Protein 1XDK (pdb70)

InterPro domains:
  IPR000003 Retinoid X receptor/HNF4 [PR00545] (208-221)
  IPR000003 Retinoid X receptor/HNF4 [PR00545] (327-352)
  IPR000003 Retinoid X receptor/HNF4 [PR00545] (353-371)
  IPR000003 Retinoid X receptor/HNF4 [PR00545] (394-413)
  IPR000536 Nuclear hormone receptor, ligand-binding domain [PF00104] (270-446)
  IPR000536 Nuclear hormone receptor, ligand-binding domain [PS51843] (232-463)
  IPR000536 Nuclear hormone receptor, ligand-binding domain [SM00430] (275-434)
  IPR001628 Zinc finger, nuclear hormone receptor-type [PF00105] (139-207)
  IPR001628 Zinc finger, nuclear hormone receptor-type [PR00047] (140-156)
  IPR001628 Zinc finger, nuclear hormone receptor-type [PR00047] (156-171)
  IPR001628 Zinc finger, nuclear hormone receptor-type [PR00047] (189-197)
  IPR001628 Zinc finger, nuclear hormone receptor-type [PR00047] (197-205)
  IPR001628 Zinc finger, nuclear hormone receptor-type [PS00031] (140-166)
  IPR001628 Zinc finger, nuclear hormone receptor-type [PS51030] (137-212)
  IPR001628 Zinc finger, nuclear hormone receptor-type [SM00399] (137-208)
  IPR001723 Nuclear hormone receptor [PR00398] (201-211)
  IPR001723 Nuclear hormone receptor [PR00398] (276-297)
  IPR001723 Nuclear hormone receptor [PR00398] (297-313)
  IPR001723 Nuclear hormone receptor [PR00398] (365-380)
  IPR001723 Nuclear hormone receptor [PR00398] (422-439)

Secondary structure (DSSP, 8-state):
-TTTS-THHHHHHHTTT----SHHHHHHHHHHHHHHHHHHHHHTSTTTTTS-HHHHHHHHHHHHHHHHHHHHHHHTSSSSSEEE-TTS-EEEHHHHHHTT-HHHHHHHIIIIIIHHHTTT--HHHHHHHHHHHH--TT-TT-S-HHHHHHHHHHHHHHHHHHHHTTSTT-TTHHHHHHTTHHHHHHHHHHHHHHHHHHHTT--S---HHHHHHTS--/--THHHHHHHHHHHHHHS--SSSS--B---TT-SS--S--HHHHHHHHHHHHHHHHHHHHHHHTSTTTSSS-HHHHHHHHHHHHHHHHHHHHHTTEETTTTEEE-TT-BEEEHHHHIIIIIGGGHHHHHHHHHHHGGG---HHHHHHHHHHHHS-S-SSS-SSHHHHHHHTHHHHHHHHHHHHHH-TT-TTHHHHHHTHHHHHHHHHHHHHHHHHHHTTT-SS---HHHHHHH------SS----/--HHHHHHH--/-HHHHHHTT-/-TTTTTTHHHHHHHTTT----SHHHHHHHHHHHHHHHHHHHHHTSTTTTTS-HHHHHHHHHHHHHHHHHHHHHHHTSSSSSEEE-TTS-EEEHHHHHHTT-HHHHHHHIIIIIIHHHTTT--HHHHHHHHHHHH--TT-TT-S-HHHHHHHHHHHHHHHHHHHHTTSTT-TTHHHHHHTTHHHHHHHHHHHHHHHHHHHTT--S---HHHHHHTS--/--THHHHHHHHHHHHHHS--SSSS--B---TT-SS--S--HHHHHHHHHHHHHHHHHHHHHHHTSTTTSSS-HHHHHHHHHHHHHHHHHHHHHTTEETTTTEEE-TT-BEEEHHHHIIIIIGGGHHHHHHHHHHHGGG---HHHHHHHHHHHHS-S-SSS-SSHHHHHHHTHHHHHHHHHHHHHH-TT-TTHHHHHHTHHHHHHHHHHHHHHHHHHHTTT-SS---HHHHHHH------SS----/--HHHHHHH--/-HHHHHHTT-

Sequence (966 aa):
ANEDMPVEKILEAELAVEPPNDPVTNICQAADKQLFTLVEWAKRIPHFSELPLDDQVILLRAGWNELLIASFSHRSIAVKDGILLATGLHVHRNSAHSAGVGAIFDRVLTELVSKMRDMQMDKTELGCLRAIVLFNPDSKGLSNPAEVEALREKVYASLEAYCKHKYPEQPGRFAKLLLRLPALRSIGLKCLEHLFFFKLIGDTPIDTFLMEMLEAPAELDDLTEKIRKAHQETFPSLCQLGKYTTNSSADHRVRLDLGLWDKFSELATKCIIKIVEFAKRLPGFTGLTIADQITLLKAACLDILILRICTRYTPEQDTMTFSDGLTLNRTQMHNAGFGPLTDLVFTFANQLLPLEMDDTETGLLSAICLICGDRQDLEEPTKVDKLQEPLLEALKIYIRKRRPSKPHMFPKILMKITDLRSISAKGAERVITLKMEIPGSMPPLIQEMLENSEGHEPLTPSNHPMLMNLLKDHPMLMNLLKDANEDMPVEKILEAELAVEPPNDPVTNICQAADKQLFTLVEWAKRIPHFSELPLDDQVILLRAGWNELLIASFSHRSIAVKDGILLATGLHVHRNSAHSAGVGAIFDRVLTELVSKMRDMQMDKTELGCLRAIVLFNPDSKGLSNPAEVEALREKVYASLEAYCKHKYPEQPGRFAKLLLRLPALRSIGLKCLEHLFFFKLIGDTPIDTFLMEMLEAPAELDDLTEKIRKAHQETFPSLCQLGKYTTNSSADHRVRLDLGLWDKFSELATKCIIKIVEFAKRLPGFTGLTIADQITLLKAACLDILILRICTRYTPEQDTMTFSDGLTLNRTQMHNAGFGPLTDLVFTFANQLLPLEMDDTETGLLSAICLICGDRQDLEEPTKVDKLQEPLLEALKIYIRKRRPSKPHMFPKILMKITDLRSISAKGAERVITLKMEIPGSMPPLIQEMLENSEGHEPLTPSNHPMLMNLLKDHPMLMNLLKD

Structure (mmCIF, N/CA/C/O backbone):
data_1XDK
#
_entry.id   1XDK
#
_cell.length_a   115.7
_cell.length_b   115.7
_cell.length_c   247.2
_cell.angle_alpha   90
_cell.angle_beta   90
_cell.angle_gamma   120
#
_symmetry.space_group_name_H-M   'P 31 2 1'
#
loop_
_entity.id
_entity.type
_entity.pdbx_description
1 polymer 'Retinoic acid receptor RXR-alpha'
2 polymer 'Retinoic acid receptor, beta'
3 polymer 'Thyroid Receptor Associated Protein 220'
4 non-polymer '(9cis)-retinoic acid'
5 water water
#
loop_
_atom_site.group_PDB
_atom_site.id
_atom_site.type_symbol
_atom_site.label_atom_id
_atom_site.label_alt_id
_atom_site.label_comp_id
_atom_site.label_asym_id
_atom_site.label_entity_id
_atom_site.label_seq_id
_atom_site.pdbx_PDB_ins_code
_atom_site.Cartn_x
_atom_site.Cartn_y
_atom_site.Cartn_z
_atom_site.occupancy
_atom_site.B_iso_or_equiv
_atom_site.auth_seq_id
_atom_site.auth_comp_id
_atom_site.auth_asym_id
_atom_site.auth_atom_id
_atom_site.pdbx_PDB_model_num
ATOM 1 N N . ALA A 1 2 ? 30.042 57.645 70.997 1.00 94.20 231 ALA A N 1
ATOM 2 C CA . ALA A 1 2 ? 29.808 56.307 71.655 1.00 94.75 231 ALA A CA 1
ATOM 3 C C . ALA A 1 2 ? 30.769 55.254 71.115 1.00 94.85 231 ALA A C 1
ATOM 4 O O . ALA A 1 2 ? 31.594 54.702 71.871 1.00 94.17 231 ALA A O 1
ATOM 6 N N . ASN A 1 3 ? 30.627 54.993 69.805 1.00 94.66 232 ASN A N 1
ATOM 7 C CA . ASN A 1 3 ? 31.449 54.049 69.021 1.00 94.65 232 ASN A CA 1
ATOM 8 C C . ASN A 1 3 ? 32.869 54.645 68.997 1.00 94.81 232 ASN A C 1
ATOM 9 O O . ASN A 1 3 ? 33.859 54.010 68.560 1.00 93.91 232 ASN A O 1
ATOM 14 N N . GLU A 1 4 ? 32.925 55.869 69.528 1.00 95.09 233 GLU A N 1
ATOM 15 C CA . GLU A 1 4 ? 34.123 56.675 69.603 1.00 94.41 233 GLU A CA 1
ATOM 16 C C . GLU A 1 4 ? 35.198 56.403 70.637 1.00 93.96 233 GLU A C 1
ATOM 17 O O . GLU A 1 4 ? 36.352 56.309 70.235 1.00 92.98 233 GLU A O 1
ATOM 23 N N . ASP A 1 5 ? 34.912 56.287 71.939 1.00 94.24 234 ASP A N 1
ATOM 24 C CA . ASP A 1 5 ? 36.092 56.027 72.792 1.00 94.62 234 ASP A CA 1
ATOM 25 C C . ASP A 1 5 ? 36.465 54.557 72.936 1.00 92.96 234 ASP A C 1
ATOM 26 O O . ASP A 1 5 ? 37.585 54.210 73.402 1.00 91.72 234 ASP A O 1
ATOM 31 N N . MET A 1 6 ? 35.516 53.698 72.569 1.00 90.85 235 MET A N 1
ATOM 32 C CA . MET A 1 6 ? 35.796 52.272 72.531 1.00 88.29 235 MET A CA 1
ATOM 33 C C . MET A 1 6 ? 35.578 52.058 71.040 1.00 87.71 235 MET A C 1
ATOM 34 O O . MET A 1 6 ? 34.490 51.666 70.575 1.00 87.39 235 MET A O 1
ATOM 39 N N . PRO A 1 7 ? 36.625 52.365 70.256 1.00 87.40 236 PRO A N 1
ATOM 40 C CA . PRO A 1 7 ? 36.503 52.203 68.810 1.00 86.44 236 PRO A CA 1
ATOM 41 C C . PRO A 1 7 ? 36.354 50.698 68.607 1.00 85.56 236 PRO A C 1
ATOM 42 O O . PRO A 1 7 ? 37.350 49.968 68.748 1.00 85.19 236 PRO A O 1
ATOM 46 N N . VAL A 1 8 ? 35.138 50.224 68.316 1.00 83.57 237 VAL A N 1
ATOM 47 C CA . VAL A 1 8 ? 34.987 48.792 68.145 1.00 82.66 237 VAL A CA 1
ATOM 48 C C . VAL A 1 8 ? 36.074 48.267 67.228 1.00 83.70 237 VAL A C 1
ATOM 49 O O . VAL A 1 8 ? 37.062 47.662 67.681 1.00 83.34 237 VAL A O 1
ATOM 53 N N . GLU A 1 9 ? 35.898 48.505 65.936 1.00 83.10 238 GLU A N 1
ATOM 54 C CA . GLU A 1 9 ? 36.860 48.061 64.956 1.00 82.92 238 GLU A CA 1
ATOM 55 C C . GLU A 1 9 ? 38.348 48.171 65.424 1.00 83.98 238 GLU A C 1
ATOM 56 O O . GLU A 1 9 ? 39.224 47.584 64.796 1.00 85.68 238 GLU A O 1
ATOM 62 N N . LYS A 1 10 ? 38.673 48.869 66.526 1.00 83.56 239 LYS A N 1
ATOM 63 C CA . LYS A 1 10 ? 40.067 48.970 66.942 1.00 84.98 239 LYS A CA 1
ATOM 64 C C . LYS A 1 10 ? 40.427 47.871 67.935 1.00 85.71 239 LYS A C 1
ATOM 65 O O . LYS A 1 10 ? 41.645 47.717 68.343 1.00 85.44 239 LYS A O 1
ATOM 71 N N . ILE A 1 11 ? 39.438 47.090 68.386 1.00 85.24 240 ILE A N 1
ATOM 72 C CA . ILE A 1 11 ? 39.593 45.978 69.345 1.00 82.48 240 ILE A CA 1
ATOM 73 C C . ILE A 1 11 ? 39.926 44.837 68.385 1.00 80.18 240 ILE A C 1
ATOM 74 O O . ILE A 1 11 ? 40.814 44.027 68.639 1.00 78.31 240 ILE A O 1
ATOM 79 N N . LEU A 1 12 ? 39.185 44.796 67.279 1.00 77.93 241 LEU A N 1
ATOM 80 C CA . LEU A 1 12 ? 39.401 43.801 66.236 1.00 76.99 241 LEU A CA 1
ATOM 81 C C . LEU A 1 12 ? 40.885 43.768 65.873 1.00 77.32 241 LEU A C 1
ATOM 82 O O . LEU A 1 12 ? 41.479 42.714 65.701 1.00 75.82 241 LEU A O 1
ATOM 87 N N . GLU A 1 13 ? 41.479 44.947 65.764 1.00 79.41 242 GLU A N 1
ATOM 88 C CA . GLU A 1 13 ? 42.891 45.046 65.421 1.00 82.55 242 GLU A CA 1
ATOM 89 C C . GLU A 1 13 ? 43.750 44.455 66.574 1.00 83.40 242 GLU A C 1
ATOM 90 O O . GLU A 1 13 ? 44.997 44.463 66.533 1.00 84.47 242 GLU A O 1
ATOM 96 N N . ALA A 1 14 ? 43.074 43.949 67.607 1.00 83.06 243 ALA A N 1
ATOM 97 C CA . ALA A 1 14 ? 43.762 43.327 68.738 1.00 81.74 243 ALA A CA 1
ATOM 98 C C . ALA A 1 14 ? 43.320 41.866 68.693 1.00 80.52 243 ALA A C 1
ATOM 99 O O . ALA A 1 14 ? 44.087 40.950 69.018 1.00 80.79 243 ALA A O 1
ATOM 101 N N . GLU A 1 15 ? 42.083 41.643 68.268 1.00 78.71 244 GLU A N 1
ATOM 102 C CA . GLU A 1 15 ? 41.627 40.286 68.173 1.00 78.76 244 GLU A CA 1
ATOM 103 C C . GLU A 1 15 ? 42.532 39.672 67.124 1.00 79.71 244 GLU A C 1
ATOM 104 O O . GLU A 1 15 ? 43.299 38.740 67.412 1.00 79.85 244 GLU A O 1
ATOM 110 N N . LEU A 1 16 ? 42.472 40.254 65.921 1.00 80.99 245 LEU A N 1
ATOM 111 C CA . LEU A 1 16 ? 43.269 39.856 64.740 1.00 79.77 245 LEU A CA 1
ATOM 112 C C . LEU A 1 16 ? 44.789 39.977 64.861 1.00 80.48 245 LEU A C 1
ATOM 113 O O . LEU A 1 16 ? 45.528 39.110 64.424 1.00 79.27 245 LEU A O 1
ATOM 118 N N . ALA A 1 17 ? 45.262 41.060 65.445 1.00 83.57 246 ALA A N 1
ATOM 119 C CA . ALA A 1 17 ? 46.704 41.233 65.632 1.00 87.14 246 ALA A CA 1
ATOM 120 C C . ALA A 1 17 ? 47.291 40.099 66.494 1.00 88.59 246 ALA A C 1
ATOM 121 O O . ALA A 1 17 ? 48.474 40.154 66.861 1.00 89.63 246 ALA A O 1
ATOM 123 N N . VAL A 1 18 ? 46.464 39.098 66.824 1.00 90.19 247 VAL A N 1
ATOM 124 C CA . VAL A 1 18 ? 46.883 37.946 67.650 1.00 91.22 247 VAL A CA 1
ATOM 125 C C . VAL A 1 18 ? 46.272 36.611 67.150 1.00 92.23 247 VAL A C 1
ATOM 126 O O . VAL A 1 18 ? 46.751 35.532 67.488 1.00 91.28 247 VAL A O 1
ATOM 130 N N . GLU A 1 19 ? 45.238 36.694 66.316 1.00 93.88 248 GLU A N 1
ATOM 131 C CA . GLU A 1 19 ? 44.561 35.502 65.801 1.00 96.09 248 GLU A CA 1
ATOM 132 C C . GLU A 1 19 ? 44.762 35.175 64.313 1.00 97.87 248 GLU A C 1
ATOM 133 O O . GLU A 1 19 ? 44.003 35.659 63.455 1.00 98.34 248 GLU A O 1
ATOM 139 N N . PRO A 1 20 ? 45.762 34.310 63.995 1.00 99.84 249 PRO A N 1
ATOM 140 C CA . PRO A 1 20 ? 46.115 33.871 62.626 1.00 100.89 249 PRO A CA 1
ATOM 141 C C . PRO A 1 20 ? 44.970 33.390 61.691 1.00 101.76 249 PRO A C 1
ATOM 142 O O . PRO A 1 20 ? 43.778 33.394 62.099 1.00 101.21 249 PRO A O 1
ATOM 146 N N . PRO A 1 37 ? 52.014 15.262 72.454 1.00 71.19 266 PRO A N 1
ATOM 147 C CA . PRO A 1 37 ? 51.009 15.447 73.546 1.00 73.05 266 PRO A CA 1
ATOM 148 C C . PRO A 1 37 ? 50.793 14.260 74.476 1.00 73.28 266 PRO A C 1
ATOM 149 O O . PRO A 1 37 ? 51.378 14.226 75.571 1.00 73.15 266 PRO A O 1
ATOM 150 N N . ASN A 1 38 ? 49.935 13.319 74.039 1.00 73.66 267 ASN A N 1
ATOM 151 C CA . ASN A 1 38 ? 49.613 12.100 74.784 1.00 72.79 267 ASN A CA 1
ATOM 152 C C . ASN A 1 38 ? 48.361 12.108 75.662 1.00 72.64 267 ASN A C 1
ATOM 153 O O . ASN A 1 38 ? 47.543 11.178 75.617 1.00 71.54 267 ASN A O 1
ATOM 154 N N . ASP A 1 39 ? 48.227 13.169 76.464 1.00 72.53 268 ASP A N 1
ATOM 155 C CA . ASP A 1 39 ? 47.119 13.374 77.406 1.00 70.98 268 ASP A CA 1
ATOM 156 C C . ASP A 1 39 ? 46.371 14.681 77.098 1.00 68.86 268 ASP A C 1
ATOM 157 O O . ASP A 1 39 ? 47.011 15.693 76.836 1.00 68.04 268 ASP A O 1
ATOM 162 N N . PRO A 1 40 ? 45.016 14.678 77.118 1.00 66.19 269 PRO A N 1
ATOM 163 C CA . PRO A 1 40 ? 44.184 15.854 76.842 1.00 64.93 269 PRO A CA 1
ATOM 164 C C . PRO A 1 40 ? 44.500 17.025 77.747 1.00 64.50 269 PRO A C 1
ATOM 165 O O . PRO A 1 40 ? 44.703 18.152 77.295 1.00 64.51 269 PRO A O 1
ATOM 169 N N . VAL A 1 41 ? 44.517 16.760 79.042 1.00 63.34 270 VAL A N 1
ATOM 170 C CA . VAL A 1 41 ? 44.777 17.822 79.973 1.00 61.14 270 VAL A CA 1
ATOM 171 C C . VAL A 1 41 ? 46.083 18.488 79.654 1.00 59.11 270 VAL A C 1
ATOM 172 O O . VAL A 1 41 ? 46.108 19.676 79.411 1.00 59.27 270 VAL A O 1
ATOM 176 N N . THR A 1 42 ? 47.170 17.752 79.588 1.00 57.03 271 THR A N 1
ATOM 177 C CA . THR A 1 42 ? 48.402 18.448 79.296 1.00 57.24 271 THR A CA 1
ATOM 178 C C . THR A 1 42 ? 48.411 19.155 77.913 1.00 56.52 271 THR A C 1
ATOM 179 O O . THR A 1 42 ? 49.203 20.045 77.678 1.00 55.38 271 THR A O 1
ATOM 183 N N . ASN A 1 43 ? 47.538 18.773 76.992 1.00 57.84 272 ASN A N 1
ATOM 184 C CA . ASN A 1 43 ? 47.516 19.456 75.699 1.00 58.43 272 ASN A CA 1
ATOM 185 C C . ASN A 1 43 ? 46.776 20.752 75.903 1.00 59.05 272 ASN A C 1
ATOM 186 O O . ASN A 1 43 ? 47.110 21.779 75.315 1.00 60.55 272 ASN A O 1
ATOM 191 N N . ILE A 1 44 ? 45.742 20.699 76.724 1.00 57.62 273 ILE A N 1
ATOM 192 C CA . ILE A 1 44 ? 44.995 21.885 77.019 1.00 57.15 273 ILE A CA 1
ATOM 193 C C . ILE A 1 44 ? 45.893 22.857 77.842 1.00 56.97 273 ILE A C 1
ATOM 194 O O . ILE A 1 44 ? 46.037 24.038 77.520 1.00 54.08 273 ILE A O 1
ATOM 199 N N . CYS A 1 45 ? 46.540 22.348 78.877 1.00 58.09 274 CYS A N 1
ATOM 200 C CA . CYS A 1 45 ? 47.399 23.191 79.686 1.00 60.38 274 CYS A CA 1
ATOM 201 C C . CYS A 1 45 ? 48.588 23.768 78.941 1.00 63.23 274 CYS A C 1
ATOM 202 O O . CYS A 1 45 ? 49.243 24.678 79.441 1.00 63.52 274 CYS A O 1
ATOM 205 N N . GLN A 1 46 ? 48.888 23.232 77.761 1.00 65.83 275 GLN A N 1
ATOM 206 C CA . GLN A 1 46 ? 50.007 23.742 76.973 1.00 67.75 275 GLN A CA 1
ATOM 207 C C . GLN A 1 46 ? 49.474 24.772 76.017 1.00 67.36 275 GLN A C 1
ATOM 208 O O . GLN A 1 46 ? 50.051 25.826 75.847 1.00 68.10 275 GLN A O 1
ATOM 214 N N . ALA A 1 47 ? 48.356 24.480 75.391 1.00 67.11 276 ALA A N 1
ATOM 215 C CA . ALA A 1 47 ? 47.795 25.467 74.513 1.00 67.31 276 ALA A CA 1
ATOM 216 C C . ALA A 1 47 ? 47.502 26.658 75.416 1.00 68.01 276 ALA A C 1
ATOM 217 O O . ALA A 1 47 ? 47.494 27.787 74.954 1.00 70.79 276 ALA A O 1
ATOM 219 N N . ALA A 1 48 ? 47.261 26.418 76.705 1.00 67.12 277 ALA A N 1
ATOM 220 C CA . ALA A 1 48 ? 47.004 27.518 77.635 1.00 66.23 277 ALA A CA 1
ATOM 221 C C . ALA A 1 48 ? 48.247 28.389 77.754 1.00 66.12 277 ALA A C 1
ATOM 222 O O . ALA A 1 48 ? 48.287 29.485 77.226 1.00 65.56 277 ALA A O 1
ATOM 224 N N . ASP A 1 49 ? 49.257 27.885 78.455 1.00 67.26 278 ASP A N 1
ATOM 225 C CA . ASP A 1 49 ? 50.517 28.592 78.660 1.00 68.53 278 ASP A CA 1
ATOM 226 C C . ASP A 1 49 ? 51.038 29.206 77.348 1.00 69.01 278 ASP A C 1
ATOM 227 O O . ASP A 1 49 ? 51.847 30.146 77.348 1.00 69.24 278 ASP A O 1
ATOM 232 N N . LYS A 1 50 ? 50.601 28.676 76.218 1.00 68.29 279 LYS A N 1
ATOM 233 C CA . LYS A 1 50 ? 51.024 29.267 74.962 1.00 68.33 279 LYS A CA 1
ATOM 234 C C . LYS A 1 50 ? 50.177 30.529 74.839 1.00 69.31 279 LYS A C 1
ATOM 235 O O . LYS A 1 50 ? 50.702 31.625 74.737 1.00 70.78 279 LYS A O 1
ATOM 241 N N . GLN A 1 51 ? 48.862 30.371 74.878 1.00 68.51 280 GLN A N 1
ATOM 242 C CA . GLN A 1 51 ? 47.962 31.497 74.782 1.00 67.94 280 GLN A CA 1
ATOM 243 C C . GLN A 1 51 ? 48.124 32.619 75.797 1.00 68.11 280 GLN A C 1
ATOM 244 O O . GLN A 1 51 ? 47.679 33.749 75.532 1.00 66.53 280 GLN A O 1
ATOM 250 N N . LEU A 1 52 ? 48.732 32.322 76.950 1.00 67.62 281 LEU A N 1
ATOM 251 C CA . LEU A 1 52 ? 48.918 33.350 77.961 1.00 68.24 281 LEU A CA 1
ATOM 252 C C . LEU A 1 52 ? 49.710 34.499 77.328 1.00 70.44 281 LEU A C 1
ATOM 253 O O . LEU A 1 52 ? 49.165 35.601 77.165 1.00 70.91 281 LEU A O 1
ATOM 258 N N . PHE A 1 53 ? 50.973 34.238 76.963 1.00 71.29 282 PHE A N 1
ATOM 259 C CA . PHE A 1 53 ? 51.835 35.203 76.269 1.00 69.88 282 PHE A CA 1
ATOM 260 C C . PHE A 1 53 ? 50.963 35.978 75.268 1.00 70.79 282 PHE A C 1
ATOM 261 O O . PHE A 1 53 ? 50.627 37.148 75.459 1.00 73.13 282 PHE A O 1
ATOM 269 N N . THR A 1 54 ? 50.558 35.332 74.200 1.00 69.12 283 THR A N 1
ATOM 270 C CA . THR A 1 54 ? 49.790 36.066 73.244 1.00 69.64 283 THR A CA 1
ATOM 271 C C . THR A 1 54 ? 48.526 36.756 73.792 1.00 71.48 283 THR A C 1
ATOM 272 O O . THR A 1 54 ? 47.776 37.376 73.019 1.00 72.82 283 THR A O 1
ATOM 276 N N . LEU A 1 55 ? 48.286 36.681 75.114 1.00 72.63 284 LEU A N 1
ATOM 277 C CA . LEU A 1 55 ? 47.109 37.368 75.746 1.00 73.30 284 LEU A CA 1
ATOM 278 C C . LEU A 1 55 ? 47.592 38.739 76.170 1.00 73.54 284 LEU A C 1
ATOM 279 O O . LEU A 1 55 ? 47.013 39.772 75.791 1.00 72.54 284 LEU A O 1
ATOM 284 N N . VAL A 1 56 ? 48.654 38.708 76.972 1.00 73.86 285 VAL A N 1
ATOM 285 C CA . VAL A 1 56 ? 49.320 39.898 77.464 1.00 75.75 285 VAL A CA 1
ATOM 286 C C . VAL A 1 56 ? 49.539 40.814 76.278 1.00 76.45 285 VAL A C 1
ATOM 287 O O . VAL A 1 56 ? 49.765 41.990 76.436 1.00 77.96 285 VAL A O 1
ATOM 291 N N . GLU A 1 57 ? 49.489 40.264 75.080 1.00 77.42 286 GLU A N 1
ATOM 292 C CA . GLU A 1 57 ? 49.634 41.071 73.900 1.00 77.81 286 GLU A CA 1
ATOM 293 C C . GLU A 1 57 ? 48.277 41.702 73.677 1.00 77.00 286 GLU A C 1
ATOM 294 O O . GLU A 1 57 ? 48.073 42.826 74.064 1.00 77.28 286 GLU A O 1
ATOM 300 N N . TRP A 1 58 ? 47.348 40.955 73.076 1.00 77.14 287 TRP A N 1
ATOM 301 C CA . TRP A 1 58 ? 45.969 41.412 72.768 1.00 76.17 287 TRP A CA 1
ATOM 302 C C . TRP A 1 58 ? 45.402 42.436 73.756 1.00 77.41 287 TRP A C 1
ATOM 303 O O . TRP A 1 58 ? 44.568 43.262 73.383 1.00 77.57 287 TRP A O 1
ATOM 314 N N . ALA A 1 59 ? 45.861 42.370 75.008 1.00 78.51 288 ALA A N 1
ATOM 315 C CA . ALA A 1 59 ? 45.439 43.298 76.065 1.00 79.51 288 ALA A CA 1
ATOM 316 C C . ALA A 1 59 ? 46.143 44.626 75.851 1.00 79.80 288 ALA A C 1
ATOM 317 O O . ALA A 1 59 ? 45.491 45.671 75.684 1.00 80.34 288 ALA A O 1
ATOM 319 N N . LYS A 1 60 ? 47.480 44.544 75.876 1.00 79.08 289 LYS A N 1
ATOM 320 C CA . LYS A 1 60 ? 48.425 45.653 75.683 1.00 77.51 289 LYS A CA 1
ATOM 321 C C . LYS A 1 60 ? 48.100 46.398 74.398 1.00 75.89 289 LYS A C 1
ATOM 322 O O . LYS A 1 60 ? 48.608 47.479 74.146 1.00 76.34 289 LYS A O 1
ATOM 328 N N . ARG A 1 61 ? 47.238 45.805 73.595 1.00 74.54 290 ARG A N 1
ATOM 329 C CA . ARG A 1 61 ? 46.830 46.386 72.357 1.00 74.62 290 ARG A CA 1
ATOM 330 C C . ARG A 1 61 ? 45.379 46.746 72.479 1.00 74.75 290 ARG A C 1
ATOM 331 O O . ARG A 1 61 ? 44.711 47.034 71.477 1.00 75.16 290 ARG A O 1
ATOM 339 N N . ILE A 1 62 ? 44.864 46.711 73.700 1.00 73.91 291 ILE A N 1
ATOM 340 C CA . ILE A 1 62 ? 43.463 47.043 73.884 1.00 74.60 291 ILE A CA 1
ATOM 341 C C . ILE A 1 62 ? 43.246 48.541 74.223 1.00 74.86 291 ILE A C 1
ATOM 342 O O . ILE A 1 62 ? 43.923 49.112 75.119 1.00 74.13 291 ILE A O 1
ATOM 347 N N . PRO A 1 63 ? 42.287 49.188 73.496 1.00 74.12 292 PRO A N 1
ATOM 348 C CA . PRO A 1 63 ? 41.913 50.599 73.623 1.00 74.18 292 PRO A CA 1
ATOM 349 C C . PRO A 1 63 ? 41.895 51.176 75.026 1.00 76.00 292 PRO A C 1
ATOM 350 O O . PRO A 1 63 ? 40.848 51.232 75.656 1.00 77.33 292 PRO A O 1
ATOM 354 N N . HIS A 1 64 ? 43.074 51.595 75.484 1.00 77.61 293 HIS A N 1
ATOM 355 C CA . HIS A 1 64 ? 43.315 52.237 76.770 1.00 78.33 293 HIS A CA 1
ATOM 356 C C . HIS A 1 64 ? 43.881 51.366 77.842 1.00 79.23 293 HIS A C 1
ATOM 357 O O . HIS A 1 64 ? 44.502 51.887 78.789 1.00 78.45 293 HIS A O 1
ATOM 364 N N . PHE A 1 65 ? 43.701 50.051 77.691 1.00 79.62 294 PHE A N 1
ATOM 365 C CA . PHE A 1 65 ? 44.215 49.094 78.682 1.00 80.98 294 PHE A CA 1
ATOM 366 C C . PHE A 1 65 ? 45.666 49.442 79.048 1.00 82.81 294 PHE A C 1
ATOM 367 O O . PHE A 1 65 ? 46.148 49.308 80.201 1.00 80.87 294 PHE A O 1
ATOM 375 N N . SER A 1 66 ? 46.359 49.857 77.997 1.00 85.84 295 SER A N 1
ATOM 376 C CA . SER A 1 66 ? 47.758 50.207 78.059 1.00 87.75 295 SER A CA 1
ATOM 377 C C . SER A 1 66 ? 48.023 51.299 79.101 1.00 89.40 295 SER A C 1
ATOM 378 O O . SER A 1 66 ? 48.832 51.102 80.038 1.00 88.40 295 SER A O 1
ATOM 381 N N . GLU A 1 67 ? 47.311 52.424 78.943 1.00 90.68 296 GLU A N 1
ATOM 382 C CA . GLU A 1 67 ? 47.423 53.571 79.844 1.00 90.43 296 GLU A CA 1
ATOM 383 C C . GLU A 1 67 ? 47.279 53.168 81.321 1.00 89.80 296 GLU A C 1
ATOM 384 O O . GLU A 1 67 ? 48.185 53.431 82.112 1.00 90.33 296 GLU A O 1
ATOM 390 N N . LEU A 1 68 ? 46.171 52.522 81.694 1.00 88.56 297 LEU A N 1
ATOM 391 C CA . LEU A 1 68 ? 45.955 52.106 83.096 1.00 87.62 297 LEU A CA 1
ATOM 392 C C . LEU A 1 68 ? 47.288 51.797 83.798 1.00 86.28 297 LEU A C 1
ATOM 393 O O . LEU A 1 68 ? 48.225 51.347 83.170 1.00 86.60 297 LEU A O 1
ATOM 398 N N . PRO A 1 69 ? 47.378 52.017 85.108 1.00 85.27 298 PRO A N 1
ATOM 399 C CA . PRO A 1 69 ? 48.608 51.765 85.877 1.00 85.90 298 PRO A CA 1
ATOM 400 C C . PRO A 1 69 ? 49.294 50.433 85.603 1.00 86.18 298 PRO A C 1
ATOM 401 O O . PRO A 1 69 ? 48.781 49.607 84.861 1.00 86.62 298 PRO A O 1
ATOM 405 N N . LEU A 1 70 ? 50.454 50.226 86.219 1.00 86.47 299 LEU A N 1
ATOM 406 C CA . LEU A 1 70 ? 51.193 48.986 86.013 1.00 86.59 299 LEU A CA 1
ATOM 407 C C . LEU A 1 70 ? 50.594 47.900 86.845 1.00 85.10 299 LEU A C 1
ATOM 408 O O . LEU A 1 70 ? 49.803 47.133 86.337 1.00 85.01 299 LEU A O 1
ATOM 413 N N . ASP A 1 71 ? 50.969 47.838 88.116 1.00 83.30 300 ASP A N 1
ATOM 414 C CA . ASP A 1 71 ? 50.444 46.819 89.007 1.00 83.44 300 ASP A CA 1
ATOM 415 C C . ASP A 1 71 ? 48.958 46.548 88.785 1.00 83.84 300 ASP A C 1
ATOM 416 O O . ASP A 1 71 ? 48.442 45.530 89.257 1.00 84.47 300 ASP A O 1
ATOM 421 N N . ASP A 1 72 ? 48.282 47.455 88.075 1.00 82.94 301 ASP A N 1
ATOM 422 C CA . ASP A 1 72 ? 46.858 47.326 87.773 1.00 81.89 301 ASP A CA 1
ATOM 423 C C . ASP A 1 72 ? 46.604 46.405 86.588 1.00 82.43 301 ASP A C 1
ATOM 424 O O . ASP A 1 72 ? 45.642 45.653 86.603 1.00 83.72 301 ASP A O 1
ATOM 429 N N . GLN A 1 73 ? 47.428 46.490 85.541 1.00 82.97 302 GLN A N 1
ATOM 430 C CA . GLN A 1 73 ? 47.280 45.622 84.360 1.00 82.25 302 GLN A CA 1
ATOM 431 C C . GLN A 1 73 ? 47.731 44.220 84.766 1.00 80.92 302 GLN A C 1
ATOM 432 O O . GLN A 1 73 ? 47.215 43.233 84.278 1.00 81.22 302 GLN A O 1
ATOM 438 N N . VAL A 1 74 ? 48.688 44.149 85.682 1.00 78.47 303 VAL A N 1
ATOM 439 C CA . VAL A 1 74 ? 49.144 42.879 86.191 1.00 77.38 303 VAL A CA 1
ATOM 440 C C . VAL A 1 74 ? 47.948 42.269 86.919 1.00 77.33 303 VAL A C 1
ATOM 441 O O . VAL A 1 74 ? 47.813 41.056 86.986 1.00 79.69 303 VAL A O 1
ATOM 445 N N . ILE A 1 75 ? 47.076 43.098 87.476 1.00 75.28 304 ILE A N 1
ATOM 446 C CA . ILE A 1 75 ? 45.899 42.587 88.176 1.00 72.41 304 ILE A CA 1
ATOM 447 C C . ILE A 1 75 ? 44.795 42.253 87.168 1.00 70.95 304 ILE A C 1
ATOM 448 O O . ILE A 1 75 ? 44.465 41.093 86.958 1.00 70.75 304 ILE A O 1
ATOM 453 N N . LEU A 1 76 ? 44.242 43.264 86.525 1.00 68.90 305 LEU A N 1
ATOM 454 C CA . LEU A 1 76 ? 43.188 43.027 85.576 1.00 69.16 305 LEU A CA 1
ATOM 455 C C . LEU A 1 76 ? 43.343 41.710 84.801 1.00 68.94 305 LEU A C 1
ATOM 456 O O . LEU A 1 76 ? 42.344 41.034 84.530 1.00 67.97 305 LEU A O 1
ATOM 461 N N . LEU A 1 77 ? 44.582 41.333 84.458 1.00 69.18 306 LEU A N 1
ATOM 462 C CA . LEU A 1 77 ? 44.831 40.099 83.676 1.00 68.18 306 LEU A CA 1
ATOM 463 C C . LEU A 1 77 ? 44.869 38.850 84.514 1.00 68.57 306 LEU A C 1
ATOM 464 O O . LEU A 1 77 ? 44.202 37.862 84.190 1.00 69.19 306 LEU A O 1
ATOM 469 N N . ARG A 1 78 ? 45.655 38.864 85.580 1.00 67.10 307 ARG A N 1
ATOM 470 C CA . ARG A 1 78 ? 45.678 37.690 86.420 1.00 66.22 307 ARG A CA 1
ATOM 471 C C . ARG A 1 78 ? 44.256 37.397 86.851 1.00 66.88 307 ARG A C 1
ATOM 472 O O . ARG A 1 78 ? 43.948 36.279 87.233 1.00 68.04 307 ARG A O 1
ATOM 480 N N . ALA A 1 79 ? 43.387 38.401 86.776 1.00 66.55 308 ALA A N 1
ATOM 481 C CA . ALA A 1 79 ? 42.008 38.234 87.192 1.00 65.89 308 ALA A CA 1
ATOM 482 C C . ALA A 1 79 ? 41.192 37.432 86.225 1.00 65.42 308 ALA A C 1
ATOM 483 O O . ALA A 1 79 ? 40.620 36.433 86.604 1.00 65.63 308 ALA A O 1
ATOM 485 N N . GLY A 1 80 ? 41.128 37.855 84.973 1.00 65.24 309 GLY A N 1
ATOM 486 C CA . GLY A 1 80 ? 40.332 37.108 84.012 1.00 65.11 309 GLY A CA 1
ATOM 487 C C . GLY A 1 80 ? 41.082 36.387 82.908 1.00 65.18 309 GLY A C 1
ATOM 488 O O . GLY A 1 80 ? 40.591 36.284 81.793 1.00 64.69 309 GLY A O 1
ATOM 489 N N . TRP A 1 81 ? 42.261 35.856 83.198 1.00 65.46 310 TRP A N 1
ATOM 490 C CA . TRP A 1 81 ? 42.999 35.177 82.138 1.00 64.95 310 TRP A CA 1
ATOM 491 C C . TRP A 1 81 ? 42.321 33.932 81.617 1.00 63.50 310 TRP A C 1
ATOM 492 O O . TRP A 1 81 ? 42.251 33.735 80.405 1.00 63.19 310 TRP A O 1
ATOM 503 N N . ASN A 1 82 ? 41.818 33.098 82.532 1.00 61.26 311 ASN A N 1
ATOM 504 C CA . ASN A 1 82 ? 41.160 31.871 82.141 1.00 58.50 311 ASN A CA 1
ATOM 505 C C . ASN A 1 82 ? 39.843 32.123 81.414 1.00 55.93 311 ASN A C 1
ATOM 506 O O . ASN A 1 82 ? 39.626 31.568 80.362 1.00 54.73 311 ASN A O 1
ATOM 511 N N . GLU A 1 83 ? 38.980 32.978 81.932 1.00 55.09 312 GLU A N 1
ATOM 512 C CA . GLU A 1 83 ? 37.738 33.252 81.214 1.00 55.10 312 GLU A CA 1
ATOM 513 C C . GLU A 1 83 ? 38.041 33.911 79.865 1.00 54.07 312 GLU A C 1
ATOM 514 O O . GLU A 1 83 ? 37.314 33.705 78.890 1.00 53.50 312 GLU A O 1
ATOM 520 N N . LEU A 1 84 ? 39.089 34.729 79.812 1.00 53.02 313 LEU A N 1
ATOM 521 C CA . LEU A 1 84 ? 39.458 35.391 78.555 1.00 53.47 313 LEU A CA 1
ATOM 522 C C . LEU A 1 84 ? 39.857 34.325 77.554 1.00 53.97 313 LEU A C 1
ATOM 523 O O . LEU A 1 84 ? 39.316 34.293 76.430 1.00 54.39 313 LEU A O 1
ATOM 528 N N . LEU A 1 85 ? 40.774 33.438 77.984 1.00 53.01 314 LEU A N 1
ATOM 529 C CA . LEU A 1 85 ? 41.245 32.334 77.146 1.00 51.73 314 LEU A CA 1
ATOM 530 C C . LEU A 1 85 ? 40.102 31.392 76.750 1.00 51.11 314 LEU A C 1
ATOM 531 O O . LEU A 1 85 ? 39.943 31.053 75.577 1.00 51.09 314 LEU A O 1
ATOM 536 N N . ILE A 1 86 ? 39.275 31.002 77.709 1.00 50.51 315 ILE A N 1
ATOM 537 C CA . ILE A 1 86 ? 38.174 30.105 77.394 1.00 49.56 315 ILE A CA 1
ATOM 538 C C . ILE A 1 86 ? 37.269 30.697 76.353 1.00 52.27 315 ILE A C 1
ATOM 539 O O . ILE A 1 86 ? 36.861 30.016 75.394 1.00 52.01 315 ILE A O 1
ATOM 544 N N . ALA A 1 87 ? 36.934 31.968 76.527 1.00 54.39 316 ALA A N 1
ATOM 545 C CA . ALA A 1 87 ? 36.023 32.582 75.571 1.00 55.94 316 ALA A CA 1
ATOM 546 C C . ALA A 1 87 ? 36.637 32.458 74.178 1.00 57.53 316 ALA A C 1
ATOM 547 O O . ALA A 1 87 ? 35.933 32.176 73.196 1.00 56.74 316 ALA A O 1
ATOM 549 N N . SER A 1 88 ? 37.962 32.648 74.111 1.00 57.52 317 SER A N 1
ATOM 550 C CA . SER A 1 88 ? 38.693 32.555 72.849 1.00 57.10 317 SER A CA 1
ATOM 551 C C . SER A 1 88 ? 38.601 31.187 72.235 1.00 56.84 317 SER A C 1
ATOM 552 O O . SER A 1 88 ? 37.887 30.990 71.248 1.00 56.56 317 SER A O 1
ATOM 555 N N . PHE A 1 89 ? 39.313 30.225 72.806 1.00 56.00 318 PHE A N 1
ATOM 556 C CA . PHE A 1 89 ? 39.230 28.910 72.212 1.00 55.42 318 PHE A CA 1
ATOM 557 C C . PHE A 1 89 ? 37.801 28.454 71.936 1.00 55.89 318 PHE A C 1
ATOM 558 O O . PHE A 1 89 ? 37.577 27.687 71.018 1.00 55.69 318 PHE A O 1
ATOM 566 N N . SER A 1 90 ? 36.825 28.949 72.688 1.00 57.48 319 SER A N 1
ATOM 567 C CA . SER A 1 90 ? 35.442 28.535 72.438 1.00 59.69 319 SER A CA 1
ATOM 568 C C . SER A 1 90 ? 34.980 29.121 71.132 1.00 60.34 319 SER A C 1
ATOM 569 O O . SER A 1 90 ? 34.336 28.451 70.329 1.00 60.18 319 SER A O 1
ATOM 572 N N . HIS A 1 91 ? 35.297 30.395 70.930 1.00 62.97 320 HIS A N 1
ATOM 573 C CA . HIS A 1 91 ? 34.892 31.055 69.704 1.00 64.12 320 HIS A CA 1
ATOM 574 C C . HIS A 1 91 ? 35.573 30.305 68.569 1.00 63.97 320 HIS A C 1
ATOM 575 O O . HIS A 1 91 ? 34.920 29.829 67.644 1.00 64.16 320 HIS A O 1
ATOM 582 N N . ARG A 1 92 ? 36.888 30.166 68.677 1.00 62.54 321 ARG A N 1
ATOM 583 C CA . ARG A 1 92 ? 37.667 29.465 67.678 1.00 60.71 321 ARG A CA 1
ATOM 584 C C . ARG A 1 92 ? 37.101 28.141 67.239 1.00 60.69 321 ARG A C 1
ATOM 585 O O . ARG A 1 92 ? 37.480 27.633 66.190 1.00 61.44 321 ARG A O 1
ATOM 593 N N . SER A 1 93 ? 36.194 27.580 68.036 1.00 61.29 322 SER A N 1
ATOM 594 C CA . SER A 1 93 ? 35.637 26.255 67.772 1.00 61.36 322 SER A CA 1
ATOM 595 C C . SER A 1 93 ? 34.234 26.186 67.264 1.00 62.43 322 SER A C 1
ATOM 596 O O . SER A 1 93 ? 33.627 25.129 67.281 1.00 61.80 322 SER A O 1
ATOM 599 N N . ILE A 1 94 ? 33.713 27.303 66.797 1.00 65.62 323 ILE A N 1
ATOM 600 C CA . ILE A 1 94 ? 32.344 27.300 66.293 1.00 69.79 323 ILE A CA 1
ATOM 601 C C . ILE A 1 94 ? 32.196 26.180 65.251 1.00 71.02 323 ILE A C 1
ATOM 602 O O . ILE A 1 94 ? 31.220 25.410 65.267 1.00 70.71 323 ILE A O 1
ATOM 607 N N . ALA A 1 95 ? 33.202 26.112 64.368 1.00 72.59 324 ALA A N 1
ATOM 608 C CA . ALA A 1 95 ? 33.305 25.155 63.256 1.00 72.30 324 ALA A CA 1
ATOM 609 C C . ALA A 1 95 ? 33.250 23.690 63.668 1.00 73.04 324 ALA A C 1
ATOM 610 O O . ALA A 1 95 ? 32.324 22.980 63.280 1.00 73.83 324 ALA A O 1
ATOM 612 N N . VAL A 1 96 ? 34.251 23.253 64.444 1.00 72.48 325 VAL A N 1
ATOM 613 C CA . VAL A 1 96 ? 34.378 21.875 64.926 1.00 71.14 325 VAL A CA 1
ATOM 614 C C . VAL A 1 96 ? 33.090 21.323 65.525 1.00 71.00 325 VAL A C 1
ATOM 615 O O . VAL A 1 96 ? 32.327 22.057 66.138 1.00 70.80 325 VAL A O 1
ATOM 619 N N . LYS A 1 97 ? 32.852 20.027 65.343 1.00 71.17 326 LYS A N 1
ATOM 620 C CA . LYS A 1 97 ? 31.628 19.444 65.827 1.00 72.59 326 LYS A CA 1
ATOM 621 C C . LYS A 1 97 ? 31.510 19.140 67.297 1.00 72.81 326 LYS A C 1
ATOM 622 O O . LYS A 1 97 ? 30.754 19.818 67.976 1.00 75.57 326 LYS A O 1
ATOM 628 N N . ASP A 1 98 ? 32.207 18.130 67.809 1.00 70.41 327 ASP A N 1
ATOM 629 C CA . ASP A 1 98 ? 32.068 17.818 69.234 1.00 68.74 327 ASP A CA 1
ATOM 630 C C . ASP A 1 98 ? 33.310 17.973 70.089 1.00 66.77 327 ASP A C 1
ATOM 631 O O . ASP A 1 98 ? 33.752 17.032 70.760 1.00 65.38 327 ASP A O 1
ATOM 636 N N . GLY A 1 99 ? 33.864 19.173 70.077 1.00 63.98 328 GLY A N 1
ATOM 637 C CA . GLY A 1 99 ? 35.047 19.403 70.855 1.00 62.42 328 GLY A CA 1
ATOM 638 C C . GLY A 1 99 ? 35.527 20.782 70.537 1.00 62.18 328 GLY A C 1
ATOM 639 O O . GLY A 1 99 ? 34.872 21.512 69.799 1.00 63.70 328 GLY A O 1
ATOM 640 N N . ILE A 1 100 ? 36.665 21.135 71.106 1.00 60.73 329 ILE A N 1
ATOM 641 C CA . ILE A 1 100 ? 37.265 22.422 70.891 1.00 60.43 329 ILE A CA 1
ATOM 642 C C . ILE A 1 100 ? 38.496 22.239 70.011 1.00 61.58 329 ILE A C 1
ATOM 643 O O . ILE A 1 100 ? 38.931 21.129 69.758 1.00 61.70 329 ILE A O 1
ATOM 648 N N . LEU A 1 101 ? 39.044 23.343 69.531 1.00 62.80 330 LEU A N 1
ATOM 649 C CA . LEU A 1 101 ? 40.225 23.314 68.690 1.00 62.92 330 LEU A CA 1
ATOM 650 C C . LEU A 1 101 ? 41.254 24.225 69.340 1.00 62.21 330 LEU A C 1
ATOM 651 O O . LEU A 1 101 ? 41.048 25.406 69.450 1.00 62.75 330 LEU A O 1
ATOM 656 N N . LEU A 1 102 ? 42.361 23.672 69.794 1.00 62.79 331 LEU A N 1
ATOM 657 C CA . LEU A 1 102 ? 43.355 24.486 70.466 1.00 62.79 331 LEU A CA 1
ATOM 658 C C . LEU A 1 102 ? 44.208 25.375 69.558 1.00 64.15 331 LEU A C 1
ATOM 659 O O . LEU A 1 102 ? 44.218 25.251 68.324 1.00 65.30 331 LEU A O 1
ATOM 664 N N . ALA A 1 103 ? 44.925 26.276 70.214 1.00 64.54 332 ALA A N 1
ATOM 665 C CA . ALA A 1 103 ? 45.830 27.216 69.588 1.00 63.45 332 ALA A CA 1
ATOM 666 C C . ALA A 1 103 ? 47.053 26.446 69.103 1.00 63.21 332 ALA A C 1
ATOM 667 O O . ALA A 1 103 ? 47.868 26.965 68.344 1.00 64.16 332 ALA A O 1
ATOM 669 N N . THR A 1 104 ? 47.203 25.211 69.570 1.00 60.88 333 THR A N 1
ATOM 670 C CA . THR A 1 104 ? 48.327 24.401 69.143 1.00 57.74 333 THR A CA 1
ATOM 671 C C . THR A 1 104 ? 47.891 23.619 67.920 1.00 57.02 333 THR A C 1
ATOM 672 O O . THR A 1 104 ? 48.601 22.749 67.451 1.00 57.31 333 THR A O 1
ATOM 676 N N . GLY A 1 105 ? 46.717 23.943 67.394 1.00 56.04 334 GLY A N 1
ATOM 677 C CA . GLY A 1 105 ? 46.267 23.269 66.201 1.00 55.75 334 GLY A CA 1
ATOM 678 C C . GLY A 1 105 ? 45.550 21.959 66.374 1.00 56.92 334 GLY A C 1
ATOM 679 O O . GLY A 1 105 ? 44.873 21.523 65.438 1.00 56.82 334 GLY A O 1
ATOM 680 N N . LEU A 1 106 ? 45.678 21.360 67.567 1.00 57.27 335 LEU A N 1
ATOM 681 C CA . LEU A 1 106 ? 45.061 20.078 67.924 1.00 55.56 335 LEU A CA 1
ATOM 682 C C . LEU A 1 106 ? 43.566 20.157 68.223 1.00 55.85 335 LEU A C 1
ATOM 683 O O . LEU A 1 106 ? 43.139 21.060 68.924 1.00 55.94 335 LEU A O 1
ATOM 688 N N . HIS A 1 107 ? 42.777 19.206 67.707 1.00 56.16 336 HIS A N 1
ATOM 689 C CA . HIS A 1 107 ? 41.352 19.137 67.998 1.00 55.40 336 HIS A CA 1
ATOM 690 C C . HIS A 1 107 ? 41.235 18.248 69.205 1.00 54.52 336 HIS A C 1
ATOM 691 O O . HIS A 1 107 ? 41.950 17.260 69.300 1.00 54.41 336 HIS A O 1
ATOM 698 N N . VAL A 1 108 ? 40.350 18.599 70.135 1.00 52.65 337 VAL A N 1
ATOM 699 C CA . VAL A 1 108 ? 40.158 17.824 71.355 1.00 49.91 337 VAL A CA 1
ATOM 700 C C . VAL A 1 108 ? 38.694 17.522 71.421 1.00 49.99 337 VAL A C 1
ATOM 701 O O . VAL A 1 108 ? 37.900 18.415 71.587 1.00 51.11 337 VAL A O 1
ATOM 705 N N . HIS A 1 109 ? 38.356 16.246 71.274 1.00 50.73 338 HIS A N 1
ATOM 706 C CA . HIS A 1 109 ? 36.985 15.740 71.262 1.00 49.77 338 HIS A CA 1
ATOM 707 C C . HIS A 1 109 ? 36.461 15.532 72.691 1.00 50.00 338 HIS A C 1
ATOM 708 O O . HIS A 1 109 ? 37.247 15.385 73.649 1.00 48.93 338 HIS A O 1
ATOM 715 N N . ARG A 1 110 ? 35.142 15.529 72.847 1.00 49.41 339 ARG A N 1
ATOM 716 C CA . ARG A 1 110 ? 34.582 15.363 74.168 1.00 50.25 339 ARG A CA 1
ATOM 717 C C . ARG A 1 110 ? 34.939 14.001 74.746 1.00 50.45 339 ARG A C 1
ATOM 718 O O . ARG A 1 110 ? 35.230 13.865 75.932 1.00 50.02 339 ARG A O 1
ATOM 726 N N . ASN A 1 111 ? 34.939 12.988 73.896 1.00 51.04 340 ASN A N 1
ATOM 727 C CA . ASN A 1 111 ? 35.284 11.623 74.296 1.00 49.84 340 ASN A CA 1
ATOM 728 C C . ASN A 1 111 ? 36.642 11.631 74.958 1.00 49.04 340 ASN A C 1
ATOM 729 O O . ASN A 1 111 ? 36.941 10.862 75.860 1.00 48.15 340 ASN A O 1
ATOM 734 N N . SER A 1 112 ? 37.470 12.540 74.488 1.00 49.27 341 SER A N 1
ATOM 735 C CA . SER A 1 112 ? 38.810 12.695 75.001 1.00 49.16 341 SER A CA 1
ATOM 736 C C . SER A 1 112 ? 38.735 13.266 76.413 1.00 50.76 341 SER A C 1
ATOM 737 O O . SER A 1 112 ? 39.394 12.784 77.354 1.00 49.37 341 SER A O 1
ATOM 740 N N . ALA A 1 113 ? 37.907 14.310 76.530 1.00 52.09 342 ALA A N 1
ATOM 741 C CA . ALA A 1 113 ? 37.683 15.021 77.778 1.00 52.01 342 ALA A CA 1
ATOM 742 C C . ALA A 1 113 ? 37.202 14.034 78.836 1.00 51.86 342 ALA A C 1
ATOM 743 O O . ALA A 1 113 ? 37.836 13.880 79.880 1.00 52.43 342 ALA A O 1
ATOM 745 N N . HIS A 1 114 ? 36.095 13.351 78.545 1.00 51.31 343 HIS A N 1
ATOM 746 C CA . HIS A 1 114 ? 35.521 12.351 79.432 1.00 48.75 343 HIS A CA 1
ATOM 747 C C . HIS A 1 114 ? 36.510 11.306 79.907 1.00 47.66 343 HIS A C 1
ATOM 748 O O . HIS A 1 114 ? 36.489 10.942 81.060 1.00 48.47 343 HIS A O 1
ATOM 755 N N . SER A 1 115 ? 37.386 10.815 79.048 1.00 47.53 344 SER A N 1
ATOM 756 C CA . SER A 1 115 ? 38.346 9.854 79.530 1.00 50.21 344 SER A CA 1
ATOM 757 C C . SER A 1 115 ? 39.150 10.444 80.672 1.00 51.48 344 SER A C 1
ATOM 758 O O . SER A 1 115 ? 39.529 9.737 81.599 1.00 52.54 344 SER A O 1
ATOM 761 N N . ALA A 1 116 ? 39.406 11.750 80.594 1.00 52.48 345 ALA A N 1
ATOM 762 C CA . ALA A 1 116 ? 40.181 12.483 81.591 1.00 51.41 345 ALA A CA 1
ATOM 763 C C . ALA A 1 116 ? 39.344 12.943 82.810 1.00 52.07 345 ALA A C 1
ATOM 764 O O . ALA A 1 116 ? 39.818 13.653 83.705 1.00 52.67 345 ALA A O 1
ATOM 766 N N . GLY A 1 117 ? 38.097 12.516 82.859 1.00 51.63 346 GLY A N 1
ATOM 767 C CA . GLY A 1 117 ? 37.270 12.896 83.976 1.00 52.21 346 GLY A CA 1
ATOM 768 C C . GLY A 1 117 ? 36.895 14.360 84.016 1.00 52.75 346 GLY A C 1
ATOM 769 O O . GLY A 1 117 ? 36.420 14.833 85.053 1.00 53.45 346 GLY A O 1
ATOM 770 N N . VAL A 1 118 ? 37.102 15.087 82.915 1.00 50.96 347 VAL A N 1
ATOM 771 C CA . VAL A 1 118 ? 36.743 16.500 82.870 1.00 49.01 347 VAL A CA 1
ATOM 772 C C . VAL A 1 118 ? 35.626 16.612 81.859 1.00 48.29 347 VAL A C 1
ATOM 773 O O . VAL A 1 118 ? 35.264 17.693 81.387 1.00 47.37 347 VAL A O 1
ATOM 777 N N . GLY A 1 119 ? 35.058 15.454 81.565 1.00 47.82 348 GLY A N 1
ATOM 778 C CA . GLY A 1 119 ? 33.981 15.388 80.621 1.00 47.89 348 GLY A CA 1
ATOM 779 C C . GLY A 1 119 ? 32.848 16.368 80.844 1.00 48.53 348 GLY A C 1
ATOM 780 O O . GLY A 1 119 ? 32.373 16.985 79.892 1.00 48.72 348 GLY A O 1
ATOM 781 N N . ALA A 1 120 ? 32.404 16.534 82.085 1.00 48.45 349 ALA A N 1
ATOM 782 C CA . ALA A 1 120 ? 31.261 17.422 82.336 1.00 48.99 349 ALA A CA 1
ATOM 783 C C . ALA A 1 120 ? 31.523 18.917 82.166 1.00 49.75 349 ALA A C 1
ATOM 784 O O . ALA A 1 120 ? 30.699 19.625 81.596 1.00 50.62 349 ALA A O 1
ATOM 786 N N . ILE A 1 121 ? 32.647 19.413 82.666 1.00 49.78 350 ILE A N 1
ATOM 787 C CA . ILE A 1 121 ? 32.933 20.819 82.487 1.00 50.93 350 ILE A CA 1
ATOM 788 C C . ILE A 1 121 ? 33.132 21.031 80.982 1.00 51.97 350 ILE A C 1
ATOM 789 O O . ILE A 1 121 ? 32.565 21.942 80.373 1.00 52.05 350 ILE A O 1
ATOM 794 N N . PHE A 1 122 ? 33.911 20.128 80.387 1.00 51.63 351 PHE A N 1
ATOM 795 C CA . PHE A 1 122 ? 34.198 20.165 78.974 1.00 48.93 351 PHE A CA 1
ATOM 796 C C . PHE A 1 122 ? 32.921 20.244 78.212 1.00 48.66 351 PHE A C 1
ATOM 797 O O . PHE A 1 122 ? 32.862 20.850 77.171 1.00 50.41 351 PHE A O 1
ATOM 805 N N . ASP A 1 123 ? 31.883 19.625 78.724 1.00 47.98 352 ASP A N 1
ATOM 806 C CA . ASP A 1 123 ? 30.639 19.634 78.004 1.00 49.99 352 ASP A CA 1
ATOM 807 C C . ASP A 1 123 ? 29.893 20.929 78.143 1.00 50.67 352 ASP A C 1
ATOM 808 O O . ASP A 1 123 ? 29.184 21.333 77.226 1.00 51.08 352 ASP A O 1
ATOM 813 N N . ARG A 1 124 ? 30.066 21.585 79.290 1.00 50.49 353 ARG A N 1
ATOM 814 C CA . ARG A 1 124 ? 29.404 22.859 79.587 1.00 49.43 353 ARG A CA 1
ATOM 815 C C . ARG A 1 124 ? 29.919 23.932 78.651 1.00 50.48 353 ARG A C 1
ATOM 816 O O . ARG A 1 124 ? 29.176 24.857 78.251 1.00 49.56 353 ARG A O 1
ATOM 824 N N . VAL A 1 125 ? 31.208 23.790 78.328 1.00 49.59 354 VAL A N 1
ATOM 825 C CA . VAL A 1 125 ? 31.896 24.655 77.407 1.00 49.03 354 VAL A CA 1
ATOM 826 C C . VAL A 1 125 ? 31.282 24.485 76.019 1.00 50.62 354 VAL A C 1
ATOM 827 O O . VAL A 1 125 ? 30.991 25.454 75.328 1.00 51.30 354 VAL A O 1
ATOM 831 N N . LEU A 1 126 ? 31.067 23.239 75.620 1.00 51.63 355 LEU A N 1
ATOM 832 C CA . LEU A 1 126 ? 30.511 22.937 74.304 1.00 51.99 355 LEU A CA 1
ATOM 833 C C . LEU A 1 126 ? 29.105 23.441 74.079 1.00 52.91 355 LEU A C 1
ATOM 834 O O . LEU A 1 126 ? 28.780 23.990 73.032 1.00 53.68 355 LEU A O 1
ATOM 839 N N . THR A 1 127 ? 28.264 23.256 75.081 1.00 54.47 356 THR A N 1
ATOM 840 C CA . THR A 1 127 ? 26.873 23.650 74.973 1.00 55.73 356 THR A CA 1
ATOM 841 C C . THR A 1 127 ? 26.583 25.091 75.392 1.00 56.25 356 THR A C 1
ATOM 842 O O . THR A 1 127 ? 25.922 25.820 74.659 1.00 56.62 356 THR A O 1
ATOM 846 N N . GLU A 1 128 ? 27.075 25.518 76.550 1.00 57.11 357 GLU A N 1
ATOM 847 C CA . GLU A 1 128 ? 26.795 26.876 76.995 1.00 58.62 357 GLU A CA 1
ATOM 848 C C . GLU A 1 128 ? 27.629 27.975 76.344 1.00 58.80 357 GLU A C 1
ATOM 849 O O . GLU A 1 128 ? 27.278 29.144 76.446 1.00 59.41 357 GLU A O 1
ATOM 855 N N . LEU A 1 129 ? 28.739 27.608 75.709 1.00 59.25 358 LEU A N 1
ATOM 856 C CA . LEU A 1 129 ? 29.608 28.580 75.059 1.00 60.41 358 LEU A CA 1
ATOM 857 C C . LEU A 1 129 ? 29.699 28.309 73.563 1.00 61.91 358 LEU A C 1
ATOM 858 O O . LEU A 1 129 ? 28.958 28.892 72.780 1.00 61.78 358 LEU A O 1
ATOM 863 N N . VAL A 1 130 ? 30.561 27.393 73.152 1.00 63.53 359 VAL A N 1
ATOM 864 C CA . VAL A 1 130 ? 30.697 27.136 71.726 1.00 64.53 359 VAL A CA 1
ATOM 865 C C . VAL A 1 130 ? 29.369 27.057 70.981 1.00 66.33 359 VAL A C 1
ATOM 866 O O . VAL A 1 130 ? 29.135 27.767 70.008 1.00 67.70 359 VAL A O 1
ATOM 870 N N . SER A 1 131 ? 28.482 26.191 71.419 1.00 67.07 360 SER A N 1
ATOM 871 C CA . SER A 1 131 ? 27.247 26.087 70.698 1.00 67.76 360 SER A CA 1
ATOM 872 C C . SER A 1 131 ? 26.537 27.437 70.663 1.00 67.84 360 SER A C 1
ATOM 873 O O . SER A 1 131 ? 26.157 27.912 69.609 1.00 67.55 360 SER A O 1
ATOM 876 N N . LYS A 1 132 ? 26.375 28.072 71.811 1.00 68.57 361 LYS A N 1
ATOM 877 C CA . LYS A 1 132 ? 25.692 29.358 71.849 1.00 68.45 361 LYS A CA 1
ATOM 878 C C . LYS A 1 132 ? 26.338 30.295 70.843 1.00 68.58 361 LYS A C 1
ATOM 879 O O . LYS A 1 132 ? 25.672 30.740 69.922 1.00 68.92 361 LYS A O 1
ATOM 885 N N . MET A 1 133 ? 27.629 30.590 71.001 1.00 68.65 362 MET A N 1
ATOM 886 C CA . MET A 1 133 ? 28.331 31.470 70.059 1.00 68.27 362 MET A CA 1
ATOM 887 C C . MET A 1 133 ? 28.010 31.099 68.607 1.00 70.75 362 MET A C 1
ATOM 888 O O . MET A 1 133 ? 27.791 31.973 67.778 1.00 71.68 362 MET A O 1
ATOM 893 N N . ARG A 1 134 ? 27.973 29.805 68.299 1.00 73.33 363 ARG A N 1
ATOM 894 C CA . ARG A 1 134 ? 27.638 29.348 66.950 1.00 74.79 363 ARG A CA 1
ATOM 895 C C . ARG A 1 134 ? 26.182 29.651 66.569 1.00 76.51 363 ARG A C 1
ATOM 896 O O . ARG A 1 134 ? 25.931 30.353 65.591 1.00 77.95 363 ARG A O 1
ATOM 904 N N . ASP A 1 135 ? 25.229 29.137 67.342 1.00 76.62 364 ASP A N 1
ATOM 905 C CA . ASP A 1 135 ? 23.824 29.360 67.049 1.00 76.78 364 ASP A CA 1
ATOM 906 C C . ASP A 1 135 ? 23.365 30.792 67.020 1.00 77.20 364 ASP A C 1
ATOM 907 O O . ASP A 1 135 ? 22.161 31.022 66.946 1.00 78.29 364 ASP A O 1
ATOM 912 N N . MET A 1 136 ? 24.297 31.747 67.046 1.00 75.88 365 MET A N 1
ATOM 913 C CA . MET A 1 136 ? 23.926 33.154 67.039 1.00 76.02 365 MET A CA 1
ATOM 914 C C . MET A 1 136 ? 24.891 34.001 66.227 1.00 76.51 365 MET A C 1
ATOM 915 O O . MET A 1 136 ? 24.834 35.235 66.236 1.00 76.07 365 MET A O 1
ATOM 920 N N . GLN A 1 137 ? 25.782 33.330 65.521 1.00 76.81 366 GLN A N 1
ATOM 921 C CA . GLN A 1 137 ? 26.760 34.010 64.699 1.00 77.31 366 GLN A CA 1
ATOM 922 C C . GLN A 1 137 ? 27.567 35.082 65.421 1.00 75.87 366 GLN A C 1
ATOM 923 O O . GLN A 1 137 ? 27.842 36.136 64.863 1.00 76.28 366 GLN A O 1
ATOM 929 N N . MET A 1 138 ? 27.961 34.839 66.658 1.00 74.01 367 MET A N 1
ATOM 930 C CA . MET A 1 138 ? 28.770 35.847 67.332 1.00 73.57 367 MET A CA 1
ATOM 931 C C . MET A 1 138 ? 29.963 36.204 66.413 1.00 73.78 367 MET A C 1
ATOM 932 O O . MET A 1 138 ? 30.747 35.340 66.035 1.00 74.41 367 MET A O 1
ATOM 937 N N . ASP A 1 139 ? 30.106 37.466 66.044 1.00 74.26 368 ASP A N 1
ATOM 938 C CA . ASP A 1 139 ? 31.227 37.821 65.201 1.00 76.41 368 ASP A CA 1
ATOM 939 C C . ASP A 1 139 ? 32.543 38.096 65.966 1.00 75.92 368 ASP A C 1
ATOM 940 O O . ASP A 1 139 ? 32.599 38.104 67.199 1.00 75.87 368 ASP A O 1
ATOM 945 N N . LYS A 1 140 ? 33.613 38.322 65.226 1.00 75.68 369 LYS A N 1
ATOM 946 C CA . LYS A 1 140 ? 34.906 38.486 65.857 1.00 76.24 369 LYS A CA 1
ATOM 947 C C . LYS A 1 140 ? 35.050 39.772 66.646 1.00 75.13 369 LYS A C 1
ATOM 948 O O . LYS A 1 140 ? 36.017 39.975 67.407 1.00 74.66 369 LYS A O 1
ATOM 954 N N . THR A 1 141 ? 34.067 40.637 66.474 1.00 75.14 370 THR A N 1
ATOM 955 C CA . THR A 1 141 ? 34.076 41.942 67.137 1.00 75.75 370 THR A CA 1
ATOM 956 C C . THR A 1 141 ? 33.323 41.818 68.450 1.00 73.84 370 THR A C 1
ATOM 957 O O . THR A 1 141 ? 33.855 42.126 69.534 1.00 73.27 370 THR A O 1
ATOM 961 N N . GLU A 1 142 ? 32.080 41.367 68.336 1.00 70.99 371 GLU A N 1
ATOM 962 C CA . GLU A 1 142 ? 31.279 41.137 69.496 1.00 68.10 371 GLU A CA 1
ATOM 963 C C . GLU A 1 142 ? 32.218 40.398 70.429 1.00 67.99 371 GLU A C 1
ATOM 964 O O . GLU A 1 142 ? 32.500 40.870 71.539 1.00 68.77 371 GLU A O 1
ATOM 970 N N . LEU A 1 143 ? 32.767 39.277 69.969 1.00 66.77 372 LEU A N 1
ATOM 971 C CA . LEU A 1 143 ? 33.676 38.538 70.836 1.00 65.50 372 LEU A CA 1
ATOM 972 C C . LEU A 1 143 ? 34.651 39.457 71.548 1.00 62.88 372 LEU A C 1
ATOM 973 O O . LEU A 1 143 ? 34.747 39.447 72.765 1.00 62.60 372 LEU A O 1
ATOM 978 N N . GLY A 1 144 ? 35.371 40.246 70.779 1.00 61.23 373 GLY A N 1
ATOM 979 C CA . GLY A 1 144 ? 36.365 41.115 71.369 1.00 62.17 373 GLY A CA 1
ATOM 980 C C . GLY A 1 144 ? 35.923 42.087 72.444 1.00 63.03 373 GLY A C 1
ATOM 981 O O . GLY A 1 144 ? 36.713 42.379 73.359 1.00 61.85 373 GLY A O 1
ATOM 982 N N . CYS A 1 145 ? 34.702 42.624 72.295 1.00 63.01 374 CYS A N 1
ATOM 983 C CA . CYS A 1 145 ? 34.107 43.536 73.264 1.00 61.90 374 CYS A CA 1
ATOM 984 C C . CYS A 1 145 ? 33.957 42.717 74.549 1.00 61.35 374 CYS A C 1
ATOM 985 O O . CYS A 1 145 ? 34.534 43.070 75.598 1.00 58.97 374 CYS A O 1
ATOM 988 N N . LEU A 1 146 ? 33.154 41.631 74.445 1.00 60.05 375 LEU A N 1
ATOM 989 C CA . LEU A 1 146 ? 32.875 40.697 75.551 1.00 57.29 375 LEU A CA 1
ATOM 990 C C . LEU A 1 146 ? 34.131 40.409 76.319 1.00 57.87 375 LEU A C 1
ATOM 991 O O . LEU A 1 146 ? 34.158 40.474 77.556 1.00 58.21 375 LEU A O 1
ATOM 996 N N . ARG A 1 147 ? 35.187 40.098 75.589 1.00 57.71 376 ARG A N 1
ATOM 997 C CA . ARG A 1 147 ? 36.453 39.825 76.242 1.00 60.35 376 ARG A CA 1
ATOM 998 C C . ARG A 1 147 ? 37.010 41.112 76.842 1.00 61.88 376 ARG A C 1
ATOM 999 O O . ARG A 1 147 ? 37.727 41.093 77.850 1.00 63.03 376 ARG A O 1
ATOM 1007 N N . ALA A 1 148 ? 36.653 42.236 76.225 1.00 62.99 377 ALA A N 1
ATOM 1008 C CA . ALA A 1 148 ? 37.096 43.558 76.674 1.00 62.23 377 ALA A CA 1
ATOM 1009 C C . ALA A 1 148 ? 36.511 43.794 78.061 1.00 61.44 377 ALA A C 1
ATOM 1010 O O . ALA A 1 148 ? 37.234 44.124 79.043 1.00 59.29 377 ALA A O 1
ATOM 1012 N N . ILE A 1 149 ? 35.183 43.614 78.088 1.00 59.67 378 ILE A N 1
ATOM 1013 C CA . ILE A 1 149 ? 34.364 43.742 79.277 1.00 58.51 378 ILE A CA 1
ATOM 1014 C C . ILE A 1 149 ? 34.985 42.865 80.364 1.00 58.94 378 ILE A C 1
ATOM 1015 O O . ILE A 1 149 ? 35.309 43.346 81.443 1.00 59.34 378 ILE A O 1
ATOM 1020 N N . VAL A 1 150 ? 35.163 41.579 80.073 1.00 58.21 379 VAL A N 1
ATOM 1021 C CA . VAL A 1 150 ? 35.777 40.661 81.029 1.00 57.42 379 VAL A CA 1
ATOM 1022 C C . VAL A 1 150 ? 37.138 41.214 81.468 1.00 58.90 379 VAL A C 1
ATOM 1023 O O . VAL A 1 150 ? 37.532 41.155 82.627 1.00 58.16 379 VAL A O 1
ATOM 1027 N N . LEU A 1 151 ? 37.867 41.774 80.520 1.00 61.87 380 LEU A N 1
ATOM 1028 C CA . LEU A 1 151 ? 39.187 42.317 80.830 1.00 63.66 380 LEU A CA 1
ATOM 1029 C C . LEU A 1 151 ? 39.099 43.466 81.850 1.00 63.16 380 LEU A C 1
ATOM 1030 O O . LEU A 1 151 ? 39.853 43.504 82.839 1.00 60.91 380 LEU A O 1
ATOM 1035 N N . PHE A 1 152 ? 38.179 44.391 81.572 1.00 63.14 381 PHE A N 1
ATOM 1036 C CA . PHE A 1 152 ? 37.933 45.565 82.423 1.00 65.09 381 PHE A CA 1
ATOM 1037 C C . PHE A 1 152 ? 36.992 45.247 83.640 1.00 65.69 381 PHE A C 1
ATOM 1038 O O . PHE A 1 152 ? 35.811 45.647 83.674 1.00 65.46 381 PHE A O 1
ATOM 1046 N N . ASN A 1 153 ? 37.505 44.521 84.627 1.00 65.14 382 ASN A N 1
ATOM 1047 C CA . ASN A 1 153 ? 36.685 44.208 85.764 1.00 64.80 382 ASN A CA 1
ATOM 1048 C C . ASN A 1 153 ? 37.088 45.018 86.955 1.00 64.99 382 ASN A C 1
ATOM 1049 O O . ASN A 1 153 ? 38.056 44.675 87.635 1.00 65.00 382 ASN A O 1
ATOM 1054 N N . PRO A 1 154 ? 36.320 46.091 87.239 1.00 64.51 383 PRO A N 1
ATOM 1055 C CA . PRO A 1 154 ? 36.466 47.053 88.326 1.00 63.51 383 PRO A CA 1
ATOM 1056 C C . PRO A 1 154 ? 36.477 46.438 89.701 1.00 64.81 383 PRO A C 1
ATOM 1057 O O . PRO A 1 154 ? 37.139 46.963 90.615 1.00 65.62 383 PRO A O 1
ATOM 1061 N N . ASP A 1 155 ? 35.769 45.322 89.867 1.00 65.02 384 ASP A N 1
ATOM 1062 C CA . ASP A 1 155 ? 35.732 44.701 91.183 1.00 65.54 384 ASP A CA 1
ATOM 1063 C C . ASP A 1 155 ? 37.002 43.934 91.569 1.00 64.81 384 ASP A C 1
ATOM 1064 O O . ASP A 1 155 ? 37.110 43.462 92.688 1.00 63.94 384 ASP A O 1
ATOM 1069 N N . SER A 1 156 ? 37.974 43.823 90.671 1.00 64.87 385 SER A N 1
ATOM 1070 C CA . SER A 1 156 ? 39.182 43.075 90.983 1.00 66.24 385 SER A CA 1
ATOM 1071 C C . SER A 1 156 ? 39.848 43.631 92.198 1.00 68.04 385 SER A C 1
ATOM 1072 O O . SER A 1 156 ? 40.116 44.806 92.247 1.00 69.61 385 SER A O 1
ATOM 1075 N N . LYS A 1 157 ? 40.119 42.795 93.188 1.00 70.94 386 LYS A N 1
ATOM 1076 C CA . LYS A 1 157 ? 40.764 43.258 94.413 1.00 74.72 386 LYS A CA 1
ATOM 1077 C C . LYS A 1 157 ? 42.103 43.916 94.119 1.00 76.73 386 LYS A C 1
ATOM 1078 O O . LYS A 1 157 ? 42.718 43.612 93.107 1.00 78.94 386 LYS A O 1
ATOM 1084 N N . GLY A 1 158 ? 42.545 44.816 95.002 1.00 78.39 387 GLY A N 1
ATOM 1085 C CA . GLY A 1 158 ? 43.830 45.497 94.842 1.00 79.25 387 GLY A CA 1
ATOM 1086 C C . GLY A 1 158 ? 43.919 46.600 93.797 1.00 79.80 387 GLY A C 1
ATOM 1087 O O . GLY A 1 158 ? 44.724 47.526 93.910 1.00 79.78 387 GLY A O 1
ATOM 1088 N N . LEU A 1 159 ? 43.103 46.488 92.761 1.00 80.30 388 LEU A N 1
ATOM 1089 C CA . LEU A 1 159 ? 43.067 47.474 91.687 1.00 81.73 388 LEU A CA 1
ATOM 1090 C C . LEU A 1 159 ? 43.283 48.853 92.287 1.00 82.58 388 LEU A C 1
ATOM 1091 O O . LEU A 1 159 ? 42.599 49.215 93.248 1.00 83.46 388 LEU A O 1
ATOM 1096 N N . SER A 1 160 ? 44.236 49.618 91.760 1.00 83.76 389 SER A N 1
ATOM 1097 C CA . SER A 1 160 ? 44.431 50.977 92.277 1.00 84.39 389 SER A CA 1
ATOM 1098 C C . SER A 1 160 ? 43.635 51.947 91.398 1.00 83.02 389 SER A C 1
ATOM 1099 O O . SER A 1 160 ? 43.966 52.235 90.250 1.00 82.33 389 SER A O 1
ATOM 1102 N N . ASN A 1 161 ? 42.576 52.449 91.990 1.00 82.34 390 ASN A N 1
ATOM 1103 C CA . ASN A 1 161 ? 41.666 53.308 91.307 1.00 82.95 390 ASN A CA 1
ATOM 1104 C C . ASN A 1 161 ? 40.886 52.401 90.376 1.00 81.99 390 ASN A C 1
ATOM 1105 O O . ASN A 1 161 ? 41.253 52.224 89.205 1.00 81.91 390 ASN A O 1
ATOM 1110 N N . PRO A 1 162 ? 39.813 51.786 90.911 1.00 80.72 391 PRO A N 1
ATOM 1111 C CA . PRO A 1 162 ? 38.857 50.867 90.285 1.00 79.85 391 PRO A CA 1
ATOM 1112 C C . PRO A 1 162 ? 37.942 51.718 89.441 1.00 79.62 391 PRO A C 1
ATOM 1113 O O . PRO A 1 162 ? 37.325 51.292 88.470 1.00 78.49 391 PRO A O 1
ATOM 1117 N N . ALA A 1 163 ? 37.870 52.955 89.880 1.00 80.57 392 ALA A N 1
ATOM 1118 C CA . ALA A 1 163 ? 37.079 53.978 89.253 1.00 81.07 392 ALA A CA 1
ATOM 1119 C C . ALA A 1 163 ? 37.263 53.922 87.747 1.00 81.41 392 ALA A C 1
ATOM 1120 O O . ALA A 1 163 ? 36.281 53.839 86.967 1.00 79.86 392 ALA A O 1
ATOM 1122 N N . GLU A 1 164 ? 38.546 53.957 87.372 1.00 81.71 393 GLU A N 1
ATOM 1123 C CA . GLU A 1 164 ? 38.991 53.979 85.986 1.00 81.84 393 GLU A CA 1
ATOM 1124 C C . GLU A 1 164 ? 38.576 52.796 85.115 1.00 80.75 393 GLU A C 1
ATOM 1125 O O . GLU A 1 164 ? 38.032 52.975 83.999 1.00 79.58 393 GLU A O 1
ATOM 1131 N N . VAL A 1 165 ? 38.838 51.592 85.627 1.00 78.96 394 VAL A N 1
ATOM 1132 C CA . VAL A 1 165 ? 38.487 50.354 84.933 1.00 77.13 394 VAL A CA 1
ATOM 1133 C C . VAL A 1 165 ? 36.994 50.300 84.589 1.00 75.65 394 VAL A C 1
ATOM 1134 O O . VAL A 1 165 ? 36.609 49.909 83.485 1.00 74.16 394 VAL A O 1
ATOM 1138 N N . GLU A 1 166 ? 36.169 50.689 85.565 1.00 75.19 395 GLU A N 1
ATOM 1139 C CA . GLU A 1 166 ? 34.716 50.732 85.426 1.00 73.36 395 GLU A CA 1
ATOM 1140 C C . GLU A 1 166 ? 34.321 51.646 84.271 1.00 73.24 395 GLU A C 1
ATOM 1141 O O . GLU A 1 166 ? 33.401 51.349 83.492 1.00 72.02 395 GLU A O 1
ATOM 1147 N N . ALA A 1 167 ? 35.039 52.767 84.178 1.00 73.41 396 ALA A N 1
ATOM 1148 C CA . ALA A 1 167 ? 34.819 53.771 83.139 1.00 72.57 396 ALA A CA 1
ATOM 1149 C C . ALA A 1 167 ? 34.925 53.077 81.812 1.00 71.63 396 ALA A C 1
ATOM 1150 O O . ALA A 1 167 ? 33.982 53.045 80.993 1.00 71.51 396 ALA A O 1
ATOM 1152 N N . LEU A 1 168 ? 36.112 52.509 81.637 1.00 69.99 397 LEU A N 1
ATOM 1153 C CA . LEU A 1 168 ? 36.476 51.764 80.445 1.00 69.12 397 LEU A CA 1
ATOM 1154 C C . LEU A 1 168 ? 35.394 50.760 80.025 1.00 68.88 397 LEU A C 1
ATOM 1155 O O . LEU A 1 168 ? 34.796 50.884 78.943 1.00 68.23 397 LEU A O 1
ATOM 1160 N N . ARG A 1 169 ? 35.138 49.798 80.904 1.00 69.61 398 ARG A N 1
ATOM 1161 C CA . ARG A 1 169 ? 34.140 48.780 80.671 1.00 71.25 398 ARG A CA 1
ATOM 1162 C C . ARG A 1 169 ? 32.776 49.305 80.193 1.00 71.54 398 ARG A C 1
ATOM 1163 O O . ARG A 1 169 ? 32.186 48.811 79.208 1.00 68.56 398 ARG A O 1
ATOM 1171 N N . GLU A 1 170 ? 32.263 50.282 80.935 1.00 73.74 399 GLU A N 1
ATOM 1172 C CA . GLU A 1 170 ? 30.961 50.866 80.635 1.00 75.39 399 GLU A CA 1
ATOM 1173 C C . GLU A 1 170 ? 30.997 51.429 79.191 1.00 75.40 399 GLU A C 1
ATOM 1174 O O . GLU A 1 170 ? 30.013 51.338 78.417 1.00 72.95 399 GLU A O 1
ATOM 1180 N N . LYS A 1 171 ? 32.164 51.982 78.842 1.00 75.79 400 LYS A N 1
ATOM 1181 C CA . LYS A 1 171 ? 32.397 52.558 77.525 1.00 76.16 400 LYS A CA 1
ATOM 1182 C C . LYS A 1 171 ? 32.352 51.473 76.443 1.00 75.45 400 LYS A C 1
ATOM 1183 O O . LYS A 1 171 ? 32.110 51.759 75.269 1.00 75.04 400 LYS A O 1
ATOM 1189 N N . VAL A 1 172 ? 32.569 50.223 76.856 1.00 74.96 401 VAL A N 1
ATOM 1190 C CA . VAL A 1 172 ? 32.525 49.087 75.933 1.00 73.93 401 VAL A CA 1
ATOM 1191 C C . VAL A 1 172 ? 31.073 48.665 75.665 1.00 74.54 401 VAL A C 1
ATOM 1192 O O . VAL A 1 172 ? 30.735 48.300 74.531 1.00 72.86 401 VAL A O 1
ATOM 1196 N N . TYR A 1 173 ? 30.227 48.705 76.704 1.00 76.31 402 TYR A N 1
ATOM 1197 C CA . TYR A 1 173 ? 28.814 48.315 76.541 1.00 78.21 402 TYR A CA 1
ATOM 1198 C C . TYR A 1 173 ? 28.286 49.371 75.611 1.00 78.25 402 TYR A C 1
ATOM 1199 O O . TYR A 1 173 ? 27.334 49.153 74.845 1.00 76.86 402 TYR A O 1
ATOM 1208 N N . ALA A 1 174 ? 28.924 50.535 75.713 1.00 79.10 403 ALA A N 1
ATOM 1209 C CA . ALA A 1 174 ? 28.566 51.693 74.912 1.00 80.04 403 ALA A CA 1
ATOM 1210 C C . ALA A 1 174 ? 28.674 51.370 73.421 1.00 80.87 403 ALA A C 1
ATOM 1211 O O . ALA A 1 174 ? 27.659 51.381 72.700 1.00 80.38 403 ALA A O 1
ATOM 1213 N N . SER A 1 175 ? 29.900 51.067 72.971 1.00 81.27 404 SER A N 1
ATOM 1214 C CA . SER A 1 175 ? 30.155 50.752 71.558 1.00 81.40 404 SER A CA 1
ATOM 1215 C C . SER A 1 175 ? 29.436 49.501 71.163 1.00 81.06 404 SER A C 1
ATOM 1216 O O . SER A 1 175 ? 28.687 49.485 70.195 1.00 82.11 404 SER A O 1
ATOM 1219 N N . LEU A 1 176 ? 29.682 48.445 71.925 1.00 80.73 405 LEU A N 1
ATOM 1220 C CA . LEU A 1 176 ? 29.089 47.162 71.638 1.00 80.26 405 LEU A CA 1
ATOM 1221 C C . LEU A 1 176 ? 27.616 47.254 71.369 1.00 80.38 405 LEU A C 1
ATOM 1222 O O . LEU A 1 176 ? 27.126 46.615 70.445 1.00 80.16 405 LEU A O 1
ATOM 1227 N N . GLU A 1 177 ? 26.892 48.051 72.145 1.00 81.91 406 GLU A N 1
ATOM 1228 C CA . GLU A 1 177 ? 25.453 48.130 71.896 1.00 83.68 406 GLU A CA 1
ATOM 1229 C C . GLU A 1 177 ? 25.217 48.893 70.604 1.00 85.40 406 GLU A C 1
ATOM 1230 O O . GLU A 1 177 ? 24.379 48.503 69.778 1.00 85.78 406 GLU A O 1
ATOM 1236 N N . ALA A 1 178 ? 25.974 49.979 70.445 1.00 87.11 407 ALA A N 1
ATOM 1237 C CA . ALA A 1 178 ? 25.919 50.819 69.252 1.00 88.25 407 ALA A CA 1
ATOM 1238 C C . ALA A 1 178 ? 26.262 49.891 68.080 1.00 89.23 407 ALA A C 1
ATOM 1239 O O . ALA A 1 178 ? 25.498 49.727 67.117 1.00 88.73 407 ALA A O 1
ATOM 1241 N N . TYR A 1 179 ? 27.437 49.286 68.206 1.00 89.42 408 TYR A N 1
ATOM 1242 C CA . TYR A 1 179 ? 27.953 48.355 67.241 1.00 89.93 408 TYR A CA 1
ATOM 1243 C C . TYR A 1 179 ? 26.869 47.357 66.834 1.00 89.97 408 TYR A C 1
ATOM 1244 O O . TYR A 1 179 ? 26.617 47.149 65.651 1.00 89.58 408 TYR A O 1
ATOM 1253 N N . CYS A 1 180 ? 26.243 46.736 67.825 1.00 91.01 409 CYS A N 1
ATOM 1254 C CA . CYS A 1 180 ? 25.193 45.754 67.579 1.00 92.57 409 CYS A CA 1
ATOM 1255 C C . CYS A 1 180 ? 24.033 46.438 66.900 1.00 93.11 409 CYS A C 1
ATOM 1256 O O . CYS A 1 180 ? 23.324 45.837 66.071 1.00 92.92 409 CYS A O 1
ATOM 1259 N N . LYS A 1 181 ? 23.855 47.701 67.288 1.00 93.96 410 LYS A N 1
ATOM 1260 C CA . LYS A 1 181 ? 22.772 48.548 66.804 1.00 94.87 410 LYS A CA 1
ATOM 1261 C C . LYS A 1 181 ? 22.677 48.731 65.290 1.00 95.12 410 LYS A C 1
ATOM 1262 O O . LYS A 1 181 ? 21.665 48.326 64.701 1.00 95.76 410 LYS A O 1
ATOM 1268 N N . HIS A 1 182 ? 23.700 49.310 64.652 1.00 94.49 411 HIS A N 1
ATOM 1269 C CA . HIS A 1 182 ? 23.634 49.504 63.197 1.00 94.17 411 HIS A CA 1
ATOM 1270 C C . HIS A 1 182 ? 24.195 48.360 62.412 1.00 93.24 411 HIS A C 1
ATOM 1271 O O . HIS A 1 182 ? 24.434 48.538 61.219 1.00 93.78 411 HIS A O 1
ATOM 1278 N N . LYS A 1 183 ? 24.417 47.204 63.048 1.00 91.68 412 LYS A N 1
ATOM 1279 C CA . LYS A 1 183 ? 24.996 46.062 62.329 1.00 89.85 412 LYS A CA 1
ATOM 1280 C C . LYS A 1 183 ? 24.126 44.822 62.251 1.00 88.84 412 LYS A C 1
ATOM 1281 O O . LYS A 1 183 ? 24.352 43.954 61.409 1.00 88.37 412 LYS A O 1
ATOM 1287 N N . TYR A 1 184 ? 23.159 44.712 63.149 1.00 88.38 413 TYR A N 1
ATOM 1288 C CA . TYR A 1 184 ? 22.229 43.585 63.128 1.00 88.15 413 TYR A CA 1
ATOM 1289 C C . TYR A 1 184 ? 20.921 44.250 63.519 1.00 88.86 413 TYR A C 1
ATOM 1290 O O . TYR A 1 184 ? 20.067 43.608 64.132 1.00 90.08 413 TYR A O 1
ATOM 1299 N N . PRO A 1 185 ? 20.741 45.548 63.152 1.00 89.82 414 PRO A N 1
ATOM 1300 C CA . PRO A 1 185 ? 19.534 46.344 63.468 1.00 88.50 414 PRO A CA 1
ATOM 1301 C C . PRO A 1 185 ? 18.203 45.600 63.623 1.00 87.88 414 PRO A C 1
ATOM 1302 O O . PRO A 1 185 ? 17.419 45.928 64.493 1.00 86.83 414 PRO A O 1
ATOM 1306 N N . GLU A 1 186 ? 17.944 44.596 62.800 1.00 88.58 415 GLU A N 1
ATOM 1307 C CA . GLU A 1 186 ? 16.696 43.853 62.945 1.00 90.20 415 GLU A CA 1
ATOM 1308 C C . GLU A 1 186 ? 16.610 43.051 64.266 1.00 90.46 415 GLU A C 1
ATOM 1309 O O . GLU A 1 186 ? 15.561 42.461 64.569 1.00 89.70 415 GLU A O 1
ATOM 1315 N N . GLN A 1 187 ? 17.703 43.044 65.041 1.00 90.60 416 GLN A N 1
ATOM 1316 C CA . GLN A 1 187 ? 17.794 42.309 66.320 1.00 90.73 416 GLN A CA 1
ATOM 1317 C C . GLN A 1 187 ? 17.873 43.237 67.536 1.00 89.83 416 GLN A C 1
ATOM 1318 O O . GLN A 1 187 ? 18.944 43.767 67.872 1.00 88.43 416 GLN A O 1
ATOM 1324 N N . PRO A 1 188 ? 16.741 43.400 68.243 1.00 89.71 417 PRO A N 1
ATOM 1325 C CA . PRO A 1 188 ? 16.651 44.265 69.424 1.00 89.02 417 PRO A CA 1
ATOM 1326 C C . PRO A 1 188 ? 17.497 43.766 70.593 1.00 88.97 417 PRO A C 1
ATOM 1327 O O . PRO A 1 188 ? 18.379 44.473 71.092 1.00 88.43 417 PRO A O 1
ATOM 1331 N N . GLY A 1 189 ? 17.216 42.530 71.005 1.00 88.43 418 GLY A N 1
ATOM 1332 C CA . GLY A 1 189 ? 17.908 41.924 72.128 1.00 87.85 418 GLY A CA 1
ATOM 1333 C C . GLY A 1 189 ? 19.288 41.350 71.870 1.00 87.04 418 GLY A C 1
ATOM 1334 O O . GLY A 1 189 ? 19.808 40.603 72.699 1.00 88.11 418 GLY A O 1
ATOM 1335 N N . ARG A 1 190 ? 19.876 41.668 70.726 1.00 85.14 419 ARG A N 1
ATOM 1336 C CA . ARG A 1 190 ? 21.201 41.173 70.429 1.00 82.66 419 ARG A CA 1
ATOM 1337 C C . ARG A 1 190 ? 22.019 41.423 71.681 1.00 80.79 419 ARG A C 1
ATOM 1338 O O . ARG A 1 190 ? 22.493 40.505 72.336 1.00 80.19 419 ARG A O 1
ATOM 1346 N N . PHE A 1 191 ? 22.143 42.691 72.032 1.00 79.51 420 PHE A N 1
ATOM 1347 C CA . PHE A 1 191 ? 22.956 43.087 73.172 1.00 78.26 420 PHE A CA 1
ATOM 1348 C C . PHE A 1 191 ? 22.811 42.242 74.444 1.00 77.98 420 PHE A C 1
ATOM 1349 O O . PHE A 1 191 ? 23.796 41.753 75.000 1.00 78.48 420 PHE A O 1
ATOM 1357 N N . ALA A 1 192 ? 21.590 42.085 74.923 1.00 77.13 421 ALA A N 1
ATOM 1358 C CA . ALA A 1 192 ? 21.383 41.291 76.112 1.00 76.36 421 ALA A CA 1
ATOM 1359 C C . ALA A 1 192 ? 22.028 39.942 75.891 1.00 75.57 421 ALA A C 1
ATOM 1360 O O . ALA A 1 192 ? 22.960 39.582 76.610 1.00 75.55 421 ALA A O 1
ATOM 1362 N N . LYS A 1 193 ? 21.533 39.229 74.874 1.00 74.81 422 LYS A N 1
ATOM 1363 C CA . LYS A 1 193 ? 21.990 37.885 74.493 1.00 73.95 422 LYS A CA 1
ATOM 1364 C C . LYS A 1 193 ? 23.498 37.642 74.422 1.00 72.89 422 LYS A C 1
ATOM 1365 O O . LYS A 1 193 ? 23.943 36.532 74.693 1.00 72.93 422 LYS A O 1
ATOM 1371 N N . LEU A 1 194 ? 24.284 38.653 74.062 1.00 72.71 423 LEU A N 1
ATOM 1372 C CA . LEU A 1 194 ? 25.746 38.488 74.033 1.00 73.30 423 LEU A CA 1
ATOM 1373 C C . LEU A 1 194 ? 26.314 38.605 75.445 1.00 71.99 423 LEU A C 1
ATOM 1374 O O . LEU A 1 194 ? 27.334 38.026 75.769 1.00 72.33 423 LEU A O 1
ATOM 1379 N N . LEU A 1 195 ? 25.640 39.377 76.279 1.00 70.31 424 LEU A N 1
ATOM 1380 C CA . LEU A 1 195 ? 26.081 39.598 77.633 1.00 67.55 424 LEU A CA 1
ATOM 1381 C C . LEU A 1 195 ? 25.728 38.428 78.547 1.00 66.72 424 LEU A C 1
ATOM 1382 O O . LEU A 1 195 ? 26.411 38.175 79.559 1.00 65.51 424 LEU A O 1
ATOM 1387 N N . LEU A 1 196 ? 24.663 37.717 78.178 1.00 65.08 425 LEU A N 1
ATOM 1388 C CA . LEU A 1 196 ? 24.205 36.577 78.954 1.00 63.69 425 LEU A CA 1
ATOM 1389 C C . LEU A 1 196 ? 25.047 35.300 78.816 1.00 62.75 425 LEU A C 1
ATOM 1390 O O . LEU A 1 196 ? 24.730 34.270 79.445 1.00 63.72 425 LEU A O 1
ATOM 1395 N N . ARG A 1 197 ? 26.119 35.374 78.020 1.00 60.15 426 ARG A N 1
ATOM 1396 C CA . ARG A 1 197 ? 27.042 34.255 77.882 1.00 57.75 426 ARG A CA 1
ATOM 1397 C C . ARG A 1 197 ? 28.127 34.541 78.921 1.00 56.65 426 ARG A C 1
ATOM 1398 O O . ARG A 1 197 ? 28.855 33.655 79.362 1.00 56.08 426 ARG A O 1
ATOM 1406 N N . LEU A 1 198 ? 28.217 35.798 79.333 1.00 54.96 427 LEU A N 1
ATOM 1407 C CA . LEU A 1 198 ? 29.236 36.186 80.284 1.00 53.00 427 LEU A CA 1
ATOM 1408 C C . LEU A 1 198 ? 29.182 35.536 81.644 1.00 51.95 427 LEU A C 1
ATOM 1409 O O . LEU A 1 198 ? 30.218 35.336 82.263 1.00 51.24 427 LEU A O 1
ATOM 1414 N N . PRO A 1 199 ? 27.976 35.246 82.152 1.00 52.50 428 PRO A N 1
ATOM 1415 C CA . PRO A 1 199 ? 27.838 34.602 83.464 1.00 51.65 428 PRO A CA 1
ATOM 1416 C C . PRO A 1 199 ? 28.240 33.140 83.295 1.00 51.22 428 PRO A C 1
ATOM 1417 O O . PRO A 1 199 ? 28.900 32.547 84.140 1.00 51.03 428 PRO A O 1
ATOM 1421 N N . ALA A 1 200 ? 27.826 32.551 82.188 1.00 50.25 429 ALA A N 1
ATOM 1422 C CA . ALA A 1 200 ? 28.200 31.186 81.946 1.00 49.83 429 ALA A CA 1
ATOM 1423 C C . ALA A 1 200 ? 29.748 31.139 81.858 1.00 50.45 429 ALA A C 1
ATOM 1424 O O . ALA A 1 200 ? 30.382 30.262 82.451 1.00 51.66 429 ALA A O 1
ATOM 1426 N N . LEU A 1 201 ? 30.364 32.093 81.154 1.00 49.36 430 LEU A N 1
ATOM 1427 C CA . LEU A 1 201 ? 31.813 32.122 81.065 1.00 47.25 430 LEU A CA 1
ATOM 1428 C C . LEU A 1 201 ? 32.396 32.158 82.466 1.00 46.31 430 LEU A C 1
ATOM 1429 O O . LEU A 1 201 ? 33.380 31.539 82.760 1.00 45.79 430 LEU A O 1
ATOM 1434 N N . ARG A 1 202 ? 31.779 32.916 83.339 1.00 46.49 431 ARG A N 1
ATOM 1435 C CA . ARG A 1 202 ? 32.269 33.040 84.687 1.00 47.92 431 ARG A CA 1
ATOM 1436 C C . ARG A 1 202 ? 32.137 31.708 85.447 1.00 49.26 431 ARG A C 1
ATOM 1437 O O . ARG A 1 202 ? 33.083 31.216 86.114 1.00 48.98 431 ARG A O 1
ATOM 1445 N N . SER A 1 203 ? 30.940 31.143 85.326 1.00 48.50 432 SER A N 1
ATOM 1446 C CA . SER A 1 203 ? 30.556 29.888 85.933 1.00 47.52 432 SER A CA 1
ATOM 1447 C C . SER A 1 203 ? 31.555 28.812 85.550 1.00 46.99 432 SER A C 1
ATOM 1448 O O . SER A 1 203 ? 32.189 28.197 86.417 1.00 48.01 432 SER A O 1
ATOM 1451 N N . ILE A 1 204 ? 31.700 28.600 84.238 1.00 43.62 433 ILE A N 1
ATOM 1452 C CA . ILE A 1 204 ? 32.606 27.614 83.713 1.00 39.66 433 ILE A CA 1
ATOM 1453 C C . ILE A 1 204 ? 34.044 27.906 84.082 1.00 41.07 433 ILE A C 1
ATOM 1454 O O . ILE A 1 204 ? 34.751 27.041 84.532 1.00 41.13 433 ILE A O 1
ATOM 1459 N N . GLY A 1 205 ? 34.464 29.145 83.903 1.00 42.10 434 GLY A N 1
ATOM 1460 C CA . GLY A 1 205 ? 35.827 29.520 84.178 1.00 42.58 434 GLY A CA 1
ATOM 1461 C C . GLY A 1 205 ? 36.214 29.192 85.580 1.00 45.24 434 GLY A C 1
ATOM 1462 O O . GLY A 1 205 ? 37.358 28.752 85.837 1.00 45.50 434 GLY A O 1
ATOM 1463 N N . LEU A 1 206 ? 35.262 29.427 86.495 1.00 45.62 435 LEU A N 1
ATOM 1464 C CA . LEU A 1 206 ? 35.465 29.151 87.918 1.00 44.01 435 LEU A CA 1
ATOM 1465 C C . LEU A 1 206 ? 35.782 27.683 88.142 1.00 44.75 435 LEU A C 1
ATOM 1466 O O . LEU A 1 206 ? 36.707 27.342 88.842 1.00 44.08 435 LEU A O 1
ATOM 1471 N N . LYS A 1 207 ? 34.996 26.818 87.515 1.00 46.66 436 LYS A N 1
ATOM 1472 C CA . LYS A 1 207 ? 35.152 25.386 87.609 1.00 47.41 436 LYS A CA 1
ATOM 1473 C C . LYS A 1 207 ? 36.496 24.917 87.067 1.00 49.00 436 LYS A C 1
ATOM 1474 O O . LYS A 1 207 ? 37.189 24.117 87.707 1.00 49.09 436 LYS A O 1
ATOM 1480 N N . CYS A 1 208 ? 36.835 25.395 85.869 1.00 50.14 437 CYS A N 1
ATOM 1481 C CA . CYS A 1 208 ? 38.085 25.071 85.206 1.00 52.33 437 CYS A CA 1
ATOM 1482 C C . CYS A 1 208 ? 39.217 25.382 86.148 1.00 52.59 437 CYS A C 1
ATOM 1483 O O . CYS A 1 208 ? 40.133 24.593 86.361 1.00 53.65 437 CYS A O 1
ATOM 1486 N N . LEU A 1 209 ? 39.138 26.561 86.718 1.00 52.47 438 LEU A N 1
ATOM 1487 C CA . LEU A 1 209 ? 40.127 27.018 87.647 1.00 53.81 438 LEU A CA 1
ATOM 1488 C C . LEU A 1 209 ? 40.273 26.040 88.823 1.00 54.49 438 LEU A C 1
ATOM 1489 O O . LEU A 1 209 ? 41.372 25.757 89.313 1.00 53.61 438 LEU A O 1
ATOM 1494 N N . GLU A 1 210 ? 39.147 25.515 89.268 1.00 55.92 439 GLU A N 1
ATOM 1495 C CA . GLU A 1 210 ? 39.146 24.576 90.362 1.00 58.43 439 GLU A CA 1
ATOM 1496 C C . GLU A 1 210 ? 39.883 23.300 89.949 1.00 58.31 439 GLU A C 1
ATOM 1497 O O . GLU A 1 210 ? 40.685 22.778 90.701 1.00 58.88 439 GLU A O 1
ATOM 1503 N N . HIS A 1 211 ? 39.630 22.810 88.743 1.00 58.26 440 HIS A N 1
ATOM 1504 C CA . HIS A 1 211 ? 40.283 21.606 88.257 1.00 57.86 440 HIS A CA 1
ATOM 1505 C C . HIS A 1 211 ? 41.749 21.795 88.106 1.00 56.49 440 HIS A C 1
ATOM 1506 O O . HIS A 1 211 ? 42.507 20.908 88.422 1.00 56.84 440 HIS A O 1
ATOM 1513 N N . LEU A 1 212 ? 42.164 22.931 87.572 1.00 56.29 441 LEU A N 1
ATOM 1514 C CA . LEU A 1 212 ? 43.590 23.181 87.430 1.00 57.62 441 LEU A CA 1
ATOM 1515 C C . LEU A 1 212 ? 44.283 23.164 88.780 1.00 57.80 441 LEU A C 1
ATOM 1516 O O . LEU A 1 212 ? 45.366 22.642 88.906 1.00 56.89 441 LEU A O 1
ATOM 1521 N N . PHE A 1 213 ? 43.682 23.742 89.804 1.00 59.61 442 PHE A N 1
ATOM 1522 C CA . PHE A 1 213 ? 44.353 23.662 91.077 1.00 64.19 442 PHE A CA 1
ATOM 1523 C C . PHE A 1 213 ? 44.442 22.186 91.476 1.00 66.07 442 PHE A C 1
ATOM 1524 O O . PHE A 1 213 ? 45.438 21.758 92.056 1.00 66.68 442 PHE A O 1
ATOM 1532 N N . PHE A 1 214 ? 43.423 21.392 91.151 1.00 67.66 443 PHE A N 1
ATOM 1533 C CA . PHE A 1 214 ? 43.476 19.965 91.463 1.00 68.18 443 PHE A CA 1
ATOM 1534 C C . PHE A 1 214 ? 44.622 19.267 90.696 1.00 68.10 443 PHE A C 1
ATOM 1535 O O . PHE A 1 214 ? 45.362 18.482 91.283 1.00 68.51 443 PHE A O 1
ATOM 1543 N N . PHE A 1 215 ? 44.765 19.544 89.396 1.00 66.97 444 PHE A N 1
ATOM 1544 C CA . PHE A 1 215 ? 45.837 18.949 88.585 1.00 66.71 444 PHE A CA 1
ATOM 1545 C C . PHE A 1 215 ? 47.219 19.408 89.043 1.00 67.78 444 PHE A C 1
ATOM 1546 O O . PHE A 1 215 ? 48.251 18.829 88.711 1.00 67.71 444 PHE A O 1
ATOM 1554 N N . LYS A 1 216 ? 47.228 20.457 89.834 1.00 70.41 445 LYS A N 1
ATOM 1555 C CA . LYS A 1 216 ? 48.475 21.000 90.301 1.00 73.17 445 LYS A CA 1
ATOM 1556 C C . LYS A 1 216 ? 48.875 20.443 91.654 1.00 73.42 445 LYS A C 1
ATOM 1557 O O . LYS A 1 216 ? 50.013 20.035 91.820 1.00 73.43 445 LYS A O 1
ATOM 1563 N N . LEU A 1 217 ? 47.951 20.425 92.615 1.00 75.26 446 LEU A N 1
ATOM 1564 C CA . LEU A 1 217 ? 48.245 19.925 93.969 1.00 77.98 446 LEU A CA 1
ATOM 1565 C C . LEU A 1 217 ? 48.067 18.418 94.059 1.00 80.03 446 LEU A C 1
ATOM 1566 O O . LEU A 1 217 ? 47.628 17.894 95.081 1.00 80.63 446 LEU A O 1
ATOM 1571 N N . ILE A 1 218 ? 48.406 17.752 92.958 1.00 82.16 447 ILE A N 1
ATOM 1572 C CA . ILE A 1 218 ? 48.346 16.302 92.768 1.00 83.25 447 ILE A CA 1
ATOM 1573 C C . ILE A 1 218 ? 49.554 16.092 91.860 1.00 85.67 447 ILE A C 1
ATOM 1574 O O . ILE A 1 218 ? 49.770 15.013 91.305 1.00 86.23 447 ILE A O 1
ATOM 1579 N N . GLY A 1 219 ? 50.308 17.189 91.733 1.00 87.34 448 GLY A N 1
ATOM 1580 C CA . GLY A 1 219 ? 51.521 17.310 90.928 1.00 88.56 448 GLY A CA 1
ATOM 1581 C C . GLY A 1 219 ? 51.771 16.486 89.670 1.00 89.50 448 GLY A C 1
ATOM 1582 O O . GLY A 1 219 ? 52.939 16.387 89.235 1.00 89.95 448 GLY A O 1
ATOM 1583 N N . ASP A 1 220 ? 50.715 15.936 89.053 1.00 89.33 449 ASP A N 1
ATOM 1584 C CA . ASP A 1 220 ? 50.907 15.081 87.882 1.00 87.46 449 ASP A CA 1
ATOM 1585 C C . ASP A 1 220 ? 50.996 15.684 86.509 1.00 84.78 449 ASP A C 1
ATOM 1586 O O . ASP A 1 220 ? 51.765 15.201 85.683 1.00 84.04 449 ASP A O 1
ATOM 1591 N N . THR A 1 221 ? 50.223 16.732 86.260 1.00 81.98 450 THR A N 1
ATOM 1592 C CA . THR A 1 221 ? 50.246 17.384 84.957 1.00 78.70 450 THR A CA 1
ATOM 1593 C C . THR A 1 221 ? 51.387 18.374 84.811 1.00 78.11 450 THR A C 1
ATOM 1594 O O . THR A 1 221 ? 51.671 19.144 85.720 1.00 76.36 450 THR A O 1
ATOM 1598 N N . PRO A 1 222 ? 52.070 18.343 83.660 1.00 78.46 451 PRO A N 1
ATOM 1599 C CA . PRO A 1 222 ? 53.175 19.264 83.422 1.00 78.88 451 PRO A CA 1
ATOM 1600 C C . PRO A 1 222 ? 52.551 20.628 83.127 1.00 80.23 451 PRO A C 1
ATOM 1601 O O . PRO A 1 222 ? 51.974 20.853 82.046 1.00 80.88 451 PRO A O 1
ATOM 1605 N N . ILE A 1 223 ? 52.628 21.527 84.101 1.00 80.40 452 ILE A N 1
ATOM 1606 C CA . ILE A 1 223 ? 52.086 22.879 83.943 1.00 79.61 452 ILE A CA 1
ATOM 1607 C C . ILE A 1 223 ? 53.311 23.695 83.580 1.00 79.15 452 ILE A C 1
ATOM 1608 O O . ILE A 1 223 ? 54.271 23.681 84.335 1.00 79.90 452 ILE A O 1
ATOM 1613 N N . ASP A 1 224 ? 53.316 24.363 82.432 1.00 79.20 453 ASP A N 1
ATOM 1614 C CA . ASP A 1 224 ? 54.490 25.152 82.090 1.00 81.72 453 ASP A CA 1
ATOM 1615 C C . ASP A 1 224 ? 54.622 26.353 83.011 1.00 81.88 453 ASP A C 1
ATOM 1616 O O . ASP A 1 224 ? 53.815 26.523 83.910 1.00 83.41 453 ASP A O 1
ATOM 1621 N N . THR A 1 225 ? 55.616 27.203 82.789 1.00 81.62 454 THR A N 1
ATOM 1622 C CA . THR A 1 225 ? 55.863 28.348 83.684 1.00 80.18 454 THR A CA 1
ATOM 1623 C C . THR A 1 225 ? 54.945 29.572 83.693 1.00 78.38 454 THR A C 1
ATOM 1624 O O . THR A 1 225 ? 54.657 30.111 84.767 1.00 76.49 454 THR A O 1
ATOM 1628 N N . PHE A 1 226 ? 54.509 30.033 82.521 1.00 76.36 455 PHE A N 1
ATOM 1629 C CA . PHE A 1 226 ? 53.626 31.194 82.504 1.00 75.19 455 PHE A CA 1
ATOM 1630 C C . PHE A 1 226 ? 52.344 30.790 83.222 1.00 75.58 455 PHE A C 1
ATOM 1631 O O . PHE A 1 226 ? 51.999 31.410 84.237 1.00 76.78 455 PHE A O 1
ATOM 1639 N N . LEU A 1 227 ? 51.665 29.745 82.720 1.00 74.28 456 LEU A N 1
ATOM 1640 C CA . LEU A 1 227 ? 50.429 29.241 83.328 1.00 71.85 456 LEU A CA 1
ATOM 1641 C C . LEU A 1 227 ? 50.633 28.992 84.798 1.00 71.17 456 LEU A C 1
ATOM 1642 O O . LEU A 1 227 ? 49.710 29.122 85.575 1.00 71.70 456 LEU A O 1
ATOM 1647 N N . MET A 1 228 ? 51.852 28.657 85.180 1.00 70.72 457 MET A N 1
ATOM 1648 C CA . MET A 1 228 ? 52.173 28.385 86.571 1.00 72.15 457 MET A CA 1
ATOM 1649 C C . MET A 1 228 ? 52.180 29.616 87.487 1.00 73.79 457 MET A C 1
ATOM 1650 O O . MET A 1 228 ? 51.926 29.521 88.699 1.00 72.88 457 MET A O 1
ATOM 1655 N N . GLU A 1 229 ? 52.484 30.767 86.895 1.00 75.43 458 GLU A N 1
ATOM 1656 C CA . GLU A 1 229 ? 52.534 32.043 87.608 1.00 76.46 458 GLU A CA 1
ATOM 1657 C C . GLU A 1 229 ? 51.118 32.549 87.824 1.00 76.07 458 GLU A C 1
ATOM 1658 O O . GLU A 1 229 ? 50.797 33.089 88.891 1.00 74.75 458 GLU A O 1
ATOM 1664 N N . MET A 1 230 ? 50.283 32.388 86.797 1.00 74.69 459 MET A N 1
ATOM 1665 C CA . MET A 1 230 ? 48.911 32.815 86.896 1.00 74.86 459 MET A CA 1
ATOM 1666 C C . MET A 1 230 ? 48.238 31.899 87.870 1.00 75.93 459 MET A C 1
ATOM 1667 O O . MET A 1 230 ? 47.165 32.204 88.365 1.00 76.20 459 MET A O 1
ATOM 1672 N N . LEU A 1 231 ? 48.871 30.771 88.153 1.00 77.45 460 LEU A N 1
ATOM 1673 C CA . LEU A 1 231 ? 48.287 29.814 89.070 1.00 79.51 460 LEU A CA 1
ATOM 1674 C C . LEU A 1 231 ? 48.850 29.913 90.444 1.00 82.56 460 LEU A C 1
ATOM 1675 O O . LEU A 1 231 ? 48.471 29.143 91.318 1.00 83.27 460 LEU A O 1
ATOM 1680 N N . GLU A 1 232 ? 49.773 30.838 90.652 1.00 86.80 461 GLU A N 1
ATOM 1681 C CA . GLU A 1 232 ? 50.354 30.977 91.982 1.00 91.18 461 GLU A CA 1
ATOM 1682 C C . GLU A 1 232 ? 50.077 32.362 92.542 1.00 93.57 461 GLU A C 1
ATOM 1683 O O . GLU A 1 232 ? 50.147 33.357 91.812 1.00 94.14 461 GLU A O 1
ATOM 1689 N N . ALA A 1 233 ? 49.749 32.429 93.831 1.00 96.39 462 ALA A N 1
ATOM 1690 C CA . ALA A 1 233 ? 49.468 33.721 94.454 1.00 98.74 462 ALA A CA 1
ATOM 1691 C C . ALA A 1 233 ? 50.771 34.446 94.705 1.00 100.74 462 ALA A C 1
ATOM 1692 O O . ALA A 1 233 ? 51.834 33.824 94.842 1.00 100.41 462 ALA A O 1
ATOM 1694 N N . PRO A 1 234 ? 50.707 35.784 94.745 1.00 103.05 463 PRO A N 1
ATOM 1695 C CA . PRO A 1 234 ? 51.870 36.657 94.985 1.00 104.33 463 PRO A CA 1
ATOM 1696 C C . PRO A 1 234 ? 52.461 36.549 96.411 1.00 105.22 463 PRO A C 1
ATOM 1697 O O . PRO A 1 234 ? 53.557 37.130 96.633 1.00 105.48 463 PRO A O 1
ATOM 1701 N N . ALA B 2 30 ? 5.761 49.948 75.146 1.00 94.64 175 ALA B N 1
ATOM 1702 C CA . ALA B 2 30 ? 4.770 49.151 74.356 1.00 95.08 175 ALA B CA 1
ATOM 1703 C C . ALA B 2 30 ? 3.730 48.468 75.249 1.00 95.38 175 ALA B C 1
ATOM 1704 O O . ALA B 2 30 ? 3.475 48.893 76.374 1.00 94.93 175 ALA B O 1
ATOM 1706 N N . GLU B 2 31 ? 3.111 47.420 74.723 1.00 96.69 176 GLU B N 1
ATOM 1707 C CA . GLU B 2 31 ? 2.122 46.651 75.474 1.00 98.25 176 GLU B CA 1
ATOM 1708 C C . GLU B 2 31 ? 2.922 45.511 76.095 1.00 98.82 176 GLU B C 1
ATOM 1709 O O . GLU B 2 31 ? 2.378 44.538 76.644 1.00 98.67 176 GLU B O 1
ATOM 1715 N N . LEU B 2 32 ? 4.239 45.656 75.958 1.00 98.47 177 LEU B N 1
ATOM 1716 C CA . LEU B 2 32 ? 5.228 44.739 76.508 1.00 96.91 177 LEU B CA 1
ATOM 1717 C C . LEU B 2 32 ? 5.346 45.118 77.979 1.00 96.97 177 LEU B C 1
ATOM 1718 O O . LEU B 2 32 ? 6.208 44.613 78.686 1.00 97.46 177 LEU B O 1
ATOM 1723 N N . ASP B 2 33 ? 4.481 46.030 78.425 1.00 96.56 178 ASP B N 1
ATOM 1724 C CA . ASP B 2 33 ? 4.485 46.494 79.806 1.00 95.34 178 ASP B CA 1
ATOM 1725 C C . ASP B 2 33 ? 3.366 45.925 80.617 1.00 94.02 178 ASP B C 1
ATOM 1726 O O . ASP B 2 33 ? 3.238 46.225 81.794 1.00 94.12 178 ASP B O 1
ATOM 1731 N N . ASP B 2 34 ? 2.530 45.127 79.977 1.00 93.07 179 ASP B N 1
ATOM 1732 C CA . ASP B 2 34 ? 1.461 44.462 80.697 1.00 91.95 179 ASP B CA 1
ATOM 1733 C C . ASP B 2 34 ? 2.248 43.415 81.487 1.00 90.50 179 ASP B C 1
ATOM 1734 O O . ASP B 2 34 ? 1.922 43.073 82.625 1.00 89.73 179 ASP B O 1
ATOM 1739 N N . LEU B 2 35 ? 3.301 42.925 80.837 1.00 89.22 180 LEU B N 1
ATOM 1740 C CA . LEU B 2 35 ? 4.200 41.927 81.393 1.00 87.83 180 LEU B CA 1
ATOM 1741 C C . LEU B 2 35 ? 5.070 42.543 82.472 1.00 86.76 180 LEU B C 1
ATOM 1742 O O . LEU B 2 35 ? 5.172 41.994 83.572 1.00 87.07 180 LEU B O 1
ATOM 1747 N N . THR B 2 36 ? 5.712 43.667 82.161 1.00 84.65 181 THR B N 1
ATOM 1748 C CA . THR B 2 36 ? 6.542 44.318 83.157 1.00 83.72 181 THR B CA 1
ATOM 1749 C C . THR B 2 36 ? 5.664 44.425 84.392 1.00 85.43 181 THR B C 1
ATOM 1750 O O . THR B 2 36 ? 5.905 43.795 85.439 1.00 86.80 181 THR B O 1
ATOM 1754 N N . GLU B 2 37 ? 4.617 45.223 84.231 1.00 85.26 182 GLU B N 1
ATOM 1755 C CA . GLU B 2 37 ? 3.656 45.479 85.269 1.00 84.17 182 GLU B CA 1
ATOM 1756 C C . GLU B 2 37 ? 3.386 44.214 86.062 1.00 82.91 182 GLU B C 1
ATOM 1757 O O . GLU B 2 37 ? 3.541 44.202 87.270 1.00 83.40 182 GLU B O 1
ATOM 1763 N N . LYS B 2 38 ? 3.034 43.132 85.389 1.00 81.58 183 LYS B N 1
ATOM 1764 C CA . LYS B 2 38 ? 2.719 41.894 86.099 1.00 81.42 183 LYS B CA 1
ATOM 1765 C C . LYS B 2 38 ? 3.816 41.354 87.008 1.00 79.66 183 LYS B C 1
ATOM 1766 O O . LYS B 2 38 ? 3.535 40.960 88.148 1.00 77.86 183 LYS B O 1
ATOM 1772 N N . ILE B 2 39 ? 5.050 41.331 86.500 1.00 78.67 184 ILE B N 1
ATOM 1773 C CA . ILE B 2 39 ? 6.182 40.814 87.274 1.00 78.47 184 ILE B CA 1
ATOM 1774 C C . ILE B 2 39 ? 6.342 41.654 88.532 1.00 78.10 184 ILE B C 1
ATOM 1775 O O . ILE B 2 39 ? 6.399 41.119 89.642 1.00 77.07 184 ILE B O 1
ATOM 1780 N N . ARG B 2 40 ? 6.393 42.971 88.357 1.00 77.99 185 ARG B N 1
ATOM 1781 C CA . ARG B 2 40 ? 6.538 43.867 89.493 1.00 79.29 185 ARG B CA 1
ATOM 1782 C C . ARG B 2 40 ? 5.500 43.553 90.573 1.00 79.28 185 ARG B C 1
ATOM 1783 O O . ARG B 2 40 ? 5.741 43.757 91.754 1.00 78.71 185 ARG B O 1
ATOM 1791 N N . LYS B 2 41 ? 4.341 43.052 90.171 1.00 80.11 186 LYS B N 1
ATOM 1792 C CA . LYS B 2 41 ? 3.325 42.714 91.150 1.00 80.55 186 LYS B CA 1
ATOM 1793 C C . LYS B 2 41 ? 3.669 41.416 91.863 1.00 79.21 186 LYS B C 1
ATOM 1794 O O . LYS B 2 41 ? 3.544 41.328 93.075 1.00 78.45 186 LYS B O 1
ATOM 1800 N N . ALA B 2 42 ? 4.123 40.417 91.115 1.00 77.67 187 ALA B N 1
ATOM 1801 C CA . ALA B 2 42 ? 4.482 39.135 91.709 1.00 75.96 187 ALA B CA 1
ATOM 1802 C C . ALA B 2 42 ? 5.651 39.291 92.656 1.00 74.55 187 ALA B C 1
ATOM 1803 O O . ALA B 2 42 ? 5.677 38.685 93.723 1.00 73.20 187 ALA B O 1
ATOM 1805 N N . HIS B 2 43 ? 6.640 40.079 92.260 1.00 72.96 188 HIS B N 1
ATOM 1806 C CA . HIS B 2 43 ? 7.762 40.297 93.146 1.00 71.97 188 HIS B CA 1
ATOM 1807 C C . HIS B 2 43 ? 7.215 40.921 94.428 1.00 72.59 188 HIS B C 1
ATOM 1808 O O . HIS B 2 43 ? 7.261 40.332 95.493 1.00 73.82 188 HIS B O 1
ATOM 1815 N N . GLN B 2 44 ? 6.650 42.106 94.322 1.00 73.01 189 GLN B N 1
ATOM 1816 C CA . GLN B 2 44 ? 6.123 42.771 95.499 1.00 73.62 189 GLN B CA 1
ATOM 1817 C C . GLN B 2 44 ? 5.246 41.945 96.439 1.00 74.14 189 GLN B C 1
ATOM 1818 O O . GLN B 2 44 ? 5.252 42.162 97.656 1.00 75.37 189 GLN B O 1
ATOM 1824 N N . GLU B 2 45 ? 4.498 40.997 95.896 1.00 74.18 190 GLU B N 1
ATOM 1825 C CA . GLU B 2 45 ? 3.607 40.189 96.716 1.00 73.76 190 GLU B CA 1
ATOM 1826 C C . GLU B 2 45 ? 4.209 38.901 97.241 1.00 72.40 190 GLU B C 1
ATOM 1827 O O . GLU B 2 45 ? 3.580 38.174 98.014 1.00 72.75 190 GLU B O 1
ATOM 1833 N N . THR B 2 46 ? 5.441 38.626 96.833 1.00 70.58 191 THR B N 1
ATOM 1834 C CA . THR B 2 46 ? 6.144 37.433 97.286 1.00 68.12 191 THR B CA 1
ATOM 1835 C C . THR B 2 46 ? 7.400 37.855 98.060 1.00 66.35 191 THR B C 1
ATOM 1836 O O . THR B 2 46 ? 8.099 37.037 98.638 1.00 66.66 191 THR B O 1
ATOM 1840 N N . PHE B 2 47 ? 7.657 39.157 98.085 1.00 64.01 192 PHE B N 1
ATOM 1841 C CA . PHE B 2 47 ? 8.798 39.678 98.799 1.00 61.95 192 PHE B CA 1
ATOM 1842 C C . PHE B 2 47 ? 8.581 41.113 99.308 1.00 61.01 192 PHE B C 1
ATOM 1843 O O . PHE B 2 47 ? 8.713 42.081 98.576 1.00 60.49 192 PHE B O 1
ATOM 1851 N N . PRO B 2 48 ? 8.256 41.259 100.593 1.00 60.48 193 PRO B N 1
ATOM 1852 C CA . PRO B 2 48 ? 8.027 42.572 101.200 1.00 60.16 193 PRO B CA 1
ATOM 1853 C C . PRO B 2 48 ? 9.276 43.451 101.275 1.00 58.65 193 PRO B C 1
ATOM 1854 O O . PRO B 2 48 ? 10.395 42.964 101.436 1.00 58.45 193 PRO B O 1
ATOM 1858 N N . SER B 2 49 ? 9.059 44.751 101.184 1.00 56.37 194 SER B N 1
ATOM 1859 C CA . SER B 2 49 ? 10.136 45.712 101.200 1.00 55.64 194 SER B CA 1
ATOM 1860 C C . SER B 2 49 ? 10.792 45.817 102.510 1.00 54.97 194 SER B C 1
ATOM 1861 O O . SER B 2 49 ? 10.294 45.371 103.501 1.00 56.63 194 SER B O 1
ATOM 1864 N N . LEU B 2 50 ? 11.922 46.480 102.507 1.00 56.43 195 LEU B N 1
ATOM 1865 C CA . LEU B 2 50 ? 12.705 46.673 103.705 1.00 57.27 195 LEU B CA 1
ATOM 1866 C C . LEU B 2 50 ? 12.102 47.809 104.540 1.00 59.95 195 LEU B C 1
ATOM 1867 O O . LEU B 2 50 ? 12.202 47.822 105.799 1.00 60.91 195 LEU B O 1
ATOM 1872 N N . CYS B 2 51 ? 11.457 48.743 103.829 1.00 61.39 196 CYS B N 1
ATOM 1873 C CA . CYS B 2 51 ? 10.886 49.921 104.459 1.00 61.84 196 CYS B CA 1
ATOM 1874 C C . CYS B 2 51 ? 9.514 49.673 105.014 1.00 61.26 196 CYS B C 1
ATOM 1875 O O . CYS B 2 51 ? 9.020 50.462 105.819 1.00 60.59 196 CYS B O 1
ATOM 1878 N N . GLN B 2 52 ? 8.892 48.582 104.613 1.00 60.85 197 GLN B N 1
ATOM 1879 C CA . GLN B 2 52 ? 7.578 48.346 105.150 1.00 63.19 197 GLN B CA 1
ATOM 1880 C C . GLN B 2 52 ? 7.558 47.257 106.219 1.00 64.37 197 GLN B C 1
ATOM 1881 O O . GLN B 2 52 ? 6.513 46.860 106.733 1.00 66.09 197 GLN B O 1
ATOM 1887 N N . LEU B 2 53 ? 8.742 46.810 106.585 1.00 65.03 198 LEU B N 1
ATOM 1888 C CA . LEU B 2 53 ? 8.911 45.740 107.544 1.00 63.39 198 LEU B CA 1
ATOM 1889 C C . LEU B 2 53 ? 9.379 46.278 108.879 1.00 63.40 198 LEU B C 1
ATOM 1890 O O . LEU B 2 53 ? 10.336 47.048 108.939 1.00 63.69 198 LEU B O 1
ATOM 1895 N N . GLY B 2 54 ? 8.699 45.865 109.944 1.00 62.62 199 GLY B N 1
ATOM 1896 C CA . GLY B 2 54 ? 9.070 46.289 111.278 1.00 61.05 199 GLY B CA 1
ATOM 1897 C C . GLY B 2 54 ? 10.081 45.279 111.759 1.00 60.19 199 GLY B C 1
ATOM 1898 O O . GLY B 2 54 ? 9.781 44.074 111.847 1.00 60.05 199 GLY B O 1
ATOM 1899 N N . LYS B 2 55 ? 11.267 45.801 112.074 1.00 59.13 200 LYS B N 1
ATOM 1900 C CA . LYS B 2 55 ? 12.432 45.037 112.503 1.00 57.99 200 LYS B CA 1
ATOM 1901 C C . LYS B 2 55 ? 12.611 44.678 113.947 1.00 57.39 200 LYS B C 1
ATOM 1902 O O . LYS B 2 55 ? 12.387 45.487 114.840 1.00 58.28 200 LYS B O 1
ATOM 1908 N N . TYR B 2 56 ? 13.041 43.456 114.187 1.00 57.45 201 TYR B N 1
ATOM 1909 C CA . TYR B 2 56 ? 13.382 43.096 115.555 1.00 58.46 201 TYR B CA 1
ATOM 1910 C C . TYR B 2 56 ? 14.743 42.422 115.497 1.00 58.82 201 TYR B C 1
ATOM 1911 O O . TYR B 2 56 ? 15.117 41.865 114.481 1.00 59.28 201 TYR B O 1
ATOM 1920 N N . THR B 2 57 ? 15.490 42.524 116.582 1.00 59.98 202 THR B N 1
ATOM 1921 C CA . THR B 2 57 ? 16.814 41.955 116.638 1.00 60.57 202 THR B CA 1
ATOM 1922 C C . THR B 2 57 ? 16.912 40.897 117.724 1.00 63.70 202 THR B C 1
ATOM 1923 O O . THR B 2 57 ? 15.938 40.533 118.362 1.00 63.93 202 THR B O 1
ATOM 1927 N N . THR B 2 58 ? 18.117 40.388 117.901 1.00 67.44 203 THR B N 1
ATOM 1928 C CA . THR B 2 58 ? 18.391 39.389 118.909 1.00 69.44 203 THR B CA 1
ATOM 1929 C C . THR B 2 58 ? 19.841 39.577 119.267 1.00 72.14 203 THR B C 1
ATOM 1930 O O . THR B 2 58 ? 20.592 40.194 118.511 1.00 71.75 203 THR B O 1
ATOM 1934 N N . ASN B 2 59 ? 20.244 39.065 120.422 1.00 75.63 204 ASN B N 1
ATOM 1935 C CA . ASN B 2 59 ? 21.644 39.200 120.828 1.00 78.43 204 ASN B CA 1
ATOM 1936 C C . ASN B 2 59 ? 22.363 37.860 120.818 1.00 78.04 204 ASN B C 1
ATOM 1937 O O . ASN B 2 59 ? 23.594 37.807 120.866 1.00 78.00 204 ASN B O 1
ATOM 1942 N N . SER B 2 60 ? 21.607 36.777 120.729 1.00 77.88 205 SER B N 1
ATOM 1943 C CA . SER B 2 60 ? 22.262 35.501 120.697 1.00 79.05 205 SER B CA 1
ATOM 1944 C C . SER B 2 60 ? 23.180 35.430 119.478 1.00 80.25 205 SER B C 1
ATOM 1945 O O . SER B 2 60 ? 22.736 35.623 118.341 1.00 80.14 205 SER B O 1
ATOM 1948 N N . SER B 2 61 ? 24.466 35.177 119.746 1.00 81.35 206 SER B N 1
ATOM 1949 C CA . SER B 2 61 ? 25.510 35.045 118.729 1.00 81.99 206 SER B CA 1
ATOM 1950 C C . SER B 2 61 ? 25.821 36.368 118.076 1.00 82.01 206 SER B C 1
ATOM 1951 O O . SER B 2 61 ? 26.193 36.406 116.908 1.00 82.36 206 SER B O 1
ATOM 1954 N N . ALA B 2 62 ? 25.699 37.454 118.815 1.00 81.45 207 ALA B N 1
ATOM 1955 C CA . ALA B 2 62 ? 25.927 38.730 118.190 1.00 81.92 207 ALA B CA 1
ATOM 1956 C C . ALA B 2 62 ? 27.288 39.315 118.435 1.00 82.23 207 ALA B C 1
ATOM 1957 O O . ALA B 2 62 ? 27.674 40.271 117.755 1.00 81.00 207 ALA B O 1
ATOM 1959 N N . ASP B 2 63 ? 28.011 38.730 119.394 1.00 83.78 208 ASP B N 1
ATOM 1960 C CA . ASP B 2 63 ? 29.355 39.192 119.788 1.00 84.99 208 ASP B CA 1
ATOM 1961 C C . ASP B 2 63 ? 30.503 38.701 118.911 1.00 85.03 208 ASP B C 1
ATOM 1962 O O . ASP B 2 63 ? 31.466 39.444 118.673 1.00 85.04 208 ASP B O 1
ATOM 1967 N N . HIS B 2 64 ? 30.424 37.449 118.458 1.00 84.48 209 HIS B N 1
ATOM 1968 C CA . HIS B 2 64 ? 31.457 36.892 117.589 1.00 83.68 209 HIS B CA 1
ATOM 1969 C C . HIS B 2 64 ? 31.136 35.547 116.906 1.00 83.43 209 HIS B C 1
ATOM 1970 O O . HIS B 2 64 ? 30.269 34.781 117.337 1.00 82.74 209 HIS B O 1
ATOM 1977 N N . ARG B 2 65 ? 31.871 35.265 115.833 1.00 82.82 210 ARG B N 1
ATOM 1978 C CA . ARG B 2 65 ? 31.635 34.062 115.045 1.00 81.38 210 ARG B CA 1
ATOM 1979 C C . ARG B 2 65 ? 31.904 32.739 115.721 1.00 78.92 210 ARG B C 1
ATOM 1980 O O . ARG B 2 65 ? 32.690 32.645 116.648 1.00 79.07 210 ARG B O 1
ATOM 1988 N N . VAL B 2 66 ? 31.21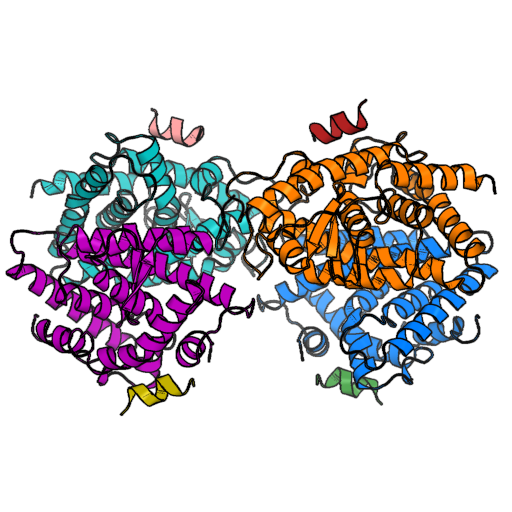0 31.720 115.241 1.00 76.22 211 VAL B N 1
ATOM 1989 C CA . VAL B 2 66 ? 31.317 30.381 115.758 1.00 73.98 211 VAL B CA 1
ATOM 1990 C C . VAL B 2 66 ? 30.874 29.474 114.630 1.00 73.42 211 VAL B C 1
ATOM 1991 O O . VAL B 2 66 ? 30.329 29.912 113.627 1.00 71.76 211 VAL B O 1
ATOM 1995 N N . ARG B 2 67 ? 31.108 28.190 114.790 1.00 74.16 212 ARG B N 1
ATOM 1996 C CA . ARG B 2 67 ? 30.723 27.264 113.754 1.00 74.96 212 ARG B CA 1
ATOM 1997 C C . ARG B 2 67 ? 29.240 27.470 113.429 1.00 74.88 212 ARG B C 1
ATOM 1998 O O . ARG B 2 67 ? 28.876 27.615 112.263 1.00 74.88 212 ARG B O 1
ATOM 2006 N N . LEU B 2 68 ? 28.384 27.545 114.444 1.00 75.35 213 LEU B N 1
ATOM 2007 C CA . LEU B 2 68 ? 26.971 27.678 114.133 1.00 76.35 213 LEU B CA 1
ATOM 2008 C C . LEU B 2 68 ? 25.969 27.713 115.291 1.00 76.82 213 LEU B C 1
ATOM 2009 O O . LEU B 2 68 ? 25.633 26.669 115.837 1.00 77.05 213 LEU B O 1
ATOM 2014 N N . ASP B 2 69 ? 25.477 28.901 115.648 1.00 77.88 214 ASP B N 1
ATOM 2015 C CA . ASP B 2 69 ? 24.437 29.043 116.700 1.00 78.76 214 ASP B CA 1
ATOM 2016 C C . ASP B 2 69 ? 23.102 28.362 116.298 1.00 78.11 214 ASP B C 1
ATOM 2017 O O . ASP B 2 69 ? 22.356 28.840 115.427 1.00 76.33 214 ASP B O 1
ATOM 2022 N N . LEU B 2 70 ? 22.807 27.263 116.983 1.00 78.53 215 LEU B N 1
ATOM 2023 C CA . LEU B 2 70 ? 21.625 26.469 116.727 1.00 78.87 215 LEU B CA 1
ATOM 2024 C C . LEU B 2 70 ? 20.307 27.207 116.754 1.00 78.58 215 LEU B C 1
ATOM 2025 O O . LEU B 2 70 ? 19.426 26.907 115.947 1.00 78.67 215 LEU B O 1
ATOM 2030 N N . GLY B 2 71 ? 20.137 28.146 117.679 1.00 77.58 216 GLY B N 1
ATOM 2031 C CA . GLY B 2 71 ? 18.884 28.881 117.681 1.00 75.96 216 GLY B CA 1
ATOM 2032 C C . GLY B 2 71 ? 18.804 29.590 116.332 1.00 74.92 216 GLY B C 1
ATOM 2033 O O . GLY B 2 71 ? 17.913 29.313 115.510 1.00 72.83 216 GLY B O 1
ATOM 2034 N N . LEU B 2 72 ? 19.762 30.500 116.111 1.00 73.64 217 LEU B N 1
ATOM 2035 C CA . LEU B 2 72 ? 19.851 31.237 114.871 1.00 71.60 217 LEU B CA 1
ATOM 2036 C C . LEU B 2 72 ? 19.604 30.275 113.737 1.00 71.48 217 LEU B C 1
ATOM 2037 O O . LEU B 2 72 ? 18.700 30.497 112.960 1.00 73.50 217 LEU B O 1
ATOM 2042 N N . TRP B 2 73 ? 20.355 29.188 113.637 1.00 70.38 218 TRP B N 1
ATOM 2043 C CA . TRP B 2 73 ? 20.085 28.265 112.536 1.00 70.37 218 TRP B CA 1
ATOM 2044 C C . TRP B 2 73 ? 18.586 27.864 112.389 1.00 69.53 218 TRP B C 1
ATOM 2045 O O . TRP B 2 73 ? 18.062 27.752 111.275 1.00 66.76 218 TRP B O 1
ATOM 2056 N N . ASP B 2 74 ? 17.889 27.682 113.505 1.00 70.50 219 ASP B N 1
ATOM 2057 C CA . ASP B 2 74 ? 16.491 27.253 113.452 1.00 71.06 219 ASP B CA 1
ATOM 2058 C C . ASP B 2 74 ? 15.545 28.309 112.924 1.00 70.02 219 ASP B C 1
ATOM 2059 O O . ASP B 2 74 ? 14.613 27.992 112.170 1.00 70.53 219 ASP B O 1
ATOM 2064 N N . LYS B 2 75 ? 15.762 29.555 113.333 1.00 67.46 220 LYS B N 1
ATOM 2065 C CA . LYS B 2 75 ? 14.946 30.648 112.846 1.00 65.46 220 LYS B CA 1
ATOM 2066 C C . LYS B 2 75 ? 15.208 30.726 111.341 1.00 64.88 220 LYS B C 1
ATOM 2067 O O . LYS B 2 75 ? 14.322 30.499 110.504 1.00 63.72 220 LYS B O 1
ATOM 2073 N N . PHE B 2 76 ? 16.457 31.038 111.024 1.00 64.05 221 PHE B N 1
ATOM 2074 C CA . PHE B 2 76 ? 16.912 31.159 109.659 1.00 64.92 221 PHE B CA 1
ATOM 2075 C C . PHE B 2 76 ? 16.391 30.076 108.691 1.00 65.20 221 PHE B C 1
ATOM 2076 O O . PHE B 2 76 ? 15.912 30.375 107.592 1.00 65.45 221 PHE B O 1
ATOM 2084 N N . SER B 2 77 ? 16.514 28.820 109.087 1.00 64.98 222 SER B N 1
ATOM 2085 C CA . SER B 2 77 ? 16.090 27.722 108.244 1.00 65.15 222 SER B CA 1
ATOM 2086 C C . SER B 2 77 ? 14.642 27.788 107.931 1.00 66.32 222 SER B C 1
ATOM 2087 O O . SER B 2 77 ? 14.245 27.477 106.816 1.00 66.84 222 SER B O 1
ATOM 2090 N N . GLU B 2 78 ? 13.847 28.182 108.920 1.00 68.17 223 GLU B N 1
ATOM 2091 C CA . GLU B 2 78 ? 12.403 28.262 108.748 1.00 69.42 223 GLU B CA 1
ATOM 2092 C C . GLU B 2 78 ? 12.075 29.331 107.727 1.00 67.48 223 GLU B C 1
ATOM 2093 O O . GLU B 2 78 ? 11.327 29.108 106.784 1.00 66.65 223 GLU B O 1
ATOM 2099 N N . LEU B 2 79 ? 12.650 30.505 107.921 1.00 65.84 224 LEU B N 1
ATOM 2100 C CA . LEU B 2 79 ? 12.417 31.588 107.004 1.00 64.69 224 LEU B CA 1
ATOM 2101 C C . LEU B 2 79 ? 12.772 31.060 105.634 1.00 65.11 224 LEU B C 1
ATOM 2102 O O . LEU B 2 79 ? 11.948 31.084 104.722 1.00 65.56 224 LEU B O 1
ATOM 2107 N N . ALA B 2 80 ? 13.995 30.555 105.505 1.00 64.94 225 ALA B N 1
ATOM 2108 C CA . ALA B 2 80 ? 14.466 30.018 104.245 1.00 65.61 225 ALA B CA 1
ATOM 2109 C C . ALA B 2 80 ? 13.378 29.179 103.605 1.00 66.49 225 ALA B C 1
ATOM 2110 O O . ALA B 2 80 ? 12.964 29.428 102.475 1.00 67.72 225 ALA B O 1
ATOM 2112 N N . THR B 2 81 ? 12.906 28.182 104.329 1.00 65.96 226 THR B N 1
ATOM 2113 C CA . THR B 2 81 ? 11.866 27.321 103.803 1.00 66.40 226 THR B CA 1
ATOM 2114 C C . THR B 2 81 ? 10.719 28.133 103.210 1.00 66.94 226 THR B C 1
ATOM 2115 O O . THR B 2 81 ? 10.274 27.903 102.079 1.00 66.87 226 THR B O 1
ATOM 2119 N N . LYS B 2 82 ? 10.249 29.090 103.997 1.00 67.57 227 LYS B N 1
ATOM 2120 C CA . LYS B 2 82 ? 9.147 29.937 103.601 1.00 67.97 227 LYS B CA 1
ATOM 2121 C C . LYS B 2 82 ? 9.498 30.658 102.323 1.00 68.14 227 LYS B C 1
ATOM 2122 O O . LYS B 2 82 ? 8.751 30.615 101.357 1.00 68.16 227 LYS B O 1
ATOM 2128 N N . CYS B 2 83 ? 10.656 31.306 102.319 1.00 68.44 228 CYS B N 1
ATOM 2129 C CA . CYS B 2 83 ? 11.102 32.037 101.153 1.00 69.25 228 CYS B CA 1
ATOM 2130 C C . CYS B 2 83 ? 11.182 31.171 99.885 1.00 68.84 228 CYS B C 1
ATOM 2131 O O . CYS B 2 83 ? 10.800 31.614 98.805 1.00 69.28 228 CYS B O 1
ATOM 2134 N N . ILE B 2 84 ? 11.671 29.944 99.999 1.00 67.91 229 ILE B N 1
ATOM 2135 C CA . ILE B 2 84 ? 11.743 29.079 98.838 1.00 66.86 229 ILE B CA 1
ATOM 2136 C C . ILE B 2 84 ? 10.318 28.929 98.302 1.00 67.43 229 ILE B C 1
ATOM 2137 O O . ILE B 2 84 ? 10.074 28.938 97.095 1.00 67.23 229 ILE B O 1
ATOM 2142 N N . ILE B 2 85 ? 9.359 28.818 99.204 1.00 68.26 230 ILE B N 1
ATOM 2143 C CA . ILE B 2 85 ? 7.966 28.685 98.772 1.00 69.43 230 ILE B CA 1
ATOM 2144 C C . ILE B 2 85 ? 7.555 29.941 98.006 1.00 69.85 230 ILE B C 1
ATOM 2145 O O . ILE B 2 85 ? 7.063 29.862 96.891 1.00 69.51 230 ILE B O 1
ATOM 2150 N N . LYS B 2 86 ? 7.772 31.101 98.614 1.00 70.86 231 LYS B N 1
ATOM 2151 C CA . LYS B 2 86 ? 7.446 32.366 97.989 1.00 71.44 231 LYS B CA 1
ATOM 2152 C C . LYS B 2 86 ? 8.078 32.537 96.604 1.00 72.59 231 LYS B C 1
ATOM 2153 O O . LYS B 2 86 ? 7.489 33.173 95.716 1.00 72.70 231 LYS B O 1
ATOM 2159 N N . ILE B 2 87 ? 9.278 31.976 96.419 1.00 72.78 232 ILE B N 1
ATOM 2160 C CA . ILE B 2 87 ? 9.980 32.066 95.140 1.00 71.73 232 ILE B CA 1
ATOM 2161 C C . ILE B 2 87 ? 9.264 31.223 94.095 1.00 72.82 232 ILE B C 1
ATOM 2162 O O . ILE B 2 87 ? 9.233 31.588 92.923 1.00 72.95 232 ILE B O 1
ATOM 2167 N N . VAL B 2 88 ? 8.679 30.107 94.524 1.00 73.93 233 VAL B N 1
ATOM 2168 C CA . VAL B 2 88 ? 7.935 29.226 93.621 1.00 75.75 233 VAL B CA 1
ATOM 2169 C C . VAL B 2 88 ? 6.642 29.937 93.213 1.00 76.48 233 VAL B C 1
ATOM 2170 O O . VAL B 2 88 ? 6.170 29.847 92.075 1.00 75.92 233 VAL B O 1
ATOM 2174 N N . GLU B 2 89 ? 6.077 30.634 94.189 1.00 78.00 234 GLU B N 1
ATOM 2175 C CA . GLU B 2 89 ? 4.863 31.409 94.033 1.00 78.79 234 GLU B CA 1
ATOM 2176 C C . GLU B 2 89 ? 5.169 32.469 92.955 1.00 79.07 234 GLU B C 1
ATOM 2177 O O . GLU B 2 89 ? 4.452 32.598 91.951 1.00 79.50 234 GLU B O 1
ATOM 2183 N N . PHE B 2 90 ? 6.250 33.216 93.167 1.00 78.51 235 PHE B N 1
ATOM 2184 C CA . PHE B 2 90 ? 6.689 34.233 92.213 1.00 77.64 235 PHE B CA 1
ATOM 2185 C C . PHE B 2 90 ? 6.914 33.576 90.860 1.00 77.14 235 PHE B C 1
ATOM 2186 O O . PHE B 2 90 ? 6.639 34.140 89.807 1.00 76.28 235 PHE B O 1
ATOM 2194 N N . ALA B 2 91 ? 7.439 32.368 90.905 1.00 77.89 236 ALA B N 1
ATOM 2195 C CA . ALA B 2 91 ? 7.713 31.643 89.692 1.00 78.84 236 ALA B CA 1
ATOM 2196 C C . ALA B 2 91 ? 6.420 31.461 88.927 1.00 79.34 236 ALA B C 1
ATOM 2197 O O . ALA B 2 91 ? 6.240 32.014 87.833 1.00 78.89 236 ALA B O 1
ATOM 2199 N N . LYS B 2 92 ? 5.507 30.705 89.521 1.00 79.96 237 LYS B N 1
ATOM 2200 C CA . LYS B 2 92 ? 4.236 30.431 88.875 1.00 81.30 237 LYS B CA 1
ATOM 2201 C C . LYS B 2 92 ? 3.555 31.677 88.276 1.00 81.14 237 LYS B C 1
ATOM 2202 O O . LYS B 2 92 ? 2.984 31.594 87.183 1.00 81.86 237 LYS B O 1
ATOM 2208 N N . ARG B 2 93 ? 3.648 32.820 88.959 1.00 79.94 238 ARG B N 1
ATOM 2209 C CA . ARG B 2 93 ? 3.051 34.076 88.488 1.00 79.31 238 ARG B CA 1
ATOM 2210 C C . ARG B 2 93 ? 3.746 34.668 87.266 1.00 78.10 238 ARG B C 1
ATOM 2211 O O . ARG B 2 93 ? 3.294 35.663 86.710 1.00 76.41 238 ARG B O 1
ATOM 2219 N N . LEU B 2 94 ? 4.858 34.083 86.849 1.00 78.09 239 LEU B N 1
ATOM 2220 C CA . LEU B 2 94 ? 5.558 34.636 85.702 1.00 78.37 239 LEU B CA 1
ATOM 2221 C C . LEU B 2 94 ? 4.914 34.264 84.377 1.00 79.26 239 LEU B C 1
ATOM 2222 O O . LEU B 2 94 ? 4.675 33.087 84.090 1.00 79.62 239 LEU B O 1
ATOM 2227 N N . PRO B 2 95 ? 4.614 35.274 83.545 1.00 80.08 240 PRO B N 1
ATOM 2228 C CA . PRO B 2 95 ? 3.991 35.037 82.236 1.00 80.60 240 PRO B CA 1
ATOM 2229 C C . PRO B 2 95 ? 4.655 33.887 81.459 1.00 81.44 240 PRO B C 1
ATOM 2230 O O . PRO B 2 95 ? 5.853 33.915 81.169 1.00 82.08 240 PRO B O 1
ATOM 2234 N N . GLY B 2 96 ? 3.879 32.864 81.139 1.00 81.84 241 GLY B N 1
ATOM 2235 C CA . GLY B 2 96 ? 4.434 31.756 80.393 1.00 83.29 241 GLY B CA 1
ATOM 2236 C C . GLY B 2 96 ? 5.048 30.672 81.247 1.00 84.59 241 GLY B C 1
ATOM 2237 O O . GLY B 2 96 ? 4.919 29.482 80.953 1.00 85.54 241 GLY B O 1
ATOM 2238 N N . PHE B 2 97 ? 5.712 31.062 82.321 1.00 85.30 242 PHE B N 1
ATOM 2239 C CA . PHE B 2 97 ? 6.345 30.057 83.160 1.00 85.67 242 PHE B CA 1
ATOM 2240 C C . PHE B 2 97 ? 5.437 28.869 83.325 1.00 86.46 242 PHE B C 1
ATOM 2241 O O . PHE B 2 97 ? 5.790 27.753 82.970 1.00 85.77 242 PHE B O 1
ATOM 2249 N N . THR B 2 98 ? 4.257 29.131 83.867 1.00 88.87 243 THR B N 1
ATOM 2250 C CA . THR B 2 98 ? 3.293 28.074 84.111 1.00 91.16 243 THR B CA 1
ATOM 2251 C C . THR B 2 98 ? 3.236 27.129 82.935 1.00 91.36 243 THR B C 1
ATOM 2252 O O . THR B 2 98 ? 3.510 25.935 83.080 1.00 92.42 243 THR B O 1
ATOM 2256 N N . GLY B 2 99 ? 2.877 27.661 81.772 1.00 91.05 244 GLY B N 1
ATOM 2257 C CA . GLY B 2 99 ? 2.830 26.828 80.587 1.00 90.60 244 GLY B CA 1
ATOM 2258 C C . GLY B 2 99 ? 4.251 26.433 80.228 1.00 90.27 244 GLY B C 1
ATOM 2259 O O . GLY B 2 99 ? 4.904 27.103 79.421 1.00 89.80 244 GLY B O 1
ATOM 2260 N N . LEU B 2 100 ? 4.722 25.341 80.829 1.00 89.91 245 LEU B N 1
ATOM 2261 C CA . LEU B 2 100 ? 6.083 24.860 80.616 1.00 89.91 245 LEU B CA 1
ATOM 2262 C C . LEU B 2 100 ? 6.229 23.526 81.332 1.00 89.24 245 LEU B C 1
ATOM 2263 O O . LEU B 2 100 ? 5.594 23.301 82.365 1.00 89.53 245 LEU B O 1
ATOM 2268 N N . THR B 2 101 ? 7.064 22.649 80.781 1.00 88.83 246 THR B N 1
ATOM 2269 C CA . THR B 2 101 ? 7.287 21.312 81.343 1.00 88.86 246 THR B CA 1
ATOM 2270 C C . THR B 2 101 ? 7.594 21.336 82.825 1.00 88.59 246 THR B C 1
ATOM 2271 O O . THR B 2 101 ? 8.293 22.213 83.303 1.00 89.69 246 THR B O 1
ATOM 2275 N N . ILE B 2 102 ? 7.099 20.356 83.556 1.00 88.19 247 ILE B N 1
ATOM 2276 C CA . ILE B 2 102 ? 7.360 20.344 84.971 1.00 88.47 247 ILE B CA 1
ATOM 2277 C C . ILE B 2 102 ? 8.814 20.113 85.267 1.00 88.85 247 ILE B C 1
ATOM 2278 O O . ILE B 2 102 ? 9.426 20.907 85.960 1.00 89.48 247 ILE B O 1
ATOM 2283 N N . ALA B 2 103 ? 9.379 19.037 84.737 1.00 90.09 248 ALA B N 1
ATOM 2284 C CA . ALA B 2 103 ? 10.789 18.727 84.985 1.00 90.95 248 ALA B CA 1
ATOM 2285 C C . ALA B 2 103 ? 11.632 19.907 84.554 1.00 91.46 248 ALA B C 1
ATOM 2286 O O . ALA B 2 103 ? 12.710 20.142 85.100 1.00 92.16 248 ALA B O 1
ATOM 2288 N N . ASP B 2 104 ? 11.127 20.643 83.568 1.00 91.73 249 ASP B N 1
ATOM 2289 C CA . ASP B 2 104 ? 11.809 21.822 83.068 1.00 91.49 249 ASP B CA 1
ATOM 2290 C C . ASP B 2 104 ? 11.661 22.976 84.041 1.00 91.26 249 ASP B C 1
ATOM 2291 O O . ASP B 2 104 ? 12.613 23.734 84.257 1.00 91.50 249 ASP B O 1
ATOM 2296 N N . GLN B 2 105 ? 10.462 23.108 84.613 1.00 91.15 250 GLN B N 1
ATOM 2297 C CA . GLN B 2 105 ? 10.168 24.143 85.610 1.00 90.45 250 GLN B CA 1
ATOM 2298 C C . GLN B 2 105 ? 10.996 23.835 86.847 1.00 88.98 250 GLN B C 1
ATOM 2299 O O . GLN B 2 105 ? 11.842 24.638 87.240 1.00 89.80 250 GLN B O 1
ATOM 2305 N N . ILE B 2 106 ? 10.769 22.668 87.446 1.00 86.45 251 ILE B N 1
ATOM 2306 C CA . ILE B 2 106 ? 11.527 22.270 88.620 1.00 84.47 251 ILE B CA 1
ATOM 2307 C C . ILE B 2 106 ? 13.010 22.516 88.327 1.00 84.23 251 ILE B C 1
ATOM 2308 O O . ILE B 2 106 ? 13.768 23.000 89.183 1.00 84.74 251 ILE B O 1
ATOM 2313 N N . THR B 2 107 ? 13.426 22.215 87.106 1.00 83.07 252 THR B N 1
ATOM 2314 C CA . THR B 2 107 ? 14.821 22.408 86.750 1.00 82.12 252 THR B CA 1
ATOM 2315 C C . THR B 2 107 ? 15.227 23.880 86.773 1.00 81.20 252 THR B C 1
ATOM 2316 O O . THR B 2 107 ? 16.229 24.236 87.401 1.00 81.46 252 THR B O 1
ATOM 2320 N N . LEU B 2 108 ? 14.447 24.724 86.102 1.00 79.26 253 LEU B N 1
ATOM 2321 C CA . LEU B 2 108 ? 14.719 26.154 86.051 1.00 78.13 253 LEU B CA 1
ATOM 2322 C C . LEU B 2 108 ? 14.810 26.754 87.448 1.00 78.33 253 LEU B C 1
ATOM 2323 O O . LEU B 2 108 ? 15.681 27.593 87.709 1.00 77.58 253 LEU B O 1
ATOM 2328 N N . LEU B 2 109 ? 13.892 26.319 88.322 1.00 78.45 254 LEU B N 1
ATOM 2329 C CA . LEU B 2 109 ? 13.798 26.764 89.721 1.00 78.93 254 LEU B CA 1
ATOM 2330 C C . LEU B 2 109 ? 14.925 26.171 90.559 1.00 79.33 254 LEU B C 1
ATOM 2331 O O . LEU B 2 109 ? 15.547 26.856 91.388 1.00 79.17 254 LEU B O 1
ATOM 2336 N N . LYS B 2 110 ? 15.165 24.884 90.362 1.00 79.23 255 LYS B N 1
ATOM 2337 C CA . LYS B 2 110 ? 16.233 24.217 91.075 1.00 79.09 255 LYS B CA 1
ATOM 2338 C C . LYS B 2 110 ? 17.538 24.987 90.816 1.00 78.59 255 LYS B C 1
ATOM 2339 O O . LYS B 2 110 ? 18.303 25.261 91.733 1.00 78.65 255 LYS B O 1
ATOM 2345 N N . ALA B 2 111 ? 17.751 25.360 89.556 1.00 77.86 256 ALA B N 1
ATOM 2346 C CA . ALA B 2 111 ? 18.939 26.086 89.096 1.00 76.65 256 ALA B CA 1
ATOM 2347 C C . ALA B 2 111 ? 19.089 27.523 89.563 1.00 76.36 256 ALA B C 1
ATOM 2348 O O . ALA B 2 111 ? 20.199 28.010 89.752 1.00 76.50 256 ALA B O 1
ATOM 2350 N N . ALA B 2 112 ? 17.960 28.195 89.734 1.00 76.17 257 ALA B N 1
ATOM 2351 C CA . ALA B 2 112 ? 17.941 29.599 90.099 1.00 75.66 257 ALA B CA 1
ATOM 2352 C C . ALA B 2 112 ? 17.595 29.952 91.538 1.00 75.48 257 ALA B C 1
ATOM 2353 O O . ALA B 2 112 ? 17.932 31.048 92.000 1.00 74.43 257 ALA B O 1
ATOM 2355 N N . CYS B 2 113 ? 16.932 29.041 92.246 1.00 75.14 258 CYS B N 1
ATOM 2356 C CA . CYS B 2 113 ? 16.508 29.326 93.610 1.00 74.81 258 CYS B CA 1
ATOM 2357 C C . CYS B 2 113 ? 17.517 30.057 94.479 1.00 73.61 258 CYS B C 1
ATOM 2358 O O . CYS B 2 113 ? 17.229 31.141 94.962 1.00 73.05 258 CYS B O 1
ATOM 2361 N N . LEU B 2 114 ? 18.689 29.468 94.691 1.00 71.84 259 LEU B N 1
ATOM 2362 C CA . LEU B 2 114 ? 19.693 30.098 95.529 1.00 70.66 259 LEU B CA 1
ATOM 2363 C C . LEU B 2 114 ? 20.143 31.436 94.951 1.00 71.00 259 LEU B C 1
ATOM 2364 O O . LEU B 2 114 ? 20.670 32.291 95.654 1.00 70.95 259 LEU B O 1
ATOM 2369 N N . ASP B 2 115 ? 19.957 31.599 93.649 1.00 70.45 260 ASP B N 1
ATOM 2370 C CA . ASP B 2 115 ? 20.322 32.825 92.957 1.00 69.30 260 ASP B CA 1
ATOM 2371 C C . ASP B 2 115 ? 19.408 33.950 93.432 1.00 66.61 260 ASP B C 1
ATOM 2372 O O . ASP B 2 115 ? 19.851 35.008 93.853 1.00 65.84 260 ASP B O 1
ATOM 2377 N N . ILE B 2 116 ? 18.114 33.685 93.333 1.00 63.63 261 ILE B N 1
ATOM 2378 C CA . ILE B 2 116 ? 17.063 34.594 93.740 1.00 59.83 261 ILE B CA 1
ATOM 2379 C C . ILE B 2 116 ? 17.135 34.884 95.235 1.00 58.90 261 ILE B C 1
ATOM 2380 O O . ILE B 2 116 ? 16.929 36.021 95.647 1.00 58.09 261 ILE B O 1
ATOM 2385 N N . LEU B 2 117 ? 17.409 33.862 96.047 1.00 57.23 262 LEU B N 1
ATOM 2386 C CA . LEU B 2 117 ? 17.498 34.053 97.486 1.00 57.04 262 LEU B CA 1
ATOM 2387 C C . LEU B 2 117 ? 18.524 35.115 97.813 1.00 57.11 262 LEU B C 1
ATOM 2388 O O . LEU B 2 117 ? 18.246 36.040 98.589 1.00 57.24 262 LEU B O 1
ATOM 2393 N N . ILE B 2 118 ? 19.709 35.002 97.209 1.00 55.68 263 ILE B N 1
ATOM 2394 C CA . ILE B 2 118 ? 20.766 35.965 97.460 1.00 52.89 263 ILE B CA 1
ATOM 2395 C C . ILE B 2 118 ? 20.351 37.352 97.014 1.00 52.80 263 ILE B C 1
ATOM 2396 O O . ILE B 2 118 ? 20.528 38.322 97.754 1.00 50.40 263 ILE B O 1
ATOM 2401 N N . LEU B 2 119 ? 19.796 37.463 95.806 1.00 52.01 264 LEU B N 1
ATOM 2402 C CA . LEU B 2 119 ? 19.367 38.770 95.340 1.00 51.64 264 LEU B CA 1
ATOM 2403 C C . LEU B 2 119 ? 18.410 39.303 96.376 1.00 52.76 264 LEU B C 1
ATOM 2404 O O . LEU B 2 119 ? 18.642 40.358 96.956 1.00 55.31 264 LEU B O 1
ATOM 2409 N N . ARG B 2 120 ? 17.352 38.558 96.663 1.00 52.52 265 ARG B N 1
ATOM 2410 C CA . ARG B 2 120 ? 16.389 39.023 97.659 1.00 51.98 265 ARG B CA 1
ATOM 2411 C C . ARG B 2 120 ? 16.968 39.490 98.985 1.00 50.78 265 ARG B C 1
ATOM 2412 O O . ARG B 2 120 ? 16.763 40.616 99.380 1.00 50.62 265 ARG B O 1
ATOM 2420 N N . ILE B 2 121 ? 17.694 38.644 99.683 1.00 50.21 266 ILE B N 1
ATOM 2421 C CA . ILE B 2 121 ? 18.209 39.077 100.963 1.00 51.44 266 ILE B CA 1
ATOM 2422 C C . ILE B 2 121 ? 19.089 40.313 100.865 1.00 52.34 266 ILE B C 1
ATOM 2423 O O . ILE B 2 121 ? 19.095 41.151 101.751 1.00 54.00 266 ILE B O 1
ATOM 2428 N N . CYS B 2 122 ? 19.812 40.462 99.771 1.00 53.90 267 CYS B N 1
ATOM 2429 C CA . CYS B 2 122 ? 20.706 41.600 99.630 1.00 53.33 267 CYS B CA 1
ATOM 2430 C C . CYS B 2 122 ? 19.998 42.917 99.406 1.00 52.96 267 CYS B C 1
ATOM 2431 O O . CYS B 2 122 ? 20.601 43.984 99.508 1.00 54.06 267 CYS B O 1
ATOM 2434 N N . THR B 2 123 ? 18.716 42.844 99.085 1.00 52.26 268 THR B N 1
ATOM 2435 C CA . THR B 2 123 ? 17.923 44.045 98.932 1.00 52.00 268 THR B CA 1
ATOM 2436 C C . THR B 2 123 ? 17.312 44.390 100.306 1.00 53.18 268 THR B C 1
ATOM 2437 O O . THR B 2 123 ? 16.592 45.365 100.421 1.00 54.64 268 THR B O 1
ATOM 2441 N N . ARG B 2 124 ? 17.582 43.571 101.331 1.00 54.01 269 ARG B N 1
ATOM 2442 C CA . ARG B 2 124 ? 17.120 43.824 102.701 1.00 54.06 269 ARG B CA 1
ATOM 2443 C C . ARG B 2 124 ? 18.312 44.257 103.552 1.00 54.93 269 ARG B C 1
ATOM 2444 O O . ARG B 2 124 ? 18.305 44.105 104.783 1.00 55.71 269 ARG B O 1
ATOM 2452 N N . TYR B 2 125 ? 19.319 44.827 102.884 1.00 55.36 270 TYR B N 1
ATOM 2453 C CA . TYR B 2 125 ? 20.555 45.297 103.515 1.00 55.11 270 TYR B CA 1
ATOM 2454 C C . TYR B 2 125 ? 20.484 46.744 103.956 1.00 56.30 270 TYR B C 1
ATOM 2455 O O . TYR B 2 125 ? 20.117 47.626 103.178 1.00 58.04 270 TYR B O 1
ATOM 2464 N N . THR B 2 126 ? 20.854 46.978 105.207 1.00 57.43 271 THR B N 1
ATOM 2465 C CA . THR B 2 126 ? 20.863 48.308 105.809 1.00 59.08 271 THR B CA 1
ATOM 2466 C C . THR B 2 126 ? 22.327 48.655 105.995 1.00 60.96 271 THR B C 1
ATOM 2467 O O . THR B 2 126 ? 22.994 48.153 106.904 1.00 61.35 271 THR B O 1
ATOM 2471 N N . PRO B 2 127 ? 22.861 49.494 105.114 1.00 62.15 272 PRO B N 1
ATOM 2472 C CA . PRO B 2 127 ? 24.254 49.923 105.142 1.00 64.26 272 PRO B CA 1
ATOM 2473 C C . PRO B 2 127 ? 24.664 50.380 106.516 1.00 67.78 272 PRO B C 1
ATOM 2474 O O . PRO B 2 127 ? 25.410 49.703 107.218 1.00 68.71 272 PRO B O 1
ATOM 2478 N N . GLU B 2 128 ? 24.167 51.549 106.887 1.00 70.83 273 GLU B N 1
ATOM 2479 C CA . GLU B 2 128 ? 24.430 52.149 108.190 1.00 73.27 273 GLU B CA 1
ATOM 2480 C C . GLU B 2 128 ? 24.623 51.146 109.323 1.00 72.66 273 GLU B C 1
ATOM 2481 O O . GLU B 2 128 ? 25.607 51.199 110.036 1.00 73.02 273 GLU B O 1
ATOM 2487 N N . GLN B 2 129 ? 23.670 50.237 109.482 1.00 71.88 274 GLN B N 1
ATOM 2488 C CA . GLN B 2 129 ? 23.724 49.223 110.536 1.00 71.15 274 GLN B CA 1
ATOM 2489 C C . GLN B 2 129 ? 24.393 47.897 110.152 1.00 69.35 274 GLN B C 1
ATOM 2490 O O . GLN B 2 129 ? 24.573 47.041 111.011 1.00 68.38 274 GLN B O 1
ATOM 2496 N N . ASP B 2 130 ? 24.729 47.711 108.874 1.00 67.30 275 ASP B N 1
ATOM 2497 C CA . ASP B 2 130 ? 25.365 46.476 108.416 1.00 65.91 275 ASP B CA 1
ATOM 2498 C C . ASP B 2 130 ? 24.510 45.275 108.805 1.00 64.36 275 ASP B C 1
ATOM 2499 O O . ASP B 2 130 ? 24.945 44.378 109.538 1.00 63.45 275 ASP B O 1
ATOM 2504 N N . THR B 2 131 ? 23.294 45.246 108.283 1.00 62.44 276 THR B N 1
ATOM 2505 C CA . THR B 2 131 ? 22.386 44.181 108.644 1.00 61.80 276 THR B CA 1
ATOM 2506 C C . THR B 2 131 ? 21.437 43.782 107.542 1.00 61.50 276 THR B C 1
ATOM 2507 O O . THR B 2 131 ? 21.141 44.544 106.610 1.00 60.42 276 THR B O 1
ATOM 2511 N N . MET B 2 132 ? 20.945 42.567 107.665 1.00 59.99 277 MET B N 1
ATOM 2512 C CA . MET B 2 132 ? 19.986 42.132 106.711 1.00 60.44 277 MET B CA 1
ATOM 2513 C C . MET B 2 132 ? 18.781 41.782 107.537 1.00 59.83 277 MET B C 1
ATOM 2514 O O . MET B 2 132 ? 18.901 41.408 108.723 1.00 58.83 277 MET B O 1
ATOM 2519 N N . THR B 2 133 ? 17.624 41.967 106.901 1.00 58.07 278 THR B N 1
ATOM 2520 C CA . THR B 2 133 ? 16.330 41.774 107.513 1.00 56.34 278 THR B CA 1
ATOM 2521 C C . THR B 2 133 ? 15.545 40.753 106.746 1.00 54.96 278 THR B C 1
ATOM 2522 O O . THR B 2 133 ? 15.370 40.858 105.526 1.00 52.81 278 THR B O 1
ATOM 2526 N N . PHE B 2 134 ? 15.098 39.741 107.481 1.00 54.80 279 PHE B N 1
ATOM 2527 C CA . PHE B 2 134 ? 14.346 38.646 106.889 1.00 55.96 279 PHE B CA 1
ATOM 2528 C C . PHE B 2 134 ? 12.876 38.969 106.886 1.00 55.33 279 PHE B C 1
ATOM 2529 O O . PHE B 2 134 ? 12.451 39.858 107.589 1.00 56.32 279 PHE B O 1
ATOM 2537 N N . SER B 2 135 ? 12.100 38.248 106.097 1.00 54.57 280 SER B N 1
ATOM 2538 C CA . SER B 2 135 ? 10.689 38.540 105.971 1.00 55.59 280 SER B CA 1
ATOM 2539 C C . SER B 2 135 ? 9.815 38.816 107.194 1.00 56.97 280 SER B C 1
ATOM 2540 O O . SER B 2 135 ? 8.768 39.446 107.068 1.00 58.34 280 SER B O 1
ATOM 2543 N N . ASP B 2 136 ? 10.228 38.372 108.374 1.00 56.27 281 ASP B N 1
ATOM 2544 C CA . ASP B 2 136 ? 9.436 38.587 109.551 1.00 54.08 281 ASP B CA 1
ATOM 2545 C C . ASP B 2 136 ? 10.047 39.746 110.278 1.00 53.92 281 ASP B C 1
ATOM 2546 O O . ASP B 2 136 ? 9.690 40.039 111.424 1.00 54.42 281 ASP B O 1
ATOM 2551 N N . GLY B 2 137 ? 10.974 40.417 109.602 1.00 52.19 282 GLY B N 1
ATOM 2552 C CA . GLY B 2 137 ? 11.632 41.559 110.196 1.00 50.40 282 GLY B CA 1
ATOM 2553 C C . GLY B 2 137 ? 12.825 41.171 111.034 1.00 51.00 282 GLY B C 1
ATOM 2554 O O . GLY B 2 137 ? 13.513 42.040 111.557 1.00 50.62 282 GLY B O 1
ATOM 2555 N N . LEU B 2 138 ? 13.083 39.875 111.190 1.00 51.78 283 LEU B N 1
ATOM 2556 C CA . LEU B 2 138 ? 14.248 39.466 111.963 1.00 52.48 283 LEU B CA 1
ATOM 2557 C C . LEU B 2 138 ? 15.479 40.212 111.374 1.00 52.85 283 LEU B C 1
ATOM 2558 O O . LEU B 2 138 ? 15.724 40.185 110.155 1.00 52.16 283 LEU B O 1
ATOM 2563 N N . THR B 2 139 ? 16.238 40.895 112.221 1.00 52.18 284 THR B N 1
ATOM 2564 C CA . THR B 2 139 ? 17.352 41.669 111.706 1.00 54.04 284 THR B CA 1
ATOM 2565 C C . THR B 2 139 ? 18.703 41.376 112.343 1.00 56.80 284 THR B C 1
ATOM 2566 O O . THR B 2 139 ? 19.044 41.840 113.443 1.00 56.49 284 THR B O 1
ATOM 2570 N N . LEU B 2 140 ? 19.486 40.623 111.573 1.00 59.22 285 LEU B N 1
ATOM 2571 C CA . LEU B 2 140 ? 20.802 40.144 111.948 1.00 58.60 285 LEU B CA 1
ATOM 2572 C C . LEU B 2 140 ? 21.953 40.987 111.433 1.00 58.49 285 LEU B C 1
ATOM 2573 O O . LEU B 2 140 ? 21.892 41.498 110.304 1.00 59.27 285 LEU B O 1
ATOM 2578 N N . ASN B 2 141 ? 22.991 41.135 112.264 1.00 57.37 286 ASN B N 1
ATOM 2579 C CA . ASN B 2 141 ? 24.213 41.835 111.856 1.00 56.02 286 ASN B CA 1
ATOM 2580 C C . ASN B 2 141 ? 25.076 40.792 111.142 1.00 56.85 286 ASN B C 1
ATOM 2581 O O . ASN B 2 141 ? 24.767 39.584 111.134 1.00 55.79 286 ASN B O 1
ATOM 2586 N N . ARG B 2 142 ? 26.161 41.249 110.532 1.00 58.29 287 ARG B N 1
ATOM 2587 C CA . ARG B 2 142 ? 27.051 40.347 109.791 1.00 58.37 287 ARG B CA 1
ATOM 2588 C C . ARG B 2 142 ? 27.368 39.031 110.562 1.00 57.92 287 ARG B C 1
ATOM 2589 O O . ARG B 2 142 ? 27.068 37.932 110.111 1.00 57.51 287 ARG B O 1
ATOM 2597 N N . THR B 2 143 ? 27.945 39.156 111.740 1.00 56.85 288 THR B N 1
ATOM 2598 C CA . THR B 2 143 ? 28.269 38.010 112.537 1.00 57.13 288 THR B CA 1
ATOM 2599 C C . THR B 2 143 ? 27.100 37.029 112.706 1.00 59.94 288 THR B C 1
ATOM 2600 O O . THR B 2 143 ? 27.278 35.828 112.670 1.00 59.72 288 THR B O 1
ATOM 2604 N N . GLN B 2 144 ? 25.894 37.537 112.912 1.00 63.19 289 GLN B N 1
ATOM 2605 C CA . GLN B 2 144 ? 24.730 36.664 113.096 1.00 64.49 289 GLN B CA 1
ATOM 2606 C C . GLN B 2 144 ? 24.355 36.061 111.764 1.00 64.49 289 GLN B C 1
ATOM 2607 O O . GLN B 2 144 ? 23.870 34.934 111.676 1.00 62.55 289 GLN B O 1
ATOM 2613 N N . MET B 2 145 ? 24.557 36.848 110.720 1.00 64.64 290 MET B N 1
ATOM 2614 C CA . MET B 2 145 ? 24.255 36.371 109.399 1.00 65.61 290 MET B CA 1
ATOM 2615 C C . MET B 2 145 ? 25.088 35.129 109.208 1.00 65.49 290 MET B C 1
ATOM 2616 O O . MET B 2 145 ? 24.626 34.151 108.621 1.00 65.77 290 MET B O 1
ATOM 2621 N N . HIS B 2 146 ? 26.310 35.165 109.738 1.00 65.68 291 HIS B N 1
ATOM 2622 C CA . HIS B 2 146 ? 27.240 34.039 109.663 1.00 66.05 291 HIS B CA 1
ATOM 2623 C C . HIS B 2 146 ? 26.818 32.907 110.584 1.00 65.02 291 HIS B C 1
ATOM 2624 O O . HIS B 2 146 ? 26.436 31.825 110.119 1.00 64.55 291 HIS B O 1
ATOM 2631 N N . ASN B 2 147 ? 26.879 33.176 111.887 1.00 64.17 292 ASN B N 1
ATOM 2632 C CA . ASN B 2 147 ? 26.525 32.209 112.898 1.00 63.39 292 ASN B CA 1
ATOM 2633 C C . ASN B 2 147 ? 25.218 31.505 112.618 1.00 63.33 292 ASN B C 1
ATOM 2634 O O . ASN B 2 147 ? 24.962 30.462 113.162 1.00 61.98 292 ASN B O 1
ATOM 2639 N N . ALA B 2 148 ? 24.405 32.055 111.734 1.00 65.33 293 ALA B N 1
ATOM 2640 C CA . ALA B 2 148 ? 23.109 31.460 111.401 1.00 67.24 293 ALA B CA 1
ATOM 2641 C C . ALA B 2 148 ? 23.171 30.422 110.300 1.00 68.33 293 ALA B C 1
ATOM 2642 O O . ALA B 2 148 ? 22.209 29.681 110.080 1.00 66.51 293 ALA B O 1
ATOM 2644 N N . GLY B 2 149 ? 24.296 30.393 109.588 1.00 70.96 294 GLY B N 1
ATOM 2645 C CA . GLY B 2 149 ? 24.468 29.419 108.520 1.00 73.78 294 GLY B CA 1
ATOM 2646 C C . GLY B 2 149 ? 25.155 29.880 107.239 1.00 75.18 294 GLY B C 1
ATOM 2647 O O . GLY B 2 149 ? 25.477 29.043 106.382 1.00 76.05 294 GLY B O 1
ATOM 2648 N N . PHE B 2 150 ? 25.372 31.189 107.087 1.00 75.53 295 PHE B N 1
ATOM 2649 C CA . PHE B 2 150 ? 25.996 31.695 105.875 1.00 75.06 295 PHE B CA 1
ATOM 2650 C C . PHE B 2 150 ? 27.446 31.337 105.961 1.00 76.39 295 PHE B C 1
ATOM 2651 O O . PHE B 2 150 ? 28.098 31.099 104.942 1.00 76.70 295 PHE B O 1
ATOM 2659 N N . GLY B 2 151 ? 27.934 31.253 107.197 1.00 77.01 296 GLY B N 1
ATOM 2660 C CA . GLY B 2 151 ? 29.328 30.911 107.440 1.00 76.84 296 GLY B CA 1
ATOM 2661 C C . GLY B 2 151 ? 30.265 31.664 106.516 1.00 76.11 296 GLY B C 1
ATOM 2662 O O . GLY B 2 151 ? 30.260 32.897 106.502 1.00 75.72 296 GLY B O 1
ATOM 2663 N N . PRO B 2 152 ? 31.075 30.937 105.724 1.00 76.08 297 PRO B N 1
ATOM 2664 C CA . PRO B 2 152 ? 32.082 31.367 104.732 1.00 74.59 297 PRO B CA 1
ATOM 2665 C C . PRO B 2 152 ? 31.518 32.245 103.614 1.00 72.44 297 PRO B C 1
ATOM 2666 O O . PRO B 2 152 ? 32.177 33.148 103.103 1.00 72.97 297 PRO B O 1
ATOM 2670 N N . LEU B 2 153 ? 30.286 31.935 103.248 1.00 69.39 298 LEU B N 1
ATOM 2671 C CA . LEU B 2 153 ? 29.531 32.587 102.203 1.00 66.81 298 LEU B CA 1
ATOM 2672 C C . LEU B 2 153 ? 29.161 34.036 102.543 1.00 67.49 298 LEU B C 1
ATOM 2673 O O . LEU B 2 153 ? 28.702 34.788 101.689 1.00 67.58 298 LEU B O 1
ATOM 2678 N N . THR B 2 154 ? 29.379 34.415 103.799 1.00 67.75 299 THR B N 1
ATOM 2679 C CA . THR B 2 154 ? 29.012 35.717 104.333 1.00 67.17 299 THR B CA 1
ATOM 2680 C C . THR B 2 154 ? 29.590 37.005 103.762 1.00 67.13 299 THR B C 1
ATOM 2681 O O . THR B 2 154 ? 28.894 37.691 103.025 1.00 67.20 299 THR B O 1
ATOM 2685 N N . ASP B 2 155 ? 30.822 37.374 104.088 1.00 66.85 300 ASP B N 1
ATOM 2686 C CA . ASP B 2 155 ? 31.343 38.632 103.538 1.00 67.73 300 ASP B CA 1
ATOM 2687 C C . ASP B 2 155 ? 31.143 38.716 102.023 1.00 66.88 300 ASP B C 1
ATOM 2688 O O . ASP B 2 155 ? 31.290 39.783 101.434 1.00 66.65 300 ASP B O 1
ATOM 2693 N N . LEU B 2 156 ? 30.825 37.592 101.393 1.00 65.41 301 LEU B N 1
ATOM 2694 C CA . LEU B 2 156 ? 30.621 37.574 99.956 1.00 64.60 301 LEU B CA 1
ATOM 2695 C C . LEU B 2 156 ? 29.287 38.138 99.546 1.00 64.27 301 LEU B C 1
ATOM 2696 O O . LEU B 2 156 ? 29.181 38.843 98.544 1.00 64.44 301 LEU B O 1
ATOM 2701 N N . VAL B 2 157 ? 28.259 37.778 100.307 1.00 63.57 302 VAL B N 1
ATOM 2702 C CA . VAL B 2 157 ? 26.896 38.220 100.052 1.00 61.65 302 VAL B CA 1
ATOM 2703 C C . VAL B 2 157 ? 26.771 39.680 100.468 1.00 60.96 302 VAL B C 1
ATOM 2704 O O . VAL B 2 157 ? 26.055 40.444 99.828 1.00 61.14 302 VAL B O 1
ATOM 2708 N N . PHE B 2 158 ? 27.473 40.063 101.534 1.00 59.70 303 PHE B N 1
ATOM 2709 C CA . PHE B 2 158 ? 27.490 41.457 101.976 1.00 60.28 303 PHE B CA 1
ATOM 2710 C C . PHE B 2 158 ? 28.189 42.348 100.920 1.00 60.39 303 PHE B C 1
ATOM 2711 O O . PHE B 2 158 ? 27.934 43.548 100.821 1.00 62.18 303 PHE B O 1
ATOM 2719 N N . THR B 2 159 ? 29.088 41.771 100.134 1.00 58.76 304 THR B N 1
ATOM 2720 C CA . THR B 2 159 ? 29.747 42.546 99.102 1.00 56.22 304 THR B CA 1
ATOM 2721 C C . THR B 2 159 ? 28.710 42.865 98.037 1.00 54.35 304 THR B C 1
ATOM 2722 O O . THR B 2 159 ? 28.540 43.990 97.627 1.00 52.63 304 THR B O 1
ATOM 2726 N N . PHE B 2 160 ? 28.000 41.845 97.611 1.00 53.53 305 PHE B N 1
ATOM 2727 C CA . PHE B 2 160 ? 26.972 42.010 96.625 1.00 53.05 305 PHE B CA 1
ATOM 2728 C C . PHE B 2 160 ? 25.982 43.027 97.170 1.00 55.08 305 PHE B C 1
ATOM 2729 O O . PHE B 2 160 ? 25.513 43.907 96.460 1.00 55.21 305 PHE B O 1
ATOM 2737 N N . ALA B 2 161 ? 25.652 42.896 98.447 1.00 56.85 306 ALA B N 1
ATOM 2738 C CA . ALA B 2 161 ? 24.721 43.817 99.059 1.00 58.11 306 ALA B CA 1
ATOM 2739 C C . ALA B 2 161 ? 25.157 45.262 98.767 1.00 59.74 306 ALA B C 1
ATOM 2740 O O . ALA B 2 161 ? 24.351 46.088 98.344 1.00 60.88 306 ALA B O 1
ATOM 2742 N N . ASN B 2 162 ? 26.432 45.566 98.985 1.00 59.68 307 ASN B N 1
ATOM 2743 C CA . ASN B 2 162 ? 26.932 46.903 98.724 1.00 59.45 307 ASN B CA 1
ATOM 2744 C C . ASN B 2 162 ? 27.034 47.161 97.218 1.00 59.26 307 ASN B C 1
ATOM 2745 O O . ASN B 2 162 ? 26.678 48.229 96.718 1.00 58.81 307 ASN B O 1
ATOM 2750 N N . GLN B 2 163 ? 27.515 46.176 96.481 1.00 59.12 308 GLN B N 1
ATOM 2751 C CA . GLN B 2 163 ? 27.618 46.341 95.048 1.00 59.02 308 GLN B CA 1
ATOM 2752 C C . GLN B 2 163 ? 26.257 46.737 94.496 1.00 58.85 308 GLN B C 1
ATOM 2753 O O . GLN B 2 163 ? 26.141 47.368 93.452 1.00 60.46 308 GLN B O 1
ATOM 2759 N N . LEU B 2 164 ? 25.213 46.414 95.222 1.00 58.51 309 LEU B N 1
ATOM 2760 C CA . LEU B 2 164 ? 23.907 46.725 94.725 1.00 58.63 309 LEU B CA 1
ATOM 2761 C C . LEU B 2 164 ? 23.445 48.166 94.983 1.00 59.32 309 LEU B C 1
ATOM 2762 O O . LEU B 2 164 ? 22.821 48.801 94.118 1.00 60.00 309 LEU B O 1
ATOM 2767 N N . LEU B 2 165 ? 23.769 48.712 96.141 1.00 58.98 310 LEU B N 1
ATOM 2768 C CA . LEU B 2 165 ? 23.316 50.059 96.442 1.00 60.78 310 LEU B CA 1
ATOM 2769 C C . LEU B 2 165 ? 23.478 51.081 95.318 1.00 61.63 310 LEU B C 1
ATOM 2770 O O . LEU B 2 165 ? 22.511 51.738 94.930 1.00 61.71 310 LEU B O 1
ATOM 2775 N N . PRO B 2 166 ? 24.695 51.236 94.772 1.00 62.82 311 PRO B N 1
ATOM 2776 C CA . PRO B 2 166 ? 24.876 52.212 93.686 1.00 61.97 311 PRO B CA 1
ATOM 2777 C C . PRO B 2 166 ? 23.902 52.077 92.534 1.00 62.72 311 PRO B C 1
ATOM 2778 O O . PRO B 2 166 ? 23.641 53.026 91.827 1.00 63.56 311 PRO B O 1
ATOM 2782 N N . LEU B 2 167 ? 23.343 50.900 92.344 1.00 64.56 312 LEU B N 1
ATOM 2783 C CA . LEU B 2 167 ? 22.422 50.699 91.231 1.00 66.07 312 LEU B CA 1
ATOM 2784 C C . LEU B 2 167 ? 21.026 51.311 91.466 1.00 67.16 312 LEU B C 1
ATOM 2785 O O . LEU B 2 167 ? 20.263 51.577 90.502 1.00 66.81 312 LEU B O 1
ATOM 2790 N N . GLU B 2 168 ? 20.715 51.528 92.752 1.00 67.71 313 GLU B N 1
ATOM 2791 C CA . GLU B 2 168 ? 19.426 52.052 93.215 1.00 66.60 313 GLU B CA 1
ATOM 2792 C C . GLU B 2 168 ? 18.322 51.451 92.386 1.00 65.76 313 GLU B C 1
ATOM 2793 O O . GLU B 2 168 ? 17.545 52.147 91.742 1.00 65.28 313 GLU B O 1
ATOM 2799 N N . MET B 2 169 ? 18.276 50.127 92.404 1.00 65.18 314 MET B N 1
ATOM 2800 C CA . MET B 2 169 ? 17.278 49.404 91.645 1.00 64.74 314 MET B CA 1
ATOM 2801 C C . MET B 2 169 ? 15.941 49.617 92.305 1.00 64.18 314 MET B C 1
ATOM 2802 O O . MET B 2 169 ? 15.878 50.178 93.372 1.00 64.34 314 MET B O 1
ATOM 2807 N N . ASP B 2 170 ? 14.866 49.200 91.670 1.00 65.10 315 ASP B N 1
ATOM 2808 C CA . ASP B 2 170 ? 13.586 49.348 92.317 1.00 67.56 315 ASP B CA 1
ATOM 2809 C C . ASP B 2 170 ? 12.940 47.987 92.254 1.00 67.59 315 ASP B C 1
ATOM 2810 O O . ASP B 2 170 ? 13.571 47.046 91.770 1.00 68.48 315 ASP B O 1
ATOM 2815 N N . ASP B 2 171 ? 11.708 47.885 92.743 1.00 67.48 316 ASP B N 1
ATOM 2816 C CA . ASP B 2 171 ? 10.962 46.631 92.774 1.00 69.20 316 ASP B CA 1
ATOM 2817 C C . ASP B 2 171 ? 10.747 45.990 91.427 1.00 68.61 316 ASP B C 1
ATOM 2818 O O . ASP B 2 171 ? 10.889 44.780 91.271 1.00 68.51 316 ASP B O 1
ATOM 2823 N N . THR B 2 172 ? 10.368 46.795 90.451 1.00 67.59 317 THR B N 1
ATOM 2824 C CA . THR B 2 172 ? 10.105 46.234 89.153 1.00 67.62 317 THR B CA 1
ATOM 2825 C C . THR B 2 172 ? 11.412 45.729 88.565 1.00 66.11 317 THR B C 1
ATOM 2826 O O . THR B 2 172 ? 11.462 44.659 87.970 1.00 65.12 317 THR B O 1
ATOM 2830 N N . GLU B 2 173 ? 12.477 46.487 88.767 1.00 65.72 318 GLU B N 1
ATOM 2831 C CA . GLU B 2 173 ? 13.782 46.086 88.269 1.00 65.79 318 GLU B CA 1
ATOM 2832 C C . GLU B 2 173 ? 14.180 44.772 88.981 1.00 65.40 318 GLU B C 1
ATOM 2833 O O . GLU B 2 173 ? 14.446 43.756 88.334 1.00 64.66 318 GLU B O 1
ATOM 2839 N N . THR B 2 174 ? 14.181 44.754 90.307 1.00 64.56 319 THR B N 1
ATOM 2840 C CA . THR B 2 174 ? 14.533 43.521 90.984 1.00 63.46 319 THR B CA 1
ATOM 2841 C C . THR B 2 174 ? 13.604 42.379 90.624 1.00 63.73 319 THR B C 1
ATOM 2842 O O . THR B 2 174 ? 13.988 41.229 90.673 1.00 64.17 319 THR B O 1
ATOM 2846 N N . GLY B 2 175 ? 12.375 42.694 90.252 1.00 65.26 320 GLY B N 1
ATOM 2847 C CA . GLY B 2 175 ? 11.419 41.653 89.897 1.00 66.41 320 GLY B CA 1
ATOM 2848 C C . GLY B 2 175 ? 11.822 41.062 88.572 1.00 67.00 320 GLY B C 1
ATOM 2849 O O . GLY B 2 175 ? 11.879 39.843 88.423 1.00 68.46 320 GLY B O 1
ATOM 2850 N N . LEU B 2 176 ? 12.103 41.938 87.608 1.00 66.66 321 LEU B N 1
ATOM 2851 C CA . LEU B 2 176 ? 12.548 41.525 86.288 1.00 65.45 321 LEU B CA 1
ATOM 2852 C C . LEU B 2 176 ? 13.825 40.711 86.406 1.00 65.22 321 LEU B C 1
ATOM 2853 O O . LEU B 2 176 ? 13.862 39.568 85.972 1.00 65.30 321 LEU B O 1
ATOM 2858 N N . LEU B 2 177 ? 14.866 41.296 86.993 1.00 64.35 322 LEU B N 1
ATOM 2859 C CA . LEU B 2 177 ? 16.120 40.588 87.161 1.00 63.90 322 LEU B CA 1
ATOM 2860 C C . LEU B 2 177 ? 15.862 39.180 87.705 1.00 65.11 322 LEU B C 1
ATOM 2861 O O . LEU B 2 177 ? 16.343 38.197 87.144 1.00 66.59 322 LEU B O 1
ATOM 2866 N N . SER B 2 178 ? 15.114 39.081 88.798 1.00 64.85 323 SER B N 1
ATOM 2867 C CA . SER B 2 178 ? 14.810 37.789 89.390 1.00 65.14 323 SER B CA 1
ATOM 2868 C C . SER B 2 178 ? 14.207 36.867 88.347 1.00 67.62 323 SER B C 1
ATOM 2869 O O . SER B 2 178 ? 14.604 35.710 88.218 1.00 67.50 323 SER B O 1
ATOM 2872 N N . ALA B 2 179 ? 13.223 37.380 87.616 1.00 69.22 324 ALA B N 1
ATOM 2873 C CA . ALA B 2 179 ? 12.568 36.597 86.575 1.00 70.50 324 ALA B CA 1
ATOM 2874 C C . ALA B 2 179 ? 13.532 36.175 85.434 1.00 70.45 324 ALA B C 1
ATOM 2875 O O . ALA B 2 179 ? 13.287 35.176 84.752 1.00 70.69 324 ALA B O 1
ATOM 2877 N N . ILE B 2 180 ? 14.617 36.924 85.231 1.00 69.33 325 ILE B N 1
ATOM 2878 C CA . ILE B 2 180 ? 15.584 36.593 84.188 1.00 68.15 325 ILE B CA 1
ATOM 2879 C C . ILE B 2 180 ? 16.581 35.518 84.629 1.00 68.25 325 ILE B C 1
ATOM 2880 O O . ILE B 2 180 ? 17.202 34.879 83.793 1.00 67.60 325 ILE B O 1
ATOM 2885 N N . CYS B 2 181 ? 16.750 35.328 85.933 1.00 68.46 326 CYS B N 1
ATOM 2886 C CA . CYS B 2 181 ? 17.637 34.278 86.411 1.00 68.99 326 CYS B CA 1
ATOM 2887 C C . CYS B 2 181 ? 16.815 33.036 86.335 1.00 69.59 326 CYS B C 1
ATOM 2888 O O . CYS B 2 181 ? 17.289 31.990 85.936 1.00 71.66 326 CYS B O 1
ATOM 2891 N N . LEU B 2 182 ? 15.562 33.155 86.734 1.00 70.14 327 LEU B N 1
ATOM 2892 C CA . LEU B 2 182 ? 14.666 32.016 86.720 1.00 70.92 327 LEU B CA 1
ATOM 2893 C C . LEU B 2 182 ? 14.409 31.495 85.302 1.00 71.00 327 LEU B C 1
ATOM 2894 O O . LEU B 2 182 ? 14.608 30.317 85.033 1.00 71.27 327 LEU B O 1
ATOM 2899 N N . ILE B 2 183 ? 13.960 32.360 84.398 1.00 71.08 328 ILE B N 1
ATOM 2900 C CA . ILE B 2 183 ? 13.694 31.927 83.040 1.00 70.03 328 ILE B CA 1
ATOM 2901 C C . ILE B 2 183 ? 15.018 31.991 82.341 1.00 70.96 328 ILE B C 1
ATOM 2902 O O . ILE B 2 183 ? 15.372 33.007 81.792 1.00 69.92 328 ILE B O 1
ATOM 2907 N N . CYS B 2 184 ? 15.764 30.898 82.394 1.00 72.79 329 CYS B N 1
ATOM 2908 C CA . CYS B 2 184 ? 17.066 30.819 81.742 1.00 73.70 329 CYS B CA 1
ATOM 2909 C C . CYS B 2 184 ? 17.142 29.565 80.910 1.00 74.62 329 CYS B C 1
ATOM 2910 O O . CYS B 2 184 ? 16.840 28.477 81.418 1.00 75.47 329 CYS B O 1
ATOM 2913 N N . GLY B 2 185 ? 17.584 29.706 79.660 1.00 74.84 330 GLY B N 1
ATOM 2914 C CA . GLY B 2 185 ? 17.675 28.559 78.771 1.00 75.24 330 GLY B CA 1
ATOM 2915 C C . GLY B 2 185 ? 18.968 27.747 78.717 1.00 76.01 330 GLY B C 1
ATOM 2916 O O . GLY B 2 185 ? 19.071 26.863 77.867 1.00 77.08 330 GLY B O 1
ATOM 2917 N N . ASP B 2 186 ? 19.947 28.025 79.585 1.00 75.90 331 ASP B N 1
ATOM 2918 C CA . ASP B 2 186 ? 21.211 27.275 79.599 1.00 75.90 331 ASP B CA 1
ATOM 2919 C C . ASP B 2 186 ? 21.117 26.044 80.470 1.00 77.53 331 ASP B C 1
ATOM 2920 O O . ASP B 2 186 ? 21.640 24.978 80.127 1.00 77.56 331 ASP B O 1
ATOM 2925 N N . ARG B 2 187 ? 20.453 26.205 81.609 1.00 79.70 332 ARG B N 1
ATOM 2926 C CA . 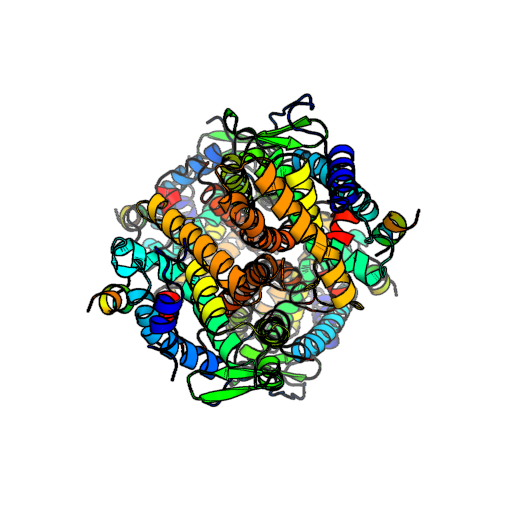ARG B 2 187 ? 20.282 25.119 82.560 1.00 81.74 332 ARG B CA 1
ATOM 2927 C C . ARG B 2 187 ? 20.289 23.769 81.842 1.00 82.77 332 ARG B C 1
ATOM 2928 O O . ARG B 2 187 ? 19.572 23.553 80.854 1.00 82.44 332 ARG B O 1
ATOM 2936 N N . GLN B 2 188 ? 21.131 22.869 82.330 1.00 83.92 333 GLN B N 1
ATOM 2937 C CA . GLN B 2 188 ? 21.222 21.545 81.750 1.00 84.58 333 GLN B CA 1
ATOM 2938 C C . GLN B 2 188 ? 19.939 20.778 82.070 1.00 85.40 333 GLN B C 1
ATOM 2939 O O . GLN B 2 188 ? 19.304 21.017 83.112 1.00 85.09 333 GLN B O 1
ATOM 2945 N N . ASP B 2 189 ? 19.546 19.889 81.156 1.00 86.36 334 ASP B N 1
ATOM 2946 C CA . ASP B 2 189 ? 18.342 19.071 81.326 1.00 87.87 334 ASP B CA 1
ATOM 2947 C C . ASP B 2 189 ? 17.069 19.812 80.931 1.00 87.91 334 ASP B C 1
ATOM 2948 O O . ASP B 2 189 ? 15.992 19.584 81.499 1.00 87.67 334 ASP B O 1
ATOM 2953 N N . LEU B 2 190 ? 17.189 20.701 79.956 1.00 87.66 335 LEU B N 1
ATOM 2954 C CA . LEU B 2 190 ? 16.026 21.445 79.524 1.00 87.96 335 LEU B CA 1
ATOM 2955 C C . LEU B 2 190 ? 15.399 20.789 78.302 1.00 88.21 335 LEU B C 1
ATOM 2956 O O . LEU B 2 190 ? 16.043 20.627 77.269 1.00 87.83 335 LEU B O 1
ATOM 2961 N N . GLU B 2 191 ? 14.138 20.402 78.442 1.00 88.13 336 GLU B N 1
ATOM 2962 C CA . GLU B 2 191 ? 13.410 19.776 77.363 1.00 88.12 336 GLU B CA 1
ATOM 2963 C C . GLU B 2 191 ? 13.132 20.745 76.239 1.00 89.00 336 GLU B C 1
ATOM 2964 O O . GLU B 2 191 ? 13.384 20.415 75.082 1.00 90.18 336 GLU B O 1
ATOM 2970 N N . GLU B 2 192 ? 12.636 21.939 76.554 1.00 89.12 337 GLU B N 1
ATOM 2971 C CA . GLU B 2 192 ? 12.315 22.912 75.501 1.00 89.41 337 GLU B CA 1
ATOM 2972 C C . GLU B 2 192 ? 13.183 24.163 75.534 1.00 88.07 337 GLU B C 1
ATOM 2973 O O . GLU B 2 192 ? 12.725 25.252 75.205 1.00 87.91 337 GLU B O 1
ATOM 2979 N N . PRO B 2 193 ? 14.457 24.019 75.889 1.00 86.83 338 PRO B N 1
ATOM 2980 C CA . PRO B 2 193 ? 15.291 25.219 75.935 1.00 86.41 338 PRO B CA 1
ATOM 2981 C C . PRO B 2 193 ? 14.859 26.411 75.066 1.00 86.14 338 PRO B C 1
ATOM 2982 O O . PRO B 2 193 ? 14.539 27.475 75.591 1.00 86.46 338 PRO B O 1
ATOM 2986 N N . THR B 2 194 ? 14.819 26.236 73.749 1.00 86.37 339 THR B N 1
ATOM 2987 C CA . THR B 2 194 ? 14.475 27.348 72.849 1.00 85.95 339 THR B CA 1
ATOM 2988 C C . THR B 2 194 ? 13.189 28.082 73.264 1.00 86.16 339 THR B C 1
ATOM 2989 O O . THR B 2 194 ? 13.053 29.295 73.065 1.00 85.70 339 THR B O 1
ATOM 2993 N N . LYS B 2 195 ? 12.261 27.332 73.850 1.00 86.55 340 LYS B N 1
ATOM 2994 C CA . LYS B 2 195 ? 10.995 27.875 74.323 1.00 86.74 340 LYS B CA 1
ATOM 2995 C C . LYS B 2 195 ? 11.378 28.769 75.500 1.00 87.20 340 LYS B C 1
ATOM 2996 O O . LYS B 2 195 ? 11.043 29.974 75.550 1.00 87.19 340 LYS B O 1
ATOM 3002 N N . VAL B 2 196 ? 12.113 28.160 76.431 1.00 86.81 341 VAL B N 1
ATOM 3003 C CA . VAL B 2 196 ? 12.590 28.850 77.614 1.00 86.10 341 VAL B CA 1
ATOM 3004 C C . VAL B 2 196 ? 13.528 29.993 77.257 1.00 85.66 341 VAL B C 1
ATOM 3005 O O . VAL B 2 196 ? 13.639 30.971 77.985 1.00 85.21 341 VAL B O 1
ATOM 3009 N N . ASP B 2 197 ? 14.201 29.882 76.127 1.00 86.17 342 ASP B N 1
ATOM 3010 C CA . ASP B 2 197 ? 15.095 30.946 75.739 1.00 87.25 342 ASP B CA 1
ATOM 3011 C C . ASP B 2 197 ? 14.304 32.174 75.290 1.00 88.06 342 ASP B C 1
ATOM 3012 O O . ASP B 2 197 ? 14.537 33.291 75.775 1.00 87.67 342 ASP B O 1
ATOM 3017 N N . LYS B 2 198 ? 13.357 31.964 74.374 1.00 88.94 343 LYS B N 1
ATOM 3018 C CA . LYS B 2 198 ? 12.526 33.061 73.870 1.00 88.64 343 LYS B CA 1
ATOM 3019 C C . LYS B 2 198 ? 11.508 33.490 74.927 1.00 87.62 343 LYS B C 1
ATOM 3020 O O . LYS B 2 198 ? 10.982 34.603 74.845 1.00 88.42 343 LYS B O 1
ATOM 3026 N N . LEU B 2 199 ? 11.213 32.622 75.901 1.00 84.55 344 LEU B N 1
ATOM 3027 C CA . LEU B 2 199 ? 10.268 33.003 76.956 1.00 81.88 344 LEU B CA 1
ATOM 3028 C C . LEU B 2 199 ? 10.868 34.161 77.754 1.00 80.76 344 LEU B C 1
ATOM 3029 O O . LEU B 2 199 ? 10.146 35.023 78.253 1.00 80.45 344 LEU B O 1
ATOM 3034 N N . GLN B 2 200 ? 12.195 34.186 77.845 1.00 79.99 345 GLN B N 1
ATOM 3035 C CA . GLN B 2 200 ? 12.903 35.232 78.570 1.00 79.07 345 GLN B CA 1
ATOM 3036 C C . GLN B 2 200 ? 13.374 36.353 77.632 1.00 79.99 345 GLN B C 1
ATOM 3037 O O . GLN B 2 200 ? 14.125 37.251 78.039 1.00 80.54 345 GLN B O 1
ATOM 3043 N N . GLU B 2 201 ? 12.936 36.311 76.376 1.00 80.72 346 GLU B N 1
ATOM 3044 C CA . GLU B 2 201 ? 13.354 37.327 75.398 1.00 80.71 346 GLU B CA 1
ATOM 3045 C C . GLU B 2 201 ? 12.780 38.715 75.682 1.00 78.60 346 GLU B C 1
ATOM 3046 O O . GLU B 2 201 ? 13.501 39.722 75.637 1.00 77.38 346 GLU B O 1
ATOM 3052 N N . PRO B 2 202 ? 11.476 38.784 75.991 1.00 77.19 347 PRO B N 1
ATOM 3053 C CA . PRO B 2 202 ? 10.878 40.085 76.280 1.00 76.78 347 PRO B CA 1
ATOM 3054 C C . PRO B 2 202 ? 11.377 40.596 77.644 1.00 76.29 347 PRO B C 1
ATOM 3055 O O . PRO B 2 202 ? 11.619 41.801 77.807 1.00 76.12 347 PRO B O 1
ATOM 3059 N N . LEU B 2 203 ? 11.542 39.688 78.616 1.00 75.03 348 LEU B N 1
ATOM 3060 C CA . LEU B 2 203 ? 12.026 40.090 79.937 1.00 73.40 348 LEU B CA 1
ATOM 3061 C C . LEU B 2 203 ? 13.278 40.907 79.727 1.00 73.78 348 LEU B C 1
ATOM 3062 O O . LEU B 2 203 ? 13.434 41.960 80.306 1.00 73.59 348 LEU B O 1
ATOM 3067 N N . LEU B 2 204 ? 14.176 40.429 78.879 1.00 74.80 349 LEU B N 1
ATOM 3068 C CA . LEU B 2 204 ? 15.399 41.172 78.639 1.00 76.24 349 LEU B CA 1
ATOM 3069 C C . LEU B 2 204 ? 15.113 42.537 78.022 1.00 77.72 349 LEU B C 1
ATOM 3070 O O . LEU B 2 204 ? 15.859 43.505 78.243 1.00 77.91 349 LEU B O 1
ATOM 3075 N N . GLU B 2 205 ? 14.026 42.607 77.248 1.00 79.68 350 GLU B N 1
ATOM 3076 C CA . GLU B 2 205 ? 13.613 43.848 76.568 1.00 80.65 350 GLU B CA 1
ATOM 3077 C C . GLU B 2 205 ? 12.917 44.790 77.552 1.00 79.81 350 GLU B C 1
ATOM 3078 O O . GLU B 2 205 ? 13.231 45.993 77.598 1.00 79.36 350 GLU B O 1
ATOM 3084 N N . ALA B 2 206 ? 12.003 44.227 78.349 1.00 77.97 351 ALA B N 1
ATOM 3085 C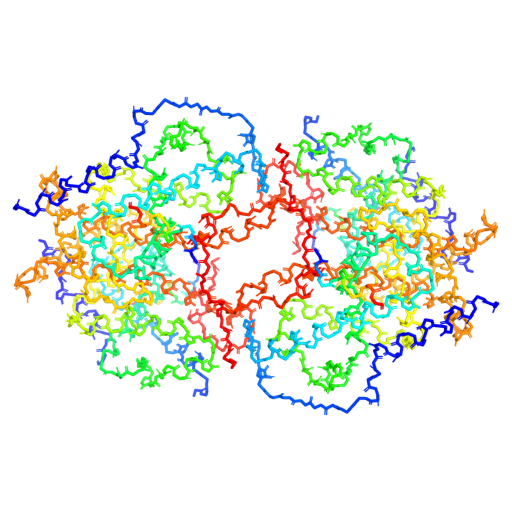 CA . ALA B 2 206 ? 11.305 44.983 79.371 1.00 76.95 351 ALA B CA 1
ATOM 3086 C C . ALA B 2 206 ? 12.357 45.644 80.277 1.00 77.08 351 ALA B C 1
ATOM 3087 O O . ALA B 2 206 ? 12.409 46.863 80.402 1.00 78.50 351 ALA B O 1
ATOM 3089 N N . LEU B 2 207 ? 13.217 44.844 80.889 1.00 76.19 352 LEU B N 1
ATOM 3090 C CA . LEU B 2 207 ? 14.244 45.385 81.760 1.00 75.55 352 LEU B CA 1
ATOM 3091 C C . LEU B 2 207 ? 15.069 46.475 81.064 1.00 76.90 352 LEU B C 1
ATOM 3092 O O . LEU B 2 207 ? 15.475 47.458 81.701 1.00 76.44 352 LEU B O 1
ATOM 3097 N N . LYS B 2 208 ? 15.326 46.324 79.765 1.00 78.53 353 LYS B N 1
ATOM 3098 C CA . LYS B 2 208 ? 16.108 47.353 79.082 1.00 79.76 353 LYS B CA 1
ATOM 3099 C C . LYS B 2 208 ? 15.297 48.628 78.956 1.00 80.35 353 LYS B C 1
ATOM 3100 O O . LYS B 2 208 ? 15.728 49.706 79.390 1.00 80.97 353 LYS B O 1
ATOM 3106 N N . ILE B 2 209 ? 14.124 48.515 78.350 1.00 79.28 354 ILE B N 1
ATOM 3107 C CA . ILE B 2 209 ? 13.298 49.694 78.191 1.00 78.59 354 ILE B CA 1
ATOM 3108 C C . ILE B 2 209 ? 13.105 50.387 79.548 1.00 78.72 354 ILE B C 1
ATOM 3109 O O . ILE B 2 209 ? 13.559 51.522 79.745 1.00 79.53 354 ILE B O 1
ATOM 3114 N N . TYR B 2 210 ? 12.464 49.680 80.483 1.00 77.39 355 TYR B N 1
ATOM 3115 C CA . TYR B 2 210 ? 12.178 50.196 81.817 1.00 75.70 355 TYR B CA 1
ATOM 3116 C C . TYR B 2 210 ? 13.319 50.879 82.561 1.00 75.30 355 TYR B C 1
ATOM 3117 O O . TYR B 2 210 ? 13.121 51.927 83.155 1.00 74.96 355 TYR B O 1
ATOM 3126 N N . ILE B 2 211 ? 14.507 50.301 82.567 1.00 76.34 356 ILE B N 1
ATOM 3127 C CA . ILE B 2 211 ? 15.600 50.956 83.278 1.00 77.43 356 ILE B CA 1
ATOM 3128 C C . ILE B 2 211 ? 15.958 52.254 82.554 1.00 77.98 356 ILE B C 1
ATOM 3129 O O . ILE B 2 211 ? 16.254 53.275 83.184 1.00 76.62 356 ILE B O 1
ATOM 3134 N N . ARG B 2 212 ? 15.915 52.190 81.220 1.00 79.13 357 ARG B N 1
ATOM 3135 C CA . ARG B 2 212 ? 16.256 53.317 80.337 1.00 80.67 357 ARG B CA 1
ATOM 3136 C C . ARG B 2 212 ? 15.285 54.515 80.456 1.00 82.25 357 ARG B C 1
ATOM 3137 O O . ARG B 2 212 ? 15.713 55.684 80.591 1.00 81.32 357 ARG B O 1
ATOM 3145 N N . LYS B 2 213 ? 13.986 54.207 80.401 1.00 83.58 358 LYS B N 1
ATOM 3146 C CA . LYS B 2 213 ? 12.927 55.207 80.516 1.00 84.64 358 LYS B CA 1
ATOM 3147 C C . LYS B 2 213 ? 12.969 55.818 81.917 1.00 84.55 358 LYS B C 1
ATOM 3148 O O . LYS B 2 213 ? 12.843 57.022 82.080 1.00 85.20 358 LYS B O 1
ATOM 3154 N N . ARG B 2 214 ? 13.189 54.984 82.925 1.00 84.38 359 ARG B N 1
ATOM 3155 C CA . ARG B 2 214 ? 13.238 55.442 84.303 1.00 84.15 359 ARG B CA 1
ATOM 3156 C C . ARG B 2 214 ? 14.489 56.246 84.658 1.00 84.46 359 ARG B C 1
ATOM 3157 O O . ARG B 2 214 ? 14.465 57.063 85.569 1.00 84.84 359 ARG B O 1
ATOM 3165 N N . ARG B 2 215 ? 15.591 56.025 83.960 1.00 85.27 360 ARG B N 1
ATOM 3166 C CA . ARG B 2 215 ? 16.804 56.761 84.305 1.00 86.29 360 ARG B CA 1
ATOM 3167 C C . ARG B 2 215 ? 17.579 57.271 83.109 1.00 85.89 360 ARG B C 1
ATOM 3168 O O . ARG B 2 215 ? 18.778 57.009 82.964 1.00 86.43 360 ARG B O 1
ATOM 3176 N N . PRO B 2 216 ? 16.910 58.037 82.241 1.00 85.06 361 PRO B N 1
ATOM 3177 C CA . PRO B 2 216 ? 17.544 58.588 81.045 1.00 82.97 361 PRO B CA 1
ATOM 3178 C C . PRO B 2 216 ? 19.010 59.025 81.116 1.00 81.09 361 PRO B C 1
ATOM 3179 O O . PRO B 2 216 ? 19.792 58.632 80.281 1.00 80.51 361 PRO B O 1
ATOM 3183 N N . SER B 2 217 ? 19.409 59.805 82.103 1.00 80.74 362 SER B N 1
ATOM 3184 C CA . SER B 2 217 ? 20.811 60.227 82.133 1.00 82.83 362 SER B CA 1
ATOM 3185 C C . SER B 2 217 ? 21.873 59.118 82.329 1.00 83.94 362 SER B C 1
ATOM 3186 O O . SER B 2 217 ? 23.061 59.345 82.059 1.00 82.38 362 SER B O 1
ATOM 3189 N N . LYS B 2 218 ? 21.447 57.931 82.783 1.00 85.75 363 LYS B N 1
ATOM 3190 C CA . LYS B 2 218 ? 22.348 56.778 83.024 1.00 84.80 363 LYS B CA 1
ATOM 3191 C C . LYS B 2 218 ? 21.835 55.566 82.204 1.00 82.35 363 LYS B C 1
ATOM 3192 O O . LYS B 2 218 ? 21.255 54.644 82.763 1.00 79.69 363 LYS B O 1
ATOM 3198 N N . PRO B 2 219 ? 22.082 55.533 80.876 1.00 81.54 364 PRO B N 1
ATOM 3199 C CA . PRO B 2 219 ? 21.576 54.401 80.077 1.00 80.52 364 PRO B CA 1
ATOM 3200 C C . PRO B 2 219 ? 22.429 53.131 80.171 1.00 79.60 364 PRO B C 1
ATOM 3201 O O . PRO B 2 219 ? 22.051 52.061 79.669 1.00 78.91 364 PRO B O 1
ATOM 3205 N N . HIS B 2 220 ? 23.576 53.290 80.820 1.00 78.33 365 HIS B N 1
ATOM 3206 C CA . HIS B 2 220 ? 24.541 52.236 81.023 1.00 78.51 365 HIS B CA 1
ATOM 3207 C C . HIS B 2 220 ? 24.137 51.433 82.273 1.00 77.87 365 HIS B C 1
ATOM 3208 O O . HIS B 2 220 ? 24.914 50.646 82.813 1.00 77.12 365 HIS B O 1
ATOM 3215 N N . MET B 2 221 ? 22.914 51.651 82.742 1.00 76.93 366 MET B N 1
ATOM 3216 C CA . MET B 2 221 ? 22.423 50.965 83.933 1.00 74.56 366 MET B CA 1
ATOM 3217 C C . MET B 2 221 ? 21.724 49.680 83.568 1.00 73.59 366 MET B C 1
ATOM 3218 O O . MET B 2 221 ? 21.433 48.865 84.443 1.00 73.46 366 MET B O 1
ATOM 3223 N N . PHE B 2 222 ? 21.437 49.505 82.283 1.00 72.32 367 PHE B N 1
ATOM 3224 C CA . PHE B 2 222 ? 20.796 48.279 81.837 1.00 71.56 367 PHE B CA 1
ATOM 3225 C C . PHE B 2 222 ? 21.834 47.178 81.817 1.00 71.25 367 PHE B C 1
ATOM 3226 O O . PHE B 2 222 ? 21.672 46.128 82.449 1.00 71.62 367 PHE B O 1
ATOM 3234 N N . PRO B 2 223 ? 22.913 47.387 81.058 1.00 69.70 368 PRO B N 1
ATOM 3235 C CA . PRO B 2 223 ? 23.886 46.309 81.076 1.00 68.99 368 PRO B CA 1
ATOM 3236 C C . PRO B 2 223 ? 24.468 46.106 82.507 1.00 66.56 368 PRO B C 1
ATOM 3237 O O . PRO B 2 223 ? 24.669 44.968 82.959 1.00 65.97 368 PRO B O 1
ATOM 3241 N N . LYS B 2 224 ? 24.700 47.220 83.195 1.00 63.07 369 LYS B N 1
ATOM 3242 C CA . LYS B 2 224 ? 25.283 47.271 84.538 1.00 60.67 369 LYS B CA 1
ATOM 3243 C C . LYS B 2 224 ? 24.559 46.404 85.594 1.00 60.17 369 LYS B C 1
ATOM 3244 O O . LYS B 2 224 ? 25.183 45.768 86.468 1.00 56.98 369 LYS B O 1
ATOM 3250 N N . ILE B 2 225 ? 23.232 46.394 85.495 1.00 59.65 370 ILE B N 1
ATOM 3251 C CA . ILE B 2 225 ? 22.383 45.660 86.417 1.00 59.63 370 ILE B CA 1
ATOM 3252 C C . ILE B 2 225 ? 22.144 44.274 85.869 1.00 59.08 370 ILE B C 1
ATOM 3253 O O . ILE B 2 225 ? 21.917 43.328 86.613 1.00 59.36 370 ILE B O 1
ATOM 3258 N N . LEU B 2 226 ? 22.190 44.158 84.549 1.00 58.78 371 LEU B N 1
ATOM 3259 C CA . LEU B 2 226 ? 21.973 42.872 83.914 1.00 57.40 371 LEU B CA 1
ATOM 3260 C C . LEU B 2 226 ? 23.133 41.966 84.279 1.00 56.55 371 LEU B C 1
ATOM 3261 O O . LEU B 2 226 ? 22.961 40.776 84.553 1.00 55.52 371 LEU B O 1
ATOM 3266 N N . MET B 2 227 ? 24.316 42.556 84.286 1.00 55.42 372 MET B N 1
ATOM 3267 C CA . MET B 2 227 ? 25.512 41.825 84.581 1.00 56.16 372 MET B CA 1
ATOM 3268 C C . MET B 2 227 ? 25.719 41.451 86.027 1.00 55.41 372 MET B C 1
ATOM 3269 O O . MET B 2 227 ? 26.659 40.739 86.355 1.00 57.33 372 MET B O 1
ATOM 3274 N N . LYS B 2 228 ? 24.862 41.915 86.917 1.00 53.61 373 LYS B N 1
ATOM 3275 C CA . LYS B 2 228 ? 25.027 41.559 88.308 1.00 49.34 373 LYS B CA 1
ATOM 3276 C C . LYS B 2 228 ? 24.819 40.064 88.411 1.00 48.32 373 LYS B C 1
ATOM 3277 O O . LYS B 2 228 ? 25.355 39.393 89.303 1.00 47.37 373 LYS B O 1
ATOM 3283 N N . ILE B 2 229 ? 24.060 39.541 87.456 1.00 47.17 374 ILE B N 1
ATOM 3284 C CA . ILE B 2 229 ? 23.803 38.117 87.380 1.00 46.73 374 ILE B CA 1
ATOM 3285 C C . ILE B 2 229 ? 25.111 37.307 87.435 1.00 48.51 374 ILE B C 1
ATOM 3286 O O . ILE B 2 229 ? 25.153 36.204 87.973 1.00 47.94 374 ILE B O 1
ATOM 3291 N N . THR B 2 230 ? 26.182 37.874 86.907 1.00 48.84 375 THR B N 1
ATOM 3292 C CA . THR B 2 230 ? 27.447 37.191 86.924 1.00 50.63 375 THR B CA 1
ATOM 3293 C C . THR B 2 230 ? 28.076 37.022 88.305 1.00 52.65 375 THR B C 1
ATOM 3294 O O . THR B 2 230 ? 28.570 35.947 88.640 1.00 52.30 375 THR B O 1
ATOM 3298 N N . ASP B 2 231 ? 28.078 38.054 89.131 1.00 56.32 376 ASP B N 1
ATOM 3299 C CA . ASP B 2 231 ? 28.656 37.850 90.455 1.00 58.02 376 ASP B CA 1
ATOM 3300 C C . ASP B 2 231 ? 27.647 37.032 91.209 1.00 58.93 376 ASP B C 1
ATOM 3301 O O . ASP B 2 231 ? 27.996 36.350 92.152 1.00 59.20 376 ASP B O 1
ATOM 3306 N N . LEU B 2 232 ? 26.389 37.092 90.781 1.00 60.14 377 LEU B N 1
ATOM 3307 C CA . LEU B 2 232 ? 25.338 36.373 91.481 1.00 60.22 377 LEU B CA 1
ATOM 3308 C C . LEU B 2 232 ? 25.581 34.886 91.450 1.00 60.17 377 LEU B C 1
ATOM 3309 O O . LEU B 2 232 ? 25.621 34.232 92.481 1.00 59.92 377 LEU B O 1
ATOM 3314 N N . ARG B 2 233 ? 25.770 34.364 90.249 1.00 61.48 378 ARG B N 1
ATOM 3315 C CA . ARG B 2 233 ? 26.034 32.942 90.044 1.00 62.08 378 ARG B CA 1
ATOM 3316 C C . ARG B 2 233 ? 27.336 32.509 90.709 1.00 60.84 378 ARG B C 1
ATOM 3317 O O . ARG B 2 233 ? 27.482 31.358 91.088 1.00 60.21 378 ARG B O 1
ATOM 3325 N N . SER B 2 234 ? 28.273 33.436 90.869 1.00 60.51 379 SER B N 1
ATOM 3326 C CA . SER B 2 234 ? 29.512 33.102 91.545 1.00 61.05 379 SER B CA 1
ATOM 3327 C C . SER B 2 234 ? 29.092 32.653 92.938 1.00 62.28 379 SER B C 1
ATOM 3328 O O . SER B 2 234 ? 29.406 31.545 93.349 1.00 64.03 379 SER B O 1
ATOM 3331 N N . ILE B 2 235 ? 28.339 33.498 93.644 1.00 62.78 380 ILE B N 1
ATOM 3332 C CA . ILE B 2 235 ? 27.909 33.188 95.006 1.00 62.32 380 ILE B CA 1
ATOM 3333 C C . ILE B 2 235 ? 26.991 31.978 95.127 1.00 63.85 380 ILE B C 1
ATOM 3334 O O . ILE B 2 235 ? 27.194 31.134 95.992 1.00 64.76 380 ILE B O 1
ATOM 3339 N N . SER B 2 236 ? 25.979 31.867 94.284 1.00 64.56 381 SER B N 1
ATOM 3340 C CA . SER B 2 236 ? 25.093 30.721 94.420 1.00 66.80 381 SER B CA 1
ATOM 3341 C C . SER B 2 236 ? 25.831 29.397 94.198 1.00 68.59 381 SER B C 1
ATOM 3342 O O . SER B 2 236 ? 25.304 28.314 94.475 1.00 69.62 381 SER B O 1
ATOM 3345 N N . ALA B 2 237 ? 27.058 29.487 93.699 1.00 69.99 382 ALA B N 1
ATOM 3346 C CA . ALA B 2 237 ? 27.875 28.302 93.462 1.00 70.28 382 ALA B CA 1
ATOM 3347 C C . ALA B 2 237 ? 28.348 27.875 94.837 1.00 71.25 382 ALA B C 1
ATOM 3348 O O . ALA B 2 237 ? 27.934 26.822 95.346 1.00 70.45 382 ALA B O 1
ATOM 3350 N N . LYS B 2 238 ? 29.204 28.714 95.431 1.00 71.62 383 LYS B N 1
ATOM 3351 C CA . LYS B 2 238 ? 29.729 28.485 96.767 1.00 73.03 383 LYS B CA 1
ATOM 3352 C C . LYS B 2 238 ? 28.530 28.244 97.706 1.00 75.04 383 LYS B C 1
ATOM 3353 O O . LYS B 2 238 ? 28.660 27.734 98.821 1.00 74.31 383 LYS B O 1
ATOM 3359 N N . GLY B 2 239 ? 27.349 28.600 97.221 1.00 77.23 384 GLY B N 1
ATOM 3360 C CA . GLY B 2 239 ? 26.147 28.397 97.994 1.00 79.96 384 GLY B CA 1
ATOM 3361 C C . GLY B 2 239 ? 25.789 26.923 98.104 1.00 81.84 384 GLY B C 1
ATOM 3362 O O . GLY B 2 239 ? 25.812 26.356 99.203 1.00 82.11 384 GLY B O 1
ATOM 3363 N N . ALA B 2 240 ? 25.466 26.287 96.980 1.00 82.45 385 ALA B N 1
ATOM 3364 C CA . ALA B 2 240 ? 25.072 24.884 97.024 1.00 83.76 385 ALA B CA 1
ATOM 3365 C C . ALA B 2 240 ? 26.123 24.096 97.783 1.00 85.00 385 ALA B C 1
ATOM 3366 O O . ALA B 2 240 ? 25.829 23.050 98.377 1.00 85.04 385 ALA B O 1
ATOM 3368 N N . GLU B 2 241 ? 27.349 24.616 97.764 1.00 86.18 386 GLU B N 1
ATOM 3369 C CA . GLU B 2 241 ? 28.462 23.979 98.458 1.00 87.91 386 GLU B CA 1
ATOM 3370 C C . GLU B 2 241 ? 28.282 24.120 99.971 1.00 88.61 386 GLU B C 1
ATOM 3371 O O . GLU B 2 241 ? 28.605 23.203 100.732 1.00 89.05 386 GLU B O 1
ATOM 3377 N N . ARG B 2 242 ? 27.762 25.270 100.397 1.00 88.86 387 ARG B N 1
ATOM 3378 C CA . ARG B 2 242 ? 27.525 25.529 101.810 1.00 88.29 387 ARG B CA 1
ATOM 3379 C C . ARG B 2 242 ? 26.369 24.695 102.309 1.00 87.85 387 ARG B C 1
ATOM 3380 O O . ARG B 2 242 ? 26.351 24.279 103.450 1.00 86.76 387 ARG B O 1
ATOM 3388 N N . VAL B 2 243 ? 25.405 24.456 101.434 1.00 88.89 388 VAL B N 1
ATOM 3389 C CA . VAL B 2 243 ? 24.224 23.680 101.780 1.00 90.62 388 VAL B CA 1
ATOM 3390 C C . VAL B 2 243 ? 24.545 22.363 102.434 1.00 91.30 388 VAL B C 1
ATOM 3391 O O . VAL B 2 243 ? 23.837 21.917 103.339 1.00 91.42 388 VAL B O 1
ATOM 3395 N N . ILE B 2 244 ? 25.618 21.741 101.963 1.00 92.62 389 ILE B N 1
ATOM 3396 C CA . ILE B 2 244 ? 26.047 20.448 102.486 1.00 93.14 389 ILE B CA 1
ATOM 3397 C C . ILE B 2 244 ? 27.128 20.587 103.564 1.00 92.74 389 ILE B C 1
ATOM 3398 O O . ILE B 2 244 ? 26.982 20.019 104.642 1.00 92.12 389 ILE B O 1
ATOM 3403 N N . THR B 2 245 ? 28.186 21.350 103.297 1.00 92.64 390 THR B N 1
ATOM 3404 C CA . THR B 2 245 ? 29.240 21.537 104.298 1.00 94.01 390 THR B CA 1
ATOM 3405 C C . THR B 2 245 ? 28.656 22.096 105.605 1.00 94.06 390 THR B C 1
ATOM 3406 O O . THR B 2 245 ? 29.341 22.222 106.639 1.00 93.24 390 THR B O 1
ATOM 3410 N N . LEU B 2 246 ? 27.376 22.438 105.543 1.00 94.23 391 LEU B N 1
ATOM 3411 C CA . LEU B 2 246 ? 26.679 22.991 106.691 1.00 94.03 391 LEU B CA 1
ATOM 3412 C C . LEU B 2 246 ? 25.734 21.937 107.263 1.00 94.56 391 LEU B C 1
ATOM 3413 O O . LEU B 2 246 ? 25.752 21.718 108.479 1.00 94.39 391 LEU B O 1
ATOM 3418 N N . LYS B 2 247 ? 24.942 21.276 106.401 1.00 94.56 392 LYS B N 1
ATOM 3419 C CA . LYS B 2 247 ? 23.998 20.228 106.836 1.00 95.11 392 LYS B CA 1
ATOM 3420 C C . LYS B 2 247 ? 24.778 19.053 107.454 1.00 96.81 392 LYS B C 1
ATOM 3421 O O . LYS B 2 247 ? 24.353 17.881 107.466 1.00 95.69 392 LYS B O 1
ATOM 3427 N N . MET B 2 248 ? 25.940 19.423 107.969 1.00 98.66 393 MET B N 1
ATOM 3428 C CA . MET B 2 248 ? 26.859 18.534 108.610 1.00 99.56 393 MET B CA 1
ATOM 3429 C C . MET B 2 248 ? 26.898 18.995 110.051 1.00 99.65 393 MET B C 1
ATOM 3430 O O . MET B 2 248 ? 26.447 18.282 110.930 1.00 99.93 393 MET B O 1
ATOM 3435 N N . GLU B 2 249 ? 27.407 20.202 110.289 1.00 99.59 394 GLU B N 1
ATOM 3436 C CA . GLU B 2 249 ? 27.505 20.745 111.650 1.00 99.47 394 GLU B CA 1
ATOM 3437 C C . GLU B 2 249 ? 26.168 20.787 112.397 1.00 99.02 394 GLU B C 1
ATOM 3438 O O . GLU B 2 249 ? 26.165 21.041 113.607 1.00 98.56 394 GLU B O 1
ATOM 3444 N N . ILE B 2 250 ? 25.048 20.551 111.691 1.00 98.90 395 ILE B N 1
ATOM 3445 C CA . ILE B 2 250 ? 23.712 20.583 112.324 1.00 98.87 395 ILE B CA 1
ATOM 3446 C C . ILE B 2 250 ? 23.190 19.255 112.863 1.00 99.44 395 ILE B C 1
ATOM 3447 O O . ILE B 2 250 ? 22.806 18.367 112.100 1.00 99.00 395 ILE B O 1
ATOM 3452 N N . PRO B 2 251 ? 23.138 19.128 114.201 1.00 100.24 396 PRO B N 1
ATOM 3453 C CA . PRO B 2 251 ? 22.673 17.959 114.956 1.00 100.83 396 PRO B CA 1
ATOM 3454 C C . PRO B 2 251 ? 21.414 17.225 114.430 1.00 101.15 396 PRO B C 1
ATOM 3455 O O . PRO B 2 251 ? 21.322 15.987 114.550 1.00 102.16 396 PRO B O 1
ATOM 3459 N N . GLY B 2 252 ? 20.456 17.962 113.857 1.00 100.26 397 GLY B N 1
ATOM 3460 C CA . GLY B 2 252 ? 19.253 17.315 113.345 1.00 99.17 397 GLY B CA 1
ATOM 3461 C C . GLY B 2 252 ? 19.269 16.920 111.867 1.00 98.73 397 GLY B C 1
ATOM 3462 O O . GLY B 2 252 ? 20.028 16.052 111.434 1.00 98.65 397 GLY B O 1
ATOM 3463 N N . SER B 2 253 ? 18.406 17.563 111.089 1.00 97.63 398 SER B N 1
ATOM 3464 C CA . SER B 2 253 ? 18.305 17.310 109.656 1.00 95.72 398 SER B CA 1
ATOM 3465 C C . SER B 2 253 ? 18.107 18.627 108.869 1.00 94.79 398 SER B C 1
ATOM 3466 O O . SER B 2 253 ? 17.783 19.684 109.438 1.00 94.83 398 SER B O 1
ATOM 3469 N N . MET B 2 254 ? 18.314 18.552 107.557 1.00 92.59 399 MET B N 1
ATOM 3470 C CA . MET B 2 254 ? 18.151 19.709 106.705 1.00 89.41 399 MET B CA 1
ATOM 3471 C C . MET B 2 254 ? 16.678 19.709 106.317 1.00 86.94 399 MET B C 1
ATOM 3472 O O . MET B 2 254 ? 16.167 18.720 105.791 1.00 84.72 399 MET B O 1
ATOM 3477 N N . PRO B 2 255 ? 15.968 20.809 106.623 1.00 84.92 400 PRO B N 1
ATOM 3478 C CA . PRO B 2 255 ? 14.547 20.929 106.296 1.00 83.66 400 PRO B CA 1
ATOM 3479 C C . PRO B 2 255 ? 14.286 20.352 104.920 1.00 83.10 400 PRO B C 1
ATOM 3480 O O . PRO B 2 255 ? 15.113 20.450 104.020 1.00 82.37 400 PRO B O 1
ATOM 3484 N N . PRO B 2 256 ? 13.113 19.761 104.737 1.00 83.30 401 PRO B N 1
ATOM 3485 C CA . PRO B 2 256 ? 12.713 19.146 103.471 1.00 82.47 401 PRO B CA 1
ATOM 3486 C C . PRO B 2 256 ? 12.943 19.964 102.200 1.00 81.05 401 PRO B C 1
ATOM 3487 O O . PRO B 2 256 ? 13.828 19.646 101.397 1.00 80.16 401 PRO B O 1
ATOM 3491 N N . LEU B 2 257 ? 12.133 21.007 102.026 1.00 79.61 402 LEU B N 1
ATOM 3492 C CA . LEU B 2 257 ? 12.183 21.849 100.835 1.00 77.49 402 LEU B CA 1
ATOM 3493 C C . LEU B 2 257 ? 13.563 22.382 100.525 1.00 77.13 402 LEU B C 1
ATOM 3494 O O . LEU B 2 257 ? 13.942 22.416 99.366 1.00 75.93 402 LEU B O 1
ATOM 3499 N N . ILE B 2 258 ? 14.310 22.798 101.548 1.00 77.85 403 ILE B N 1
ATOM 3500 C CA . ILE B 2 258 ? 15.656 23.312 101.331 1.00 78.97 403 ILE B CA 1
ATOM 3501 C C . ILE B 2 258 ? 16.418 22.272 100.565 1.00 81.91 403 ILE B C 1
ATOM 3502 O O . ILE B 2 258 ? 17.075 22.586 99.584 1.00 83.38 403 ILE B O 1
ATOM 3507 N N . GLN B 2 259 ? 16.324 21.025 101.022 1.00 84.96 404 GLN B N 1
ATOM 3508 C CA . GLN B 2 259 ? 17.003 19.887 100.393 1.00 86.27 404 GLN B CA 1
ATOM 3509 C C . GLN B 2 259 ? 16.522 19.679 98.964 1.00 86.90 404 GLN B C 1
ATOM 3510 O O . GLN B 2 259 ? 17.312 19.681 98.016 1.00 87.02 404 GLN B O 1
ATOM 3516 N N . GLU B 2 260 ? 15.210 19.510 98.831 1.00 87.55 405 GLU B N 1
ATOM 3517 C CA . GLU B 2 260 ? 14.561 19.270 97.551 1.00 87.98 405 GLU B CA 1
ATOM 3518 C C . GLU B 2 260 ? 14.812 20.390 96.546 1.00 88.53 405 GLU B C 1
ATOM 3519 O O . GLU B 2 260 ? 14.435 20.272 95.378 1.00 89.46 405 GLU B O 1
ATOM 3525 N N . MET B 2 261 ? 15.457 21.467 96.998 1.00 88.22 406 MET B N 1
ATOM 3526 C CA . MET B 2 261 ? 15.759 22.620 96.149 1.00 87.57 406 MET B CA 1
ATOM 3527 C C . MET B 2 261 ? 17.252 22.860 95.944 1.00 87.72 406 MET B C 1
ATOM 3528 O O . MET B 2 261 ? 17.715 22.999 94.816 1.00 87.07 406 MET B O 1
ATOM 3533 N N . LEU B 2 262 ? 18.000 22.897 97.039 1.00 88.68 407 LEU B N 1
ATOM 3534 C CA . LEU B 2 262 ? 19.436 23.151 96.992 1.00 90.52 407 LEU B CA 1
ATOM 3535 C C . LEU B 2 262 ? 20.367 21.941 96.869 1.00 92.48 407 LEU B C 1
ATOM 3536 O O . LEU B 2 262 ? 21.563 22.038 97.166 1.00 92.21 407 LEU B O 1
ATOM 3541 N N . GLU B 2 263 ? 19.827 20.811 96.417 1.00 95.34 408 GLU B N 1
ATOM 3542 C CA . GLU B 2 263 ? 20.624 19.597 96.251 1.00 98.69 408 GLU B CA 1
ATOM 3543 C C . GLU B 2 263 ? 20.450 18.938 94.867 1.00 100.62 408 GLU B C 1
ATOM 3544 O O . GLU B 2 263 ? 19.810 19.502 93.963 1.00 101.30 408 GLU B O 1
ATOM 3550 N N . ASN B 2 264 ? 21.014 17.737 94.711 1.00 102.34 409 ASN B N 1
ATOM 3551 C CA . ASN B 2 264 ? 20.940 17.037 93.436 1.00 103.18 409 ASN B CA 1
ATOM 3552 C C . ASN B 2 264 ? 21.802 17.783 92.427 1.00 103.10 409 ASN B C 1
ATOM 3553 O O . ASN B 2 264 ? 21.366 18.791 91.872 1.00 103.11 409 ASN B O 1
ATOM 3554 N N . SER B 2 265 ? 23.029 17.308 92.210 1.00 103.17 410 SER B N 1
ATOM 3555 C CA . SER B 2 265 ? 23.940 17.949 91.260 1.00 103.46 410 SER B CA 1
ATOM 3556 C C . SER B 2 265 ? 24.887 17.015 90.489 1.00 103.04 410 SER B C 1
ATOM 3557 O O . SER B 2 265 ? 25.653 17.469 89.627 1.00 102.17 410 SER B O 1
ATOM 3558 N N . GLU B 2 266 ? 24.835 15.718 90.814 1.00 103.72 411 GLU B N 1
ATOM 3559 C CA . GLU B 2 266 ? 25.668 14.707 90.176 1.00 104.72 411 GLU B CA 1
ATOM 3560 C C . GLU B 2 266 ? 27.187 14.808 90.321 1.00 104.40 411 GLU B C 1
ATOM 3561 O O . GLU B 2 266 ? 27.821 15.529 89.550 1.00 105.12 411 GLU B O 1
ATOM 3562 N N . GLY B 2 267 ? 27.757 14.088 91.295 1.00 103.47 412 GLY B N 1
ATOM 3563 C CA . GLY B 2 267 ? 29.205 14.054 91.542 1.00 102.59 412 GLY B CA 1
ATOM 3564 C C . GLY B 2 267 ? 30.177 15.085 90.962 1.00 102.01 412 GLY B C 1
ATOM 3565 O O . GLY B 2 267 ? 29.982 15.581 89.855 1.00 102.05 412 GLY B O 1
ATOM 3566 N N . HIS B 2 268 ? 31.256 15.370 91.701 1.00 100.87 413 HIS B N 1
ATOM 3567 C CA . HIS B 2 268 ? 32.277 16.366 91.308 1.00 99.34 413 HIS B CA 1
ATOM 3568 C C . HIS B 2 268 ? 33.522 15.801 90.600 1.00 97.93 413 HIS B C 1
ATOM 3569 O O . HIS B 2 268 ? 34.081 14.761 91.009 1.00 98.16 413 HIS B O 1
ATOM 3576 N N . GLU B 2 269 ? 33.949 16.511 89.550 1.00 95.36 414 GLU B N 1
ATOM 3577 C CA . GLU B 2 269 ? 35.096 16.126 88.734 1.00 92.84 414 GLU B CA 1
ATOM 3578 C C . GLU B 2 269 ? 36.472 16.608 89.259 1.00 92.42 414 GLU B C 1
ATOM 3579 O O . GLU B 2 269 ? 36.549 17.457 90.161 1.00 92.34 414 GLU B O 1
ATOM 3585 N N . PRO B 2 270 ? 37.580 16.075 88.689 1.00 92.04 415 PRO B N 1
ATOM 3586 C CA . PRO B 2 270 ? 37.555 15.074 87.611 1.00 91.72 415 PRO B CA 1
ATOM 3587 C C . PRO B 2 270 ? 37.265 13.653 88.077 1.00 91.19 415 PRO B C 1
ATOM 3588 O O . PRO B 2 270 ? 38.105 13.021 88.701 1.00 91.68 415 PRO B O 1
ATOM 3592 N N . LEU B 2 271 ? 36.068 13.160 87.777 1.00 90.79 416 LEU B N 1
ATOM 3593 C CA . LEU B 2 271 ? 35.703 11.806 88.147 1.00 91.09 416 LEU B CA 1
ATOM 3594 C C . LEU B 2 271 ? 35.589 10.969 86.867 1.00 90.52 416 LEU B C 1
ATOM 3595 O O . LEU B 2 271 ? 34.847 11.322 85.952 1.00 90.31 416 LEU B O 1
ATOM 3600 N N . THR B 2 272 ? 36.338 9.869 86.798 1.00 90.82 417 THR B N 1
ATOM 3601 C CA . THR B 2 272 ? 36.303 9.007 85.619 1.00 91.95 417 THR B CA 1
ATOM 3602 C C . THR B 2 272 ? 35.059 8.128 85.558 1.00 90.41 417 THR B C 1
ATOM 3603 O O . THR B 2 272 ? 34.512 7.721 86.584 1.00 89.59 417 THR B O 1
ATOM 3607 N N . PRO B 2 273 ? 34.608 7.825 84.333 1.00 90.14 418 PRO B N 1
ATOM 3608 C CA . PRO B 2 273 ? 33.424 7.012 84.026 1.00 92.14 418 PRO B CA 1
ATOM 3609 C C . PRO B 2 273 ? 33.387 5.551 84.488 1.00 92.37 418 PRO B C 1
ATOM 3610 O O . PRO B 2 273 ? 34.411 4.841 84.519 1.00 91.58 418 PRO B O 1
ATOM 3614 N N . SER B 2 274 ? 32.179 5.124 84.849 1.00 92.99 419 SER B N 1
ATOM 3615 C CA . SER B 2 274 ? 31.929 3.750 85.278 1.00 94.38 419 SER B CA 1
ATOM 3616 C C . SER B 2 274 ? 31.116 3.026 84.181 1.00 95.16 419 SER B C 1
ATOM 3617 O O . SER B 2 274 ? 29.999 2.527 84.480 1.00 95.59 419 SER B O 1
ATOM 3620 N N . ASN C 3 1 ? 54.924 41.895 91.921 1.00 103.26 641 ASN C N 1
ATOM 3621 C CA . ASN C 3 1 ? 55.393 40.520 92.279 1.00 102.98 641 ASN C CA 1
ATOM 3622 C C . ASN C 3 1 ? 55.808 39.725 91.035 1.00 102.72 641 ASN C C 1
ATOM 3623 O O . ASN C 3 1 ? 56.813 40.044 90.381 1.00 102.83 641 ASN C O 1
ATOM 3628 N N . HIS C 3 2 ? 55.013 38.690 90.743 1.00 101.69 642 HIS C N 1
ATOM 3629 C CA . HIS C 3 2 ? 55.174 37.773 89.613 1.00 99.99 642 HIS C CA 1
ATOM 3630 C C . HIS C 3 2 ? 55.864 38.401 88.400 1.00 98.19 642 HIS C C 1
ATOM 3631 O O . HIS C 3 2 ? 55.347 39.350 87.803 1.00 98.03 642 HIS C O 1
ATOM 3638 N N . PRO C 3 3 ? 57.043 37.867 88.021 1.00 96.07 643 PRO C N 1
ATOM 3639 C CA . PRO C 3 3 ? 57.887 38.302 86.900 1.00 94.39 643 PRO C CA 1
ATOM 3640 C C . PRO C 3 3 ? 57.328 38.392 85.477 1.00 93.94 643 PRO C C 1
ATOM 3641 O O . PRO C 3 3 ? 56.773 39.408 85.068 1.00 93.73 643 PRO C O 1
ATOM 3645 N N . MET C 3 4 ? 57.510 37.320 84.723 1.00 95.00 644 MET C N 1
ATOM 3646 C CA . MET C 3 4 ? 57.103 37.234 83.316 1.00 95.50 644 MET C CA 1
ATOM 3647 C C . MET C 3 4 ? 55.923 38.057 82.823 1.00 94.96 644 MET C C 1
ATOM 3648 O O . MET C 3 4 ? 55.983 38.655 81.738 1.00 94.17 644 MET C O 1
ATOM 3653 N N . LEU C 3 5 ? 54.845 38.071 83.599 1.00 95.16 645 LEU C N 1
ATOM 3654 C CA . LEU C 3 5 ? 53.654 38.837 83.226 1.00 95.48 645 LEU C CA 1
ATOM 3655 C C . LEU C 3 5 ? 53.930 40.311 83.486 1.00 96.09 645 LEU C C 1
ATOM 3656 O O . LEU C 3 5 ? 53.685 41.175 82.623 1.00 95.39 645 LEU C O 1
ATOM 3661 N N . MET C 3 6 ? 54.435 40.571 84.697 1.00 96.06 646 MET C N 1
ATOM 3662 C CA . MET C 3 6 ? 54.769 41.915 85.156 1.00 96.50 646 MET C CA 1
ATOM 3663 C C . MET C 3 6 ? 55.581 42.557 84.037 1.00 96.86 646 MET C C 1
ATOM 3664 O O . MET C 3 6 ? 55.207 43.609 83.464 1.00 97.20 646 MET C O 1
ATOM 3669 N N . ASN C 3 7 ? 56.687 41.886 83.730 1.00 96.00 647 ASN C N 1
ATOM 3670 C CA . ASN C 3 7 ? 57.570 42.306 82.676 1.00 95.07 647 ASN C CA 1
ATOM 3671 C C . ASN C 3 7 ? 56.785 42.336 81.357 1.00 94.11 647 ASN C C 1
ATOM 3672 O O . ASN C 3 7 ? 56.080 43.298 81.074 1.00 93.76 647 ASN C O 1
ATOM 3677 N N . LEU C 3 8 ? 56.896 41.260 80.586 1.00 93.40 648 LEU C N 1
ATOM 3678 C CA . LEU C 3 8 ? 56.241 41.100 79.291 1.00 92.78 648 LEU C CA 1
ATOM 3679 C C . LEU C 3 8 ? 55.265 42.207 78.906 1.00 92.87 648 LEU C C 1
ATOM 3680 O O . LEU C 3 8 ? 55.357 42.776 77.816 1.00 92.67 648 LEU C O 1
ATOM 3685 N N . LEU C 3 9 ? 54.315 42.485 79.794 1.00 93.27 649 LEU C N 1
ATOM 3686 C CA . LEU C 3 9 ? 53.313 43.536 79.586 1.00 93.05 649 LEU C CA 1
ATOM 3687 C C . LEU C 3 9 ? 53.935 44.739 78.880 1.00 93.88 649 LEU C C 1
ATOM 3688 O O . LEU C 3 9 ? 53.499 45.133 77.788 1.00 92.20 649 LEU C O 1
ATOM 3693 N N . LYS C 3 10 ? 54.965 45.282 79.549 1.00 95.76 650 LYS C N 1
ATOM 3694 C CA . LYS C 3 10 ? 55.806 46.442 79.156 1.00 97.33 650 LYS C CA 1
ATOM 3695 C C . LYS C 3 10 ? 56.212 46.659 77.670 1.00 98.79 650 LYS C C 1
ATOM 3696 O O . LYS C 3 10 ? 55.543 47.383 76.895 1.00 98.55 650 LYS C O 1
ATOM 3702 N N . ASP C 3 11 ? 57.348 46.041 77.329 1.00 99.78 651 ASP C N 1
ATOM 3703 C CA . ASP C 3 11 ? 58.008 46.102 76.017 1.00 101.27 651 ASP C CA 1
ATOM 3704 C C . ASP C 3 11 ? 57.130 46.179 74.771 1.00 101.69 651 ASP C C 1
ATOM 3705 O O . ASP C 3 11 ? 56.080 45.491 74.757 1.00 102.08 651 ASP C O 1
ATOM 3710 N N . HIS D 3 2 ? 11.221 14.593 93.888 1.00 100.55 642 HIS D N 1
ATOM 3711 C CA . HIS D 3 2 ? 10.694 15.978 94.105 1.00 100.81 642 HIS D CA 1
ATOM 3712 C C . HIS D 3 2 ? 9.209 16.048 94.512 1.00 100.45 642 HIS D C 1
ATOM 3713 O O . HIS D 3 2 ? 8.356 16.585 93.786 1.00 99.48 642 HIS D O 1
ATOM 3720 N N . PRO D 3 3 ? 8.903 15.516 95.711 1.00 100.32 643 PRO D N 1
ATOM 3721 C CA . PRO D 3 3 ? 7.569 15.460 96.316 1.00 99.66 643 PRO D CA 1
ATOM 3722 C C . PRO D 3 3 ? 6.990 16.862 96.427 1.00 99.55 643 PRO D C 1
ATOM 3723 O O . PRO D 3 3 ? 6.116 17.251 95.644 1.00 99.74 643 PRO D O 1
ATOM 3727 N N . MET D 3 4 ? 7.501 17.607 97.415 1.00 98.16 644 MET D N 1
ATOM 3728 C CA . MET D 3 4 ? 7.084 18.978 97.694 1.00 96.13 644 MET D CA 1
ATOM 3729 C C . MET D 3 4 ? 6.947 19.860 96.455 1.00 95.43 644 MET D C 1
ATOM 3730 O O . MET D 3 4 ? 5.835 20.253 96.092 1.00 95.42 644 MET D O 1
ATOM 3735 N N . LEU D 3 5 ? 8.070 20.172 95.812 1.00 94.88 645 LEU D N 1
ATOM 3736 C CA . LEU D 3 5 ? 8.057 21.008 94.611 1.00 94.49 645 LEU D CA 1
ATOM 3737 C C . LEU D 3 5 ? 6.908 20.624 93.694 1.00 95.11 645 LEU D C 1
ATOM 3738 O O . LEU D 3 5 ? 6.185 21.485 93.162 1.00 94.23 645 LEU D O 1
ATOM 3743 N N . MET D 3 6 ? 6.745 19.315 93.525 1.00 96.07 646 MET D N 1
ATOM 3744 C CA . MET D 3 6 ? 5.692 18.772 92.680 1.00 97.12 646 MET D CA 1
ATOM 3745 C C . MET D 3 6 ? 4.317 19.352 93.069 1.00 96.45 646 MET D C 1
ATOM 3746 O O . MET D 3 6 ? 3.523 19.748 92.204 1.00 95.71 646 MET D O 1
ATOM 3751 N N . ASN D 3 7 ? 4.056 19.406 94.376 1.00 95.80 647 ASN D N 1
ATOM 3752 C CA . ASN D 3 7 ? 2.791 19.919 94.909 1.00 95.58 647 ASN D CA 1
ATOM 3753 C C . ASN D 3 7 ? 2.683 21.434 94.885 1.00 94.40 647 ASN D C 1
ATOM 3754 O O . ASN D 3 7 ? 1.584 21.999 94.798 1.00 93.62 647 ASN D O 1
ATOM 3759 N N . LEU D 3 8 ? 3.836 22.081 94.990 1.00 93.43 648 LEU D N 1
ATOM 3760 C CA . LEU D 3 8 ? 3.898 23.526 95.012 1.00 92.38 648 LEU D CA 1
ATOM 3761 C C . LEU D 3 8 ? 3.438 24.111 93.683 1.00 92.59 648 LEU D C 1
ATOM 3762 O O . LEU D 3 8 ? 2.658 25.063 93.670 1.00 90.62 648 LEU D O 1
ATOM 3767 N N . LEU D 3 9 ? 3.898 23.527 92.574 1.00 94.44 649 LEU D N 1
ATOM 3768 C CA . LEU D 3 9 ? 3.477 23.983 91.241 1.00 96.36 649 LEU D CA 1
ATOM 3769 C C . LEU D 3 9 ? 2.147 23.303 90.852 1.00 98.02 649 LEU D C 1
ATOM 3770 O O . LEU D 3 9 ? 1.563 23.602 89.804 1.00 98.04 649 LEU D O 1
ATOM 3775 N N . LYS D 3 10 ? 1.682 22.390 91.710 1.00 99.86 650 LYS D N 1
ATOM 3776 C CA . LYS D 3 10 ? 0.430 21.651 91.505 1.00 101.30 650 LYS D CA 1
ATOM 3777 C C . LYS D 3 10 ? -0.786 22.600 91.504 1.00 102.98 650 LYS D C 1
ATOM 3778 O O . LYS D 3 10 ? -1.216 23.087 90.438 1.00 102.75 650 LYS D O 1
ATOM 3784 N N . ASP D 3 11 ? -1.330 22.847 92.703 1.00 104.23 651 ASP D N 1
ATOM 3785 C CA . ASP D 3 11 ? -2.488 23.730 92.902 1.00 105.13 651 ASP D CA 1
ATOM 3786 C C . ASP D 3 11 ? -2.393 25.068 92.109 1.00 105.40 651 ASP D C 1
ATOM 3787 O O . ASP D 3 11 ? -1.922 26.088 92.671 1.00 106.18 651 ASP D O 1
ATOM 3792 N N . ALA E 1 2 ? 64.972 -2.791 135.004 1.00 95.82 231 ALA E N 1
ATOM 3793 C CA . ALA E 1 2 ? 63.698 -2.331 134.344 1.00 96.54 231 ALA E CA 1
ATOM 3794 C C . ALA E 1 2 ? 63.261 -0.974 134.883 1.00 96.58 231 ALA E C 1
ATOM 3795 O O . ALA E 1 2 ? 63.199 0.017 134.128 1.00 96.13 231 ALA E O 1
ATOM 3797 N N . ASN E 1 3 ? 62.954 -0.968 136.190 1.00 96.14 232 ASN E N 1
ATOM 3798 C CA . ASN E 1 3 ? 62.545 0.217 136.970 1.00 95.93 232 ASN E CA 1
ATOM 3799 C C . ASN E 1 3 ? 63.769 1.153 136.993 1.00 95.96 232 ASN E C 1
ATOM 3800 O O . ASN E 1 3 ? 63.709 2.330 137.425 1.00 95.09 232 ASN E O 1
ATOM 3805 N N . GLU E 1 4 ? 64.862 0.592 136.467 1.00 95.92 233 GLU E N 1
ATOM 3806 C CA . GLU E 1 4 ? 66.157 1.228 136.397 1.00 94.90 233 GLU E CA 1
ATOM 3807 C C . GLU E 1 4 ? 66.458 2.293 135.363 1.00 94.37 233 GLU E C 1
ATOM 3808 O O . GLU E 1 4 ? 66.955 3.337 135.769 1.00 93.30 233 GLU E O 1
ATOM 3814 N N . ASP E 1 5 ? 66.216 2.104 134.059 1.00 94.40 234 ASP E N 1
ATOM 3815 C CA . ASP E 1 5 ? 66.583 3.255 133.204 1.00 94.80 234 ASP E CA 1
ATOM 3816 C C . ASP E 1 5 ? 65.496 4.314 133.055 1.00 93.30 234 ASP E C 1
ATOM 3817 O O . ASP E 1 5 ? 65.756 5.457 132.585 1.00 92.11 234 ASP E O 1
ATOM 3822 N N . MET E 1 6 ? 64.277 3.923 133.425 1.00 91.24 235 MET E N 1
ATOM 3823 C CA . MET E 1 6 ? 63.180 4.876 133.461 1.00 88.41 235 MET E CA 1
ATOM 3824 C C . MET E 1 6 ? 62.887 4.791 134.951 1.00 87.59 235 MET E C 1
ATOM 3825 O O . MET E 1 6 ? 62.016 4.035 135.416 1.00 87.30 235 MET E O 1
ATOM 3830 N N . PRO E 1 7 ? 63.668 5.553 135.733 1.00 87.21 236 PRO E N 1
ATOM 3831 C CA . PRO E 1 7 ? 63.468 5.527 137.179 1.00 86.54 236 PRO E CA 1
ATOM 3832 C C . PRO E 1 7 ? 62.088 6.144 137.381 1.00 85.78 236 PRO E C 1
ATOM 3833 O O . PRO E 1 7 ? 61.950 7.369 137.237 1.00 85.39 236 PRO E O 1
ATOM 3837 N N . VAL E 1 8 ? 61.071 5.326 137.672 1.00 84.06 237 VAL E N 1
ATOM 3838 C CA . VAL E 1 8 ? 59.755 5.910 137.840 1.00 83.53 237 VAL E CA 1
ATOM 3839 C C . VAL E 1 8 ? 59.840 7.114 138.760 1.00 84.56 237 VAL E C 1
ATOM 3840 O O . VAL E 1 8 ? 59.809 8.273 138.309 1.00 84.23 237 VAL E O 1
ATOM 3844 N N . GLU E 1 9 ? 59.957 6.843 140.051 1.00 84.03 238 GLU E N 1
ATOM 3845 C CA . GLU E 1 9 ? 60.049 7.897 141.033 1.00 83.86 238 GLU E CA 1
ATOM 3846 C C . GLU E 1 9 ? 60.881 9.132 140.566 1.00 84.81 238 GLU E C 1
ATOM 3847 O O . GLU E 1 9 ? 60.803 10.184 141.194 1.00 86.56 238 GLU E O 1
ATOM 3853 N N . LYS E 1 10 ? 61.651 9.066 139.467 1.00 84.49 239 LYS E N 1
ATOM 3854 C CA . LYS E 1 10 ? 62.435 10.222 139.048 1.00 85.76 239 LYS E CA 1
ATOM 3855 C C . LYS E 1 10 ? 61.663 11.079 138.051 1.00 86.38 239 LYS E C 1
ATOM 3856 O O . LYS E 1 10 ? 62.125 12.220 137.665 1.00 86.59 239 LYS E O 1
ATOM 3862 N N . ILE E 1 11 ? 60.511 10.596 137.577 1.00 85.75 240 ILE E N 1
ATOM 3863 C CA . ILE E 1 11 ? 59.616 11.302 136.641 1.00 83.27 240 ILE E CA 1
ATOM 3864 C C . ILE E 1 11 ? 58.791 12.160 137.600 1.00 81.16 240 ILE E C 1
ATOM 3865 O O . ILE E 1 11 ? 58.529 13.332 137.346 1.00 79.33 240 ILE E O 1
ATOM 3870 N N . LEU E 1 12 ? 58.384 11.539 138.705 1.00 79.16 241 LEU E N 1
ATOM 3871 C CA . LEU E 1 12 ? 57.627 12.219 139.748 1.00 78.30 241 LEU E CA 1
ATOM 3872 C C . LEU E 1 12 ? 58.338 13.524 140.113 1.00 78.89 241 LEU E C 1
ATOM 3873 O O . LEU E 1 12 ? 57.718 14.565 140.284 1.00 77.82 241 LEU E O 1
ATOM 3878 N N . GLU E 1 13 ? 59.657 13.453 140.224 1.00 80.80 242 GLU E N 1
ATOM 3879 C CA . GLU E 1 13 ? 60.447 14.629 140.566 1.00 83.43 242 GLU E CA 1
ATOM 3880 C C . GLU E 1 13 ? 60.366 15.670 139.412 1.00 84.20 242 GLU E C 1
ATOM 3881 O O . GLU E 1 13 ? 60.997 16.748 139.452 1.00 85.03 242 GLU E O 1
ATOM 3887 N N . ALA E 1 14 ? 59.592 15.335 138.377 1.00 83.60 243 ALA E N 1
ATOM 3888 C CA . ALA E 1 14 ? 59.395 16.241 137.245 1.00 81.86 243 ALA E CA 1
ATOM 3889 C C . ALA E 1 14 ? 57.904 16.586 137.293 1.00 80.56 243 ALA E C 1
ATOM 3890 O O . ALA E 1 14 ? 57.489 17.711 136.972 1.00 80.71 243 ALA E O 1
ATOM 3892 N N . GLU E 1 15 ? 57.098 15.622 137.719 1.00 78.81 244 GLU E N 1
ATOM 3893 C CA . GLU E 1 15 ? 55.695 15.900 137.811 1.00 78.96 244 GLU E CA 1
ATOM 3894 C C . GLU E 1 15 ? 55.613 16.989 138.857 1.00 79.83 244 GLU E C 1
ATOM 3895 O O . GLU E 1 15 ? 55.191 18.119 138.565 1.00 79.87 244 GLU E O 1
ATOM 3901 N N . LEU E 1 16 ? 56.080 16.644 140.061 1.00 81.15 245 LEU E N 1
ATOM 3902 C CA . LEU E 1 16 ? 56.133 17.533 141.241 1.00 80.41 245 LEU E CA 1
ATOM 3903 C C . LEU E 1 16 ? 56.995 18.796 141.122 1.00 80.88 245 LEU E C 1
ATOM 3904 O O . LEU E 1 16 ? 56.609 19.866 141.564 1.00 79.96 245 LEU E O 1
ATOM 3909 N N . ALA E 1 17 ? 58.172 18.670 140.536 1.00 83.62 246 ALA E N 1
ATOM 3910 C CA . ALA E 1 17 ? 59.044 19.833 140.347 1.00 86.80 246 ALA E CA 1
ATOM 3911 C C . ALA E 1 17 ? 58.361 20.907 139.484 1.00 87.99 246 ALA E C 1
ATOM 3912 O O . ALA E 1 17 ? 59.006 21.898 139.113 1.00 88.76 246 ALA E O 1
ATOM 3914 N N . VAL E 1 18 ? 57.079 20.694 139.156 1.00 89.46 247 VAL E N 1
ATOM 3915 C CA . VAL E 1 18 ? 56.287 21.630 138.330 1.00 90.36 247 VAL E CA 1
ATOM 3916 C C . VAL E 1 18 ? 54.823 21.764 138.828 1.00 91.58 247 VAL E C 1
ATOM 3917 O O . VAL E 1 18 ? 54.128 22.714 138.484 1.00 90.82 247 VAL E O 1
ATOM 3921 N N . GLU E 1 19 ? 54.377 20.828 139.663 1.00 93.48 248 GLU E N 1
ATOM 3922 C CA . GLU E 1 19 ? 53.006 20.832 140.175 1.00 95.83 248 GLU E CA 1
ATOM 3923 C C . GLU E 1 19 ? 52.820 21.170 141.664 1.00 97.76 248 GLU E C 1
ATOM 3924 O O . GLU E 1 19 ? 52.863 20.271 142.524 1.00 98.21 248 GLU E O 1
ATOM 3930 N N . PRO E 1 20 ? 52.564 22.468 141.981 1.00 99.83 249 PRO E N 1
ATOM 3931 C CA . PRO E 1 20 ? 52.358 22.994 143.349 1.00 101.00 249 PRO E CA 1
ATOM 3932 C C . PRO E 1 20 ? 51.372 22.242 144.285 1.00 101.90 249 PRO E C 1
ATOM 3933 O O . PRO E 1 20 ? 50.786 21.204 143.875 1.00 101.63 249 PRO E O 1
ATOM 3937 N N . PRO E 1 37 ? 39.234 37.409 133.528 1.00 74.02 266 PRO E N 1
ATOM 3938 C CA . PRO E 1 37 ? 38.883 36.440 132.434 1.00 75.26 266 PRO E CA 1
ATOM 3939 C C . PRO E 1 37 ? 37.744 36.846 131.504 1.00 75.12 266 PRO E C 1
ATOM 3940 O O . PRO E 1 37 ? 38.007 37.366 130.407 1.00 74.83 266 PRO E O 1
ATOM 3941 N N . ASN E 1 38 ? 36.499 36.580 131.945 1.00 75.02 267 ASN E N 1
ATOM 3942 C CA . ASN E 1 38 ? 35.283 36.910 131.200 1.00 73.66 267 ASN E CA 1
ATOM 3943 C C . ASN E 1 38 ? 34.660 35.822 130.323 1.00 73.12 267 ASN E C 1
ATOM 3944 O O . ASN E 1 38 ? 33.443 35.583 130.366 1.00 71.56 267 ASN E O 1
ATOM 3945 N N . ASP E 1 39 ? 35.513 35.168 129.526 1.00 72.84 268 ASP E N 1
ATOM 3946 C CA . ASP E 1 39 ? 35.133 34.109 128.583 1.00 71.10 268 ASP E CA 1
ATOM 3947 C C . ASP E 1 39 ? 35.889 32.816 128.893 1.00 68.81 268 ASP E C 1
ATOM 3948 O O . ASP E 1 39 ? 37.078 32.870 129.164 1.00 68.46 268 ASP E O 1
ATOM 3953 N N . PRO E 1 40 ? 35.215 31.643 128.871 1.00 66.28 269 PRO E N 1
ATOM 3954 C CA . PRO E 1 40 ? 35.816 30.337 129.148 1.00 65.33 269 PRO E CA 1
ATOM 3955 C C . PRO E 1 40 ? 36.988 30.026 128.239 1.00 64.59 269 PRO E C 1
ATOM 3956 O O . PRO E 1 40 ? 38.070 29.640 128.691 1.00 64.65 269 PRO E O 1
ATOM 3960 N N . VAL E 1 41 ? 36.761 30.170 126.941 1.00 63.09 270 VAL E N 1
ATOM 3961 C CA . VAL E 1 41 ? 37.812 29.865 126.010 1.00 61.22 270 VAL E CA 1
ATOM 3962 C C . VAL E 1 41 ? 39.048 30.655 126.332 1.00 59.32 270 VAL E C 1
ATOM 3963 O O . VAL E 1 41 ? 40.083 30.073 126.576 1.00 59.43 270 VAL E O 1
ATOM 3967 N N . THR E 1 42 ? 38.958 31.967 126.400 1.00 57.76 271 THR E N 1
ATOM 3968 C CA . THR E 1 42 ? 40.174 32.689 126.696 1.00 57.86 271 THR E CA 1
ATOM 3969 C C . THR E 1 42 ? 40.781 32.353 128.074 1.00 57.20 271 THR E C 1
ATOM 3970 O O . THR E 1 42 ? 41.946 32.607 128.309 1.00 56.95 271 THR E O 1
ATOM 3974 N N . ASN E 1 43 ? 40.016 31.782 128.994 1.00 58.41 272 ASN E N 1
ATOM 3975 C CA . ASN E 1 43 ? 40.598 31.421 130.287 1.00 59.22 272 ASN E CA 1
ATOM 3976 C C . ASN E 1 43 ? 41.354 30.134 130.085 1.00 59.18 272 ASN E C 1
ATOM 3977 O O . ASN E 1 43 ? 42.410 29.917 130.662 1.00 60.57 272 ASN E O 1
ATOM 3982 N N . ILE E 1 44 ? 40.791 29.264 129.274 1.00 58.12 273 ILE E N 1
ATOM 3983 C CA . ILE E 1 44 ? 41.446 28.022 128.974 1.00 58.20 273 ILE E CA 1
ATOM 3984 C C . ILE E 1 44 ? 42.738 28.310 128.145 1.00 57.39 273 ILE E C 1
ATOM 3985 O O . ILE E 1 44 ? 43.822 27.832 128.461 1.00 54.42 273 ILE E O 1
ATOM 3990 N N . CYS E 1 45 ? 42.626 29.130 127.113 1.00 58.16 274 CYS E N 1
ATOM 3991 C CA . CYS E 1 45 ? 43.780 29.453 126.301 1.00 59.71 274 CYS E CA 1
ATOM 3992 C C . CYS E 1 45 ? 44.873 30.188 127.046 1.00 62.34 274 CYS E C 1
ATOM 3993 O O . CYS E 1 45 ? 45.994 30.290 126.548 1.00 62.29 274 CYS E O 1
ATOM 3996 N N . GLN E 1 46 ? 44.557 30.717 128.227 1.00 64.80 275 GLN E N 1
ATOM 3997 C CA . GLN E 1 46 ? 45.557 31.431 129.020 1.00 66.51 275 GLN E CA 1
ATOM 3998 C C . GLN E 1 46 ? 46.187 30.461 129.969 1.00 66.03 275 GLN E C 1
ATOM 3999 O O . GLN E 1 46 ? 47.386 30.448 130.134 1.00 67.16 275 GLN E O 1
ATOM 4005 N N . ALA E 1 47 ? 45.381 29.629 130.592 1.00 65.66 276 ALA E N 1
ATOM 4006 C CA . ALA E 1 47 ? 45.954 28.651 131.474 1.00 65.46 276 ALA E CA 1
ATOM 4007 C C . ALA E 1 47 ? 46.832 27.802 130.573 1.00 66.02 276 ALA E C 1
ATOM 4008 O O . ALA E 1 47 ? 47.799 27.228 131.034 1.00 68.98 276 ALA E O 1
ATOM 4010 N N . ALA E 1 48 ? 46.508 27.717 129.284 1.00 65.18 277 ALA E N 1
ATOM 4011 C CA . ALA E 1 48 ? 47.333 26.938 128.357 1.00 64.42 277 ALA E CA 1
ATOM 4012 C C . ALA E 1 48 ? 48.711 27.575 128.239 1.00 64.48 277 ALA E C 1
ATOM 4013 O O . ALA E 1 48 ? 49.676 27.054 128.766 1.00 63.55 277 ALA E O 1
ATOM 4015 N N . ASP E 1 49 ? 48.781 28.705 127.542 1.00 65.93 278 ASP E N 1
ATOM 4016 C CA . ASP E 1 49 ? 50.021 29.444 127.332 1.00 67.55 278 ASP E CA 1
ATOM 4017 C C . ASP E 1 49 ? 50.811 29.587 128.645 1.00 68.18 278 ASP E C 1
ATOM 4018 O O . ASP E 1 49 ? 52.031 29.807 128.648 1.00 68.22 278 ASP E O 1
ATOM 4023 N N . LYS E 1 50 ? 50.129 29.478 129.771 1.00 67.65 279 LYS E N 1
ATOM 4024 C CA . LYS E 1 50 ? 50.853 29.549 131.029 1.00 68.00 279 LYS E CA 1
ATOM 4025 C C . LYS E 1 50 ? 51.525 28.191 131.151 1.00 68.83 279 LYS E C 1
ATOM 4026 O O . LYS E 1 50 ? 52.735 28.105 131.250 1.00 70.30 279 LYS E O 1
ATOM 4032 N N . GLN E 1 51 ? 50.733 27.128 131.111 1.00 67.97 280 GLN E N 1
ATOM 4033 C CA . GLN E 1 51 ? 51.256 25.785 131.207 1.00 67.25 280 GLN E CA 1
ATOM 4034 C C . GLN E 1 51 ? 52.309 25.363 130.192 1.00 67.31 280 GLN E C 1
ATOM 4035 O O . GLN E 1 51 ? 53.065 24.410 130.456 1.00 65.60 280 GLN E O 1
ATOM 4041 N N . LEU E 1 52 ? 52.357 26.038 129.039 1.00 66.65 281 LEU E N 1
ATOM 4042 C CA . LEU E 1 52 ? 53.337 25.684 128.029 1.00 67.26 281 LEU E CA 1
ATOM 4043 C C . LEU E 1 52 ? 54.723 25.795 128.665 1.00 69.42 281 LEU E C 1
ATOM 4044 O O . LEU E 1 52 ? 55.401 24.767 128.835 1.00 69.98 281 LEU E O 1
ATOM 4049 N N . PHE E 1 53 ? 55.131 27.022 129.026 1.00 70.08 282 PHE E N 1
ATOM 4050 C CA . PHE E 1 53 ? 56.401 27.286 129.725 1.00 68.38 282 PHE E CA 1
ATOM 4051 C C . PHE E 1 53 ? 56.640 26.144 130.725 1.00 69.06 282 PHE E C 1
ATOM 4052 O O . PHE E 1 53 ? 57.488 25.274 130.530 1.00 71.53 282 PHE E O 1
ATOM 4060 N N . THR E 1 54 ? 55.877 26.111 131.792 1.00 67.21 283 THR E N 1
ATOM 4061 C CA . THR E 1 54 ? 56.128 25.081 132.748 1.00 67.89 283 THR E CA 1
ATOM 4062 C C . THR E 1 54 ? 56.092 23.641 132.200 1.00 70.06 283 THR E C 1
ATOM 4063 O O . THR E 1 54 ? 56.260 22.676 132.969 1.00 71.23 283 THR E O 1
ATOM 4067 N N . LEU E 1 55 ? 55.894 23.473 130.879 1.00 71.55 284 LEU E N 1
ATOM 4068 C CA . LEU E 1 55 ? 55.904 22.111 130.248 1.00 72.43 284 LEU E CA 1
ATOM 4069 C C . LEU E 1 55 ? 57.342 21.845 129.825 1.00 72.82 284 LEU E C 1
ATOM 4070 O O . LEU E 1 55 ? 57.950 20.828 130.211 1.00 71.86 284 LEU E O 1
ATOM 4075 N N . VAL E 1 56 ? 57.847 22.780 129.021 1.00 72.87 285 VAL E N 1
ATOM 4076 C CA . VAL E 1 56 ? 59.210 22.761 128.530 1.00 74.59 285 VAL E CA 1
ATOM 4077 C C . VAL E 1 56 ? 60.113 22.489 129.713 1.00 75.42 285 VAL E C 1
ATOM 4078 O O . VAL E 1 56 ? 61.241 22.089 129.551 1.00 76.99 285 VAL E O 1
ATOM 4082 N N . GLU E 1 57 ? 59.614 22.726 130.911 1.00 76.18 286 GLU E N 1
ATOM 4083 C CA . GLU E 1 57 ? 60.387 22.447 132.092 1.00 76.65 286 GLU E CA 1
ATOM 4084 C C . GLU E 1 57 ? 60.255 20.956 132.318 1.00 75.88 286 GLU E C 1
ATOM 4085 O O . GLU E 1 57 ? 61.134 20.221 131.939 1.00 75.74 286 GLU E O 1
ATOM 4091 N N . TRP E 1 58 ? 59.138 20.522 132.910 1.00 76.23 287 TRP E N 1
ATOM 4092 C CA . TRP E 1 58 ? 58.840 19.100 133.225 1.00 75.13 287 TRP E CA 1
ATOM 4093 C C . TRP E 1 58 ? 59.446 18.096 132.241 1.00 76.51 287 TRP E C 1
ATOM 4094 O O . TRP E 1 58 ? 59.745 16.964 132.624 1.00 76.51 287 TRP E O 1
ATOM 4105 N N . ALA E 1 59 ? 59.622 18.524 130.986 1.00 77.57 288 ALA E N 1
ATOM 4106 C CA . ALA E 1 59 ? 60.216 17.696 129.926 1.00 78.38 288 ALA E CA 1
ATOM 4107 C C . ALA E 1 59 ? 61.716 17.645 130.136 1.00 79.00 288 ALA E C 1
ATOM 4108 O O . ALA E 1 59 ? 62.297 16.562 130.302 1.00 79.62 288 ALA E O 1
ATOM 4110 N N . LYS E 1 60 ? 62.314 18.843 130.112 1.00 78.83 289 LYS E N 1
ATOM 4111 C CA . LYS E 1 60 ? 63.747 19.106 130.308 1.00 77.37 289 LYS E CA 1
ATOM 4112 C C . LYS E 1 60 ? 64.226 18.453 131.596 1.00 75.56 289 LYS E C 1
ATOM 4113 O O . LYS E 1 60 ? 65.413 18.353 131.848 1.00 76.35 289 LYS E O 1
ATOM 4119 N N . ARG E 1 61 ? 63.284 18.007 132.401 1.00 74.06 290 ARG E N 1
ATOM 4120 C CA . ARG E 1 61 ? 63.589 17.364 133.636 1.00 74.19 290 ARG E CA 1
ATOM 4121 C C . ARG E 1 61 ? 63.175 15.928 133.513 1.00 74.45 290 ARG E C 1
ATOM 4122 O O . ARG E 1 61 ? 63.091 15.210 134.516 1.00 75.15 290 ARG E O 1
ATOM 4130 N N . ILE E 1 62 ? 62.881 15.496 132.294 1.00 73.27 291 ILE E N 1
ATOM 4131 C CA . ILE E 1 62 ? 62.468 14.112 132.111 1.00 73.33 291 ILE E CA 1
ATOM 4132 C C . ILE E 1 62 ? 63.661 13.177 131.770 1.00 73.98 291 ILE E C 1
ATOM 4133 O O . ILE E 1 62 ? 64.497 13.480 130.873 1.00 72.80 291 ILE E O 1
ATOM 4138 N N . PRO E 1 63 ? 63.743 12.026 132.500 1.00 73.35 292 PRO E N 1
ATOM 4139 C CA . PRO E 1 63 ? 64.777 10.998 132.374 1.00 73.35 292 PRO E CA 1
ATOM 4140 C C . PRO E 1 63 ? 65.264 10.692 130.971 1.00 75.38 292 PRO E C 1
ATOM 4141 O O . PRO E 1 63 ? 64.783 9.761 130.341 1.00 76.78 292 PRO E O 1
ATOM 4145 N N . HIS E 1 64 ? 66.217 11.502 130.513 1.00 77.13 293 HIS E N 1
ATOM 4146 C CA . HIS E 1 64 ? 66.897 11.391 129.226 1.00 77.64 293 HIS E CA 1
ATOM 4147 C C . HIS E 1 64 ? 66.428 12.320 128.159 1.00 78.54 293 HIS E C 1
ATOM 4148 O O . HIS E 1 64 ? 67.192 12.601 127.216 1.00 77.74 293 HIS E O 1
ATOM 4155 N N . PHE E 1 65 ? 65.197 12.818 128.309 1.00 79.21 294 PHE E N 1
ATOM 4156 C CA . PHE E 1 65 ? 64.625 13.741 127.316 1.00 81.12 294 PHE E CA 1
ATOM 4157 C C . PHE E 1 65 ? 65.650 14.823 126.944 1.00 83.02 294 PHE E C 1
ATOM 4158 O O . PHE E 1 65 ? 65.770 15.306 125.788 1.00 81.03 294 PHE E O 1
ATOM 4166 N N . SER E 1 66 ? 66.358 15.216 127.994 1.00 86.14 295 SER E N 1
ATOM 4167 C CA . SER E 1 66 ? 67.362 16.253 127.935 1.00 87.92 295 SER E CA 1
ATOM 4168 C C . SER E 1 66 ? 68.436 15.934 126.893 1.00 89.55 295 SER E C 1
ATOM 4169 O O . SER E 1 66 ? 68.666 16.729 125.953 1.00 88.65 295 SER E O 1
ATOM 4172 N N . GLU E 1 67 ? 69.056 14.757 127.056 1.00 90.78 296 GLU E N 1
ATOM 4173 C CA . GLU E 1 67 ? 70.104 14.280 126.153 1.00 90.48 296 GLU E CA 1
ATOM 4174 C C . GLU E 1 67 ? 69.683 14.358 124.673 1.00 89.91 296 GLU E C 1
ATOM 4175 O O . GLU E 1 67 ? 70.367 15.008 123.880 1.00 90.67 296 GLU E O 1
ATOM 4181 N N . LEU E 1 68 ? 68.567 13.725 124.299 1.00 88.44 297 LEU E N 1
ATOM 4182 C CA . LEU E 1 68 ? 68.102 13.744 122.897 1.00 87.11 297 LEU E CA 1
ATOM 4183 C C . LEU E 1 68 ? 68.501 15.049 122.197 1.00 85.47 297 LEU E C 1
ATOM 4184 O O . LEU E 1 68 ? 68.580 16.084 122.822 1.00 85.54 297 LEU E O 1
ATOM 4189 N N . PRO E 1 69 ? 68.735 15.016 120.888 1.00 84.51 298 PRO E N 1
ATOM 4190 C CA . PRO E 1 69 ? 69.131 16.207 120.118 1.00 85.22 298 PRO E CA 1
ATOM 4191 C C . PRO E 1 69 ? 68.324 17.469 120.393 1.00 85.40 298 PRO E C 1
ATOM 4192 O O . PRO E 1 69 ? 67.357 17.441 121.139 1.00 85.92 298 PRO E O 1
ATOM 4196 N N . LEU E 1 70 ? 68.723 18.576 119.773 1.00 85.88 299 LEU E N 1
ATOM 4197 C CA . LEU E 1 70 ? 68.021 19.839 119.979 1.00 86.05 299 LEU E CA 1
ATOM 4198 C C . LEU E 1 70 ? 66.781 19.858 119.149 1.00 84.82 299 LEU E C 1
ATOM 4199 O O . LEU E 1 70 ? 65.723 19.542 119.659 1.00 84.99 299 LEU E O 1
ATOM 4204 N N . ASP E 1 71 ? 66.911 20.223 117.878 1.00 83.16 300 ASP E N 1
ATOM 4205 C CA . ASP E 1 71 ? 65.762 20.272 116.984 1.00 83.35 300 ASP E CA 1
ATOM 4206 C C . ASP E 1 71 ? 64.786 19.114 117.203 1.00 83.63 300 ASP E C 1
ATOM 4207 O O . ASP E 1 71 ? 63.649 19.170 116.727 1.00 84.19 300 ASP E O 1
ATOM 4212 N N . ASP E 1 72 ? 65.234 18.080 117.918 1.00 82.62 301 ASP E N 1
ATOM 4213 C CA . ASP E 1 72 ? 64.414 16.915 118.219 1.00 81.83 301 ASP E CA 1
ATOM 4214 C C . ASP E 1 72 ? 63.493 17.161 119.403 1.00 82.25 301 ASP E C 1
ATOM 4215 O O . ASP E 1 72 ? 62.360 16.714 119.388 1.00 83.68 301 ASP E O 1
ATOM 4220 N N . GLN E 1 73 ? 63.982 17.826 120.452 1.00 82.60 302 GLN E N 1
ATOM 4221 C CA . GLN E 1 73 ? 63.151 18.130 121.630 1.00 81.92 302 GLN E CA 1
ATOM 4222 C C . GLN E 1 73 ? 62.156 19.219 121.222 1.00 80.48 302 GLN E C 1
ATOM 4223 O O . GLN E 1 73 ? 61.041 19.259 121.702 1.00 80.31 302 GLN E O 1
ATOM 4229 N N . VAL E 1 74 ? 62.573 20.086 120.310 1.00 78.36 303 VAL E N 1
ATOM 4230 C CA . VAL E 1 74 ? 61.704 21.115 119.803 1.00 77.25 303 VAL E CA 1
ATOM 4231 C C . VAL E 1 74 ? 60.582 20.381 119.077 1.00 77.49 303 VAL E C 1
ATOM 4232 O O . VAL E 1 74 ? 59.461 20.868 119.006 1.00 80.31 303 VAL E O 1
ATOM 4236 N N . ILE E 1 75 ? 60.866 19.209 118.526 1.00 75.39 304 ILE E N 1
ATOM 4237 C CA . ILE E 1 75 ? 59.832 18.450 117.822 1.00 72.10 304 ILE E CA 1
ATOM 4238 C C . ILE E 1 75 ? 58.987 17.666 118.826 1.00 70.59 304 ILE E C 1
ATOM 4239 O O . ILE E 1 75 ? 57.819 17.971 119.034 1.00 70.05 304 ILE E O 1
ATOM 4244 N N . LEU E 1 76 ? 59.581 16.676 119.467 1.00 68.82 305 LEU E N 1
ATOM 4245 C CA . LEU E 1 76 ? 58.852 15.877 120.415 1.00 69.00 305 LEU E CA 1
ATOM 4246 C C . LEU E 1 76 ? 57.792 16.670 121.192 1.00 68.98 305 LEU E C 1
ATOM 4247 O O . LEU E 1 76 ? 56.712 16.137 121.469 1.00 68.13 305 LEU E O 1
ATOM 4252 N N . LEU E 1 77 ? 58.085 17.936 121.530 1.00 69.40 306 LEU E N 1
ATOM 4253 C CA . LEU E 1 77 ? 57.148 18.772 122.318 1.00 68.31 306 LEU E CA 1
ATOM 4254 C C . LEU E 1 77 ? 56.088 19.426 121.486 1.00 68.91 306 LEU E C 1
ATOM 4255 O O . LEU E 1 77 ? 54.901 19.338 121.817 1.00 69.65 306 LEU E O 1
ATOM 4260 N N . ARG E 1 78 ? 56.491 20.099 120.415 1.00 67.60 307 ARG E N 1
ATOM 4261 C CA . ARG E 1 78 ? 55.484 20.706 119.572 1.00 66.47 307 ARG E CA 1
ATOM 4262 C C . ARG E 1 78 ? 54.517 19.621 119.143 1.00 66.76 307 ARG E C 1
ATOM 4263 O O . ARG E 1 78 ? 53.398 19.912 118.766 1.00 68.21 307 ARG E O 1
ATOM 4271 N N . ALA E 1 79 ? 54.951 18.366 119.215 1.00 66.36 308 ALA E N 1
ATOM 4272 C CA . ALA E 1 79 ? 54.115 17.254 118.804 1.00 65.66 308 ALA E CA 1
ATOM 4273 C C . ALA E 1 79 ? 53.014 16.957 119.774 1.00 65.25 308 ALA E C 1
ATOM 4274 O O . ALA E 1 79 ? 51.856 16.975 119.402 1.00 65.91 308 ALA E O 1
ATOM 4276 N N . GLY E 1 80 ? 53.354 16.677 121.023 1.00 64.78 309 GLY E N 1
ATOM 4277 C CA . GLY E 1 80 ? 52.311 16.365 121.986 1.00 64.46 309 GLY E CA 1
ATOM 4278 C C . GLY E 1 80 ? 52.056 17.375 123.087 1.00 64.47 309 GLY E C 1
ATOM 4279 O O . GLY E 1 80 ? 51.720 16.995 124.203 1.00 64.15 309 GLY E O 1
ATOM 4280 N N . TRP E 1 81 ? 52.173 18.663 122.794 1.00 64.62 310 TRP E N 1
ATOM 4281 C CA . TRP E 1 81 ? 51.958 19.645 123.850 1.00 63.31 310 TRP E CA 1
ATOM 4282 C C . TRP E 1 81 ? 50.556 19.682 124.368 1.00 61.49 310 TRP E C 1
ATOM 4283 O O . TRP E 1 81 ? 50.359 19.727 125.575 1.00 61.04 310 TRP E O 1
ATOM 4294 N N . ASN E 1 82 ? 49.582 19.654 123.456 1.00 59.32 311 ASN E N 1
ATOM 4295 C CA . ASN E 1 82 ? 48.183 19.699 123.847 1.00 56.94 311 ASN E CA 1
ATOM 4296 C C . ASN E 1 82 ? 47.743 18.431 124.571 1.00 54.47 311 ASN E C 1
ATOM 4297 O O . ASN E 1 82 ? 47.148 18.521 125.630 1.00 53.72 311 ASN E O 1
ATOM 4302 N N . GLU E 1 83 ? 48.054 17.257 124.049 1.00 53.14 312 GLU E N 1
ATOM 4303 C CA . GLU E 1 83 ? 47.666 16.052 124.768 1.00 53.44 312 GLU E CA 1
ATOM 4304 C C . GLU E 1 83 ? 48.380 15.989 126.116 1.00 52.54 312 GLU E C 1
ATOM 4305 O O . GLU E 1 83 ? 47.826 15.480 127.087 1.00 51.79 312 GLU E O 1
ATOM 4311 N N . LEU E 1 84 ? 49.618 16.476 126.171 1.00 52.04 313 LEU E N 1
ATOM 4312 C CA . LEU E 1 84 ? 50.375 16.472 127.434 1.00 52.71 313 LEU E CA 1
ATOM 4313 C C . LEU E 1 84 ? 49.645 17.354 128.432 1.00 53.41 313 LEU E C 1
ATOM 4314 O O . LEU E 1 84 ? 49.335 16.896 129.555 1.00 54.37 313 LEU E O 1
ATOM 4319 N N . LEU E 1 85 ? 49.339 18.593 128.004 1.00 51.80 314 LEU E N 1
ATOM 4320 C CA . LEU E 1 85 ? 48.621 19.551 128.841 1.00 50.38 314 LEU E CA 1
ATOM 4321 C C . LEU E 1 85 ? 47.240 19.035 129.239 1.00 50.40 314 LEU E C 1
ATOM 4322 O O . LEU E 1 85 ? 46.872 19.073 130.413 1.00 50.16 314 LEU E O 1
ATOM 4327 N N . ILE E 1 86 ? 46.484 18.516 128.281 1.00 50.45 315 ILE E N 1
ATOM 4328 C CA . ILE E 1 86 ? 45.152 18.008 128.597 1.00 49.59 315 ILE E CA 1
ATOM 4329 C C . ILE E 1 86 ? 45.214 16.917 129.630 1.00 51.92 315 ILE E C 1
ATOM 4330 O O . ILE E 1 86 ? 44.417 16.891 130.583 1.00 51.70 315 ILE E O 1
ATOM 4335 N N . ALA E 1 87 ? 46.151 15.998 129.458 1.00 53.41 316 ALA E N 1
ATOM 4336 C CA . ALA E 1 87 ? 46.217 14.908 130.413 1.00 55.22 316 ALA E CA 1
ATOM 4337 C C . ALA E 1 87 ? 46.428 15.506 131.800 1.00 56.75 316 ALA E C 1
ATOM 4338 O O . ALA E 1 87 ? 45.840 15.036 132.784 1.00 56.64 316 ALA E O 1
ATOM 4340 N N . SER E 1 88 ? 47.257 16.555 131.865 1.00 56.47 317 SER E N 1
ATOM 4341 C CA . SER E 1 88 ? 47.540 17.229 133.130 1.00 56.54 317 SER E CA 1
ATOM 4342 C C . SER E 1 88 ? 46.304 17.833 133.749 1.00 56.58 317 SER E C 1
ATOM 4343 O O . SER E 1 88 ? 45.772 17.311 134.734 1.00 57.03 317 SER E O 1
ATOM 4346 N N . PHE E 1 89 ? 45.826 18.932 133.185 1.00 55.99 318 PHE E N 1
ATOM 4347 C CA . PHE E 1 89 ? 44.646 19.515 133.783 1.00 55.49 318 PHE E CA 1
ATOM 4348 C C . PHE E 1 89 ? 43.539 18.501 134.058 1.00 56.23 318 PHE E C 1
ATOM 4349 O O . PHE E 1 89 ? 42.762 18.686 134.977 1.00 56.31 318 PHE E O 1
ATOM 4357 N N . SER E 1 90 ? 43.483 17.406 133.307 1.00 57.77 319 SER E N 1
ATOM 4358 C CA . SER E 1 90 ? 42.428 16.420 133.557 1.00 60.21 319 SER E CA 1
ATOM 4359 C C . SER E 1 90 ? 42.704 15.720 134.857 1.00 61.27 319 SER E C 1
ATOM 4360 O O . SER E 1 90 ? 41.802 15.481 135.657 1.00 61.23 319 SER E O 1
ATOM 4363 N N . HIS E 1 91 ? 43.969 15.372 135.061 1.00 63.89 320 HIS E N 1
ATOM 4364 C CA . HIS E 1 91 ? 44.338 14.688 136.282 1.00 64.66 320 HIS E CA 1
ATOM 4365 C C . HIS E 1 91 ? 44.019 15.648 137.412 1.00 64.31 320 HIS E C 1
ATOM 4366 O O . HIS E 1 91 ? 43.266 15.318 138.327 1.00 64.02 320 HIS E O 1
ATOM 4373 N N . ARG E 1 92 ? 44.563 16.856 137.312 1.00 62.93 321 ARG E N 1
ATOM 4374 C CA . ARG E 1 92 ? 44.344 17.884 138.312 1.00 61.34 321 ARG E CA 1
ATOM 4375 C C . ARG E 1 92 ? 42.911 18.057 138.757 1.00 61.55 321 ARG E C 1
ATOM 4376 O O . ARG E 1 92 ? 42.666 18.633 139.813 1.00 61.82 321 ARG E O 1
ATOM 4384 N N . SER E 1 93 ? 41.970 17.554 137.961 1.00 62.28 322 SER E N 1
ATOM 4385 C CA . SER E 1 93 ? 40.547 17.732 138.226 1.00 62.56 322 SER E CA 1
ATOM 4386 C C . SER E 1 93 ? 39.788 16.547 138.728 1.00 63.74 322 SER E C 1
ATOM 4387 O O . SER E 1 93 ? 38.570 16.537 138.704 1.00 63.73 322 SER E O 1
ATOM 4390 N N . ILE E 1 94 ? 40.492 15.541 139.198 1.00 66.79 323 ILE E N 1
ATOM 4391 C CA . ILE E 1 94 ? 39.802 14.355 139.700 1.00 70.32 323 ILE E CA 1
ATOM 4392 C C . ILE E 1 94 ? 38.758 14.787 140.740 1.00 71.23 323 ILE E C 1
ATOM 4393 O O . ILE E 1 94 ? 37.606 14.335 140.720 1.00 70.43 323 ILE E O 1
ATOM 4398 N N . ALA E 1 95 ? 39.205 15.685 141.626 1.00 73.01 324 ALA E N 1
ATOM 4399 C CA . ALA E 1 95 ? 38.431 16.254 142.736 1.00 73.22 324 ALA E CA 1
ATOM 4400 C C . ALA E 1 95 ? 37.137 16.943 142.320 1.00 74.24 324 ALA E C 1
ATOM 4401 O O . ALA E 1 95 ? 36.059 16.489 142.704 1.00 75.40 324 ALA E O 1
ATOM 4403 N N . VAL E 1 96 ? 37.260 18.036 141.550 1.00 73.33 325 VAL E N 1
ATOM 4404 C CA . VAL E 1 96 ? 36.130 18.832 141.064 1.00 71.70 325 VAL E CA 1
ATOM 4405 C C . VAL E 1 96 ? 35.008 17.993 140.460 1.00 71.78 325 VAL E C 1
ATOM 4406 O O . VAL E 1 96 ? 35.259 16.971 139.843 1.00 71.49 325 VAL E O 1
ATOM 4410 N N . LYS E 1 97 ? 33.767 18.431 140.641 1.00 72.32 326 LYS E N 1
ATOM 4411 C CA . LYS E 1 97 ? 32.651 17.659 140.157 1.00 73.80 326 LYS E CA 1
ATOM 4412 C C . LYS E 1 97 ? 32.332 17.710 138.685 1.00 74.07 326 LYS E C 1
ATOM 4413 O O . LYS E 1 97 ? 32.555 16.721 138.003 1.00 76.35 326 LYS E O 1
ATOM 4419 N N . ASP E 1 98 ? 31.797 18.816 138.175 1.00 71.77 327 ASP E N 1
ATOM 4420 C CA . ASP E 1 98 ? 31.458 18.855 136.753 1.00 70.45 327 ASP E CA 1
ATOM 4421 C C . ASP E 1 98 ? 32.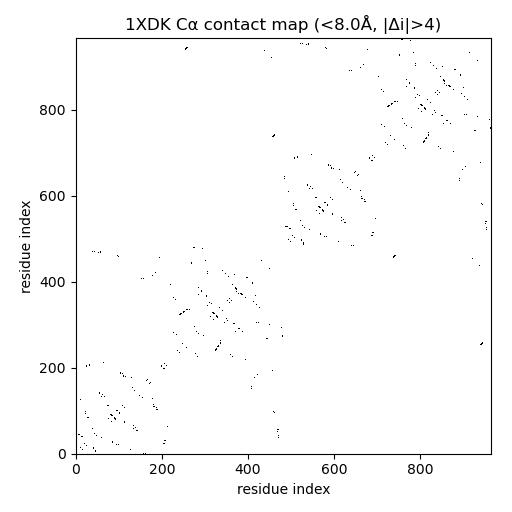211 19.854 135.900 1.00 68.77 327 ASP E C 1
ATOM 4422 O O . ASP E 1 98 ? 31.613 20.708 135.226 1.00 67.20 327 ASP E O 1
ATOM 4427 N N . GLY E 1 99 ? 33.529 19.735 135.915 1.00 66.04 328 GLY E N 1
ATOM 4428 C CA . GLY E 1 99 ? 34.321 20.648 135.140 1.00 64.34 328 GLY E CA 1
ATOM 4429 C C . GLY E 1 99 ? 35.755 20.376 135.445 1.00 63.61 328 GLY E C 1
ATOM 4430 O O . GLY E 1 99 ? 36.062 19.439 136.171 1.00 65.30 328 GLY E O 1
ATOM 4431 N N . ILE E 1 100 ? 36.625 21.188 134.876 1.00 62.00 329 ILE E N 1
ATOM 4432 C CA . ILE E 1 100 ? 38.042 21.061 135.091 1.00 61.32 329 ILE E CA 1
ATOM 4433 C C . ILE E 1 100 ? 38.506 22.216 135.972 1.00 61.90 329 ILE E C 1
ATOM 4434 O O . ILE E 1 100 ? 37.771 23.148 136.222 1.00 62.04 329 ILE E O 1
ATOM 4439 N N . LEU E 1 101 ? 39.732 22.137 136.456 1.00 63.12 330 LEU E N 1
ATOM 4440 C CA . LEU E 1 101 ? 40.298 23.178 137.295 1.00 63.38 330 LEU E CA 1
ATOM 4441 C C . LEU E 1 101 ? 41.601 23.611 136.640 1.00 62.96 330 LEU E C 1
ATOM 4442 O O . LEU E 1 101 ? 42.520 22.838 136.531 1.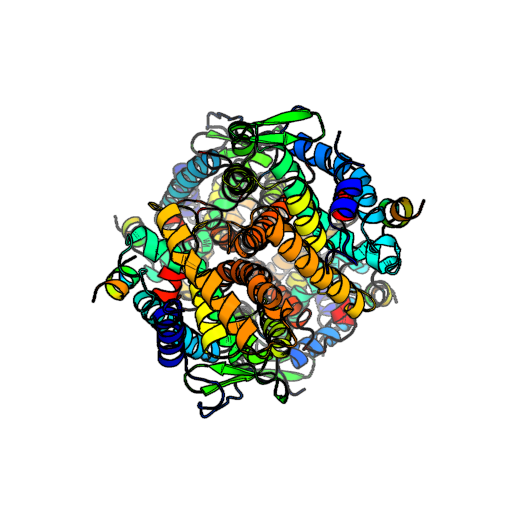00 63.72 330 LEU E O 1
ATOM 4447 N N . LEU E 1 102 ? 41.676 24.844 136.180 1.00 63.37 331 LEU E N 1
ATOM 4448 C CA . LEU E 1 102 ? 42.877 25.296 135.513 1.00 63.53 331 LEU E CA 1
ATOM 4449 C C . LEU E 1 102 ? 44.075 25.588 136.423 1.00 65.06 331 LEU E C 1
ATOM 4450 O O . LEU E 1 102 ? 43.975 25.663 137.654 1.00 66.19 331 LEU E O 1
ATOM 4455 N N . ALA E 1 103 ? 45.216 25.754 135.769 1.00 65.50 332 ALA E N 1
ATOM 4456 C CA . ALA E 1 103 ? 46.485 26.074 136.397 1.00 64.15 332 ALA E CA 1
ATOM 4457 C C . ALA E 1 103 ? 46.424 27.529 136.878 1.00 63.71 332 ALA E C 1
ATOM 4458 O O . ALA E 1 103 ? 47.283 27.988 137.632 1.00 64.81 332 ALA E O 1
ATOM 4460 N N . THR E 1 104 ? 45.426 28.269 136.412 1.00 61.05 333 THR E N 1
ATOM 4461 C CA . THR E 1 104 ? 45.284 29.645 136.840 1.00 58.08 333 THR E CA 1
ATOM 4462 C C . THR E 1 104 ? 44.393 29.662 138.071 1.00 57.04 333 THR E C 1
ATOM 4463 O O . THR E 1 104 ? 44.005 30.710 138.545 1.00 56.68 333 THR E O 1
ATOM 4467 N N . GLY E 1 105 ? 44.083 28.485 138.597 1.00 56.47 334 GLY E N 1
ATOM 4468 C CA . GLY E 1 105 ? 43.277 28.436 139.793 1.00 56.09 334 GLY E CA 1
ATOM 4469 C C . GLY E 1 105 ? 41.786 28.465 139.614 1.00 57.11 334 GLY E C 1
ATOM 4470 O O . GLY E 1 105 ? 41.066 28.095 140.543 1.00 57.18 334 GLY E O 1
ATOM 4471 N N . LEU E 1 106 ? 41.337 28.875 138.421 1.00 57.28 335 LEU E N 1
ATOM 4472 C CA . LEU E 1 106 ? 39.922 28.979 138.057 1.00 55.82 335 LEU E CA 1
ATOM 4473 C C . LEU E 1 106 ? 39.230 27.644 137.762 1.00 56.48 335 LEU E C 1
ATOM 4474 O O . LEU E 1 106 ? 39.791 26.811 137.068 1.00 56.94 335 LEU E O 1
ATOM 4479 N N . HIS E 1 107 ? 38.010 27.448 138.275 1.00 56.95 336 HIS E N 1
ATOM 4480 C CA . HIS E 1 107 ? 37.237 26.248 137.984 1.00 56.56 336 HIS E CA 1
ATOM 4481 C C . HIS E 1 107 ? 36.416 26.588 136.777 1.00 54.96 336 HIS E C 1
ATOM 4482 O O . HIS E 1 107 ? 35.936 27.702 136.673 1.00 54.76 336 HIS E O 1
ATOM 4489 N N . VAL E 1 108 ? 36.270 25.644 135.856 1.00 53.02 337 VAL E N 1
ATOM 4490 C CA . VAL E 1 108 ? 35.506 25.864 134.635 1.00 50.62 337 VAL E CA 1
ATOM 4491 C C . VAL E 1 108 ? 34.518 24.739 134.559 1.00 50.46 337 VAL E C 1
ATOM 4492 O O . VAL E 1 108 ? 34.897 23.600 134.377 1.00 51.20 337 VAL E O 1
ATOM 4496 N N . HIS E 1 109 ? 33.246 25.084 134.712 1.00 50.61 338 HIS E N 1
ATOM 4497 C CA . HIS E 1 109 ? 32.128 24.148 134.721 1.00 49.58 338 HIS E CA 1
ATOM 4498 C C . HIS E 1 109 ? 31.688 23.794 133.294 1.00 49.41 338 HIS E C 1
ATOM 4499 O O . HIS E 1 109 ? 31.949 24.543 132.339 1.00 48.78 338 HIS E O 1
ATOM 4506 N N . ARG E 1 110 ? 31.026 22.658 133.140 1.00 48.86 339 ARG E N 1
ATOM 4507 C CA . ARG E 1 110 ? 30.590 22.260 131.821 1.00 49.86 339 ARG E CA 1
ATOM 4508 C C . ARG E 1 110 ? 29.591 23.246 131.249 1.00 50.29 339 ARG E C 1
ATOM 4509 O O . ARG E 1 110 ? 29.622 23.563 130.068 1.00 50.66 339 ARG E O 1
ATOM 4517 N N . ASN E 1 111 ? 28.710 23.749 132.095 1.00 50.97 340 ASN E N 1
ATOM 4518 C CA . ASN E 1 111 ? 27.706 24.733 131.690 1.00 50.21 340 ASN E CA 1
ATOM 4519 C C . ASN E 1 111 ? 28.391 25.910 131.029 1.00 49.60 340 ASN E C 1
ATOM 4520 O O . ASN E 1 111 ? 27.871 26.562 130.133 1.00 49.36 340 ASN E O 1
ATOM 4525 N N . SER E 1 112 ? 29.591 26.174 131.500 1.00 49.42 341 SER E N 1
ATOM 4526 C CA . SER E 1 112 ? 30.389 27.255 130.986 1.00 48.94 341 SER E CA 1
ATOM 4527 C C . SER E 1 112 ? 30.839 26.899 129.573 1.00 50.69 341 SER E C 1
ATOM 4528 O O . SER E 1 112 ? 30.732 27.701 128.625 1.00 50.13 341 SER E O 1
ATOM 4531 N N . ALA E 1 113 ? 31.341 25.664 129.460 1.00 51.92 342 ALA E N 1
ATOM 4532 C CA . ALA E 1 113 ? 31.844 25.121 128.215 1.00 51.80 342 ALA E CA 1
ATOM 4533 C C . ALA E 1 113 ? 30.755 25.206 127.159 1.00 51.94 342 ALA E C 1
ATOM 4534 O O . ALA E 1 113 ? 30.945 25.840 126.121 1.00 53.26 342 ALA E O 1
ATOM 4536 N N . HIS E 1 114 ? 29.607 24.592 127.448 1.00 51.41 343 HIS E N 1
ATOM 4537 C CA . HIS E 1 114 ? 28.456 24.589 126.554 1.00 48.66 343 HIS E CA 1
ATOM 4538 C C . HIS E 1 114 ? 28.048 25.969 126.083 1.00 47.39 343 HIS E C 1
ATOM 4539 O O . HIS E 1 114 ? 27.719 26.141 124.934 1.00 48.44 343 HIS E O 1
ATOM 4546 N N . SER E 1 115 ? 28.072 26.968 126.939 1.00 47.22 344 SER E N 1
ATOM 4547 C CA . SER E 1 115 ? 27.712 28.279 126.453 1.00 50.31 344 SER E CA 1
ATOM 4548 C C . SER E 1 115 ? 28.626 28.676 125.312 1.00 51.66 344 SER E C 1
ATOM 4549 O O . SER E 1 115 ? 28.203 29.356 124.379 1.00 52.95 344 SER E O 1
ATOM 4552 N N . ALA E 1 116 ? 29.883 28.247 125.399 1.00 52.70 345 ALA E N 1
ATOM 4553 C CA . ALA E 1 116 ? 30.899 28.550 124.403 1.00 52.25 345 ALA E CA 1
ATOM 4554 C C . ALA E 1 116 ? 30.882 27.602 123.177 1.00 53.50 345 ALA E C 1
ATOM 4555 O O . ALA E 1 116 ? 31.737 27.671 122.279 1.00 54.07 345 ALA E O 1
ATOM 4557 N N . GLY E 1 117 ? 29.891 26.728 123.124 1.00 53.06 346 GLY E N 1
ATOM 4558 C CA . GLY E 1 117 ? 29.805 25.827 122.006 1.00 53.75 346 GLY E CA 1
ATOM 4559 C C . GLY E 1 117 ? 30.890 24.772 121.970 1.00 54.54 346 GLY E C 1
ATOM 4560 O O . GLY E 1 117 ? 31.072 24.123 120.933 1.00 55.53 346 GLY E O 1
ATOM 4561 N N . VAL E 1 118 ? 31.616 24.590 123.074 1.00 52.94 347 VAL E N 1
ATOM 4562 C CA . VAL E 1 118 ? 32.664 23.571 123.122 1.00 50.93 347 VAL E CA 1
ATOM 4563 C C . VAL E 1 118 ? 32.205 22.548 124.134 1.00 49.88 347 VAL E C 1
ATOM 4564 O O . VAL E 1 118 ? 32.961 21.703 124.609 1.00 48.90 347 VAL E O 1
ATOM 4568 N N . GLY E 1 119 ? 30.916 22.628 124.427 1.00 49.25 348 GLY E N 1
ATOM 4569 C CA . GLY E 1 119 ? 30.319 21.726 125.373 1.00 48.97 348 GLY E CA 1
ATOM 4570 C C . GLY E 1 119 ? 30.588 20.254 125.149 1.00 49.09 348 GLY E C 1
ATOM 4571 O O . GLY E 1 119 ? 30.861 19.530 126.101 1.00 48.94 348 GLY E O 1
ATOM 4572 N N . ALA E 1 120 ? 30.519 19.792 123.908 1.00 48.99 349 ALA E N 1
ATOM 4573 C CA . ALA E 1 120 ? 30.715 18.360 123.653 1.00 49.76 349 ALA E CA 1
ATOM 4574 C C . ALA E 1 120 ? 32.147 17.840 123.815 1.00 50.49 349 ALA E C 1
ATOM 4575 O O . ALA E 1 120 ? 32.357 16.768 124.374 1.00 51.56 349 ALA E O 1
ATOM 4577 N N . ILE E 1 121 ? 33.136 18.573 123.326 1.00 50.55 350 ILE E N 1
ATOM 4578 C CA . ILE E 1 121 ? 34.495 18.110 123.499 1.00 51.77 350 ILE E CA 1
ATOM 4579 C C . ILE E 1 121 ? 34.774 18.173 125.003 1.00 52.54 350 ILE E C 1
ATOM 4580 O O . ILE E 1 121 ? 35.279 17.223 125.618 1.00 52.34 350 ILE E O 1
ATOM 4585 N N . PHE E 1 122 ? 34.374 19.297 125.594 1.00 51.92 351 PHE E N 1
ATOM 4586 C CA . PHE E 1 122 ? 34.552 19.530 127.012 1.00 48.96 351 PHE E CA 1
ATOM 4587 C C . PHE E 1 122 ? 33.991 18.387 127.779 1.00 48.33 351 PHE E C 1
ATOM 4588 O O . PHE E 1 122 ? 34.506 18.037 128.815 1.00 50.05 351 PHE E O 1
ATOM 4596 N N . ASP E 1 123 ? 32.930 17.796 127.272 1.00 47.32 352 ASP E N 1
ATOM 4597 C CA . ASP E 1 123 ? 32.318 16.712 127.987 1.00 48.56 352 ASP E CA 1
ATOM 4598 C C . ASP E 1 123 ? 33.070 15.421 127.852 1.00 49.08 352 ASP E C 1
ATOM 4599 O O . ASP E 1 123 ? 33.076 14.614 128.778 1.00 49.04 352 ASP E O 1
ATOM 4604 N N . ARG E 1 124 ? 33.718 15.239 126.699 1.00 49.24 353 ARG E N 1
ATOM 4605 C CA . ARG E 1 124 ? 34.494 14.032 126.402 1.00 48.06 353 ARG E CA 1
ATOM 4606 C C . ARG E 1 124 ? 35.680 13.945 127.335 1.00 49.01 353 ARG E C 1
ATOM 4607 O O . ARG E 1 124 ? 36.100 12.840 127.739 1.00 48.52 353 ARG E O 1
ATOM 4615 N N . VAL E 1 125 ? 36.210 15.129 127.652 1.00 48.13 354 VAL E N 1
ATOM 4616 C CA . VAL E 1 125 ? 37.303 15.292 128.579 1.00 47.93 354 VAL E CA 1
ATOM 4617 C C . VAL E 1 125 ? 36.848 14.846 129.968 1.00 49.59 354 VAL E C 1
ATOM 4618 O O . VAL E 1 125 ? 37.540 14.116 130.660 1.00 49.97 354 VAL E O 1
ATOM 4622 N N . LEU E 1 126 ? 35.663 15.284 130.367 1.00 51.17 355 LEU E N 1
ATOM 4623 C CA . LEU E 1 126 ? 35.119 14.953 131.679 1.00 52.18 355 LEU E CA 1
ATOM 4624 C C . LEU E 1 126 ? 34.850 13.475 131.913 1.00 53.05 355 LEU E C 1
ATOM 4625 O O . LEU E 1 126 ? 35.151 12.923 132.963 1.00 53.17 355 LEU E O 1
ATOM 4630 N N . THR E 1 127 ? 34.275 12.833 130.914 1.00 55.11 356 THR E N 1
ATOM 4631 C CA . THR E 1 127 ? 33.917 11.433 131.024 1.00 56.35 356 THR E CA 1
ATOM 4632 C C . THR E 1 127 ? 35.019 10.462 130.600 1.00 57.62 356 THR E C 1
ATOM 4633 O O . THR E 1 127 ? 35.325 9.522 131.328 1.00 58.26 356 THR E O 1
ATOM 4637 N N . GLU E 1 128 ? 35.632 10.677 129.443 1.00 58.41 357 GLU E N 1
ATOM 4638 C CA . GLU E 1 128 ? 36.666 9.755 128.998 1.00 59.54 357 GLU E CA 1
ATOM 4639 C C . GLU E 1 128 ? 38.034 9.926 129.647 1.00 59.91 357 GLU E C 1
ATOM 4640 O O . GLU E 1 128 ? 38.869 9.035 129.540 1.00 60.68 357 GLU E O 1
ATOM 4646 N N . LEU E 1 129 ? 38.276 11.073 130.279 1.00 60.29 358 LEU E N 1
ATOM 4647 C CA . LEU E 1 129 ? 39.555 11.346 130.929 1.00 60.65 358 LEU E CA 1
ATOM 4648 C C . LEU E 1 129 ? 39.367 11.557 132.423 1.00 61.85 358 LEU E C 1
ATOM 4649 O O . LEU E 1 129 ? 39.511 10.628 133.198 1.00 61.81 358 LEU E O 1
ATOM 4654 N N . VAL E 1 130 ? 38.993 12.757 132.837 1.00 63.43 359 VAL E N 1
ATOM 4655 C CA . VAL E 1 130 ? 38.841 13.008 134.259 1.00 64.21 359 VAL E CA 1
ATOM 4656 C C . VAL E 1 130 ? 38.112 11.904 135.007 1.00 65.92 359 VAL E C 1
ATOM 4657 O O . VAL E 1 130 ? 38.605 11.363 135.994 1.00 67.37 359 VAL E O 1
ATOM 4661 N N . SER E 1 131 ? 36.925 11.557 134.561 1.00 66.46 360 SER E N 1
ATOM 4662 C CA . SER E 1 131 ? 36.213 10.544 135.287 1.00 67.01 360 SER E CA 1
ATOM 4663 C C . SER E 1 131 ? 37.024 9.256 135.328 1.00 66.94 360 SER E C 1
ATOM 4664 O O . SER E 1 131 ? 37.236 8.688 136.382 1.00 66.38 360 SER E O 1
ATOM 4667 N N . LYS E 1 132 ? 37.499 8.801 134.180 1.00 67.82 361 LYS E N 1
ATOM 4668 C CA . LYS E 1 132 ? 38.269 7.566 134.135 1.00 67.87 361 LYS E CA 1
ATOM 4669 C C . LYS E 1 132 ? 39.402 7.659 135.135 1.00 68.85 361 LYS E C 1
ATOM 4670 O O . LYS E 1 132 ? 39.457 6.857 136.052 1.00 70.12 361 LYS E O 1
ATOM 4676 N N . MET E 1 133 ? 40.296 8.634 134.981 1.00 69.16 362 MET E N 1
ATOM 4677 C CA . MET E 1 133 ? 41.409 8.797 135.922 1.00 69.09 362 MET E CA 1
ATOM 4678 C C . MET E 1 133 ? 40.927 8.701 137.370 1.00 71.68 362 MET E C 1
ATOM 4679 O O . MET E 1 133 ? 41.569 8.064 138.191 1.00 73.22 362 MET E O 1
ATOM 4684 N N . ARG E 1 134 ? 39.792 9.320 137.685 1.00 74.41 363 ARG E N 1
ATOM 4685 C CA . ARG E 1 134 ? 39.229 9.257 139.037 1.00 76.11 363 ARG E CA 1
ATOM 4686 C C . ARG E 1 134 ? 38.766 7.847 139.425 1.00 77.80 363 ARG E C 1
ATOM 4687 O O . ARG E 1 134 ? 39.247 7.281 140.410 1.00 78.93 363 ARG E O 1
ATOM 4695 N N . ASP E 1 135 ? 37.844 7.277 138.653 1.00 78.06 364 ASP E N 1
ATOM 4696 C CA . ASP E 1 135 ? 37.337 5.949 138.947 1.00 78.36 364 ASP E CA 1
ATOM 4697 C C . ASP E 1 135 ? 38.351 4.833 138.970 1.00 78.58 364 ASP E C 1
ATOM 4698 O O . ASP E 1 135 ? 37.953 3.671 139.036 1.00 79.36 364 ASP E O 1
ATOM 4703 N N . MET E 1 136 ? 39.642 5.164 138.950 1.00 77.18 365 MET E N 1
ATOM 4704 C CA . MET E 1 136 ? 40.672 4.140 138.951 1.00 77.26 365 MET E CA 1
ATOM 4705 C C . MET E 1 136 ? 41.888 4.555 139.759 1.00 77.47 365 MET E C 1
ATOM 4706 O O . MET E 1 136 ? 42.931 3.892 139.746 1.00 77.11 365 MET E O 1
ATOM 4711 N N . GLN E 1 137 ? 41.750 5.660 140.467 1.00 77.50 366 GLN E N 1
ATOM 4712 C CA . GLN E 1 137 ? 42.831 6.165 141.290 1.00 77.80 366 GLN E CA 1
ATOM 4713 C C . GLN E 1 137 ? 44.164 6.329 140.572 1.00 75.83 366 GLN E C 1
ATOM 4714 O O . GLN E 1 137 ? 45.210 6.045 141.136 1.00 75.47 366 GLN E O 1
ATOM 4720 N N . MET E 1 138 ? 44.153 6.789 139.335 1.00 73.99 367 MET E N 1
ATOM 4721 C CA . MET E 1 138 ? 45.428 6.988 138.660 1.00 73.56 367 MET E CA 1
ATOM 4722 C C . MET E 1 138 ? 46.329 7.844 139.579 1.00 74.02 367 MET E C 1
ATOM 4723 O O . MET E 1 138 ? 45.966 8.954 139.958 1.00 74.39 367 MET E O 1
ATOM 4728 N N . ASP E 1 139 ? 47.497 7.340 139.948 1.00 74.71 368 ASP E N 1
ATOM 4729 C CA . ASP E 1 139 ? 48.366 8.133 140.793 1.00 76.36 368 ASP E CA 1
ATOM 4730 C C . ASP E 1 139 ? 49.259 9.132 140.026 1.00 75.90 368 ASP E C 1
ATOM 4731 O O . ASP E 1 139 ? 49.288 9.178 138.789 1.00 75.77 368 ASP E O 1
ATOM 4736 N N . LYS E 1 140 ? 49.990 9.946 140.768 1.00 75.43 369 LYS E N 1
ATOM 4737 C CA . LYS E 1 140 ? 50.782 10.985 140.141 1.00 75.52 369 LYS E CA 1
ATOM 4738 C C . LYS E 1 140 ? 51.968 10.466 139.349 1.00 74.35 369 LYS E C 1
ATOM 4739 O O . LYS E 1 140 ? 52.622 11.203 138.588 1.00 73.93 369 LYS E O 1
ATOM 4745 N N . THR E 1 141 ? 52.228 9.180 139.522 1.00 74.10 370 THR E N 1
ATOM 4746 C CA . THR E 1 141 ? 53.360 8.531 138.857 1.00 74.65 370 THR E CA 1
ATOM 4747 C C . THR E 1 141 ? 52.878 7.942 137.543 1.00 72.65 370 THR E C 1
ATOM 4748 O O . THR E 1 141 ? 53.407 8.255 136.461 1.00 71.98 370 THR E O 1
ATOM 4752 N N . GLU E 1 142 ? 51.872 7.084 137.654 1.00 70.08 371 GLU E N 1
ATOM 4753 C CA . GLU E 1 142 ? 51.268 6.511 136.491 1.00 67.40 371 GLU E CA 1
ATOM 4754 C C . GLU E 1 142 ? 51.095 7.706 135.559 1.00 67.41 371 GLU E C 1
ATOM 4755 O O . GLU E 1 142 ? 51.645 7.727 134.450 1.00 68.25 371 GLU E O 1
ATOM 4761 N N . LEU E 1 143 ? 50.391 8.737 136.018 1.00 66.08 372 LEU E N 1
ATOM 4762 C CA . LEU E 1 143 ? 50.209 9.890 135.151 1.00 64.82 372 LEU E CA 1
ATOM 4763 C C . LEU E 1 143 ? 51.492 10.271 134.439 1.00 62.24 372 LEU E C 1
ATOM 4764 O O . LEU E 1 143 ? 51.531 10.359 133.223 1.00 61.70 372 LEU E O 1
ATOM 4769 N N . GLY E 1 144 ? 52.537 10.498 135.209 1.00 61.16 373 GLY E N 1
ATOM 4770 C CA . GLY E 1 144 ? 53.794 10.924 134.628 1.00 62.06 373 GLY E CA 1
ATOM 4771 C C . GLY E 1 144 ? 54.411 10.058 133.547 1.00 62.87 373 GLY E C 1
ATOM 4772 O O . GLY E 1 144 ? 55.052 10.594 132.625 1.00 61.28 373 GLY E O 1
ATOM 4773 N N . CYS E 1 145 ? 54.268 8.733 133.700 1.00 63.14 374 CYS E N 1
ATOM 4774 C CA . CYS E 1 145 ? 54.752 7.760 132.728 1.00 62.53 374 CYS E CA 1
ATOM 4775 C C . CYS E 1 145 ? 53.964 8.042 131.443 1.00 62.09 374 CYS E C 1
ATOM 4776 O O . CYS E 1 145 ? 54.561 8.368 130.395 1.00 60.36 374 CYS E O 1
ATOM 4779 N N . LEU E 1 146 ? 52.622 7.890 131.547 1.00 60.27 375 LEU E N 1
ATOM 4780 C CA . LEU E 1 146 ? 51.677 8.117 130.437 1.00 57.55 375 LEU E CA 1
ATOM 4781 C C . LEU E 1 146 ? 52.058 9.353 129.668 1.00 58.25 375 LEU E C 1
ATOM 4782 O O . LEU E 1 146 ? 52.126 9.346 128.427 1.00 58.15 375 LEU E O 1
ATOM 4787 N N . ARG E 1 147 ? 52.323 10.421 130.401 1.00 58.00 376 ARG E N 1
ATOM 4788 C CA . ARG E 1 147 ? 52.715 11.653 129.750 1.00 60.44 376 ARG E CA 1
ATOM 4789 C C . ARG E 1 147 ? 54.108 11.495 129.155 1.00 61.95 376 ARG E C 1
ATOM 4790 O O . ARG E 1 147 ? 54.455 12.139 128.151 1.00 63.02 376 ARG E O 1
ATOM 4798 N N . ALA E 1 148 ? 54.899 10.614 129.767 1.00 62.60 377 ALA E N 1
ATOM 4799 C CA . ALA E 1 148 ? 56.266 10.340 129.317 1.00 61.87 377 ALA E CA 1
ATOM 4800 C C . ALA E 1 148 ? 56.183 9.715 127.934 1.00 60.93 377 ALA E C 1
ATOM 4801 O O . ALA E 1 148 ? 56.832 10.177 126.955 1.00 58.65 377 ALA E O 1
ATOM 4803 N N . ILE E 1 149 ? 55.361 8.657 127.905 1.00 59.28 378 ILE E N 1
ATOM 4804 C CA . ILE E 1 149 ? 55.057 7.881 126.715 1.00 58.46 378 ILE E CA 1
ATOM 4805 C C . ILE E 1 149 ? 54.602 8.857 125.627 1.00 58.98 378 ILE E C 1
ATOM 4806 O O . ILE E 1 149 ? 55.176 8.898 124.547 1.00 59.65 378 ILE E O 1
ATOM 4811 N N . VAL E 1 150 ? 53.573 9.649 125.915 1.00 58.24 379 VAL E N 1
ATOM 4812 C CA . VAL E 1 150 ? 53.092 10.644 124.960 1.00 57.08 379 VAL E CA 1
ATOM 4813 C C . VAL E 1 150 ? 54.257 11.548 124.521 1.00 58.44 379 VAL E C 1
ATOM 4814 O O . VAL E 1 150 ? 54.402 11.910 123.359 1.00 57.32 379 VAL E O 1
ATOM 4818 N N . LEU E 1 151 ? 55.101 11.913 125.474 1.00 61.20 380 LEU E N 1
ATOM 4819 C CA . LEU E 1 151 ? 56.235 12.779 125.167 1.00 62.92 380 LEU E CA 1
ATOM 4820 C C . LEU E 1 151 ? 57.191 12.123 124.152 1.00 62.64 380 LEU E C 1
ATOM 4821 O O . LEU E 1 151 ? 57.608 12.757 123.166 1.00 60.67 380 LEU E O 1
ATOM 4826 N N . PHE E 1 152 ? 57.529 10.862 124.430 1.00 62.59 381 PHE E N 1
ATOM 4827 C CA . PHE E 1 152 ? 58.424 10.058 123.576 1.00 64.61 381 PHE E CA 1
ATOM 4828 C C . PHE E 1 152 ? 57.676 9.403 122.357 1.00 65.30 381 PHE E C 1
ATOM 4829 O O . PHE E 1 152 ? 57.429 8.177 122.322 1.00 64.46 381 PHE E O 1
ATOM 4837 N N . ASN E 1 153 ? 57.302 10.216 121.371 1.00 64.94 382 ASN E N 1
ATOM 4838 C CA . ASN E 1 153 ? 56.623 9.664 120.229 1.00 64.72 382 ASN E CA 1
ATOM 4839 C C . ASN E 1 153 ? 57.529 9.604 119.035 1.00 64.87 382 ASN E C 1
ATOM 4840 O O . ASN E 1 153 ? 57.716 10.614 118.352 1.00 64.65 382 ASN E O 1
ATOM 4845 N N . PRO E 1 154 ? 58.078 8.400 118.754 1.00 63.78 383 PRO E N 1
ATOM 4846 C CA . PRO E 1 154 ? 58.983 8.047 117.671 1.00 62.98 383 PRO E CA 1
ATOM 4847 C C . PRO E 1 154 ? 58.461 8.363 116.302 1.00 64.53 383 PRO E C 1
ATOM 4848 O O . PRO E 1 154 ? 59.251 8.665 115.392 1.00 65.88 383 PRO E O 1
ATOM 4852 N N . ASP E 1 155 ? 57.140 8.317 116.135 1.00 64.77 384 ASP E N 1
ATOM 4853 C CA . ASP E 1 155 ? 56.589 8.589 114.814 1.00 65.20 384 ASP E CA 1
ATOM 4854 C C . ASP E 1 155 ? 56.571 10.064 114.425 1.00 64.05 384 ASP E C 1
ATOM 4855 O O . ASP E 1 155 ? 56.230 10.387 113.302 1.00 63.34 384 ASP E O 1
ATOM 4860 N N . SER E 1 156 ? 56.957 10.959 115.322 1.00 64.34 385 SER E N 1
ATOM 4861 C CA . SER E 1 156 ? 56.905 12.380 115.007 1.00 66.45 385 SER E CA 1
ATOM 4862 C C . SER E 1 156 ? 57.719 12.677 113.789 1.00 68.23 385 SER E C 1
ATOM 4863 O O . SER E 1 156 ? 58.863 12.313 113.738 1.00 69.70 385 SER E O 1
ATOM 4866 N N . LYS E 1 157 ? 57.131 13.328 112.796 1.00 71.35 386 LYS E N 1
ATOM 4867 C CA . LYS E 1 157 ? 57.853 13.651 111.573 1.00 75.26 386 LYS E CA 1
ATOM 4868 C C . LYS E 1 157 ? 59.089 14.489 111.871 1.00 77.57 386 LYS E C 1
ATOM 4869 O O . LYS E 1 157 ? 59.132 15.169 112.887 1.00 79.87 386 LYS E O 1
ATOM 4875 N N . GLY E 1 158 ? 60.090 14.431 110.988 1.00 79.33 387 GLY E N 1
ATOM 4876 C CA . GLY E 1 158 ? 61.315 15.211 111.158 1.00 80.52 387 GLY E CA 1
ATOM 4877 C C . GLY E 1 158 ? 62.318 14.732 112.202 1.00 81.46 387 GLY E C 1
ATOM 4878 O O . GLY E 1 158 ? 63.524 14.963 112.091 1.00 81.63 387 GLY E O 1
ATOM 4879 N N . LEU E 1 159 ? 61.813 14.080 113.237 1.00 82.11 388 LEU E N 1
ATOM 4880 C CA . LEU E 1 159 ? 62.651 13.551 114.308 1.00 83.55 388 LEU E CA 1
ATOM 4881 C C . LEU E 1 159 ? 63.955 13.051 113.705 1.00 84.28 388 LEU E C 1
ATOM 4882 O O . LEU E 1 159 ? 63.928 12.281 112.745 1.00 84.94 388 LEU E O 1
ATOM 4887 N N . SER E 1 160 ? 65.093 13.497 114.230 1.00 85.55 389 SER E N 1
ATOM 4888 C CA . SER E 1 160 ? 66.369 12.988 113.713 1.00 86.29 389 SER E CA 1
ATOM 4889 C C . SER E 1 160 ? 66.819 11.813 114.594 1.00 85.03 389 SER E C 1
ATOM 4890 O O . SER E 1 160 ? 67.251 11.958 115.737 1.00 84.71 389 SER E O 1
ATOM 4893 N N . ASN E 1 161 ? 66.713 10.641 114.008 1.00 84.11 390 ASN E N 1
ATOM 4894 C CA . ASN E 1 161 ? 67.003 9.422 114.690 1.00 84.09 390 ASN E CA 1
ATOM 4895 C C . ASN E 1 161 ? 65.831 9.195 115.619 1.00 82.74 390 ASN E C 1
ATOM 4896 O O . ASN E 1 161 ? 65.865 9.597 116.791 1.00 82.73 390 ASN E O 1
ATOM 4901 N N . PRO E 1 162 ? 64.759 8.575 115.083 1.00 81.16 391 PRO E N 1
ATOM 4902 C CA . PRO E 1 162 ? 63.484 8.200 115.705 1.00 80.10 391 PRO E CA 1
ATOM 4903 C C . PRO E 1 162 ? 63.762 6.985 116.553 1.00 79.38 391 PRO E C 1
ATOM 4904 O O . PRO E 1 162 ? 63.089 6.662 117.524 1.00 78.21 391 PRO E O 1
ATOM 4908 N N . ALA E 1 163 ? 64.796 6.307 116.115 1.00 80.09 392 ALA E N 1
ATOM 4909 C CA . ALA E 1 163 ? 65.285 5.115 116.744 1.00 80.48 392 ALA E CA 1
ATOM 4910 C C . ALA E 1 163 ? 65.330 5.308 118.249 1.00 80.57 392 ALA E C 1
ATOM 4911 O O . ALA E 1 163 ? 64.769 4.498 119.028 1.00 78.67 392 ALA E O 1
ATOM 4913 N N . GLU E 1 164 ? 66.002 6.402 118.622 1.00 80.81 393 GLU E N 1
ATOM 4914 C CA . GLU E 1 164 ? 66.244 6.774 120.009 1.00 81.23 393 GLU E CA 1
ATOM 4915 C C . GLU E 1 164 ? 65.017 7.008 120.885 1.00 80.12 393 GLU E C 1
ATOM 4916 O O . GLU E 1 164 ? 64.907 6.457 122.006 1.00 78.87 393 GLU E O 1
ATOM 4922 N N . VAL E 1 165 ? 64.102 7.832 120.370 1.00 78.37 394 VAL E N 1
ATOM 4923 C CA . VAL E 1 165 ? 62.853 8.149 121.063 1.00 76.46 394 VAL E CA 1
ATOM 4924 C C . VAL E 1 165 ? 62.062 6.881 121.404 1.00 74.92 394 VAL E C 1
ATOM 4925 O O . VAL E 1 165 ? 61.536 6.738 122.507 1.00 73.70 394 VAL E O 1
ATOM 4929 N N . GLU E 1 166 ? 61.986 5.972 120.428 1.00 74.35 395 GLU E N 1
ATOM 4930 C CA . GLU E 1 166 ? 61.296 4.694 120.570 1.00 72.85 395 GLU E CA 1
ATOM 4931 C C . GLU E 1 166 ? 61.887 3.895 121.727 1.00 73.00 395 GLU E C 1
ATOM 4932 O O . GLU E 1 166 ? 61.172 3.251 122.507 1.00 72.24 395 GLU E O 1
ATOM 4938 N N . ALA E 1 167 ? 63.217 3.951 121.820 1.00 73.59 396 ALA E N 1
ATOM 4939 C CA . ALA E 1 167 ? 63.976 3.260 122.860 1.00 72.68 396 ALA E CA 1
ATOM 4940 C C . ALA E 1 167 ? 63.430 3.703 124.187 1.00 71.73 396 ALA E C 1
ATOM 4941 O O . ALA E 1 167 ? 62.942 2.905 125.017 1.00 71.44 396 ALA E O 1
ATOM 4943 N N . LEU E 1 168 ? 63.523 5.015 124.352 1.00 70.18 397 LEU E N 1
ATOM 4944 C CA . LEU E 1 168 ? 63.061 5.700 125.548 1.00 69.42 397 LEU E CA 1
ATOM 4945 C C . LEU E 1 168 ? 61.652 5.261 125.967 1.00 69.08 397 LEU E C 1
ATOM 4946 O O . LEU E 1 168 ? 61.458 4.678 127.048 1.00 68.77 397 LEU E O 1
ATOM 4951 N N . ARG E 1 169 ? 60.693 5.511 125.084 1.00 69.66 398 ARG E N 1
ATOM 4952 C CA . ARG E 1 169 ? 59.313 5.161 125.324 1.00 70.93 398 ARG E CA 1
ATOM 4953 C C . ARG E 1 169 ? 59.094 3.722 125.805 1.00 70.92 398 ARG E C 1
ATOM 4954 O O . ARG E 1 169 ? 58.384 3.457 126.793 1.00 68.01 398 ARG E O 1
ATOM 4962 N N . GLU E 1 170 ? 59.682 2.792 125.062 1.00 73.02 399 GLU E N 1
ATOM 4963 C CA . GLU E 1 170 ? 59.540 1.372 125.362 1.00 74.88 399 GLU E CA 1
ATOM 4964 C C . GLU E 1 170 ? 60.039 1.118 126.803 1.00 74.58 399 GLU E C 1
ATOM 4965 O O . GLU E 1 170 ? 59.470 0.306 127.571 1.00 72.08 399 GLU E O 1
ATOM 4971 N N . LYS E 1 171 ? 61.097 1.855 127.154 1.00 74.98 400 LYS E N 1
ATOM 4972 C CA . LYS E 1 171 ? 61.712 1.773 128.473 1.00 75.26 400 LYS E CA 1
ATOM 4973 C C . LYS E 1 171 ? 60.746 2.274 129.557 1.00 74.23 400 LYS E C 1
ATOM 4974 O O . LYS E 1 171 ? 60.864 1.920 130.732 1.00 73.54 400 LYS E O 1
ATOM 4980 N N . VAL E 1 172 ? 59.775 3.087 129.143 1.00 73.75 401 VAL E N 1
ATOM 4981 C CA . VAL E 1 172 ? 58.771 3.615 130.064 1.00 72.85 401 VAL E CA 1
ATOM 4982 C C . VAL E 1 172 ? 57.687 2.561 130.321 1.00 73.67 401 VAL E C 1
ATOM 4983 O O . VAL E 1 172 ? 57.208 2.435 131.452 1.00 72.38 401 VAL E O 1
ATOM 4987 N N . TYR E 1 173 ? 57.297 1.818 129.278 1.00 75.43 402 TYR E N 1
ATOM 4988 C CA . TYR E 1 173 ? 56.254 0.789 129.443 1.00 77.87 402 TYR E CA 1
ATOM 4989 C C . TYR E 1 173 ? 56.897 -0.195 130.378 1.00 78.10 402 TYR E C 1
ATOM 4990 O O . TYR E 1 173 ? 56.224 -0.902 131.146 1.00 77.47 402 TYR E O 1
ATOM 4999 N N . ALA E 1 174 ? 58.225 -0.233 130.276 1.00 78.88 403 ALA E N 1
ATOM 5000 C CA . ALA E 1 174 ? 59.047 -1.120 131.085 1.00 79.51 403 ALA E CA 1
ATOM 5001 C C . ALA E 1 174 ? 58.822 -0.857 132.574 1.00 80.19 403 ALA E C 1
ATOM 5002 O O . ALA E 1 174 ? 58.329 -1.737 133.299 1.00 79.43 403 ALA E O 1
ATOM 5004 N N . SER E 1 175 ? 59.166 0.358 133.020 1.00 80.66 404 SER E N 1
ATOM 5005 C CA . SER E 1 175 ? 59.021 0.731 134.436 1.00 80.88 404 SER E CA 1
ATOM 5006 C C . SER E 1 175 ? 57.582 0.736 134.832 1.00 80.53 404 SER E C 1
ATOM 5007 O O . SER E 1 175 ? 57.197 0.097 135.795 1.00 81.37 404 SER E O 1
ATOM 5010 N N . LEU E 1 176 ? 56.791 1.476 134.072 1.00 80.83 405 LEU E N 1
ATOM 5011 C CA . LEU E 1 176 ? 55.382 1.606 134.359 1.00 81.06 405 LEU E CA 1
ATOM 5012 C C . LEU E 1 176 ? 54.720 0.284 134.625 1.00 81.21 405 LEU E C 1
ATOM 5013 O O . LEU E 1 176 ? 53.916 0.179 135.543 1.00 81.04 405 LEU E O 1
ATOM 5018 N N . GLU E 1 177 ? 55.048 -0.739 133.847 1.00 82.53 406 GLU E N 1
ATOM 5019 C CA . GLU E 1 177 ? 54.401 -2.022 134.098 1.00 84.45 406 GLU E CA 1
ATOM 5020 C C . GLU E 1 177 ? 54.948 -2.605 135.393 1.00 85.92 406 GLU E C 1
ATOM 5021 O O . GLU E 1 177 ? 54.195 -3.133 136.224 1.00 86.13 406 GLU E O 1
ATOM 5027 N N . ALA E 1 178 ? 56.267 -2.494 135.550 1.00 87.50 407 ALA E N 1
ATOM 5028 C CA . ALA E 1 178 ? 56.964 -2.965 136.744 1.00 88.52 407 ALA E CA 1
ATOM 5029 C C . ALA E 1 178 ? 56.335 -2.204 137.914 1.00 89.17 407 ALA E C 1
ATOM 5030 O O . ALA E 1 178 ? 55.812 -2.783 138.875 1.00 88.84 407 ALA E O 1
ATOM 5032 N N . TYR E 1 179 ? 56.399 -0.884 137.792 1.00 89.26 408 TYR E N 1
ATOM 5033 C CA . TYR E 1 179 ? 55.849 0.029 138.757 1.00 89.64 408 TYR E CA 1
ATOM 5034 C C . TYR E 1 179 ? 54.445 -0.408 139.161 1.00 89.53 408 TYR E C 1
ATOM 5035 O O . TYR E 1 179 ? 54.140 -0.512 140.342 1.00 89.35 408 TYR E O 1
ATOM 5044 N N . CYS E 1 180 ? 53.593 -0.647 138.170 1.00 90.43 409 CYS E N 1
ATOM 5045 C CA . CYS E 1 180 ? 52.214 -1.067 138.415 1.00 91.65 409 CYS E CA 1
ATOM 5046 C C . CYS E 1 180 ? 52.224 -2.411 139.096 1.00 92.06 409 CYS E C 1
ATOM 5047 O O . CYS E 1 180 ? 51.352 -2.723 139.925 1.00 91.49 409 CYS E O 1
ATOM 5050 N N . LYS E 1 181 ? 53.229 -3.197 138.708 1.00 93.23 410 LYS E N 1
ATOM 5051 C CA . LYS E 1 181 ? 53.427 -4.558 139.191 1.00 94.41 410 LYS E CA 1
ATOM 5052 C C . LYS E 1 181 ? 53.539 -4.729 140.704 1.00 94.73 410 LYS E C 1
ATOM 5053 O O . LYS E 1 181 ? 52.681 -5.401 141.293 1.00 95.42 410 LYS E O 1
ATOM 5059 N N . HIS E 1 182 ? 54.553 -4.136 141.341 1.00 94.18 411 HIS E N 1
ATOM 5060 C CA . HIS E 1 182 ? 54.686 -4.288 142.797 1.00 94.10 411 HIS E CA 1
ATOM 5061 C C . HIS E 1 182 ? 53.973 -3.227 143.583 1.00 93.39 411 HIS E C 1
ATOM 5062 O O . HIS E 1 182 ? 54.243 -3.106 144.776 1.00 94.00 411 HIS E O 1
ATOM 5069 N N . LYS E 1 183 ? 53.081 -2.458 142.948 1.00 92.12 412 LYS E N 1
ATOM 5070 C CA . LYS E 1 183 ? 52.384 -1.388 143.669 1.00 90.66 412 LYS E CA 1
ATOM 5071 C C . LYS E 1 183 ? 50.873 -1.522 143.744 1.00 89.90 412 LYS E C 1
ATOM 5072 O O . LYS E 1 183 ? 50.229 -0.895 144.585 1.00 89.64 412 LYS E O 1
ATOM 5078 N N . TYR E 1 184 ? 50.298 -2.301 142.843 1.00 89.55 413 TYR E N 1
ATOM 5079 C CA . TYR E 1 184 ? 48.855 -2.545 142.864 1.00 89.53 413 TYR E CA 1
ATOM 5080 C C . TYR E 1 184 ? 48.780 -4.014 142.469 1.00 90.12 413 TYR E C 1
ATOM 5081 O O . TYR E 1 184 ? 47.802 -4.435 141.846 1.00 91.40 413 TYR E O 1
ATOM 5090 N N . PRO E 1 185 ? 49.813 -4.818 142.845 1.00 90.39 414 PRO E N 1
ATOM 5091 C CA . PRO E 1 185 ? 49.898 -6.260 142.528 1.00 88.86 414 PRO E CA 1
ATOM 5092 C C . PRO E 1 185 ? 48.590 -7.035 142.370 1.00 88.01 414 PRO E C 1
ATOM 5093 O O . PRO E 1 185 ? 48.484 -7.874 141.498 1.00 87.18 414 PRO E O 1
ATOM 5097 N N . GLU E 1 186 ? 47.590 -6.760 143.194 1.00 88.51 415 GLU E N 1
ATOM 5098 C CA . GLU E 1 186 ? 46.321 -7.467 143.050 1.00 90.08 415 GLU E CA 1
ATOM 5099 C C . GLU E 1 186 ? 45.585 -7.144 141.729 1.00 90.21 415 GLU E C 1
ATOM 5100 O O . GLU E 1 186 ? 44.552 -7.763 141.427 1.00 89.77 415 GLU E O 1
ATOM 5106 N N . GLN E 1 187 ? 46.125 -6.194 140.951 1.00 90.30 416 GLN E N 1
ATOM 5107 C CA . GLN E 1 187 ? 45.534 -5.749 139.671 1.00 90.35 416 GLN E CA 1
ATOM 5108 C C . GLN E 1 187 ? 46.374 -6.140 138.457 1.00 89.33 416 GLN E C 1
ATOM 5109 O O . GLN E 1 187 ? 47.359 -5.471 138.118 1.00 88.05 416 GLN E O 1
ATOM 5115 N N . PRO E 1 188 ? 45.957 -7.207 137.754 1.00 89.25 417 PRO E N 1
ATOM 5116 C CA . PRO E 1 188 ? 46.662 -7.717 136.571 1.00 88.68 417 PRO E CA 1
ATOM 5117 C C . PRO E 1 188 ? 46.651 -6.732 135.401 1.00 88.54 417 PRO E C 1
ATOM 5118 O O . PRO E 1 188 ? 47.702 -6.319 134.902 1.00 87.74 417 PRO E O 1
ATOM 5122 N N . GLY E 1 189 ? 45.441 -6.359 134.988 1.00 88.18 418 GLY E N 1
ATOM 5123 C CA . GLY E 1 189 ? 45.260 -5.456 133.865 1.00 87.91 418 GLY E CA 1
ATOM 5124 C C . GLY E 1 189 ? 45.452 -3.974 134.121 1.00 87.28 418 GLY E C 1
ATOM 5125 O O . GLY E 1 189 ? 45.066 -3.148 133.292 1.00 88.22 418 GLY E O 1
ATOM 5126 N N . ARG E 1 190 ? 46.023 -3.626 135.266 1.00 85.65 419 ARG E N 1
ATOM 5127 C CA . ARG E 1 190 ? 46.257 -2.230 135.564 1.00 83.21 419 ARG E CA 1
ATOM 5128 C C . ARG E 1 190 ? 46.883 -1.647 134.311 1.00 81.48 419 ARG E C 1
ATOM 5129 O O . ARG E 1 190 ? 46.319 -0.784 133.651 1.00 81.39 419 ARG E O 1
ATOM 5137 N N . PHE E 1 191 ? 48.047 -2.169 133.963 1.00 79.88 420 PHE E N 1
ATOM 5138 C CA . PHE E 1 191 ? 48.797 -1.662 132.825 1.00 78.15 420 PHE E CA 1
ATOM 5139 C C . PHE E 1 191 ? 47.992 -1.370 131.551 1.00 77.93 420 PHE E C 1
ATOM 5140 O O . PHE E 1 191 ? 48.061 -0.272 130.997 1.00 78.57 420 PHE E O 1
ATOM 5148 N N . ALA E 1 192 ? 47.244 -2.349 131.072 1.00 76.75 421 ALA E N 1
ATOM 5149 C CA . ALA E 1 192 ? 46.452 -2.132 129.881 1.00 75.91 421 ALA E CA 1
ATOM 5150 C C . ALA E 1 192 ? 45.601 -0.899 130.102 1.00 75.22 421 ALA E C 1
ATOM 5151 O O . ALA E 1 192 ? 45.747 0.087 129.376 1.00 75.24 421 ALA E O 1
ATOM 5153 N N . LYS E 1 193 ? 44.742 -0.969 131.124 1.00 74.28 422 LYS E N 1
ATOM 5154 C CA . LYS E 1 193 ? 43.804 0.097 131.501 1.00 73.33 422 LYS E CA 1
ATOM 5155 C C . LYS E 1 193 ? 44.344 1.525 131.568 1.00 72.42 422 LYS E C 1
ATOM 5156 O O . LYS E 1 193 ? 43.602 2.463 131.294 1.00 72.26 422 LYS E O 1
ATOM 5162 N N . LEU E 1 194 ? 45.613 1.704 131.928 1.00 72.22 423 LEU E N 1
ATOM 5163 C CA . LEU E 1 194 ? 46.198 3.052 131.957 1.00 72.78 423 LEU E CA 1
ATOM 5164 C C . LEU E 1 194 ? 46.584 3.486 130.545 1.00 71.62 423 LEU E C 1
ATOM 5165 O O . LEU E 1 194 ? 46.594 4.661 130.222 1.00 71.75 423 LEU E O 1
ATOM 5170 N N . LEU E 1 195 ? 46.913 2.516 129.709 1.00 69.93 424 LEU E N 1
ATOM 5171 C CA . LEU E 1 195 ? 47.328 2.790 128.355 1.00 67.34 424 LEU E CA 1
ATOM 5172 C C . LEU E 1 195 ? 46.141 3.059 127.440 1.00 66.26 424 LEU E C 1
ATOM 5173 O O . LEU E 1 195 ? 46.266 3.758 126.422 1.00 65.15 424 LEU E O 1
ATOM 5178 N N . LEU E 1 196 ? 44.989 2.503 127.812 1.00 64.74 425 LEU E N 1
ATOM 5179 C CA . LEU E 1 196 ? 43.777 2.678 127.029 1.00 63.39 425 LEU E CA 1
ATOM 5180 C C . LEU E 1 196 ? 43.096 4.041 127.171 1.00 62.17 425 LEU E C 1
ATOM 5181 O O . LEU E 1 196 ? 42.046 4.284 126.544 1.00 63.54 425 LEU E O 1
ATOM 5186 N N . ARG E 1 197 ? 43.695 4.928 127.970 1.00 59.30 426 ARG E N 1
ATOM 5187 C CA . ARG E 1 197 ? 43.185 6.288 128.110 1.00 56.79 426 ARG E CA 1
ATOM 5188 C C . ARG E 1 197 ? 43.976 7.087 127.075 1.00 55.74 426 ARG E C 1
ATOM 5189 O O . ARG E 1 197 ? 43.573 8.165 126.646 1.00 55.68 426 ARG E O 1
ATOM 5197 N N . LEU E 1 198 ? 45.108 6.537 126.658 1.00 53.90 427 LEU E N 1
ATOM 5198 C CA . LEU E 1 198 ? 45.953 7.223 125.709 1.00 51.67 427 LEU E CA 1
ATOM 5199 C C . LEU E 1 198 ? 45.363 7.499 124.352 1.00 50.75 427 LEU E C 1
ATOM 5200 O O . LEU E 1 198 ? 45.703 8.499 123.734 1.00 50.34 427 LEU E O 1
ATOM 5205 N N . PRO E 1 199 ? 44.512 6.597 123.843 1.00 51.36 428 PRO E N 1
ATOM 5206 C CA . PRO E 1 199 ? 43.885 6.800 122.531 1.00 50.50 428 PRO E CA 1
ATOM 5207 C C . PRO E 1 199 ? 42.823 7.872 122.702 1.00 49.88 428 PRO E C 1
ATOM 5208 O O . PRO E 1 199 ? 42.643 8.735 121.856 1.00 50.39 428 PRO E O 1
ATOM 5212 N N . ALA E 1 200 ? 42.100 7.809 123.806 1.00 48.72 429 ALA E N 1
ATOM 5213 C CA . ALA E 1 200 ? 41.103 8.823 124.043 1.00 48.60 429 ALA E CA 1
ATOM 5214 C C . ALA E 1 200 ? 41.832 10.189 124.133 1.00 49.87 429 ALA E C 1
ATOM 5215 O O . ALA E 1 200 ? 41.382 11.175 123.536 1.00 51.17 429 ALA E O 1
ATOM 5217 N N . LEU E 1 201 ? 42.967 10.250 124.841 1.00 49.11 430 LEU E N 1
ATOM 5218 C CA . LEU E 1 201 ? 43.718 11.489 124.933 1.00 47.43 430 LEU E CA 1
ATOM 5219 C C . LEU E 1 201 ? 44.048 11.976 123.538 1.00 47.27 430 LEU E C 1
ATOM 5220 O O . LEU E 1 201 ? 44.014 13.144 123.255 1.00 46.89 430 LEU E O 1
ATOM 5225 N N . ARG E 1 202 ? 44.392 11.062 122.659 1.00 47.49 431 ARG E N 1
ATOM 5226 C CA . ARG E 1 202 ? 44.750 11.424 121.307 1.00 48.69 431 ARG E CA 1
ATOM 5227 C C . ARG E 1 202 ? 43.529 11.968 120.544 1.00 49.86 431 ARG E C 1
ATOM 5228 O O . ARG E 1 202 ? 43.577 13.029 119.872 1.00 49.88 431 ARG E O 1
ATOM 5236 N N . SER E 1 203 ? 42.439 11.217 120.670 1.00 48.73 432 SER E N 1
ATOM 5237 C CA . SER E 1 203 ? 41.161 11.513 120.059 1.00 47.66 432 SER E CA 1
ATOM 5238 C C . SER E 1 203 ? 40.727 12.919 120.441 1.00 47.17 432 SER E C 1
ATOM 5239 O O . SER E 1 203 ? 40.515 13.780 119.577 1.00 47.70 432 SER E O 1
ATOM 5242 N N . ILE E 1 204 ? 40.613 13.144 121.752 1.00 44.30 433 ILE E N 1
ATOM 5243 C CA . ILE E 1 204 ? 40.217 14.423 122.281 1.00 40.88 433 ILE E CA 1
ATOM 5244 C C . ILE E 1 204 ? 41.184 15.528 121.906 1.00 42.15 433 ILE E C 1
ATOM 5245 O O . ILE E 1 204 ? 40.778 16.572 121.443 1.00 42.24 433 ILE E O 1
ATOM 5250 N N . GLY E 1 205 ? 42.471 15.278 122.094 1.00 42.67 434 GLY E N 1
ATOM 5251 C CA . GLY E 1 205 ? 43.480 16.271 121.812 1.00 42.38 434 GLY E CA 1
ATOM 5252 C C . GLY E 1 205 ? 43.394 16.764 120.403 1.00 44.39 434 GLY E C 1
ATOM 5253 O O . GLY E 1 205 ? 43.588 17.973 120.136 1.00 44.33 434 GLY E O 1
ATOM 5254 N N . LEU E 1 206 ? 43.118 15.822 119.492 1.00 44.37 435 LEU E N 1
ATOM 5255 C CA . LEU E 1 206 ? 42.978 16.130 118.069 1.00 42.55 435 LEU E CA 1
ATOM 5256 C C . LEU E 1 206 ? 41.866 17.134 117.843 1.00 43.12 435 LEU E C 1
ATOM 5257 O O . LEU E 1 206 ? 42.037 18.109 117.136 1.00 41.94 435 LEU E O 1
ATOM 5262 N N . LYS E 1 207 ? 40.723 16.882 118.473 1.00 44.77 436 LYS E N 1
ATOM 5263 C CA . LYS E 1 207 ? 39.561 17.739 118.380 1.00 45.75 436 LYS E CA 1
ATOM 5264 C C . LYS E 1 207 ? 39.817 19.142 118.920 1.00 47.03 436 LYS E C 1
ATOM 5265 O O . LYS E 1 207 ? 39.450 20.140 118.285 1.00 46.04 436 LYS E O 1
ATOM 5271 N N . CYS E 1 208 ? 40.413 19.196 120.112 1.00 48.38 437 CYS E N 1
ATOM 5272 C CA . CYS E 1 208 ? 40.759 20.440 120.778 1.00 50.99 437 CYS E CA 1
ATOM 5273 C C . CYS E 1 208 ? 41.593 21.266 119.839 1.00 51.45 437 CYS E C 1
ATOM 5274 O O . CYS E 1 208 ? 41.362 22.454 119.625 1.00 52.26 437 CYS E O 1
ATOM 5277 N N . LEU E 1 209 ? 42.580 20.610 119.275 1.00 51.70 438 LEU E N 1
ATOM 5278 C CA . LEU E 1 209 ? 43.468 21.236 118.338 1.00 53.47 438 LEU E CA 1
ATOM 5279 C C . LEU E 1 209 ? 42.696 21.850 117.158 1.00 54.63 438 LEU E C 1
ATOM 5280 O O . LEU E 1 209 ? 43.004 22.937 116.662 1.00 53.66 438 LEU E O 1
ATOM 5285 N N . GLU E 1 210 ? 41.672 21.140 116.715 1.00 56.55 439 GLU E N 1
ATOM 5286 C CA . GLU E 1 210 ? 40.856 21.608 115.624 1.00 59.01 439 GLU E CA 1
ATOM 5287 C C . GLU E 1 210 ? 40.117 22.881 116.037 1.00 59.30 439 GLU E C 1
ATOM 5288 O O . GLU E 1 210 ? 40.065 23.836 115.287 1.00 60.33 439 GLU E O 1
ATOM 5294 N N . HIS E 1 211 ? 39.565 22.907 117.243 1.00 59.31 440 HIS E N 1
ATOM 5295 C CA . HIS E 1 211 ? 38.846 24.076 117.726 1.00 58.77 440 HIS E CA 1
ATOM 5296 C C . HIS E 1 211 ? 39.745 25.246 117.876 1.00 57.27 440 HIS E C 1
ATOM 5297 O O . HIS E 1 211 ? 39.355 26.341 117.556 1.00 57.88 440 HIS E O 1
ATOM 5304 N N . LEU E 1 212 ? 40.935 25.039 118.415 1.00 56.74 441 LEU E N 1
ATOM 5305 C CA . LEU E 1 212 ? 41.864 26.147 118.560 1.00 57.57 441 LEU E CA 1
ATOM 5306 C C . LEU E 1 212 ? 42.190 26.761 117.211 1.00 57.81 441 LEU E C 1
ATOM 5307 O O . LEU E 1 212 ? 42.263 27.965 117.084 1.00 56.18 441 LEU E O 1
ATOM 5312 N N . PHE E 1 213 ? 42.397 25.949 116.188 1.00 59.59 442 PHE E N 1
ATOM 5313 C CA . PHE E 1 213 ? 42.666 26.570 114.917 1.00 64.04 442 PHE E CA 1
ATOM 5314 C C . PHE E 1 213 ? 41.440 27.393 114.518 1.00 65.65 442 PHE E C 1
ATOM 5315 O O . PHE E 1 213 ? 41.575 28.472 113.938 1.00 65.91 442 PHE E O 1
ATOM 5323 N N . PHE E 1 214 ? 40.242 26.912 114.845 1.00 67.22 443 PHE E N 1
ATOM 5324 C CA . PHE E 1 214 ? 39.035 27.671 114.527 1.00 67.64 443 PHE E CA 1
ATOM 5325 C C . PHE E 1 214 ? 39.003 29.005 115.295 1.00 67.05 443 PHE E C 1
ATOM 5326 O O . PHE E 1 214 ? 38.692 30.036 114.714 1.00 67.56 443 PHE E O 1
ATOM 5334 N N . PHE E 1 215 ? 39.320 28.990 116.590 1.00 65.96 444 PHE E N 1
ATOM 5335 C CA . PHE E 1 215 ? 39.337 30.213 117.401 1.00 65.93 444 PHE E CA 1
ATOM 5336 C C . PHE E 1 215 ? 40.421 31.183 116.946 1.00 66.78 444 PHE E C 1
ATOM 5337 O O . PHE E 1 215 ? 40.439 32.366 117.280 1.00 66.39 444 PHE E O 1
ATOM 5345 N N . LYS E 1 216 ? 41.329 30.668 116.152 1.00 69.71 445 LYS E N 1
ATOM 5346 C CA . LYS E 1 216 ? 42.424 31.476 115.686 1.00 72.33 445 LYS E CA 1
ATOM 5347 C C . LYS E 1 216 ? 42.140 32.101 114.332 1.00 72.65 445 LYS E C 1
ATOM 5348 O O . LYS E 1 216 ? 42.358 33.289 114.162 1.00 72.48 445 LYS E O 1
ATOM 5354 N N . LEU E 1 217 ? 41.658 31.310 113.372 1.00 74.52 446 LEU E N 1
ATOM 5355 C CA . LEU E 1 217 ? 41.375 31.816 112.018 1.00 77.32 446 LEU E CA 1
ATOM 5356 C C . LEU E 1 217 ? 39.983 32.411 111.927 1.00 79.46 446 LEU E C 1
ATOM 5357 O O . LEU E 1 217 ? 39.312 32.289 110.906 1.00 79.92 446 LEU E O 1
ATOM 5362 N N . ILE E 1 218 ? 39.576 33.040 113.025 1.00 81.83 447 ILE E N 1
ATOM 5363 C CA . ILE E 1 218 ? 38.290 33.711 113.215 1.00 82.94 447 ILE E CA 1
ATOM 5364 C C . ILE E 1 218 ? 38.709 34.861 114.126 1.00 85.51 447 ILE E C 1
ATOM 5365 O O . ILE E 1 218 ? 37.879 35.587 114.683 1.00 85.75 447 ILE E O 1
ATOM 5370 N N . GLY E 1 219 ? 40.036 34.965 114.256 1.00 87.61 448 GLY E N 1
ATOM 5371 C CA . GLY E 1 219 ? 40.753 35.957 115.059 1.00 88.72 448 GLY E CA 1
ATOM 5372 C C . GLY E 1 219 ? 40.164 36.591 116.313 1.00 89.58 448 GLY E C 1
ATOM 5373 O O . GLY E 1 219 ? 40.663 37.655 116.740 1.00 89.91 448 GLY E O 1
ATOM 5374 N N . ASP E 1 220 ? 39.159 35.953 116.930 1.00 89.42 449 ASP E N 1
ATOM 5375 C CA . ASP E 1 220 ? 38.514 36.547 118.101 1.00 87.38 449 ASP E CA 1
ATOM 5376 C C . ASP E 1 220 ? 39.084 36.323 119.475 1.00 85.02 449 ASP E C 1
ATOM 5377 O O . ASP E 1 220 ? 39.059 37.234 120.299 1.00 83.97 449 ASP E O 1
ATOM 5382 N N . THR E 1 221 ? 39.599 35.124 119.727 1.00 82.77 450 THR E N 1
ATOM 5383 C CA . THR E 1 221 ? 40.174 34.816 121.030 1.00 79.92 450 THR E CA 1
ATOM 5384 C C . THR E 1 221 ? 41.602 35.308 121.176 1.00 79.37 450 THR E C 1
ATOM 5385 O O . THR E 1 221 ? 42.412 35.169 120.268 1.00 77.97 450 THR E O 1
ATOM 5389 N N . PRO E 1 222 ? 41.915 35.915 122.326 1.00 79.64 451 PRO E N 1
ATOM 5390 C CA . PRO E 1 222 ? 43.267 36.410 122.560 1.00 80.37 451 PRO E CA 1
ATOM 5391 C C . PRO E 1 222 ? 44.132 35.184 122.853 1.00 81.63 451 PRO E C 1
ATOM 5392 O O . PRO E 1 222 ? 44.028 34.569 123.931 1.00 82.80 451 PRO E O 1
ATOM 5396 N N . ILE E 1 223 ? 44.957 34.802 121.883 1.00 81.47 452 ILE E N 1
ATOM 5397 C CA . ILE E 1 223 ? 45.855 33.653 122.042 1.00 80.44 452 ILE E CA 1
ATOM 5398 C C . ILE E 1 223 ? 47.173 34.304 122.403 1.00 79.99 452 ILE E C 1
ATOM 5399 O O . ILE E 1 223 ? 47.640 35.139 121.644 1.00 81.09 452 ILE E O 1
ATOM 5404 N N . ASP E 1 224 ? 47.756 33.978 123.551 1.00 79.95 453 ASP E N 1
ATOM 5405 C CA . ASP E 1 224 ? 49.026 34.602 123.897 1.00 82.19 453 ASP E CA 1
ATOM 5406 C C . ASP E 1 224 ? 50.132 34.116 122.980 1.00 82.42 453 ASP E C 1
ATOM 5407 O O . ASP E 1 224 ? 49.876 33.332 122.082 1.00 83.93 453 ASP E O 1
ATOM 5412 N N . THR E 1 225 ? 51.365 34.554 123.203 1.00 82.08 454 THR E N 1
ATOM 5413 C CA . THR E 1 225 ? 52.478 34.193 122.306 1.00 80.51 454 THR E CA 1
ATOM 5414 C C . THR E 1 225 ? 53.073 32.787 122.298 1.00 78.50 454 THR E C 1
ATOM 5415 O O . THR E 1 225 ? 53.386 32.266 121.222 1.00 76.25 454 THR E O 1
ATOM 5419 N N . PHE E 1 226 ? 53.257 32.182 123.471 1.00 76.65 455 PHE E N 1
ATOM 5420 C CA . PHE E 1 226 ? 53.822 30.837 123.491 1.00 75.48 455 PHE E CA 1
ATOM 5421 C C . PHE E 1 226 ? 52.834 29.927 122.774 1.00 76.06 455 PHE E C 1
ATOM 5422 O O . PHE E 1 226 ? 53.200 29.317 121.757 1.00 77.61 455 PHE E O 1
ATOM 5430 N N . LEU E 1 227 ? 51.590 29.861 123.276 1.00 74.81 456 LEU E N 1
ATOM 5431 C CA . LEU E 1 227 ? 50.538 29.042 122.668 1.00 72.39 456 LEU E CA 1
ATOM 5432 C C . LEU E 1 227 ? 50.427 29.344 121.198 1.00 71.71 456 LEU E C 1
ATOM 5433 O O . LEU E 1 227 ? 50.085 28.478 120.427 1.00 72.27 456 LEU E O 1
ATOM 5438 N N . MET E 1 228 ? 50.739 30.569 120.809 1.00 71.21 457 MET E N 1
ATOM 5439 C CA . MET E 1 228 ? 50.665 30.980 119.416 1.00 72.44 457 MET E CA 1
ATOM 5440 C C . MET E 1 228 ? 51.737 30.373 118.500 1.00 73.94 457 MET E C 1
ATOM 5441 O O . MET E 1 228 ? 51.534 30.208 117.287 1.00 72.93 457 MET E O 1
ATOM 5446 N N . GLU E 1 229 ? 52.882 30.053 119.095 1.00 75.67 458 GLU E N 1
ATOM 5447 C CA . GLU E 1 229 ? 54.014 29.462 118.384 1.00 76.65 458 GLU E CA 1
ATOM 5448 C C . GLU E 1 229 ? 53.743 27.989 118.171 1.00 75.92 458 GLU E C 1
ATOM 5449 O O . GLU E 1 229 ? 54.050 27.442 117.109 1.00 74.93 458 GLU E O 1
ATOM 5455 N N . MET E 1 230 ? 53.186 27.348 119.195 1.00 74.63 459 MET E N 1
ATOM 5456 C CA . MET E 1 230 ? 52.871 25.943 119.094 1.00 75.23 459 MET E CA 1
ATOM 5457 C C . MET E 1 230 ? 51.738 25.814 118.125 1.00 76.15 459 MET E C 1
ATOM 5458 O O . MET E 1 230 ? 51.45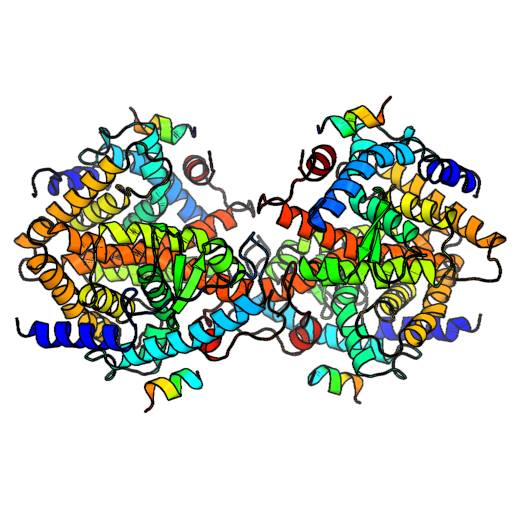6 24.729 117.645 1.00 76.09 459 MET E O 1
ATOM 5463 N N . LEU E 1 231 ? 51.086 26.928 117.832 1.00 77.62 460 LEU E N 1
ATOM 5464 C CA . LEU E 1 231 ? 49.963 26.898 116.921 1.00 79.84 460 LEU E CA 1
ATOM 5465 C C . LEU E 1 231 ? 50.334 27.331 115.542 1.00 82.85 460 LEU E C 1
ATOM 5466 O O . LEU E 1 231 ? 49.483 27.368 114.660 1.00 83.54 460 LEU E O 1
ATOM 5471 N N . GLU E 1 232 ? 51.593 27.681 115.340 1.00 86.87 461 GLU E N 1
ATOM 5472 C CA . GLU E 1 232 ? 52.004 28.112 114.009 1.00 91.11 461 GLU E CA 1
ATOM 5473 C C . GLU E 1 232 ? 53.065 27.180 113.445 1.00 93.24 461 GLU E C 1
ATOM 5474 O O . GLU E 1 232 ? 53.961 26.737 114.172 1.00 93.80 461 GLU E O 1
ATOM 5480 N N . ALA E 1 233 ? 52.959 26.867 112.155 1.00 96.01 462 ALA E N 1
ATOM 5481 C CA . ALA E 1 233 ? 53.937 25.978 111.534 1.00 98.57 462 ALA E CA 1
ATOM 5482 C C . ALA E 1 233 ? 55.218 26.742 111.286 1.00 100.68 462 ALA E C 1
ATOM 5483 O O . ALA E 1 233 ? 55.212 27.973 111.156 1.00 100.18 462 ALA E O 1
ATOM 5485 N N . PRO E 1 234 ? 56.346 26.017 111.242 1.00 103.26 463 PRO E N 1
ATOM 5486 C CA . PRO E 1 234 ? 57.684 26.587 111.006 1.00 104.74 463 PRO E CA 1
ATOM 5487 C C . PRO E 1 234 ? 57.886 27.150 109.582 1.00 105.88 463 PRO E C 1
ATOM 5488 O O . PRO E 1 234 ? 58.931 27.821 109.363 1.00 106.25 463 PRO E O 1
ATOM 5492 N N . ALA F 2 30 ? 46.138 -19.990 130.846 1.00 95.54 175 ALA F N 1
ATOM 5493 C CA . ALA F 2 30 ? 44.957 -20.447 131.643 1.00 95.77 175 ALA F CA 1
ATOM 5494 C C . ALA F 2 30 ? 43.850 -21.010 130.752 1.00 96.06 175 ALA F C 1
ATOM 5495 O O . ALA F 2 30 ? 44.097 -21.455 129.632 1.00 95.60 175 ALA F O 1
ATOM 5497 N N . GLU F 2 31 ? 42.630 -21.013 131.276 1.00 97.13 176 GLU F N 1
ATOM 5498 C CA . GLU F 2 31 ? 41.469 -21.486 130.527 1.00 98.44 176 GLU F CA 1
ATOM 5499 C C . GLU F 2 31 ? 40.883 -20.227 129.902 1.00 98.95 176 GLU F C 1
ATOM 5500 O O . GLU F 2 31 ? 39.775 -20.216 129.345 1.00 98.87 176 GLU F O 1
ATOM 5506 N N . LEU F 2 32 ? 41.663 -19.156 130.043 1.00 98.61 177 LEU F N 1
ATOM 5507 C CA . LEU F 2 32 ? 41.365 -17.842 129.489 1.00 97.10 177 LEU F CA 1
ATOM 5508 C C . LEU F 2 32 ? 41.753 -17.929 128.017 1.00 97.17 177 LEU F C 1
ATOM 5509 O O . LEU F 2 32 ? 41.748 -16.931 127.308 1.00 97.54 177 LEU F O 1
ATOM 5514 N N . ASP F 2 33 ? 42.111 -19.134 127.572 1.00 96.83 178 ASP F N 1
ATOM 5515 C CA . ASP F 2 33 ? 42.513 -19.365 126.192 1.00 95.82 178 ASP F CA 1
ATOM 5516 C C . ASP F 2 33 ? 41.458 -20.056 125.384 1.00 94.69 178 ASP F C 1
ATOM 5517 O O . ASP F 2 33 ? 41.657 -20.332 124.210 1.00 94.88 178 ASP F O 1
ATOM 5522 N N . ASP F 2 34 ? 40.345 -20.372 126.024 1.00 93.79 179 ASP F N 1
ATOM 5523 C CA . ASP F 2 34 ? 39.235 -20.969 125.305 1.00 92.74 179 ASP F CA 1
ATOM 5524 C C . ASP F 2 34 ? 38.720 -19.766 124.512 1.00 91.47 179 ASP F C 1
ATOM 5525 O O . ASP F 2 34 ? 38.262 -19.880 123.370 1.00 90.64 179 ASP F O 1
ATOM 5530 N N . LEU F 2 35 ? 38.821 -18.608 125.162 1.00 90.25 180 LEU F N 1
ATOM 5531 C CA . LEU F 2 35 ? 38.410 -17.329 124.602 1.00 88.97 180 LEU F CA 1
ATOM 5532 C C . LEU F 2 35 ? 39.380 -16.887 123.523 1.00 87.71 180 LEU F C 1
ATOM 5533 O O . LEU F 2 35 ? 38.955 -16.527 122.425 1.00 88.04 180 LEU F O 1
ATOM 5538 N N . THR F 2 36 ? 40.675 -16.893 123.832 1.00 85.60 181 THR F N 1
ATOM 5539 C CA . THR F 2 36 ? 41.659 -16.501 122.836 1.00 84.81 181 THR F CA 1
ATOM 5540 C C . THR F 2 36 ? 41.317 -17.307 121.597 1.00 86.17 181 THR F C 1
ATOM 5541 O O . THR F 2 36 ? 40.904 -16.780 120.547 1.00 87.41 181 THR F O 1
ATOM 5545 N N . GLU F 2 37 ? 41.481 -18.612 121.759 1.00 86.19 182 GLU F N 1
ATOM 5546 C CA . GLU F 2 37 ? 41.220 -19.577 120.724 1.00 85.17 182 GLU F CA 1
ATOM 5547 C C . GLU F 2 37 ? 39.983 -19.185 119.930 1.00 83.65 182 GLU F C 1
ATOM 5548 O O . GLU F 2 37 ? 40.044 -19.063 118.719 1.00 83.60 182 GLU F O 1
ATOM 5554 N N . LYS F 2 38 ? 38.873 -18.942 120.606 1.00 82.22 183 LYS F N 1
ATOM 5555 C CA . LYS F 2 38 ? 37.643 -18.596 119.896 1.00 82.28 183 LYS F CA 1
ATOM 5556 C C . LYS F 2 38 ? 37.724 -17.370 118.989 1.00 80.68 183 LYS F C 1
ATOM 5557 O O . LYS F 2 38 ? 37.241 -17.413 117.846 1.00 79.29 183 LYS F O 1
ATOM 5563 N N . ILE F 2 39 ? 38.322 -16.291 119.497 1.00 79.53 184 ILE F N 1
ATOM 5564 C CA . ILE F 2 39 ? 38.441 -15.056 118.723 1.00 79.23 184 ILE F CA 1
ATOM 5565 C C . ILE F 2 39 ? 39.248 -15.339 117.463 1.00 78.92 184 ILE F C 1
ATOM 5566 O O . ILE F 2 39 ? 38.812 -15.027 116.349 1.00 77.86 184 ILE F O 1
ATOM 5571 N N . ARG F 2 40 ? 40.415 -15.947 117.640 1.00 78.95 185 ARG F N 1
ATOM 5572 C CA . ARG F 2 40 ? 41.261 -16.270 116.502 1.00 80.39 185 ARG F CA 1
ATOM 5573 C C . ARG F 2 40 ? 40.469 -17.016 115.420 1.00 80.18 185 ARG F C 1
ATOM 5574 O O . ARG F 2 40 ? 40.764 -16.912 114.238 1.00 79.57 185 ARG F O 1
ATOM 5582 N N . LYS F 2 41 ? 39.457 -17.771 115.822 1.00 80.78 186 LYS F N 1
ATOM 5583 C CA . LYS F 2 41 ? 38.655 -18.484 114.843 1.00 80.89 186 LYS F CA 1
ATOM 5584 C C . LYS F 2 41 ? 37.702 -17.536 114.128 1.00 79.20 186 LYS F C 1
ATOM 5585 O O . LYS F 2 41 ? 37.566 -17.602 112.915 1.00 78.14 186 LYS F O 1
ATOM 5591 N N . ALA F 2 42 ? 37.063 -16.644 114.876 1.00 77.32 187 ALA F N 1
ATOM 5592 C CA . ALA F 2 42 ? 36.133 -15.691 114.286 1.00 75.39 187 ALA F CA 1
ATOM 5593 C C . ALA F 2 42 ? 36.852 -14.756 113.340 1.00 74.03 187 ALA F C 1
ATOM 5594 O O . ALA F 2 42 ? 36.341 -14.431 112.275 1.00 72.44 187 ALA F O 1
ATOM 5596 N N . HIS F 2 43 ? 38.026 -14.291 113.738 1.00 72.71 188 HIS F N 1
ATOM 5597 C CA . HIS F 2 43 ? 38.776 -13.428 112.848 1.00 72.17 188 HIS F CA 1
ATOM 5598 C C . HIS F 2 43 ? 39.048 -14.217 111.566 1.00 72.89 188 HIS F C 1
ATOM 5599 O O . HIS F 2 43 ? 38.563 -13.883 110.499 1.00 73.98 188 HIS F O 1
ATOM 5606 N N . GLN F 2 44 ? 39.796 -15.296 111.672 1.00 73.34 189 GLN F N 1
ATOM 5607 C CA . GLN F 2 44 ? 40.111 -16.087 110.497 1.00 73.95 189 GLN F CA 1
ATOM 5608 C C . GLN F 2 44 ? 38.958 -16.434 109.556 1.00 74.42 189 GLN F C 1
ATOM 5609 O O . GLN F 2 44 ? 39.157 -16.546 108.337 1.00 75.53 189 GLN F O 1
ATOM 5615 N N . GLU F 2 45 ? 37.759 -16.598 110.099 1.00 74.05 190 GLU F N 1
ATOM 5616 C CA . GLU F 2 45 ? 36.615 -16.970 109.281 1.00 73.43 190 GLU F CA 1
ATOM 5617 C C . GLU F 2 45 ? 35.801 -15.807 108.756 1.00 71.92 190 GLU F C 1
ATOM 5618 O O . GLU F 2 45 ? 34.856 -15.988 107.986 1.00 72.62 190 GLU F O 1
ATOM 5624 N N . THR F 2 46 ? 36.179 -14.602 109.160 1.00 69.69 191 THR F N 1
ATOM 5625 C CA . THR F 2 46 ? 35.494 -13.399 108.708 1.00 67.14 191 THR F CA 1
ATOM 5626 C C . THR F 2 46 ? 36.487 -12.528 107.934 1.00 65.50 191 THR F C 1
ATOM 5627 O O . THR F 2 46 ? 36.131 -11.513 107.356 1.00 65.84 191 THR F O 1
ATOM 5631 N N . PHE F 2 47 ? 37.741 -12.960 107.907 1.00 63.49 192 PHE F N 1
ATOM 5632 C CA . PHE F 2 47 ? 38.763 -12.230 107.195 1.00 62.03 192 PHE F CA 1
ATOM 5633 C C . PHE F 2 47 ? 39.901 -13.131 106.687 1.00 61.04 192 PHE F C 1
ATOM 5634 O O . PHE F 2 47 ? 40.802 -13.498 107.421 1.00 60.76 192 PHE F O 1
ATOM 5642 N N . PRO F 2 48 ? 39.870 -13.484 105.401 1.00 60.34 193 PRO F N 1
ATOM 5643 C CA . PRO F 2 48 ? 40.894 -14.334 104.795 1.00 59.57 193 PRO F CA 1
ATOM 5644 C C . PRO F 2 48 ? 42.274 -13.687 104.723 1.00 57.74 193 PRO F C 1
ATOM 5645 O O . PRO F 2 48 ? 42.405 -12.480 104.556 1.00 57.43 193 PRO F O 1
ATOM 5649 N N . SER F 2 49 ? 43.294 -14.519 104.823 1.00 55.25 194 SER F N 1
ATOM 5650 C CA . SER F 2 49 ? 44.662 -14.076 104.809 1.00 53.95 194 SER F CA 1
ATOM 5651 C C . SER F 2 49 ? 45.070 -13.564 103.498 1.00 53.86 194 SER F C 1
ATOM 5652 O O . SER F 2 49 ? 44.422 -13.776 102.514 1.00 55.36 194 SER F O 1
ATOM 5655 N N . LEU F 2 50 ? 46.213 -12.918 103.492 1.00 55.71 195 LEU F N 1
ATOM 5656 C CA . LEU F 2 50 ? 46.771 -12.336 102.294 1.00 56.66 195 LEU F CA 1
ATOM 5657 C C . LEU F 2 50 ? 47.455 -13.429 101.463 1.00 59.61 195 LEU F C 1
ATOM 5658 O O . LEU F 2 50 ? 47.514 -13.351 100.204 1.00 60.84 195 LEU F O 1
ATOM 5663 N N . CYS F 2 51 ? 47.941 -14.454 102.174 1.00 60.86 196 CYS F N 1
ATOM 5664 C CA . CYS F 2 51 ? 48.678 -15.532 101.540 1.00 61.70 196 CYS F CA 1
ATOM 5665 C C . CYS F 2 51 ? 47.774 -16.591 100.988 1.00 61.25 196 CYS F C 1
ATOM 5666 O O . CYS F 2 51 ? 48.210 -17.416 100.182 1.00 61.17 196 CYS F O 1
ATOM 5669 N N . GLN F 2 52 ? 46.515 -16.578 101.384 1.00 60.42 197 GLN F N 1
ATOM 5670 C CA . GLN F 2 52 ? 45.658 -17.602 100.849 1.00 62.63 197 GLN F CA 1
ATOM 5671 C C . GLN F 2 52 ? 44.710 -17.082 99.774 1.00 63.36 197 GLN F C 1
ATOM 5672 O O . GLN F 2 52 ? 43.859 -17.794 99.251 1.00 64.96 197 GLN F O 1
ATOM 5678 N N . LEU F 2 53 ? 44.913 -15.832 99.410 1.00 63.90 198 LEU F N 1
ATOM 5679 C CA . LEU F 2 53 ? 44.071 -15.154 98.450 1.00 62.37 198 LEU F CA 1
ATOM 5680 C C . LEU F 2 53 ? 44.767 -15.011 97.121 1.00 62.12 198 LEU F C 1
ATOM 5681 O O . LEU F 2 53 ? 45.903 -14.557 97.064 1.00 62.46 198 LEU F O 1
ATOM 5686 N N . GLY F 2 54 ? 44.073 -15.395 96.054 1.00 61.32 199 GLY F N 1
ATOM 5687 C CA . GLY F 2 54 ? 44.631 -15.284 94.722 1.00 59.72 199 GLY F CA 1
ATOM 5688 C C . GLY F 2 54 ? 44.256 -13.910 94.234 1.00 58.76 199 GLY F C 1
ATOM 5689 O O . GLY F 2 54 ? 43.065 -13.574 94.134 1.00 58.56 199 GLY F O 1
ATOM 5690 N N . LYS F 2 55 ? 45.299 -13.144 93.921 1.00 57.97 200 LYS F N 1
ATOM 5691 C CA . LYS F 2 55 ? 45.217 -11.754 93.489 1.00 56.85 200 LYS F CA 1
ATOM 5692 C C . LYS F 2 55 ? 44.995 -11.419 92.047 1.00 56.57 200 LYS F C 1
ATOM 5693 O O . LYS F 2 55 ? 45.577 -12.019 91.151 1.00 57.99 200 LYS F O 1
ATOM 5699 N N . TYR F 2 56 ? 44.156 -10.434 91.807 1.00 56.80 201 TYR F N 1
ATOM 5700 C CA . TYR F 2 56 ? 44.018 -9.964 90.437 1.00 57.73 201 TYR F CA 1
ATOM 5701 C C . TYR F 2 56 ? 44.113 -8.449 90.496 1.00 58.85 201 TYR F C 1
ATOM 5702 O O . TYR F 2 56 ? 43.811 -7.843 91.513 1.00 59.55 201 TYR F O 1
ATOM 5711 N N . THR F 2 57 ? 44.574 -7.853 89.410 1.00 60.70 202 THR F N 1
ATOM 5712 C CA . THR F 2 57 ? 44.743 -6.418 89.348 1.00 61.78 202 THR F CA 1
ATOM 5713 C C . THR F 2 57 ? 43.872 -5.810 88.266 1.00 64.77 202 THR F C 1
ATOM 5714 O O . THR F 2 57 ? 43.074 -6.472 87.628 1.00 64.67 202 THR F O 1
ATOM 5718 N N . THR F 2 58 ? 44.031 -4.513 88.088 1.00 68.94 203 THR F N 1
ATOM 5719 C CA . THR F 2 58 ? 43.301 -3.775 87.080 1.00 70.90 203 THR F CA 1
ATOM 5720 C C . THR F 2 58 ? 44.184 -2.610 86.725 1.00 73.21 203 THR F C 1
ATOM 5721 O O . THR F 2 58 ? 45.086 -2.259 87.488 1.00 72.88 203 THR F O 1
ATOM 5725 N N . ASN F 2 59 ? 43.949 -2.012 85.565 1.00 76.56 204 ASN F N 1
ATOM 5726 C CA . ASN F 2 59 ? 44.765 -0.864 85.160 1.00 79.27 204 ASN F CA 1
ATOM 5727 C C . ASN F 2 59 ? 43.969 0.431 85.169 1.00 79.07 204 ASN F C 1
ATOM 5728 O O . ASN F 2 59 ? 44.542 1.519 85.126 1.00 78.93 204 ASN F O 1
ATOM 5733 N N . SER F 2 60 ? 42.651 0.320 85.249 1.00 79.21 205 SER F N 1
ATOM 5734 C CA . SER F 2 60 ? 41.869 1.524 85.284 1.00 80.62 205 SER F CA 1
ATOM 5735 C C . SER F 2 60 ? 42.267 2.356 86.503 1.00 81.93 205 SER F C 1
ATOM 5736 O O . SER F 2 60 ? 42.216 1.875 87.640 1.00 82.12 205 SER F O 1
ATOM 5739 N N . SER F 2 61 ? 42.688 3.598 86.238 1.00 82.86 206 SER F N 1
ATOM 5740 C CA . SER F 2 61 ? 43.097 4.559 87.261 1.00 83.40 206 SER F CA 1
ATOM 5741 C C . SER F 2 61 ? 44.399 4.167 87.916 1.00 83.26 206 SER F C 1
ATOM 5742 O O . SER F 2 61 ? 44.618 4.473 89.085 1.00 83.25 206 SER F O 1
ATOM 5745 N N . ALA F 2 62 ? 45.278 3.516 87.180 1.00 82.68 207 ALA F N 1
ATOM 5746 C CA . ALA F 2 62 ? 46.498 3.081 87.803 1.00 83.42 207 ALA F CA 1
ATOM 5747 C C . ALA F 2 62 ? 47.684 3.972 87.555 1.00 83.78 207 ALA F C 1
ATOM 5748 O O . ALA F 2 62 ? 48.709 3.825 88.230 1.00 82.84 207 ALA F O 1
ATOM 5750 N N . ASP F 2 63 ? 47.536 4.893 86.598 1.00 85.04 208 ASP F N 1
ATOM 5751 C CA . ASP F 2 63 ? 48.610 5.822 86.202 1.00 85.82 208 ASP F CA 1
ATOM 5752 C C . ASP F 2 63 ? 48.758 7.055 87.077 1.00 85.73 208 ASP F C 1
ATOM 5753 O O . ASP F 2 63 ? 49.882 7.509 87.318 1.00 85.77 208 ASP F O 1
ATOM 5758 N N . HIS F 2 64 ? 47.636 7.614 87.529 1.00 85.06 209 HIS F N 1
ATOM 5759 C CA . HIS F 2 64 ? 47.671 8.788 88.398 1.00 84.15 209 HIS F CA 1
ATOM 5760 C C . HIS F 2 64 ? 46.344 9.184 89.083 1.00 84.10 209 HIS F C 1
ATOM 5761 O O . HIS F 2 64 ? 45.244 8.815 88.654 1.00 83.41 209 HIS F O 1
ATOM 5768 N N . ARG F 2 65 ? 46.467 9.960 90.156 1.00 83.64 210 ARG F N 1
ATOM 5769 C CA . ARG F 2 65 ? 45.308 10.353 90.945 1.00 82.18 210 ARG F CA 1
ATOM 5770 C C . ARG F 2 65 ? 44.299 11.245 90.270 1.00 79.77 210 ARG F C 1
ATOM 5771 O O . ARG F 2 65 ? 44.612 11.975 89.342 1.00 80.00 210 ARG F O 1
ATOM 5779 N N . VAL F 2 66 ? 43.070 11.150 90.749 1.00 76.86 211 VAL F N 1
ATOM 5780 C CA . VAL F 2 66 ? 41.963 11.913 90.235 1.00 74.85 211 VAL F CA 1
ATOM 5781 C C . VAL F 2 66 ? 40.955 11.989 91.362 1.00 74.41 211 VAL F C 1
ATOM 5782 O O . VAL F 2 66 ? 41.063 11.301 92.363 1.00 73.32 211 VAL F O 1
ATOM 5786 N N . ARG F 2 67 ? 39.961 12.836 91.204 1.00 74.93 212 ARG F N 1
ATOM 5787 C CA . ARG F 2 67 ? 38.967 12.967 92.240 1.00 75.48 212 ARG F CA 1
ATOM 5788 C C . ARG F 2 67 ? 38.408 11.580 92.566 1.00 75.47 212 ARG F C 1
ATOM 5789 O O . ARG F 2 67 ? 38.351 11.195 93.733 1.00 75.23 212 ARG F O 1
ATOM 5797 N N . LEU F 2 68 ? 38.048 10.798 91.551 1.00 76.02 213 LEU F N 1
ATOM 5798 C CA . LEU F 2 68 ? 37.452 9.508 91.862 1.00 77.00 213 LEU F CA 1
ATOM 5799 C C . LEU F 2 68 ? 36.979 8.627 90.701 1.00 77.63 213 LEU F C 1
ATOM 5800 O O . LEU F 2 68 ? 35.914 8.867 90.148 1.00 77.96 213 LEU F O 1
ATOM 5805 N N . ASP F 2 69 ? 37.757 7.601 90.346 1.00 78.90 214 ASP F N 1
ATOM 5806 C CA . ASP F 2 69 ? 37.365 6.633 89.291 1.00 79.57 214 ASP F CA 1
ATOM 5807 C C . ASP F 2 69 ? 36.108 5.819 89.694 1.00 78.50 214 ASP F C 1
ATOM 5808 O O . ASP F 2 69 ? 36.151 4.936 90.566 1.00 76.98 214 ASP F O 1
ATOM 5813 N N . LEU F 2 70 ? 35.007 6.113 89.008 1.00 78.44 215 LEU F N 1
ATOM 5814 C CA . LEU F 2 70 ? 33.727 5.484 89.265 1.00 78.25 215 LEU F CA 1
ATOM 5815 C C . LEU F 2 70 ? 33.709 3.974 89.240 1.00 77.89 215 LEU F C 1
ATOM 5816 O O . LEU F 2 70 ? 33.009 3.364 90.048 1.00 77.80 215 LEU F O 1
ATOM 5821 N N . GLY F 2 71 ? 34.441 3.358 88.313 1.00 76.89 216 GLY F N 1
ATOM 5822 C CA . GLY F 2 71 ? 34.461 1.907 88.307 1.00 75.44 216 GLY F CA 1
ATOM 5823 C C . GLY F 2 71 ? 35.033 1.482 89.653 1.00 74.43 216 GLY F C 1
ATOM 5824 O O . GLY F 2 71 ? 34.351 0.851 90.476 1.00 72.73 216 GLY F O 1
ATOM 5825 N N . LEU F 2 72 ? 36.297 1.855 89.872 1.00 73.14 217 LEU F N 1
ATOM 5826 C CA . LEU F 2 72 ? 36.972 1.564 91.114 1.00 71.13 217 LEU F CA 1
ATOM 5827 C C . LEU F 2 72 ? 36.012 1.831 92.250 1.00 70.95 217 LEU F C 1
ATOM 5828 O O . LEU F 2 72 ? 35.752 0.937 93.031 1.00 73.08 217 LEU F O 1
ATOM 5833 N N . TRP F 2 73 ? 35.444 3.024 92.348 1.00 69.60 218 TRP F N 1
ATOM 5834 C CA . TRP F 2 73 ? 34.516 3.249 93.451 1.00 69.78 218 TRP F CA 1
ATOM 5835 C C . TRP F 2 73 ? 33.421 2.150 93.601 1.00 68.85 218 TRP F C 1
ATOM 5836 O O . TRP F 2 73 ? 33.066 1.750 94.713 1.00 65.86 218 TRP F O 1
ATOM 5847 N N . ASP F 2 74 ? 32.912 1.640 92.487 1.00 69.85 219 ASP F N 1
ATOM 5848 C CA . ASP F 2 74 ? 31.843 0.646 92.541 1.00 70.83 219 ASP F CA 1
ATOM 5849 C C . ASP F 2 74 ? 32.286 -0.703 93.068 1.00 70.30 219 ASP F C 1
ATOM 5850 O O . ASP F 2 74 ? 31.543 -1.357 93.822 1.00 70.75 219 ASP F O 1
ATOM 5855 N N . LYS F 2 75 ? 33.476 -1.137 92.657 1.00 67.74 220 LYS F N 1
ATOM 5856 C CA . LYS F 2 75 ? 34.016 -2.388 93.144 1.00 65.54 220 LYS F CA 1
ATOM 5857 C C . LYS F 2 75 ? 34.212 -2.196 94.653 1.00 65.35 220 LYS F C 1
ATOM 5858 O O . LYS F 2 75 ? 33.568 -2.847 95.494 1.00 64.37 220 LYS F O 1
ATOM 5864 N N . PHE F 2 76 ? 35.108 -1.272 94.970 1.00 64.24 221 PHE F N 1
ATOM 5865 C CA . PHE F 2 76 ? 35.436 -0.941 96.336 1.00 65.05 221 PHE F CA 1
ATOM 5866 C C . PHE F 2 76 ? 34.237 -0.851 97.306 1.00 65.24 221 PHE F C 1
ATOM 5867 O O . PHE F 2 76 ? 34.256 -1.408 98.408 1.00 65.05 221 PHE F O 1
ATOM 5875 N N . SER F 2 77 ? 33.209 -0.123 96.906 1.00 65.02 222 SER F N 1
ATOM 5876 C CA . SER F 2 77 ? 32.049 0.062 97.748 1.00 65.44 222 SER F CA 1
ATOM 5877 C C . SER F 2 77 ? 31.382 -1.221 98.060 1.00 66.59 222 SER F C 1
ATOM 5878 O O . SER F 2 77 ? 30.905 -1.408 99.169 1.00 67.35 222 SER F O 1
ATOM 5881 N N . GLU F 2 78 ? 31.333 -2.110 97.074 1.00 68.44 223 GLU F N 1
ATOM 5882 C CA . GLU F 2 78 ? 30.677 -3.399 97.247 1.00 69.31 223 GLU F CA 1
ATOM 5883 C C . GLU F 2 78 ? 31.441 -4.213 98.267 1.00 67.25 223 GLU F C 1
ATOM 5884 O O . GLU F 2 78 ? 30.875 -4.746 99.216 1.00 66.26 223 GLU F O 1
ATOM 5890 N N . LEU F 2 79 ? 32.745 -4.301 98.069 1.00 65.35 224 LEU F N 1
ATOM 5891 C CA . LEU F 2 79 ? 33.567 -5.043 98.984 1.00 64.71 224 LEU F CA 1
ATOM 5892 C C . LEU F 2 79 ? 33.287 -4.473 100.357 1.00 65.20 224 LEU F C 1
ATOM 5893 O O . LEU F 2 79 ? 32.902 -5.201 101.275 1.00 66.28 224 LEU F O 1
ATOM 5898 N N . ALA F 2 80 ? 33.455 -3.160 100.482 1.00 64.77 225 ALA F N 1
ATOM 5899 C CA . ALA F 2 80 ? 33.225 -2.483 101.743 1.00 65.23 225 ALA F CA 1
ATOM 5900 C C . ALA F 2 80 ? 31.961 -3.014 102.389 1.00 65.91 225 ALA F C 1
ATOM 5901 O O . ALA F 2 80 ? 31.977 -3.505 103.517 1.00 66.53 225 ALA F O 1
ATOM 5903 N N . THR F 2 81 ? 30.858 -2.919 101.668 1.00 65.73 226 THR F N 1
ATOM 5904 C CA . THR F 2 81 ? 29.593 -3.394 102.192 1.00 66.58 226 THR F CA 1
ATOM 5905 C C . THR F 2 81 ? 29.728 -4.794 102.780 1.00 67.05 226 THR F C 1
ATOM 5906 O O . THR F 2 81 ? 29.309 -5.072 103.910 1.00 66.74 226 THR F O 1
ATOM 5910 N N . LYS F 2 82 ? 30.326 -5.672 101.991 1.00 67.90 227 LYS F N 1
ATOM 5911 C CA . LYS F 2 82 ? 30.510 -7.048 102.385 1.00 68.69 227 LYS F CA 1
ATOM 5912 C C . LYS F 2 82 ? 31.303 -7.109 103.664 1.00 69.03 227 LYS F C 1
ATOM 5913 O O . LYS F 2 82 ? 30.880 -7.729 104.632 1.00 69.32 227 LYS F O 1
ATOM 5919 N N . CYS F 2 83 ? 32.450 -6.439 103.670 1.00 69.38 228 CYS F N 1
ATOM 5920 C CA . CYS F 2 83 ? 33.302 -6.417 104.844 1.00 70.00 228 CYS F CA 1
ATOM 5921 C C . CYS F 2 83 ? 32.579 -5.909 106.107 1.00 69.71 228 CYS F C 1
ATOM 5922 O O . CYS F 2 83 ? 32.746 -6.465 107.190 1.00 70.27 228 CYS F O 1
ATOM 5925 N N . ILE F 2 84 ? 31.774 -4.864 105.987 1.00 68.59 229 ILE F N 1
ATOM 5926 C CA . ILE F 2 84 ? 31.053 -4.378 107.147 1.00 67.40 229 ILE F CA 1
ATOM 5927 C C . ILE F 2 84 ? 30.217 -5.543 107.683 1.00 67.89 229 ILE F C 1
ATOM 5928 O O . ILE F 2 84 ? 30.108 -5.767 108.887 1.00 67.77 229 ILE F O 1
ATOM 5933 N N . ILE F 2 85 ? 29.640 -6.314 106.781 1.00 68.74 230 ILE F N 1
ATOM 5934 C CA . ILE F 2 85 ? 28.832 -7.451 107.218 1.00 70.29 230 ILE F CA 1
ATOM 5935 C C . ILE F 2 85 ? 29.715 -8.430 107.993 1.00 70.78 230 ILE F C 1
ATOM 5936 O O . ILE F 2 85 ? 29.403 -8.808 109.118 1.00 70.09 230 ILE F O 1
ATOM 5941 N N . LYS F 2 86 ? 30.827 -8.825 107.381 1.00 71.98 231 LYS F N 1
ATOM 5942 C CA . LYS F 2 86 ? 31.763 -9.740 108.007 1.00 72.44 231 LYS F CA 1
ATOM 5943 C C . LYS F 2 86 ? 32.226 -9.272 109.393 1.00 73.68 231 LYS F C 1
ATOM 5944 O O . LYS F 2 86 ? 32.480 -10.095 110.285 1.00 73.99 231 LYS F O 1
ATOM 5950 N N . ILE F 2 87 ? 32.338 -7.952 109.574 1.00 73.69 232 ILE F N 1
ATOM 5951 C CA . ILE F 2 87 ? 32.762 -7.391 110.855 1.00 72.80 232 ILE F CA 1
ATOM 5952 C C . ILE F 2 87 ? 31.671 -7.594 111.903 1.00 73.91 232 ILE F C 1
ATOM 5953 O O . ILE F 2 87 ? 31.969 -7.804 113.077 1.00 73.73 232 ILE F O 1
ATOM 5958 N N . VAL F 2 88 ? 30.411 -7.547 111.473 1.00 74.99 233 VAL F N 1
ATOM 5959 C CA . VAL F 2 88 ? 29.275 -7.752 112.374 1.00 76.51 233 VAL F CA 1
ATOM 5960 C C . VAL F 2 88 ? 29.241 -9.228 112.777 1.00 77.08 233 VAL F C 1
ATOM 5961 O O . VAL F 2 88 ? 28.918 -9.600 113.914 1.00 76.30 233 VAL F O 1
ATOM 5965 N N . GLU F 2 89 ? 29.567 -10.059 111.799 1.00 78.11 234 GLU F N 1
ATOM 5966 C CA . GLU F 2 89 ? 29.633 -11.498 111.955 1.00 78.79 234 GLU F CA 1
ATOM 5967 C C . GLU F 2 89 ? 30.703 -11.766 113.037 1.00 78.75 234 GLU F C 1
ATOM 5968 O O . GLU F 2 89 ? 30.452 -12.454 114.039 1.00 78.74 234 GLU F O 1
ATOM 5974 N N . PHE F 2 90 ? 31.893 -11.202 112.826 1.00 78.19 235 PHE F N 1
ATOM 5975 C CA . PHE F 2 90 ? 32.994 -11.327 113.780 1.00 77.23 235 PHE F CA 1
ATOM 5976 C C . PHE F 2 90 ? 32.539 -10.805 115.135 1.00 76.39 235 PHE F C 1
ATOM 5977 O O . PHE F 2 90 ? 32.894 -11.325 116.188 1.00 74.98 235 PHE F O 1
ATOM 5985 N N . ALA F 2 91 ? 31.753 -9.745 115.089 1.00 76.91 236 ALA F N 1
ATOM 5986 C CA . ALA F 2 91 ? 31.258 -9.143 116.301 1.00 77.94 236 ALA F CA 1
ATOM 5987 C C . ALA F 2 91 ? 30.454 -10.174 117.071 1.00 78.78 236 ALA F C 1
ATOM 5988 O O . ALA F 2 91 ? 30.843 -10.608 118.170 1.00 78.19 236 ALA F O 1
ATOM 5990 N N . LYS F 2 92 ? 29.344 -10.589 116.474 1.00 79.62 237 LYS F N 1
ATOM 5991 C CA . LYS F 2 92 ? 28.473 -11.553 117.116 1.00 80.93 237 LYS F CA 1
ATOM 5992 C C . LYS F 2 92 ? 29.209 -12.764 117.716 1.00 80.89 237 LYS F C 1
ATOM 5993 O O . LYS F 2 92 ? 28.847 -13.218 118.807 1.00 81.57 237 LYS F O 1
ATOM 5999 N N . ARG F 2 93 ? 30.250 -13.255 117.038 1.00 79.95 238 ARG F N 1
ATOM 6000 C CA . ARG F 2 93 ? 31.039 -14.403 117.509 1.00 79.38 238 ARG F CA 1
ATOM 6001 C C . ARG F 2 93 ? 31.896 -14.095 118.729 1.00 78.46 238 ARG F C 1
ATOM 6002 O O . ARG F 2 93 ? 32.534 -14.982 119.285 1.00 77.35 238 ARG F O 1
ATOM 6010 N N . LEU F 2 94 ? 31.944 -12.839 119.142 1.00 78.47 239 LEU F N 1
ATOM 6011 C CA . LEU F 2 94 ? 32.771 -12.508 120.290 1.00 78.66 239 LEU F CA 1
ATOM 6012 C C . LEU F 2 94 ? 32.129 -12.878 121.619 1.00 79.18 239 LEU F C 1
ATOM 6013 O O . LEU F 2 94 ? 30.991 -12.489 121.909 1.00 79.19 239 LEU F O 1
ATOM 6018 N N . PRO F 2 95 ? 32.853 -13.652 122.450 1.00 79.79 240 PRO F N 1
ATOM 6019 C CA . PRO F 2 95 ? 32.341 -14.072 123.763 1.00 80.02 240 PRO F CA 1
ATOM 6020 C C . PRO F 2 95 ? 31.684 -12.918 124.540 1.00 80.70 240 PRO F C 1
ATOM 6021 O O . PRO F 2 95 ? 32.316 -11.899 124.837 1.00 80.96 240 PRO F O 1
ATOM 6025 N N . GLY F 2 96 ? 30.407 -13.074 124.852 1.00 81.30 241 GLY F N 1
ATOM 6026 C CA . GLY F 2 96 ? 29.720 -12.043 125.599 1.00 82.46 241 GLY F CA 1
ATOM 6027 C C . GLY F 2 96 ? 29.085 -10.971 124.747 1.00 83.55 241 GLY F C 1
ATOM 6028 O O . GLY F 2 96 ? 27.986 -10.499 125.040 1.00 84.54 241 GLY F O 1
ATOM 6029 N N . PHE F 2 97 ? 29.755 -10.584 123.675 1.00 84.28 242 PHE F N 1
ATOM 6030 C CA . PHE F 2 97 ? 29.201 -9.535 122.834 1.00 84.61 242 PHE F CA 1
ATOM 6031 C C . PHE F 2 97 ? 27.721 -9.728 122.669 1.00 85.38 242 PHE F C 1
ATOM 6032 O O . PHE F 2 97 ? 26.931 -8.865 123.027 1.00 84.86 242 PHE F O 1
ATOM 6040 N N . THR F 2 98 ? 27.357 -10.880 122.125 1.00 87.63 243 THR F N 1
ATOM 6041 C CA . THR F 2 98 ? 25.962 -11.190 121.882 1.00 89.68 243 THR F CA 1
ATOM 6042 C C . THR F 2 98 ? 25.120 -10.769 123.061 1.00 90.00 243 THR F C 1
ATOM 6043 O O . THR F 2 98 ? 24.224 -9.931 122.922 1.00 91.24 243 THR F O 1
ATOM 6047 N N . GLY F 2 99 ? 25.403 -11.349 124.222 1.00 89.59 244 GLY F N 1
ATOM 6048 C CA . GLY F 2 99 ? 24.656 -10.974 125.408 1.00 89.22 244 GLY F CA 1
ATOM 6049 C C . GLY F 2 99 ? 25.016 -9.545 125.767 1.00 88.95 244 GLY F C 1
ATOM 6050 O O . GLY F 2 99 ? 25.918 -9.316 126.579 1.00 88.30 244 GLY F O 1
ATOM 6051 N N . LEU F 2 100 ? 24.307 -8.591 125.161 1.00 88.68 245 LEU F N 1
ATOM 6052 C CA . LEU F 2 100 ? 24.569 -7.171 125.377 1.00 89.02 245 LEU F CA 1
ATOM 6053 C C . LEU F 2 100 ? 23.487 -6.377 124.664 1.00 88.35 245 LEU F C 1
ATOM 6054 O O . LEU F 2 100 ? 22.976 -6.815 123.634 1.00 88.68 245 LEU F O 1
ATOM 6059 N N . THR F 2 101 ? 23.147 -5.214 125.214 1.00 87.98 246 THR F N 1
ATOM 6060 C CA . THR F 2 101 ? 22.101 -4.350 124.653 1.00 87.89 246 THR F CA 1
ATOM 6061 C C . THR F 2 101 ? 22.273 -4.092 123.174 1.00 87.27 246 THR F C 1
ATOM 6062 O O . THR F 2 101 ? 23.378 -3.915 122.699 1.00 88.58 246 THR F O 1
ATOM 6066 N N . ILE F 2 102 ? 21.179 -4.037 122.443 1.00 86.70 247 ILE F N 1
ATOM 6067 C CA . ILE F 2 102 ? 21.299 -3.803 121.028 1.00 86.86 247 ILE F CA 1
ATOM 6068 C C . ILE F 2 102 ? 21.826 -2.428 120.736 1.00 87.08 247 ILE F C 1
ATOM 6069 O O . ILE F 2 102 ? 22.823 -2.292 120.050 1.00 87.66 247 ILE F O 1
ATOM 6074 N N . ALA F 2 103 ? 21.174 -1.403 121.261 1.00 88.48 248 ALA F N 1
ATOM 6075 C CA . ALA F 2 103 ? 21.612 -0.030 121.009 1.00 89.94 248 ALA F CA 1
ATOM 6076 C C . ALA F 2 103 ? 23.055 0.108 121.437 1.00 90.57 248 ALA F C 1
ATOM 6077 O O . ALA F 2 103 ? 23.796 0.920 120.888 1.00 91.27 248 ALA F O 1
ATOM 6079 N N . ASP F 2 104 ? 23.440 -0.695 122.424 1.00 91.15 249 ASP F N 1
ATOM 6080 C CA . ASP F 2 104 ? 24.803 -0.690 122.924 1.00 91.30 249 ASP F CA 1
ATOM 6081 C C . ASP F 2 104 ? 25.729 -1.395 121.952 1.00 91.10 249 ASP F C 1
ATOM 6082 O O . ASP F 2 104 ? 26.861 -0.955 121.736 1.00 91.24 249 ASP F O 1
ATOM 6087 N N . GLN F 2 105 ? 25.243 -2.498 121.380 1.00 91.19 250 GLN F N 1
ATOM 6088 C CA . GLN F 2 105 ? 25.993 -3.270 120.385 1.00 90.91 250 GLN F CA 1
ATOM 6089 C C . GLN F 2 105 ? 26.141 -2.396 119.145 1.00 89.56 250 GLN F C 1
ATOM 6090 O O . GLN F 2 105 ? 27.258 -2.068 118.747 1.00 90.30 250 GLN F O 1
ATOM 6096 N N . ILE F 2 106 ? 25.017 -2.007 118.549 1.00 87.21 251 ILE F N 1
ATOM 6097 C CA . ILE F 2 106 ? 25.052 -1.152 117.375 1.00 85.13 251 ILE F CA 1
ATOM 6098 C C . ILE F 2 106 ? 26.004 0.008 117.666 1.00 84.48 251 ILE F C 1
ATOM 6099 O O . ILE F 2 106 ? 26.795 0.428 116.811 1.00 84.84 251 ILE F O 1
ATOM 6104 N N . THR F 2 107 ? 25.959 0.512 118.888 1.00 83.32 252 THR F N 1
ATOM 6105 C CA . THR F 2 107 ? 26.819 1.629 119.242 1.00 82.40 252 THR F CA 1
ATOM 6106 C C . THR F 2 107 ? 28.295 1.249 119.218 1.00 81.27 252 THR F C 1
ATOM 6107 O O . THR F 2 107 ? 29.100 1.943 118.591 1.00 81.25 252 THR F O 1
ATOM 6111 N N . LEU F 2 108 ? 28.640 0.149 119.887 1.00 79.40 253 LEU F N 1
ATOM 6112 C CA . LEU F 2 108 ? 30.015 -0.334 119.937 1.00 77.94 253 LEU F CA 1
ATOM 6113 C C . LEU F 2 108 ? 30.580 -0.561 118.539 1.00 78.05 253 LEU F C 1
ATOM 6114 O O . LEU F 2 108 ? 31.740 -0.232 118.274 1.00 77.55 253 LEU F O 1
ATOM 6119 N N . LEU F 2 109 ? 29.744 -1.134 117.667 1.00 78.30 254 LEU F N 1
ATOM 6120 C CA . LEU F 2 109 ? 30.082 -1.439 116.269 1.00 78.95 254 LEU F CA 1
ATOM 6121 C C . LEU F 2 109 ? 30.131 -0.168 115.431 1.00 79.40 254 LEU F C 1
ATOM 6122 O O . LEU F 2 109 ? 31.028 0.026 114.598 1.00 79.07 254 LEU F O 1
ATOM 6127 N N . LYS F 2 110 ? 29.139 0.687 115.632 1.00 79.51 255 LYS F N 1
ATOM 6128 C CA . LYS F 2 110 ? 29.089 1.944 114.917 1.00 79.44 255 LYS F CA 1
ATOM 6129 C C . LYS F 2 110 ? 30.403 2.689 115.174 1.00 79.19 255 LYS F C 1
ATOM 6130 O O . LYS F 2 110 ? 31.018 3.217 114.254 1.00 79.35 255 LYS F O 1
ATOM 6136 N N . ALA F 2 111 ? 30.832 2.688 116.436 1.00 78.49 256 ALA F N 1
ATOM 6137 C CA . ALA F 2 111 ? 32.056 3.353 116.897 1.00 76.99 256 ALA F CA 1
ATOM 6138 C C . ALA F 2 111 ? 33.376 2.770 116.427 1.00 76.60 256 ALA F C 1
ATOM 6139 O O . ALA F 2 111 ? 34.345 3.498 116.228 1.00 77.31 256 ALA F O 1
ATOM 6141 N N . ALA F 2 112 ? 33.402 1.454 116.265 1.00 75.84 257 ALA F N 1
ATOM 6142 C CA . ALA F 2 112 ? 34.606 0.736 115.896 1.00 74.90 257 ALA F CA 1
ATOM 6143 C C . ALA F 2 112 ? 34.743 0.262 114.456 1.00 74.73 257 ALA F C 1
ATOM 6144 O O . ALA F 2 112 ? 35.863 0.013 113.996 1.00 73.53 257 ALA F O 1
ATOM 6146 N N . CYS F 2 113 ? 33.624 0.136 113.747 1.00 74.57 258 CYS F N 1
ATOM 6147 C CA . CYS F 2 113 ? 33.655 -0.373 112.379 1.00 74.33 258 CYS F CA 1
ATOM 6148 C C . CYS F 2 113 ? 34.786 0.135 111.509 1.00 72.93 258 CYS F C 1
ATOM 6149 O O . CYS F 2 113 ? 35.578 -0.657 111.027 1.00 72.53 258 CYS F O 1
ATOM 6152 N N . LEU F 2 114 ? 34.863 1.445 111.297 1.00 71.23 259 LEU F N 1
ATOM 6153 C CA . LEU F 2 114 ? 35.911 2.001 110.461 1.00 70.40 259 LEU F CA 1
ATOM 6154 C C . LEU F 2 114 ? 37.294 1.727 111.043 1.00 71.00 259 LEU F C 1
ATOM 6155 O O . LEU F 2 114 ? 38.300 1.762 110.345 1.00 71.00 259 LEU F O 1
ATOM 6160 N N . ASP F 2 115 ? 37.339 1.480 112.344 1.00 70.63 260 ASP F N 1
ATOM 6161 C CA . ASP F 2 115 ? 38.584 1.186 113.037 1.00 69.12 260 ASP F CA 1
ATOM 6162 C C . ASP F 2 115 ? 39.100 -0.167 112.560 1.00 66.62 260 ASP F C 1
ATOM 6163 O O . ASP F 2 115 ? 40.244 -0.311 112.143 1.00 66.57 260 ASP F O 1
ATOM 6168 N N . ILE F 2 116 ? 38.219 -1.155 112.649 1.00 63.28 261 ILE F N 1
ATOM 6169 C CA . ILE F 2 116 ? 38.483 -2.522 112.246 1.00 59.13 261 ILE F CA 1
ATOM 6170 C C . ILE F 2 116 ? 38.768 -2.608 110.753 1.00 58.06 261 ILE F C 1
ATOM 6171 O O . ILE F 2 116 ? 39.643 -3.361 110.340 1.00 56.88 261 ILE F O 1
ATOM 6176 N N . LEU F 2 117 ? 38.023 -1.854 109.944 1.00 56.34 262 LEU F N 1
ATOM 6177 C CA . LEU F 2 117 ? 38.235 -1.878 108.505 1.00 56.29 262 LEU F CA 1
ATOM 6178 C C . LEU F 2 117 ? 39.672 -1.517 108.175 1.00 56.53 262 LEU F C 1
ATOM 6179 O O . LEU F 2 117 ? 40.333 -2.211 107.390 1.00 56.61 262 LEU F O 1
ATOM 6184 N N . ILE F 2 118 ? 40.171 -0.441 108.788 1.00 55.01 263 ILE F N 1
ATOM 6185 C CA . ILE F 2 118 ? 41.532 -0.010 108.534 1.00 52.27 263 ILE F CA 1
ATOM 6186 C C . ILE F 2 118 ? 42.526 -1.067 108.980 1.00 51.89 263 ILE F C 1
ATOM 6187 O O . ILE F 2 118 ? 43.450 -1.409 108.240 1.00 49.17 263 ILE F O 1
ATOM 6192 N N . LEU F 2 119 ? 42.352 -1.594 110.189 1.00 51.30 264 LEU F N 1
ATOM 6193 C CA . LEU F 2 119 ? 43.268 -2.620 110.652 1.00 51.14 264 LEU F CA 1
ATOM 6194 C C . LEU F 2 119 ? 43.247 -3.719 109.616 1.00 52.74 264 LEU F C 1
ATOM 6195 O O . LEU F 2 119 ? 44.268 -4.046 109.037 1.00 55.27 264 LEU F O 1
ATOM 6200 N N . ARG F 2 120 ? 42.075 -4.265 109.330 1.00 53.47 265 ARG F N 1
ATOM 6201 C CA . ARG F 2 120 ? 41.992 -5.332 108.335 1.00 52.90 265 ARG F CA 1
ATOM 6202 C C . ARG F 2 120 ? 42.683 -5.068 107.007 1.00 51.84 265 ARG F C 1
ATOM 6203 O O . ARG F 2 120 ? 43.552 -5.818 106.617 1.00 51.85 265 ARG F O 1
ATOM 6211 N N . ILE F 2 121 ? 42.317 -4.013 106.307 1.00 51.23 266 ILE F N 1
ATOM 6212 C CA . ILE F 2 121 ? 42.946 -3.775 105.025 1.00 52.25 266 ILE F CA 1
ATOM 6213 C C . ILE F 2 121 ? 44.458 -3.630 105.125 1.00 53.39 266 ILE F C 1
ATOM 6214 O O . ILE F 2 121 ? 45.190 -4.048 104.235 1.00 55.07 266 ILE F O 1
ATOM 6219 N N . CYS F 2 122 ? 44.948 -3.072 106.221 1.00 54.59 267 CYS F N 1
ATOM 6220 C CA . CYS F 2 122 ? 46.379 -2.866 106.364 1.00 53.40 267 CYS F CA 1
ATOM 6221 C C . CYS F 2 122 ? 47.168 -4.136 106.584 1.00 53.07 267 CYS F C 1
ATOM 6222 O O . CYS F 2 122 ? 48.396 -4.146 106.476 1.00 53.58 267 CYS F O 1
ATOM 6225 N N . THR F 2 123 ? 46.463 -5.212 106.908 1.00 52.58 268 THR F N 1
ATOM 6226 C CA . THR F 2 123 ? 47.107 -6.498 107.063 1.00 52.69 268 THR F CA 1
ATOM 6227 C C . THR F 2 123 ? 47.104 -7.201 105.686 1.00 54.08 268 THR F C 1
ATOM 6228 O O . THR F 2 123 ? 47.601 -8.310 105.571 1.00 55.46 268 THR F O 1
ATOM 6232 N N . ARG F 2 124 ? 46.524 -6.562 104.661 1.00 54.74 269 ARG F N 1
ATOM 6233 C CA . ARG F 2 124 ? 46.514 -7.091 103.292 1.00 54.84 269 ARG F CA 1
ATOM 6234 C C . ARG F 2 124 ? 47.479 -6.272 102.443 1.00 55.52 269 ARG F C 1
ATOM 6235 O O . ARG F 2 124 ? 47.334 -6.196 101.214 1.00 56.18 269 ARG F O 1
ATOM 6243 N N . TYR F 2 125 ? 48.479 -5.689 103.109 1.00 55.88 270 TYR F N 1
ATOM 6244 C CA . TYR F 2 125 ? 49.509 -4.855 102.475 1.00 55.19 270 TYR F CA 1
ATOM 6245 C C . TYR F 2 125 ? 50.727 -5.639 102.038 1.00 55.89 270 TYR F C 1
ATOM 6246 O O . TYR F 2 125 ? 51.307 -6.390 102.817 1.00 57.37 270 TYR F O 1
ATOM 6255 N N . THR F 2 126 ? 51.111 -5.445 100.785 1.00 57.15 271 THR F N 1
ATOM 6256 C CA . THR F 2 126 ? 52.269 -6.099 100.185 1.00 58.70 271 THR F CA 1
ATOM 6257 C C . THR F 2 126 ? 53.302 -5.001 99.998 1.00 61.04 271 THR F C 1
ATOM 6258 O O . THR F 2 126 ? 53.205 -4.174 99.087 1.00 61.73 271 THR F O 1
ATOM 6262 N N . PRO F 2 127 ? 54.292 -4.954 100.880 1.00 62.36 272 PRO F N 1
ATOM 6263 C CA . PRO F 2 127 ? 55.357 -3.958 100.850 1.00 64.83 272 PRO F CA 1
ATOM 6264 C C . PRO F 2 127 ? 55.956 -3.827 99.477 1.00 68.63 272 PRO F C 1
ATOM 6265 O O . PRO F 2 127 ? 55.738 -2.839 98.778 1.00 69.33 272 PRO F O 1
ATOM 6269 N N . GLU F 2 128 ? 56.722 -4.843 99.105 1.00 71.67 273 GLU F N 1
ATOM 6270 C CA . GLU F 2 128 ? 57.378 -4.918 97.804 1.00 73.98 273 GLU F CA 1
ATOM 6271 C C . GLU F 2 128 ? 56.607 -4.251 96.664 1.00 73.58 273 GLU F C 1
ATOM 6272 O O . GLU F 2 128 ? 57.153 -3.432 95.943 1.00 73.82 273 GLU F O 1
ATOM 6278 N N . GLN F 2 129 ? 55.340 -4.619 96.505 1.00 72.49 274 GLN F N 1
ATOM 6279 C CA . GLN F 2 129 ? 54.489 -4.069 95.450 1.00 71.68 274 GLN F CA 1
ATOM 6280 C C . GLN F 2 129 ? 53.675 -2.825 95.836 1.00 70.05 274 GLN F C 1
ATOM 6281 O O . GLN F 2 129 ? 53.024 -2.236 94.977 1.00 68.77 274 GLN F O 1
ATOM 6287 N N . ASP F 2 130 ? 53.684 -2.443 97.115 1.00 68.31 275 ASP F N 1
ATOM 6288 C CA . ASP F 2 130 ? 52.933 -1.272 97.575 1.00 66.84 275 ASP F CA 1
ATOM 6289 C C . ASP F 2 130 ? 51.468 -1.420 97.189 1.00 64.66 275 ASP F C 1
ATOM 6290 O O . ASP F 2 130 ? 50.911 -0.602 96.456 1.00 64.09 275 ASP F O 1
ATOM 6295 N N . THR F 2 131 ? 50.836 -2.461 97.705 1.00 62.24 276 THR F N 1
ATOM 6296 C CA . THR F 2 131 ? 49.458 -2.710 97.344 1.00 61.26 276 THR F CA 1
ATOM 6297 C C . THR F 2 131 ? 48.630 -3.330 98.449 1.00 60.99 276 THR F C 1
ATOM 6298 O O . THR F 2 131 ? 49.136 -3.975 99.384 1.00 59.51 276 THR F O 1
ATOM 6302 N N . MET F 2 132 ? 47.333 -3.135 98.327 1.00 59.44 277 MET F N 1
ATOM 6303 C CA . MET F 2 132 ? 46.474 -3.750 99.276 1.00 60.41 277 MET F CA 1
ATOM 6304 C C . MET F 2 132 ? 45.572 -4.631 98.450 1.00 59.92 277 MET F C 1
ATOM 6305 O O . MET F 2 132 ? 45.314 -4.353 97.261 1.00 58.26 277 MET F O 1
ATOM 6310 N N . THR F 2 133 ? 45.157 -5.728 99.088 1.00 58.77 278 THR F N 1
ATOM 6311 C CA . THR F 2 133 ? 44.344 -6.754 98.477 1.00 57.37 278 THR F CA 1
ATOM 6312 C C . THR F 2 133 ? 43.064 -6.927 99.242 1.00 56.62 278 THR F C 1
ATOM 6313 O O . THR F 2 133 ? 43.065 -7.139 100.462 1.00 54.91 278 THR F O 1
ATOM 6317 N N . PHE F 2 134 ? 41.968 -6.802 98.506 1.00 56.70 279 PHE F N 1
ATOM 6318 C CA . PHE F 2 134 ? 40.646 -6.908 99.097 1.00 58.36 279 PHE F CA 1
ATOM 6319 C C . PHE F 2 134 ? 40.193 -8.343 99.105 1.00 58.04 279 PHE F C 1
ATOM 6320 O O . PHE F 2 134 ? 40.752 -9.158 98.408 1.00 59.19 279 PHE F O 1
ATOM 6328 N N . SER F 2 135 ? 39.176 -8.652 99.889 1.00 57.52 280 SER F N 1
ATOM 6329 C CA . SER F 2 135 ? 38.731 -10.018 100.024 1.00 58.01 280 SER F CA 1
ATOM 6330 C C . SER F 2 135 ? 38.538 -10.911 98.804 1.00 58.94 280 SER F C 1
ATOM 6331 O O . SER F 2 135 ? 38.570 -12.132 98.933 1.00 60.93 280 SER F O 1
ATOM 6334 N N . ASP F 2 136 ? 38.352 -10.333 97.624 1.00 57.09 281 ASP F N 1
ATOM 6335 C CA . ASP F 2 136 ? 38.140 -11.131 96.444 1.00 53.74 281 ASP F CA 1
ATOM 6336 C C . ASP F 2 136 ? 39.446 -11.182 95.714 1.00 53.11 281 ASP F C 1
ATOM 6337 O O . ASP F 2 136 ? 39.521 -11.634 94.567 1.00 53.07 281 ASP F O 1
ATOM 6342 N N . GLY F 2 137 ? 40.491 -10.722 96.390 1.00 51.18 282 GLY F N 1
ATOM 6343 C CA . GLY F 2 137 ? 41.805 -10.719 95.789 1.00 49.96 282 GLY F CA 1
ATOM 6344 C C . GLY F 2 137 ? 42.066 -9.486 94.949 1.00 50.93 282 GLY F C 1
ATOM 6345 O O . GLY F 2 137 ? 43.165 -9.319 94.423 1.00 50.62 282 GLY F O 1
ATOM 6346 N N . LEU F 2 138 ? 41.069 -8.617 94.792 1.00 50.98 283 LEU F N 1
ATOM 6347 C CA . LEU F 2 138 ? 41.300 -7.408 94.024 1.00 51.21 283 LEU F CA 1
ATOM 6348 C C . LEU F 2 138 ? 42.565 -6.717 94.617 1.00 52.19 283 LEU F C 1
ATOM 6349 O O . LEU F 2 138 ? 42.673 -6.501 95.840 1.00 51.74 283 LEU F O 1
ATOM 6354 N N . THR F 2 139 ? 43.533 -6.390 93.768 1.00 52.01 284 THR F N 1
ATOM 6355 C CA . THR F 2 139 ? 44.758 -5.813 94.288 1.00 54.25 284 THR F CA 1
ATOM 6356 C C . THR F 2 139 ? 45.172 -4.494 93.654 1.00 57.28 284 THR F C 1
ATOM 6357 O O . THR F 2 139 ? 45.737 -4.429 92.553 1.00 57.81 284 THR F O 1
ATOM 6361 N N . LEU F 2 140 ? 44.915 -3.443 94.426 1.00 59.48 285 LEU F N 1
ATOM 6362 C CA . LEU F 2 140 ? 45.156 -2.064 94.055 1.00 59.26 285 LEU F CA 1
ATOM 6363 C C . LEU F 2 140 ? 46.464 -1.488 94.565 1.00 59.09 285 LEU F C 1
ATOM 6364 O O . LEU F 2 140 ? 46.877 -1.796 95.692 1.00 60.00 285 LEU F O 1
ATOM 6369 N N . ASN F 2 141 ? 47.111 -0.658 93.736 1.00 57.95 286 ASN F N 1
ATOM 6370 C CA . ASN F 2 141 ? 48.335 0.040 94.141 1.00 56.45 286 ASN F CA 1
ATOM 6371 C C . ASN F 2 141 ? 47.865 1.306 94.853 1.00 57.33 286 ASN F C 1
ATOM 6372 O O . ASN F 2 141 ? 46.664 1.636 94.858 1.00 56.86 286 ASN F O 1
ATOM 6377 N N . ARG F 2 142 ? 48.802 2.020 95.461 1.00 58.44 287 ARG F N 1
ATOM 6378 C CA . ARG F 2 142 ? 48.468 3.247 96.198 1.00 58.74 287 ARG F CA 1
ATOM 6379 C C . ARG F 2 142 ? 47.484 4.184 95.427 1.00 58.37 287 ARG F C 1
ATOM 6380 O O . ARG F 2 142 ? 46.385 4.477 95.878 1.00 57.76 287 ARG F O 1
ATOM 6388 N N . THR F 2 143 ? 47.881 4.625 94.253 1.00 57.54 288 THR F N 1
ATOM 6389 C CA . THR F 2 143 ? 47.049 5.474 93.458 1.00 58.54 288 THR F CA 1
ATOM 6390 C C . THR F 2 143 ? 45.618 4.944 93.285 1.00 61.35 288 THR F C 1
ATOM 6391 O O . THR F 2 143 ? 44.663 5.701 93.313 1.00 61.42 288 THR F O 1
ATOM 6395 N N . GLN F 2 144 ? 45.456 3.644 93.080 1.00 64.26 289 GLN F N 1
ATOM 6396 C CA . GLN F 2 144 ? 44.114 3.073 92.897 1.00 65.74 289 GLN F CA 1
ATOM 6397 C C . GLN F 2 144 ? 43.401 3.050 94.231 1.00 65.70 289 GLN F C 1
ATOM 6398 O O . GLN F 2 144 ? 42.176 3.192 94.322 1.00 63.56 289 GLN F O 1
ATOM 6404 N N . MET F 2 145 ? 44.186 2.834 95.274 1.00 65.52 290 MET F N 1
ATOM 6405 C CA . MET F 2 145 ? 43.623 2.814 96.595 1.00 66.02 290 MET F CA 1
ATOM 6406 C C . MET F 2 145 ? 42.963 4.156 96.782 1.00 66.03 290 MET F C 1
ATOM 6407 O O . MET F 2 145 ? 41.890 4.245 97.368 1.00 66.48 290 MET F O 1
ATOM 6412 N N . HIS F 2 146 ? 43.604 5.195 96.252 1.00 66.22 291 HIS F N 1
ATOM 6413 C CA . HIS F 2 146 ? 43.098 6.562 96.324 1.00 66.67 291 HIS F CA 1
ATOM 6414 C C . HIS F 2 146 ? 41.914 6.761 95.404 1.00 66.08 291 HIS F C 1
ATOM 6415 O O . HIS F 2 146 ? 40.786 6.972 95.867 1.00 66.42 291 HIS F O 1
ATOM 6422 N N . ASN F 2 147 ? 42.178 6.688 94.102 1.00 65.41 292 ASN F N 1
ATOM 6423 C CA . ASN F 2 147 ? 41.156 6.865 93.094 1.00 64.92 292 ASN F CA 1
ATOM 6424 C C . ASN F 2 147 ? 39.890 6.076 93.375 1.00 64.65 292 ASN F C 1
ATOM 6425 O O . ASN F 2 147 ? 38.860 6.363 92.828 1.00 62.75 292 ASN F O 1
ATOM 6430 N N . ALA F 2 148 ? 39.962 5.100 94.260 1.00 66.58 293 ALA F N 1
ATOM 6431 C CA . ALA F 2 148 ? 38.797 4.278 94.589 1.00 68.63 293 ALA F CA 1
ATOM 6432 C C . ALA F 2 148 ? 37.925 4.853 95.694 1.00 69.33 293 ALA F C 1
ATOM 6433 O O . ALA F 2 148 ? 36.797 4.396 95.912 1.00 67.58 293 ALA F O 1
ATOM 6435 N N . GLY F 2 149 ? 38.463 5.839 96.405 1.00 71.24 294 GLY F N 1
ATOM 6436 C CA . GLY F 2 149 ? 37.707 6.470 97.475 1.00 73.82 294 GLY F CA 1
ATOM 6437 C C . GLY F 2 149 ? 38.452 6.828 98.757 1.00 74.99 294 GLY F C 1
ATOM 6438 O O . GLY F 2 149 ? 37.888 7.515 99.622 1.00 76.40 294 GLY F O 1
ATOM 6439 N N . PHE F 2 150 ? 39.697 6.371 98.902 1.00 74.83 295 PHE F N 1
ATOM 6440 C CA . PHE F 2 150 ? 40.452 6.658 100.112 1.00 73.77 295 PHE F CA 1
ATOM 6441 C C . PHE F 2 150 ? 40.869 8.092 100.027 1.00 74.71 295 PHE F C 1
ATOM 6442 O O . PHE F 2 150 ? 41.004 8.776 101.042 1.00 74.73 295 PHE F O 1
ATOM 6450 N N . GLY F 2 151 ? 41.025 8.558 98.794 1.00 75.29 296 GLY F N 1
ATOM 6451 C CA . GLY F 2 151 ? 41.426 9.934 98.556 1.00 75.76 296 GLY F CA 1
ATOM 6452 C C . GLY F 2 151 ? 42.548 10.370 99.476 1.00 75.38 296 GLY F C 1
ATOM 6453 O O . GLY F 2 151 ? 43.618 9.760 99.477 1.00 75.11 296 GLY F O 1
ATOM 6454 N N . PRO F 2 152 ? 42.323 11.431 100.274 1.00 75.83 297 PRO F N 1
ATOM 6455 C CA . PRO F 2 152 ? 43.197 12.091 101.264 1.00 74.49 297 PRO F CA 1
ATOM 6456 C C . PRO F 2 152 ? 43.676 11.168 102.383 1.00 72.50 297 PRO F C 1
ATOM 6457 O O . PRO F 2 152 ? 44.787 11.294 102.900 1.00 72.91 297 PRO F O 1
ATOM 6461 N N . LEU F 2 153 ? 42.794 10.252 102.743 1.00 69.84 298 LEU F N 1
ATOM 6462 C CA . LEU F 2 153 ? 42.984 9.271 103.788 1.00 67.37 298 LEU F CA 1
ATOM 6463 C C . LEU F 2 153 ? 44.052 8.227 103.448 1.00 67.70 298 LEU F C 1
ATOM 6464 O O . LEU F 2 153 ? 44.466 7.455 104.301 1.00 67.45 298 LEU F O 1
ATOM 6469 N N . THR F 2 154 ? 44.493 8.226 102.194 1.00 68.05 299 THR F N 1
ATOM 6470 C CA . THR F 2 154 ? 45.439 7.256 101.659 1.00 67.95 299 THR F CA 1
ATOM 6471 C C . THR F 2 154 ? 46.845 7.114 102.229 1.00 68.62 299 THR F C 1
ATOM 6472 O O . THR F 2 154 ? 47.093 6.170 102.974 1.00 68.99 299 THR F O 1
ATOM 6476 N N . ASP F 2 155 ? 47.781 7.993 101.895 1.00 68.81 300 ASP F N 1
ATOM 6477 C CA . ASP F 2 155 ? 49.132 7.818 102.443 1.00 69.39 300 ASP F CA 1
ATOM 6478 C C . ASP F 2 155 ? 49.100 7.613 103.959 1.00 68.56 300 ASP F C 1
ATOM 6479 O O . ASP F 2 155 ? 50.102 7.218 104.551 1.00 69.12 300 ASP F O 1
ATOM 6484 N N . LEU F 2 156 ? 47.964 7.898 104.588 1.00 66.26 301 LEU F N 1
ATOM 6485 C CA . LEU F 2 156 ? 47.845 7.734 106.025 1.00 64.82 301 LEU F CA 1
ATOM 6486 C C . LEU F 2 156 ? 47.670 6.296 106.443 1.00 64.11 301 LEU F C 1
ATOM 6487 O O . LEU F 2 156 ? 48.224 5.862 107.451 1.00 63.90 301 LEU F O 1
ATOM 6492 N N . VAL F 2 157 ? 46.851 5.580 105.679 1.00 63.30 302 VAL F N 1
ATOM 6493 C CA . VAL F 2 157 ? 46.550 4.182 105.939 1.00 61.40 302 VAL F CA 1
ATOM 6494 C C . VAL F 2 157 ? 47.751 3.344 105.522 1.00 60.87 302 VAL F C 1
ATOM 6495 O O . VAL F 2 157 ? 48.065 2.345 106.169 1.00 61.12 302 VAL F O 1
ATOM 6499 N N . PHE F 2 158 ? 48.426 3.759 104.453 1.00 59.57 303 PHE F N 1
ATOM 6500 C CA . PHE F 2 158 ? 49.636 3.074 104.014 1.00 59.83 303 PHE F CA 1
ATOM 6501 C C . PHE F 2 158 ? 50.756 3.236 105.074 1.00 60.12 303 PHE F C 1
ATOM 6502 O O . PHE F 2 158 ? 51.670 2.417 105.175 1.00 61.91 303 PHE F O 1
ATOM 6510 N N . THR F 2 159 ? 50.702 4.303 105.860 1.00 58.48 304 THR F N 1
ATOM 6511 C CA . THR F 2 159 ? 51.707 4.487 106.885 1.00 56.62 304 THR F CA 1
ATOM 6512 C C . THR F 2 159 ? 51.468 3.425 107.950 1.00 54.54 304 THR F C 1
ATOM 6513 O O . THR F 2 159 ? 52.355 2.711 108.361 1.00 52.94 304 THR F O 1
ATOM 6517 N N . PHE F 2 160 ? 50.232 3.314 108.372 1.00 54.07 305 PHE F N 1
ATOM 6518 C CA . PHE F 2 160 ? 49.864 2.347 109.363 1.00 54.02 305 PHE F CA 1
ATOM 6519 C C . PHE F 2 160 ? 50.247 0.979 108.822 1.00 56.26 305 PHE F C 1
ATOM 6520 O O . PHE F 2 160 ? 50.773 0.128 109.534 1.00 56.08 305 PHE F O 1
ATOM 6528 N N . ALA F 2 161 ? 49.967 0.760 107.544 1.00 58.15 306 ALA F N 1
ATOM 6529 C CA . ALA F 2 161 ? 50.306 -0.506 106.931 1.00 59.47 306 ALA F CA 1
ATOM 6530 C C . ALA F 2 161 ? 51.786 -0.843 107.218 1.00 60.90 306 ALA F C 1
ATOM 6531 O O . ALA F 2 161 ? 52.111 -1.950 107.633 1.00 62.09 306 ALA F O 1
ATOM 6533 N N . ASN F 2 162 ? 52.680 0.113 107.010 1.00 60.79 307 ASN F N 1
ATOM 6534 C CA . ASN F 2 162 ? 54.083 -0.127 107.270 1.00 60.69 307 ASN F CA 1
ATOM 6535 C C . ASN F 2 162 ? 54.350 -0.170 108.776 1.00 60.77 307 ASN F C 1
ATOM 6536 O O . ASN F 2 162 ? 55.094 -1.015 109.283 1.00 61.23 307 ASN F O 1
ATOM 6541 N N . GLN F 2 163 ? 53.734 0.737 109.512 1.00 60.15 308 GLN F N 1
ATOM 6542 C CA . GLN F 2 163 ? 53.932 0.742 110.946 1.00 59.16 308 GLN F CA 1
ATOM 6543 C C . GLN F 2 163 ? 53.608 -0.633 111.502 1.00 58.53 308 GLN F C 1
ATOM 6544 O O . GLN F 2 163 ? 54.100 -1.045 112.541 1.00 59.28 308 GLN F O 1
ATOM 6550 N N . LEU F 2 164 ? 52.808 -1.377 110.778 1.00 58.38 309 LEU F N 1
ATOM 6551 C CA . LEU F 2 164 ? 52.419 -2.663 111.275 1.00 58.42 309 LEU F CA 1
ATOM 6552 C C . LEU F 2 164 ? 53.432 -3.789 111.015 1.00 59.07 309 LEU F C 1
ATOM 6553 O O . LEU F 2 164 ? 53.656 -4.656 111.873 1.00 59.39 309 LEU F O 1
ATOM 6558 N N . LEU F 2 165 ? 54.075 -3.773 109.861 1.00 58.74 310 LEU F N 1
ATOM 6559 C CA . LEU F 2 165 ? 55.012 -4.840 109.553 1.00 60.07 310 LEU F CA 1
ATOM 6560 C C . LEU F 2 165 ? 55.982 -5.210 110.672 1.00 60.63 310 LEU F C 1
ATOM 6561 O O . LEU F 2 165 ? 56.074 -6.373 111.053 1.00 60.81 310 LEU F O 1
ATOM 6566 N N . PRO F 2 166 ? 56.723 -4.233 111.215 1.00 62.16 311 PRO F N 1
ATOM 6567 C CA . PRO F 2 166 ? 57.661 -4.566 112.298 1.00 61.32 311 PRO F CA 1
ATOM 6568 C C . PRO F 2 166 ? 57.057 -5.346 113.454 1.00 62.30 311 PRO F C 1
ATOM 6569 O O . PRO F 2 166 ? 57.748 -6.051 114.161 1.00 63.17 311 PRO F O 1
ATOM 6573 N N . LEU F 2 167 ? 55.757 -5.239 113.649 1.00 64.54 312 LEU F N 1
ATOM 6574 C CA . LEU F 2 167 ? 55.123 -5.933 114.765 1.00 66.21 312 LEU F CA 1
ATOM 6575 C C . LEU F 2 167 ? 54.955 -7.446 114.528 1.00 67.27 312 LEU F C 1
ATOM 6576 O O . LEU F 2 167 ? 54.816 -8.239 115.490 1.00 67.08 312 LEU F O 1
ATOM 6581 N N . GLU F 2 168 ? 54.979 -7.823 113.243 1.00 67.62 313 GLU F N 1
ATOM 6582 C CA . GLU F 2 168 ? 54.791 -9.196 112.781 1.00 66.70 313 GLU F CA 1
ATOM 6583 C C . GLU F 2 168 ? 53.718 -9.852 113.611 1.00 65.76 313 GLU F C 1
ATOM 6584 O O . GLU F 2 168 ? 53.927 -10.881 114.254 1.00 65.01 313 GLU F O 1
ATOM 6590 N N . MET F 2 169 ? 52.553 -9.225 113.595 1.00 65.12 314 MET F N 1
ATOM 6591 C CA . MET F 2 169 ? 51.430 -9.736 114.351 1.00 65.66 314 MET F CA 1
ATOM 6592 C C . MET F 2 169 ? 50.942 -11.005 113.689 1.00 65.28 314 MET F C 1
ATOM 6593 O O . MET F 2 169 ? 51.395 -11.345 112.623 1.00 65.77 314 MET F O 1
ATOM 6598 N N . ASP F 2 170 ? 50.037 -11.722 114.320 1.00 66.05 315 ASP F N 1
ATOM 6599 C CA . ASP F 2 170 ? 49.532 -12.907 113.673 1.00 68.55 315 ASP F CA 1
ATOM 6600 C C . ASP F 2 170 ? 48.029 -12.789 113.740 1.00 68.46 315 ASP F C 1
ATOM 6601 O O . ASP F 2 170 ? 47.531 -11.777 114.230 1.00 69.07 315 ASP F O 1
ATOM 6606 N N . ASP F 2 171 ? 47.322 -13.802 113.249 1.00 68.21 316 ASP F N 1
ATOM 6607 C CA . ASP F 2 171 ? 45.863 -13.822 113.222 1.00 70.07 316 ASP F CA 1
ATOM 6608 C C . ASP F 2 171 ? 45.200 -13.689 114.573 1.00 69.54 316 ASP F C 1
ATOM 6609 O O . ASP F 2 171 ? 44.227 -12.961 114.734 1.00 69.47 316 ASP F O 1
ATOM 6614 N N . THR F 2 172 ? 45.699 -14.426 115.546 1.00 68.70 317 THR F N 1
ATOM 6615 C CA . THR F 2 172 ? 45.082 -14.372 116.844 1.00 68.42 317 THR F CA 1
ATOM 6616 C C . THR F 2 172 ? 45.306 -12.986 117.426 1.00 66.78 317 THR F C 1
ATOM 6617 O O . THR F 2 172 ? 44.412 -12.403 118.018 1.00 65.92 317 THR F O 1
ATOM 6621 N N . GLU F 2 173 ? 46.494 -12.445 117.219 1.00 66.27 318 GLU F N 1
ATOM 6622 C CA . GLU F 2 173 ? 46.800 -11.116 117.720 1.00 66.33 318 GLU F CA 1
ATOM 6623 C C . GLU F 2 173 ? 45.863 -10.113 117.015 1.00 65.64 318 GLU F C 1
ATOM 6624 O O . GLU F 2 173 ? 45.122 -9.381 117.668 1.00 65.01 318 GLU F O 1
ATOM 6630 N N . THR F 2 174 ? 45.846 -10.097 115.688 1.00 64.81 319 THR F N 1
ATOM 6631 C CA . THR F 2 174 ? 44.957 -9.178 115.004 1.00 63.31 319 THR F CA 1
ATOM 6632 C C . THR F 2 174 ? 43.500 -9.410 115.366 1.00 63.92 319 THR F C 1
ATOM 6633 O O . THR F 2 174 ? 42.695 -8.496 115.322 1.00 64.74 319 THR F O 1
ATOM 6637 N N . GLY F 2 175 ? 43.156 -10.633 115.735 1.00 64.99 320 GLY F N 1
ATOM 6638 C CA . GLY F 2 175 ? 41.778 -10.933 116.089 1.00 65.81 320 GLY F CA 1
ATOM 6639 C C . GLY F 2 175 ? 41.479 -10.286 117.415 1.00 66.55 320 GLY F C 1
ATOM 6640 O O . GLY F 2 175 ? 40.460 -9.617 117.562 1.00 68.19 320 GLY F O 1
ATOM 6641 N N . LEU F 2 176 ? 42.374 -10.490 118.381 1.00 66.39 321 LEU F N 1
ATOM 6642 C CA . LEU F 2 176 ? 42.243 -9.899 119.699 1.00 65.56 321 LEU F CA 1
ATOM 6643 C C . LEU F 2 176 ? 42.173 -8.386 119.581 1.00 65.78 321 LEU F C 1
ATOM 6644 O O . LEU F 2 176 ? 41.195 -7.785 120.014 1.00 66.43 321 LEU F O 1
ATOM 6649 N N . LEU F 2 177 ? 43.202 -7.772 118.999 1.00 64.96 322 LEU F N 1
ATOM 6650 C CA . LEU F 2 177 ? 43.210 -6.332 118.826 1.00 64.37 322 LEU F CA 1
ATOM 6651 C C . LEU F 2 177 ? 41.861 -5.856 118.279 1.00 65.43 322 LEU F C 1
ATOM 6652 O O . LEU F 2 177 ? 41.245 -4.945 118.832 1.00 66.78 322 LEU F O 1
ATOM 6657 N N . SER F 2 178 ? 41.403 -6.464 117.193 1.00 65.05 323 SER F N 1
ATOM 6658 C CA . SER F 2 178 ? 40.130 -6.083 116.601 1.00 65.52 323 SER F CA 1
ATOM 6659 C C . SER F 2 178 ? 39.028 -6.142 117.640 1.00 67.74 323 SER F C 1
ATOM 6660 O O . SER F 2 178 ? 38.219 -5.222 117.758 1.00 68.02 323 SER F O 1
ATOM 6663 N N . ALA F 2 179 ? 38.982 -7.246 118.378 1.00 68.99 324 ALA F N 1
ATOM 6664 C CA . ALA F 2 179 ? 37.978 -7.420 119.420 1.00 69.56 324 ALA F CA 1
ATOM 6665 C C . ALA F 2 179 ? 38.096 -6.367 120.553 1.00 69.39 324 ALA F C 1
ATOM 6666 O O . ALA F 2 179 ? 37.106 -6.062 121.221 1.00 69.53 324 ALA F O 1
ATOM 6668 N N . ILE F 2 180 ? 39.291 -5.811 120.761 1.00 68.03 325 ILE F N 1
ATOM 6669 C CA . ILE F 2 180 ? 39.488 -4.802 121.798 1.00 67.25 325 ILE F CA 1
ATOM 6670 C C . ILE F 2 180 ? 39.050 -3.398 121.357 1.00 68.07 325 ILE F C 1
ATOM 6671 O O . ILE F 2 180 ? 38.795 -2.539 122.195 1.00 67.89 325 ILE F O 1
ATOM 6676 N N . CYS F 2 181 ? 38.976 -3.153 120.052 1.00 68.44 326 CYS F N 1
ATOM 6677 C CA . CYS F 2 181 ? 38.506 -1.862 119.572 1.00 68.87 326 CYS F CA 1
ATOM 6678 C C . CYS F 2 181 ? 37.018 -1.958 119.651 1.00 69.61 326 CYS F C 1
ATOM 6679 O O . CYS F 2 181 ? 36.347 -1.023 120.051 1.00 71.76 326 CYS F O 1
ATOM 6682 N N . LEU F 2 182 ? 36.495 -3.105 119.254 1.00 69.97 327 LEU F N 1
ATOM 6683 C CA . LEU F 2 182 ? 35.061 -3.312 119.271 1.00 70.92 327 LEU F CA 1
ATOM 6684 C C . LEU F 2 182 ? 34.480 -3.273 120.692 1.00 71.04 327 LEU F C 1
ATOM 6685 O O . LEU F 2 182 ? 33.561 -2.506 120.963 1.00 71.18 327 LEU F O 1
ATOM 6690 N N . ILE F 2 183 ? 35.001 -4.101 121.594 1.00 70.79 328 ILE F N 1
ATOM 6691 C CA . ILE F 2 183 ? 34.499 -4.111 122.955 1.00 69.35 328 ILE F CA 1
ATOM 6692 C C . ILE F 2 183 ? 35.212 -2.993 123.657 1.00 70.07 328 ILE F C 1
ATOM 6693 O O . ILE F 2 183 ? 36.267 -3.191 124.216 1.00 68.60 328 ILE F O 1
ATOM 6698 N N . CYS F 2 184 ? 34.634 -1.803 123.600 1.00 72.03 329 CYS F N 1
ATOM 6699 C CA . CYS F 2 184 ? 35.214 -0.632 124.250 1.00 73.46 329 CYS F CA 1
ATOM 6700 C C . CYS F 2 184 ? 34.164 0.053 125.081 1.00 74.67 329 CYS F C 1
ATOM 6701 O O . CYS F 2 184 ? 33.066 0.323 124.578 1.00 75.31 329 CYS F O 1
ATOM 6704 N N . GLY F 2 185 ? 34.511 0.374 126.328 1.00 75.23 330 GLY F N 1
ATOM 6705 C CA . GLY F 2 185 ? 33.564 1.025 127.218 1.00 75.64 330 GLY F CA 1
ATOM 6706 C C . GLY F 2 185 ? 33.509 2.549 127.268 1.00 76.27 330 GLY F C 1
ATOM 6707 O O . GLY F 2 185 ? 32.789 3.080 128.109 1.00 77.66 330 GLY F O 1
ATOM 6708 N N . ASP F 2 186 ? 34.243 3.257 126.405 1.00 76.09 331 ASP F N 1
ATOM 6709 C CA . ASP F 2 186 ? 34.228 4.725 126.389 1.00 76.25 331 ASP F CA 1
ATOM 6710 C C . ASP F 2 186 ? 33.116 5.262 125.521 1.00 77.78 331 ASP F C 1
ATOM 6711 O O . ASP F 2 186 ? 32.460 6.247 125.870 1.00 77.77 331 ASP F O 1
ATOM 6716 N N . ARG F 2 187 ? 32.923 4.612 124.379 1.00 79.84 332 ARG F N 1
ATOM 6717 C CA . ARG F 2 187 ? 31.896 5.008 123.429 1.00 81.55 332 ARG F CA 1
ATOM 6718 C C . ARG F 2 187 ? 30.728 5.686 124.151 1.00 82.58 332 ARG F C 1
ATOM 6719 O O . ARG F 2 187 ? 30.183 5.172 125.140 1.00 82.36 332 ARG F O 1
ATOM 6727 N N . GLN F 2 188 ? 30.369 6.866 123.667 1.00 83.56 333 GLN F N 1
ATOM 6728 C CA . GLN F 2 188 ? 29.266 7.605 124.244 1.00 83.92 333 GLN F CA 1
ATOM 6729 C C . GLN F 2 188 ? 27.962 6.875 123.924 1.00 84.67 333 GLN F C 1
ATOM 6730 O O . GLN F 2 188 ? 27.853 6.203 122.883 1.00 84.40 333 GLN F O 1
ATOM 6736 N N . ASP F 2 189 ? 26.996 6.977 124.837 1.00 85.41 334 ASP F N 1
ATOM 6737 C CA . ASP F 2 189 ? 25.689 6.342 124.666 1.00 86.73 334 ASP F CA 1
ATOM 6738 C C . ASP F 2 189 ? 25.694 4.868 125.062 1.00 86.81 334 ASP F C 1
ATOM 6739 O O . ASP F 2 189 ? 24.954 4.046 124.500 1.00 86.56 334 ASP F O 1
ATOM 6744 N N . LEU F 2 190 ? 26.525 4.529 126.034 1.00 86.62 335 LEU F N 1
ATOM 6745 C CA . LEU F 2 190 ? 26.585 3.147 126.465 1.00 87.13 335 LEU F CA 1
ATOM 6746 C C . LEU F 2 190 ? 25.701 2.930 127.685 1.00 87.65 335 LEU F C 1
ATOM 6747 O O . LEU F 2 190 ? 25.883 3.560 128.723 1.00 87.50 335 LEU F O 1
ATOM 6752 N N . GLU F 2 191 ? 24.734 2.037 127.541 1.00 87.74 336 GLU F N 1
ATOM 6753 C CA . GLU F 2 191 ? 23.832 1.720 128.622 1.00 88.11 336 GLU F CA 1
ATOM 6754 C C . GLU F 2 191 ? 24.533 0.998 129.750 1.00 89.32 336 GLU F C 1
ATOM 6755 O O . GLU F 2 191 ? 24.369 1.381 130.907 1.00 90.57 336 GLU F O 1
ATOM 6761 N N . GLU F 2 192 ? 25.324 -0.028 129.436 1.00 89.56 337 GLU F N 1
ATOM 6762 C CA . GLU F 2 192 ? 26.002 -0.791 130.491 1.00 89.86 337 GLU F CA 1
ATOM 6763 C C . GLU F 2 192 ? 27.517 -0.664 130.457 1.00 88.73 337 GLU F C 1
ATOM 6764 O O . GLU F 2 192 ? 28.232 -1.607 130.786 1.00 89.28 337 GLU F O 1
ATOM 6770 N N . PRO F 2 193 ? 28.027 0.510 130.105 1.00 87.24 338 PRO F N 1
ATOM 6771 C CA . PRO F 2 193 ? 29.484 0.632 130.058 1.00 86.33 338 PRO F CA 1
ATOM 6772 C C . PRO F 2 193 ? 30.299 -0.339 130.925 1.00 85.57 338 PRO F C 1
ATOM 6773 O O . PRO F 2 193 ? 31.053 -1.153 130.395 1.00 85.84 338 PRO F O 1
ATOM 6777 N N . THR F 2 194 ? 30.130 -0.283 132.242 1.00 85.38 339 THR F N 1
ATOM 6778 C CA . THR F 2 194 ? 30.918 -1.138 133.142 1.00 85.09 339 THR F CA 1
ATOM 6779 C C . THR F 2 194 ? 30.911 -2.616 132.729 1.00 85.39 339 THR F C 1
ATOM 6780 O O . THR F 2 194 ? 31.898 -3.341 132.927 1.00 84.94 339 THR F O 1
ATOM 6784 N N . LYS F 2 195 ? 29.795 -3.045 132.146 1.00 85.65 340 LYS F N 1
ATOM 6785 C CA . LYS F 2 195 ? 29.634 -4.412 131.670 1.00 86.09 340 LYS F CA 1
ATOM 6786 C C . LYS F 2 195 ? 30.603 -4.533 130.491 1.00 86.47 340 LYS F C 1
ATOM 6787 O O . LYS F 2 195 ? 31.477 -5.433 130.443 1.00 86.05 340 LYS F O 1
ATOM 6793 N N . VAL F 2 196 ? 30.446 -3.592 129.558 1.00 86.06 341 VAL F N 1
ATOM 6794 C CA . VAL F 2 196 ? 31.280 -3.523 128.374 1.00 85.24 341 V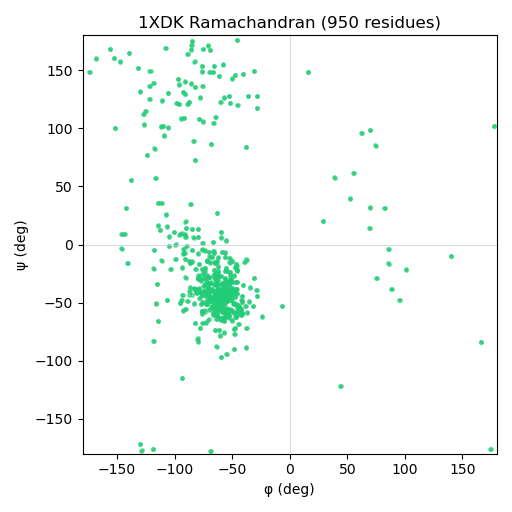AL F CA 1
ATOM 6795 C C . VAL F 2 196 ? 32.737 -3.275 128.729 1.00 85.08 341 VAL F C 1
ATOM 6796 O O . VAL F 2 196 ? 33.639 -3.663 127.994 1.00 84.82 341 VAL F O 1
ATOM 6800 N N . ASP F 2 197 ? 32.978 -2.640 129.861 1.00 85.41 342 ASP F N 1
ATOM 6801 C CA . ASP F 2 197 ? 34.348 -2.398 130.251 1.00 86.25 342 ASP F CA 1
ATOM 6802 C C . ASP F 2 197 ? 35.015 -3.698 130.703 1.00 87.25 342 ASP F C 1
ATOM 6803 O O . ASP F 2 197 ? 36.099 -4.055 130.219 1.00 86.49 342 ASP F O 1
ATOM 6808 N N . LYS F 2 198 ? 34.361 -4.410 131.621 1.00 88.46 343 LYS F N 1
ATOM 6809 C CA . LYS F 2 198 ? 34.896 -5.679 132.123 1.00 88.70 343 LYS F CA 1
ATOM 6810 C C . LYS F 2 198 ? 34.756 -6.779 131.065 1.00 88.16 343 LYS F C 1
ATOM 6811 O O . LYS F 2 198 ? 35.456 -7.793 131.146 1.00 88.79 343 LYS F O 1
ATOM 6817 N N . LEU F 2 199 ? 33.855 -6.602 130.091 1.00 85.53 344 LEU F N 1
ATOM 6818 C CA . LEU F 2 199 ? 33.713 -7.610 129.038 1.00 83.12 344 LEU F CA 1
ATOM 6819 C C . LEU F 2 199 ? 35.022 -7.673 128.243 1.00 82.05 344 LEU F C 1
ATOM 6820 O O . LEU F 2 199 ? 35.418 -8.732 127.759 1.00 81.66 344 LEU F O 1
ATOM 6825 N N . GLN F 2 200 ? 35.702 -6.534 128.141 1.00 81.41 345 GLN F N 1
ATOM 6826 C CA . GLN F 2 200 ? 36.964 -6.444 127.418 1.00 80.52 345 GLN F CA 1
ATOM 6827 C C . GLN F 2 200 ? 38.168 -6.594 128.360 1.00 81.17 345 GLN F C 1
ATOM 6828 O O . GLN F 2 200 ? 39.319 -6.386 127.955 1.00 81.96 345 GLN F O 1
ATOM 6834 N N . GLU F 2 201 ? 37.913 -6.954 129.616 1.00 81.53 346 GLU F N 1
ATOM 6835 C CA . GLU F 2 201 ? 39.003 -7.097 130.593 1.00 81.14 346 GLU F CA 1
ATOM 6836 C C . GLU F 2 201 ? 39.920 -8.287 130.307 1.00 79.11 346 GLU F C 1
ATOM 6837 O O . GLU F 2 201 ? 41.151 -8.160 130.346 1.00 77.98 346 GLU F O 1
ATOM 6843 N N . PRO F 2 202 ? 39.331 -9.455 130.003 1.00 77.56 347 PRO F N 1
ATOM 6844 C CA . PRO F 2 202 ? 40.155 -10.624 129.712 1.00 77.06 347 PRO F CA 1
ATOM 6845 C C . PRO F 2 202 ? 40.847 -10.453 128.347 1.00 76.57 347 PRO F C 1
ATOM 6846 O O . PRO F 2 202 ? 42.012 -10.859 128.184 1.00 76.39 347 PRO F O 1
ATOM 6850 N N . LEU F 2 203 ? 40.143 -9.853 127.376 1.00 74.63 348 LEU F N 1
ATOM 6851 C CA . LEU F 2 203 ? 40.733 -9.637 126.055 1.00 72.63 348 LEU F CA 1
ATOM 6852 C C . LEU F 2 203 ? 42.068 -8.958 126.265 1.00 72.61 348 LEU F C 1
ATOM 6853 O O . LEU F 2 203 ? 43.055 -9.343 125.682 1.00 71.77 348 LEU F O 1
ATOM 6858 N N . LEU F 2 204 ? 42.104 -7.945 127.117 1.00 73.52 349 LEU F N 1
ATOM 6859 C CA . LEU F 2 204 ? 43.354 -7.254 127.352 1.00 75.06 349 LEU F CA 1
ATOM 6860 C C . LEU F 2 204 ? 44.395 -8.178 127.966 1.00 76.76 349 LEU F C 1
ATOM 6861 O O . LEU F 2 204 ? 45.609 -8.008 127.743 1.00 76.89 349 LEU F O 1
ATOM 6866 N N . GLU F 2 205 ? 43.913 -9.158 128.741 1.00 78.83 350 GLU F N 1
ATOM 6867 C CA . GLU F 2 205 ? 44.782 -10.140 129.424 1.00 79.79 350 GLU F CA 1
ATOM 6868 C C . GLU F 2 205 ? 45.252 -11.210 128.439 1.00 79.03 350 GLU F C 1
ATOM 6869 O O . GLU F 2 205 ? 46.453 -11.536 128.383 1.00 78.39 350 GLU F O 1
ATOM 6875 N N . ALA F 2 206 ? 44.305 -11.726 127.652 1.00 77.44 351 ALA F N 1
ATOM 6876 C CA . ALA F 2 206 ? 44.615 -12.705 126.630 1.00 76.40 351 ALA F CA 1
ATOM 6877 C C . ALA F 2 206 ? 45.718 -12.125 125.727 1.00 76.37 351 ALA F C 1
ATOM 6878 O O . ALA F 2 206 ? 46.802 -12.691 125.611 1.00 77.81 351 ALA F O 1
ATOM 6880 N N . LEU F 2 207 ? 45.453 -10.983 125.107 1.00 75.19 352 LEU F N 1
ATOM 6881 C CA . LEU F 2 207 ? 46.431 -10.362 124.236 1.00 74.37 352 LEU F CA 1
ATOM 6882 C C . LEU F 2 207 ? 47.785 -10.190 124.929 1.00 75.60 352 LEU F C 1
ATOM 6883 O O . LEU F 2 207 ? 48.836 -10.329 124.290 1.00 74.36 352 LEU F O 1
ATOM 6888 N N . LYS F 2 208 ? 47.782 -9.886 126.228 1.00 77.45 353 LYS F N 1
ATOM 6889 C CA . LYS F 2 208 ? 49.065 -9.724 126.914 1.00 78.87 353 LYS F CA 1
ATOM 6890 C C . LYS F 2 208 ? 49.764 -11.065 127.042 1.00 79.83 353 LYS F C 1
ATOM 6891 O O . LYS F 2 208 ? 50.918 -11.230 126.617 1.00 80.60 353 LYS F O 1
ATOM 6897 N N . ILE F 2 209 ? 49.074 -12.027 127.640 1.00 79.08 354 ILE F N 1
ATOM 6898 C CA . ILE F 2 209 ? 49.685 -13.330 127.802 1.00 78.95 354 ILE F CA 1
ATOM 6899 C C . ILE F 2 209 ? 50.188 -13.849 126.449 1.00 79.51 354 ILE F C 1
ATOM 6900 O O . ILE F 2 209 ? 51.396 -14.037 126.255 1.00 80.48 354 ILE F O 1
ATOM 6905 N N . TYR F 2 210 ? 49.254 -14.043 125.513 1.00 78.46 355 TYR F N 1
ATOM 6906 C CA . TYR F 2 210 ? 49.562 -14.550 124.180 1.00 76.95 355 TYR F CA 1
ATOM 6907 C C . TYR F 2 210 ? 50.726 -13.903 123.437 1.00 76.26 355 TYR F C 1
ATOM 6908 O O . TYR F 2 210 ? 51.533 -14.595 122.847 1.00 75.78 355 TYR F O 1
ATOM 6917 N N . ILE F 2 211 ? 50.820 -12.586 123.429 1.00 77.30 356 ILE F N 1
ATOM 6918 C CA . ILE F 2 211 ? 51.934 -11.969 122.719 1.00 78.45 356 ILE F CA 1
ATOM 6919 C C . ILE F 2 211 ? 53.234 -12.302 123.443 1.00 78.79 356 ILE F C 1
ATOM 6920 O O . ILE F 2 211 ? 54.267 -12.550 122.815 1.00 77.40 356 ILE F O 1
ATOM 6925 N N . ARG F 2 212 ? 53.156 -12.306 124.775 1.00 79.81 357 ARG F N 1
ATOM 6926 C CA . ARG F 2 212 ? 54.305 -12.574 125.654 1.00 81.34 357 ARG F CA 1
ATOM 6927 C C . ARG F 2 212 ? 54.858 -14.016 125.533 1.00 83.09 357 ARG F C 1
ATOM 6928 O O . ARG F 2 212 ? 56.084 -14.232 125.391 1.00 82.11 357 ARG F O 1
ATOM 6936 N N . LYS F 2 213 ? 53.941 -14.987 125.595 1.00 84.70 358 LYS F N 1
ATOM 6937 C CA . LYS F 2 213 ? 54.278 -16.401 125.479 1.00 86.13 358 LYS F CA 1
ATOM 6938 C C . LYS F 2 213 ? 54.832 -16.671 124.074 1.00 86.02 358 LYS F C 1
ATOM 6939 O O . LYS F 2 213 ? 55.816 -17.379 123.913 1.00 86.51 358 LYS F O 1
ATOM 6945 N N . ARG F 2 214 ? 54.220 -16.066 123.064 1.00 85.81 359 ARG F N 1
ATOM 6946 C CA . ARG F 2 214 ? 54.641 -16.256 121.687 1.00 85.33 359 ARG F CA 1
ATOM 6947 C C . ARG F 2 214 ? 55.957 -15.573 121.333 1.00 85.62 359 ARG F C 1
ATOM 6948 O O . ARG F 2 214 ? 56.649 -15.997 120.422 1.00 86.21 359 ARG F O 1
ATOM 6956 N N . ARG F 2 215 ? 56.318 -14.512 122.031 1.00 86.42 360 ARG F N 1
ATOM 6957 C CA . ARG F 2 215 ? 57.563 -13.828 121.685 1.00 87.17 360 ARG F CA 1
ATOM 6958 C C . ARG F 2 215 ? 58.393 -13.413 122.886 1.00 86.67 360 ARG F C 1
ATOM 6959 O O . ARG F 2 215 ? 58.765 -12.242 123.040 1.00 87.38 360 ARG F O 1
ATOM 6967 N N . PRO F 2 216 ? 58.719 -14.376 123.750 1.00 85.60 361 PRO F N 1
ATOM 6968 C CA . PRO F 2 216 ? 59.511 -14.097 124.946 1.00 83.77 361 PRO F CA 1
ATOM 6969 C C . PRO F 2 216 ? 60.624 -13.044 124.873 1.00 82.01 361 PRO F C 1
ATOM 6970 O O . PRO F 2 216 ? 60.679 -12.169 125.707 1.00 81.75 361 PRO F O 1
ATOM 6974 N N . SER F 2 217 ? 61.496 -13.089 123.884 1.00 81.44 362 SER F N 1
ATOM 6975 C CA . SER F 2 217 ? 62.563 -12.089 123.856 1.00 83.03 362 SER F CA 1
ATOM 6976 C C . SER F 2 217 ? 62.130 -10.616 123.663 1.00 83.88 362 SER F C 1
ATOM 6977 O O . SER F 2 217 ? 62.920 -9.697 123.933 1.00 82.72 362 SER F O 1
ATOM 6980 N N . LYS F 2 218 ? 60.889 -10.393 123.208 1.00 85.17 363 LYS F N 1
ATOM 6981 C CA . LYS F 2 218 ? 60.341 -9.035 122.967 1.00 84.15 363 LYS F CA 1
ATOM 6982 C C . LYS F 2 218 ? 59.036 -8.871 123.787 1.00 81.71 363 LYS F C 1
ATOM 6983 O O . LYS F 2 218 ? 57.949 -8.907 123.227 1.00 78.95 363 LYS F O 1
ATOM 6989 N N . PRO F 2 219 ? 59.130 -8.640 125.116 1.00 80.85 364 PRO F N 1
ATOM 6990 C CA . PRO F 2 219 ? 57.898 -8.510 125.916 1.00 79.59 364 PRO F CA 1
ATOM 6991 C C . PRO F 2 219 ? 57.226 -7.135 125.826 1.00 78.73 364 PRO F C 1
ATOM 6992 O O . PRO F 2 219 ? 56.116 -6.923 126.338 1.00 77.98 364 PRO F O 1
ATOM 6996 N N . HIS F 2 220 ? 57.935 -6.221 125.173 1.00 77.50 365 HIS F N 1
ATOM 6997 C CA . HIS F 2 220 ? 57.506 -4.859 124.972 1.00 77.31 365 HIS F CA 1
ATOM 6998 C C . HIS F 2 220 ? 56.615 -4.810 123.724 1.00 76.81 365 HIS F C 1
ATOM 6999 O O . HIS F 2 220 ? 56.332 -3.749 123.184 1.00 76.27 365 HIS F O 1
AT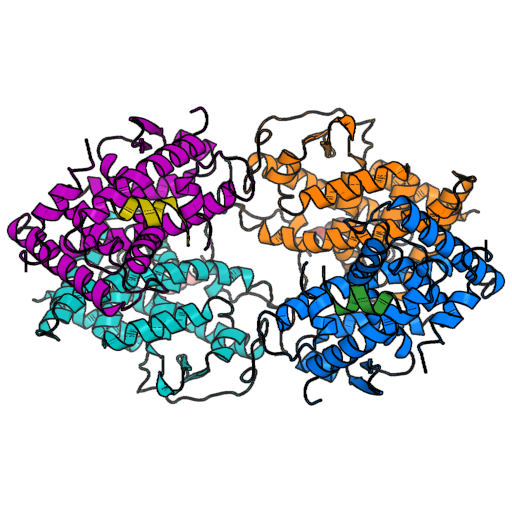OM 7006 N N . MET F 2 221 ? 56.190 -5.976 123.254 1.00 76.15 366 MET F N 1
ATOM 7007 C CA . MET F 2 221 ? 55.353 -6.059 122.060 1.00 74.20 366 MET F CA 1
ATOM 7008 C C . MET F 2 221 ? 53.890 -6.025 122.420 1.00 73.33 366 MET F C 1
ATOM 7009 O O . MET F 2 221 ? 53.041 -5.877 121.539 1.00 73.26 366 MET F O 1
ATOM 7014 N N . PHE F 2 222 ? 53.592 -6.184 123.705 1.00 72.09 367 PHE F N 1
ATOM 7015 C CA . PHE F 2 222 ? 52.211 -6.131 124.152 1.00 71.33 367 PHE F CA 1
ATOM 7016 C C . PHE F 2 222 ? 51.776 -4.683 124.172 1.00 70.95 367 PHE F C 1
ATOM 7017 O O . PHE F 2 222 ? 50.785 -4.303 123.541 1.00 71.21 367 PHE F O 1
ATOM 7025 N N . PRO F 2 223 ? 52.496 -3.849 124.926 1.00 69.69 368 PRO F N 1
ATOM 7026 C CA . PRO F 2 223 ? 52.046 -2.467 124.910 1.00 69.12 368 PRO F CA 1
ATOM 7027 C C . PRO F 2 223 ? 52.160 -1.854 123.484 1.00 66.91 368 PRO F C 1
ATOM 7028 O O . PRO F 2 223 ? 51.280 -1.100 123.042 1.00 65.89 368 PRO F O 1
ATOM 7032 N N . LYS F 2 224 ? 53.239 -2.212 122.793 1.00 63.61 369 LYS F N 1
ATOM 7033 C CA . LYS F 2 224 ? 53.578 -1.729 121.453 1.00 61.30 369 LYS F CA 1
ATOM 7034 C C . LYS F 2 224 ? 52.467 -1.923 120.404 1.00 61.11 369 LYS F C 1
ATOM 7035 O O . LYS F 2 224 ? 52.221 -1.057 119.540 1.00 58.66 369 LYS F O 1
ATOM 7041 N N . ILE F 2 225 ? 51.804 -3.075 120.495 1.00 60.49 370 ILE F N 1
ATOM 7042 C CA . ILE F 2 225 ? 50.737 -3.445 119.577 1.00 60.18 370 ILE F CA 1
ATOM 7043 C C . ILE F 2 225 ? 49.418 -2.956 120.124 1.00 59.66 370 ILE F C 1
ATOM 7044 O O . ILE F 2 225 ? 48.491 -2.671 119.380 1.00 60.43 370 ILE F O 1
ATOM 7049 N N . LEU F 2 226 ? 49.334 -2.864 121.443 1.00 58.86 371 LEU F N 1
ATOM 7050 C CA . LEU F 2 226 ? 48.111 -2.404 122.068 1.00 56.92 371 LEU F CA 1
ATOM 7051 C C . LEU F 2 226 ? 47.913 -0.949 121.700 1.00 56.04 371 LEU F C 1
ATOM 7052 O O . LEU F 2 226 ? 46.798 -0.496 121.423 1.00 55.54 371 LEU F O 1
ATOM 7057 N N . MET F 2 227 ? 49.017 -0.222 121.697 1.00 54.49 372 MET F N 1
ATOM 7058 C CA . MET F 2 227 ? 48.977 1.178 121.405 1.00 54.80 372 MET F CA 1
ATOM 7059 C C . MET F 2 227 ? 48.752 1.544 119.961 1.00 53.94 372 MET F C 1
ATOM 7060 O O . MET F 2 227 ? 48.608 2.711 119.628 1.00 55.84 372 MET F O 1
ATOM 7065 N N . LYS F 2 228 ? 48.709 0.569 119.075 1.00 52.44 373 LYS F N 1
ATOM 7066 C CA . LYS F 2 228 ? 48.494 0.894 117.683 1.00 47.94 373 LYS F CA 1
ATOM 7067 C C . LYS F 2 228 ? 47.099 1.457 117.577 1.00 47.06 373 LYS F C 1
ATOM 7068 O O . LYS F 2 228 ? 46.783 2.260 116.681 1.00 45.99 373 LYS F O 1
ATOM 7074 N N . ILE F 2 229 ? 46.268 1.062 118.534 1.00 46.19 374 ILE F N 1
ATOM 7075 C CA . ILE F 2 229 ? 44.902 1.554 118.606 1.00 46.16 374 ILE F CA 1
ATOM 7076 C C . ILE F 2 229 ? 44.854 3.095 118.551 1.00 48.10 374 ILE F C 1
ATOM 7077 O O . ILE F 2 229 ? 43.929 3.683 118.005 1.00 47.36 374 ILE F O 1
ATOM 7082 N N . THR F 2 230 ? 45.874 3.740 119.089 1.00 48.91 375 THR F N 1
ATOM 7083 C CA . THR F 2 230 ? 45.921 5.174 119.070 1.00 50.64 375 THR F CA 1
ATOM 7084 C C . THR F 2 230 ? 46.094 5.797 117.686 1.00 52.80 375 THR F C 1
ATOM 7085 O O . THR F 2 230 ? 45.409 6.757 117.352 1.00 52.46 375 THR F O 1
ATOM 7089 N N . ASP F 2 231 ? 46.996 5.286 116.861 1.00 56.39 376 ASP F N 1
ATOM 7090 C CA . ASP F 2 231 ? 47.107 5.887 115.538 1.00 58.39 376 ASP F CA 1
ATOM 7091 C C . ASP F 2 231 ? 45.896 5.426 114.780 1.00 59.58 376 ASP F C 1
ATOM 7092 O O . ASP F 2 231 ? 45.487 6.071 113.837 1.00 59.73 376 ASP F O 1
ATOM 7097 N N . LEU F 2 232 ? 45.314 4.307 115.204 1.00 61.20 377 LEU F N 1
ATOM 7098 C CA . LEU F 2 232 ? 44.165 3.758 114.498 1.00 61.33 377 LEU F CA 1
ATOM 7099 C C . LEU F 2 232 ? 43.004 4.709 114.532 1.00 61.35 377 LEU F C 1
ATOM 7100 O O . LEU F 2 232 ? 42.453 5.065 113.500 1.00 61.09 377 LEU F O 1
ATOM 7105 N N . ARG F 2 233 ? 42.651 5.136 115.736 1.00 62.71 378 ARG F N 1
ATOM 7106 C CA . ARG F 2 233 ? 41.547 6.072 115.944 1.00 63.19 378 ARG F CA 1
ATOM 7107 C C . ARG F 2 233 ? 41.820 7.413 115.281 1.00 61.95 378 ARG F C 1
ATOM 7108 O O . ARG F 2 233 ? 40.897 8.113 114.902 1.00 61.21 378 ARG F O 1
ATOM 7116 N N . SER F 2 234 ? 43.091 7.763 115.122 1.00 62.19 379 SER F N 1
ATOM 7117 C CA . SER F 2 234 ? 43.418 9.006 114.443 1.00 62.95 379 SER F CA 1
ATOM 7118 C C . SER F 2 234 ? 42.823 8.864 113.048 1.00 64.04 379 SER F C 1
ATOM 7119 O O . SER F 2 234 ? 42.031 9.697 112.634 1.00 66.04 379 SER F O 1
ATOM 7122 N N . ILE F 2 235 ? 43.168 7.781 112.348 1.00 64.20 380 ILE F N 1
ATOM 7123 C CA . ILE F 2 235 ? 42.691 7.561 110.988 1.00 64.33 380 ILE F CA 1
ATOM 7124 C C . ILE F 2 235 ? 41.189 7.373 110.865 1.00 65.95 380 ILE F C 1
ATOM 7125 O O . ILE F 2 235 ? 40.561 7.968 110.001 1.00 67.32 380 ILE F O 1
ATOM 7130 N N . SER F 2 236 ? 40.589 6.552 111.704 1.00 66.72 381 SER F N 1
ATOM 7131 C CA . SER F 2 236 ? 39.150 6.361 111.568 1.00 68.47 381 SER F CA 1
ATOM 7132 C C . SER F 2 236 ? 38.373 7.666 111.795 1.00 69.58 381 SER F C 1
ATOM 7133 O O . SER F 2 236 ? 37.172 7.754 111.526 1.00 70.31 381 SER F O 1
ATOM 7136 N N . ALA F 2 237 ? 39.067 8.685 112.287 1.00 70.28 382 ALA F N 1
ATOM 7137 C CA . ALA F 2 237 ? 38.447 9.980 112.525 1.00 70.59 382 ALA F CA 1
ATOM 7138 C C . ALA F 2 237 ? 38.312 10.603 111.152 1.00 71.29 382 ALA F C 1
ATOM 7139 O O . ALA F 2 237 ? 37.196 10.775 110.641 1.00 70.44 382 ALA F O 1
ATOM 7141 N N . LYS F 2 238 ? 39.467 10.921 110.561 1.00 71.66 383 LYS F N 1
ATOM 7142 C CA . LYS F 2 238 ? 39.529 11.492 109.227 1.00 73.35 383 LYS F CA 1
ATOM 7143 C C . LYS F 2 238 ? 38.712 10.578 108.289 1.00 75.11 383 LYS F C 1
ATOM 7144 O O . LYS F 2 238 ? 38.318 10.949 107.181 1.00 74.81 383 LYS F O 1
ATOM 7150 N N . GLY F 2 239 ? 38.435 9.376 108.769 1.00 77.15 384 GLY F N 1
ATOM 7151 C CA . GLY F 2 239 ? 37.659 8.442 107.990 1.00 79.92 384 GLY F CA 1
ATOM 7152 C C . GLY F 2 239 ? 36.203 8.868 107.877 1.00 81.81 384 GLY F C 1
ATOM 7153 O O . GLY F 2 239 ? 35.725 9.169 106.779 1.00 82.08 384 GLY F O 1
ATOM 7154 N N . ALA F 2 240 ? 35.488 8.906 109.000 1.00 82.56 385 ALA F N 1
ATOM 7155 C CA . ALA F 2 240 ? 34.074 9.266 108.960 1.00 83.39 385 ALA F CA 1
ATOM 7156 C C . ALA F 2 240 ? 33.920 10.573 108.206 1.00 84.58 385 ALA F C 1
ATOM 7157 O O . ALA F 2 240 ? 32.870 10.847 107.616 1.00 84.33 385 ALA F O 1
ATOM 7159 N N . GLU F 2 241 ? 34.985 11.374 108.226 1.00 85.75 386 GLU F N 1
ATOM 7160 C CA . GLU F 2 241 ? 34.992 12.656 107.533 1.00 87.32 386 GLU F CA 1
ATOM 7161 C C . GLU F 2 241 ? 35.022 12.429 106.020 1.00 88.09 386 GLU F C 1
ATOM 7162 O O . GLU F 2 241 ? 34.383 13.163 105.260 1.00 88.45 386 GLU F O 1
ATOM 7168 N N . ARG F 2 242 ? 35.766 11.409 105.591 1.00 88.29 387 ARG F N 1
ATOM 7169 C CA . ARG F 2 242 ? 35.869 11.071 104.178 1.00 87.40 387 ARG F CA 1
ATOM 7170 C C . ARG F 2 242 ? 34.567 10.485 103.681 1.00 87.03 387 ARG F C 1
ATOM 7171 O O . ARG F 2 242 ? 34.198 10.679 102.540 1.00 86.01 387 ARG F O 1
ATOM 7179 N N . VAL F 2 243 ? 33.877 9.767 104.555 1.00 87.92 388 VAL F N 1
ATOM 7180 C CA . VAL F 2 243 ? 32.615 9.129 104.209 1.00 89.34 388 VAL F CA 1
ATOM 7181 C C . VAL F 2 243 ? 31.638 10.068 103.558 1.00 90.15 388 VAL F C 1
ATOM 7182 O O . VAL F 2 243 ? 30.902 9.680 102.650 1.00 90.40 388 VAL F O 1
ATOM 7186 N N . ILE F 2 244 ? 31.636 11.307 104.032 1.00 91.61 389 ILE F N 1
ATOM 7187 C CA . ILE F 2 244 ? 30.731 12.324 103.506 1.00 92.56 389 ILE F CA 1
ATOM 7188 C C . ILE F 2 244 ? 31.389 13.187 102.427 1.00 92.54 389 ILE F C 1
ATOM 7189 O O . ILE F 2 244 ? 30.826 13.339 101.347 1.00 91.93 389 ILE F O 1
ATOM 7194 N N . THR F 2 245 ? 32.578 13.725 102.694 1.00 92.89 390 THR F N 1
ATOM 7195 C CA . THR F 2 245 ? 33.264 14.545 101.691 1.00 94.62 390 THR F CA 1
ATOM 7196 C C . THR F 2 245 ? 33.457 13.755 100.386 1.00 94.95 390 THR F C 1
ATOM 7197 O O . THR F 2 245 ? 33.910 14.283 99.351 1.00 94.48 390 THR F O 1
ATOM 7201 N N . LEU F 2 246 ? 33.110 12.476 100.449 1.00 95.17 391 LEU F N 1
ATOM 7202 C CA . LEU F 2 246 ? 33.242 11.597 99.301 1.00 95.21 391 LEU F CA 1
ATOM 7203 C C . LEU F 2 246 ? 31.856 11.301 98.728 1.00 95.75 391 LEU F C 1
ATOM 7204 O O . LEU F 2 246 ? 31.673 11.424 97.512 1.00 95.54 391 LEU F O 1
ATOM 7209 N N . LYS F 2 247 ? 30.889 10.943 99.589 1.00 95.62 392 LYS F N 1
ATOM 7210 C CA . LYS F 2 247 ? 29.513 10.652 99.149 1.00 96.11 392 LYS F CA 1
ATOM 7211 C C . LYS F 2 247 ? 28.889 11.918 98.534 1.00 98.06 392 LYS F C 1
ATOM 7212 O O . LYS F 2 247 ? 27.662 12.139 98.525 1.00 97.15 392 LYS F O 1
ATOM 7218 N N . MET F 2 248 ? 29.790 12.742 98.022 1.00 99.99 393 MET F N 1
ATOM 7219 C CA . MET F 2 248 ? 29.477 13.986 97.382 1.00 100.88 393 MET F CA 1
ATOM 7220 C C . MET F 2 248 ? 29.895 13.790 95.938 1.00 101.05 393 MET F C 1
ATOM 7221 O O . MET F 2 248 ? 29.050 13.754 95.057 1.00 101.41 393 MET F O 1
ATOM 7226 N N . GLU F 2 249 ? 31.196 13.628 95.700 1.00 100.79 394 GLU F N 1
ATOM 7227 C CA . GLU F 2 249 ? 31.713 13.437 94.339 1.00 100.47 394 GLU F CA 1
ATOM 7228 C C . GLU F 2 249 ? 31.078 12.257 93.592 1.00 99.84 394 GLU F C 1
ATOM 7229 O O . GLU F 2 249 ? 31.293 12.129 92.382 1.00 99.30 394 GLU F O 1
ATOM 7235 N N . ILE F 2 250 ? 30.316 11.404 94.297 1.00 99.39 395 ILE F N 1
ATOM 7236 C CA . ILE F 2 250 ? 29.678 10.231 93.665 1.00 99.16 395 ILE F CA 1
ATOM 7237 C C . ILE F 2 250 ? 28.268 10.440 93.127 1.00 99.85 395 ILE F C 1
ATOM 7238 O O . ILE F 2 250 ? 27.310 10.547 93.893 1.00 99.77 395 ILE F O 1
ATOM 7243 N N . PRO F 2 251 ? 28.131 10.461 91.789 1.00 100.58 396 PRO F N 1
ATOM 7244 C CA . PRO F 2 251 ? 26.885 10.641 91.034 1.00 101.08 396 PRO F CA 1
ATOM 7245 C C . PRO F 2 251 ? 25.619 9.919 91.564 1.00 101.37 396 PRO F C 1
ATOM 7246 O O . PRO F 2 251 ? 24.498 10.460 91.449 1.00 102.34 396 PRO F O 1
ATOM 7250 N N . GLY F 2 252 ? 25.778 8.722 92.137 1.00 100.43 397 GLY F N 1
ATOM 7251 C CA . GLY F 2 252 ? 24.614 8.004 92.646 1.00 99.20 397 GLY F CA 1
ATOM 7252 C C . GLY F 2 252 ? 24.280 8.217 94.122 1.00 98.63 397 GLY F C 1
ATOM 7253 O O . GLY F 2 252 ? 23.907 9.308 94.553 1.00 98.43 397 GLY F O 1
ATOM 7254 N N . SER F 2 253 ? 24.404 7.148 94.901 1.00 97.40 398 SER F N 1
ATOM 7255 C CA . SER F 2 253 ? 24.139 7.185 96.335 1.00 95.25 398 SER F CA 1
ATOM 7256 C C . SER F 2 253 ? 25.186 6.357 97.120 1.00 94.38 398 SER F C 1
ATOM 7257 O O . SER F 2 253 ? 25.943 5.548 96.549 1.00 94.47 398 SER F O 1
ATOM 7260 N N . MET F 2 254 ? 25.226 6.574 98.431 1.00 92.16 399 MET F N 1
ATOM 7261 C CA . MET F 2 254 ? 26.146 5.856 99.284 1.00 88.91 399 MET F CA 1
ATOM 7262 C C . MET F 2 254 ? 25.407 4.580 99.670 1.00 86.46 399 MET F C 1
ATOM 7263 O O . MET F 2 254 ? 24.294 4.631 100.188 1.00 84.73 399 MET F O 1
ATOM 7268 N N . PRO F 2 255 ? 26.004 3.414 99.368 1.00 84.40 400 PRO F N 1
ATOM 7269 C CA . PRO F 2 255 ? 25.399 2.122 99.694 1.00 83.39 400 PRO F CA 1
ATOM 7270 C C . PRO F 2 255 ? 24.767 2.183 101.068 1.00 82.46 400 PRO F C 1
ATOM 7271 O O . PRO F 2 255 ? 25.264 2.847 101.969 1.00 82.03 400 PRO F O 1
ATOM 7275 N N . PRO F 2 256 ? 23.669 1.463 101.249 1.00 82.35 401 PRO F N 1
ATOM 7276 C CA . PRO F 2 256 ? 22.938 1.425 102.517 1.00 81.81 401 PRO F CA 1
ATOM 7277 C C . PRO F 2 256 ? 23.760 1.218 103.789 1.00 80.29 401 PRO F C 1
ATOM 7278 O O . PRO F 2 256 ? 23.927 2.145 104.589 1.00 79.40 401 PRO F O 1
ATOM 7282 N N . LEU F 2 257 ? 24.257 -0.005 103.970 1.00 78.83 402 LEU F N 1
ATOM 7283 C CA . LEU F 2 257 ? 25.010 -0.378 105.162 1.00 76.67 402 LEU F CA 1
ATOM 7284 C C . LEU F 2 257 ? 26.164 0.548 105.469 1.00 76.40 402 LEU F C 1
ATOM 7285 O O . LEU F 2 257 ? 26.394 0.852 106.628 1.00 75.14 402 LEU F O 1
ATOM 7290 N N . ILE F 2 258 ? 26.890 0.992 104.444 1.00 77.23 403 ILE F N 1
ATOM 7291 C CA . ILE F 2 258 ? 28.009 1.899 104.661 1.00 78.68 403 ILE F CA 1
ATOM 7292 C C . ILE F 2 258 ? 27.493 3.078 105.429 1.00 81.19 403 ILE F C 1
ATOM 7293 O O . ILE F 2 258 ? 28.092 3.488 106.414 1.00 82.15 403 ILE F O 1
ATOM 7298 N N . GLN F 2 259 ? 26.370 3.622 104.970 1.00 84.22 404 GLN F N 1
ATOM 7299 C CA . GLN F 2 259 ? 25.721 4.778 105.598 1.00 85.54 404 GLN F CA 1
ATOM 7300 C C . GLN F 2 259 ? 25.301 4.471 107.029 1.00 86.09 404 GLN F C 1
ATOM 7301 O O . GLN F 2 259 ? 25.695 5.162 107.972 1.00 85.81 404 GLN F O 1
ATOM 7307 N N . GLU F 2 260 ? 24.500 3.417 107.166 1.00 86.79 405 GLU F N 1
ATOM 7308 C CA . GLU F 2 260 ? 23.965 2.969 108.446 1.00 87.04 405 GLU F CA 1
ATOM 7309 C C . GLU F 2 260 ? 25.057 2.620 109.450 1.00 87.60 405 GLU F C 1
ATOM 7310 O O . GLU F 2 260 ? 24.762 2.341 110.613 1.00 88.39 405 GLU F O 1
ATOM 7316 N N . MET F 2 261 ? 26.313 2.645 108.999 1.00 87.58 406 MET F N 1
ATOM 7317 C CA . MET F 2 261 ? 27.465 2.329 109.845 1.00 87.13 406 MET F CA 1
ATOM 7318 C C . MET F 2 261 ? 28.416 3.507 110.049 1.00 87.41 406 MET F C 1
ATOM 7319 O O . MET F 2 261 ? 28.757 3.847 111.176 1.00 87.01 406 MET F O 1
ATOM 7324 N N . LEU F 2 262 ? 28.828 4.134 108.954 1.00 88.33 407 LEU F N 1
ATOM 7325 C CA . LEU F 2 262 ? 29.766 5.250 109.003 1.00 90.21 407 LEU F CA 1
ATOM 7326 C C . LEU F 2 262 ? 29.185 6.660 109.122 1.00 92.47 407 LEU F C 1
ATOM 7327 O O . LEU F 2 262 ? 29.863 7.644 108.816 1.00 92.30 407 LEU F O 1
ATOM 7332 N N . GLU F 2 263 ? 27.939 6.758 109.578 1.00 95.74 408 GLU F N 1
ATOM 7333 C CA . GLU F 2 263 ? 27.285 8.055 109.743 1.00 99.07 408 GLU F CA 1
ATOM 7334 C C . GLU F 2 263 ? 26.629 8.234 111.127 1.00 100.77 408 GLU F C 1
ATOM 7335 O O . GLU F 2 263 ? 26.799 7.405 112.033 1.00 101.12 408 GLU F O 1
ATOM 7341 N N . ASN F 2 264 ? 25.868 9.319 111.281 1.00 102.60 409 ASN F N 1
ATOM 7342 C CA . ASN F 2 264 ? 25.227 9.601 112.556 1.00 103.64 409 ASN F CA 1
ATOM 7343 C C . ASN F 2 264 ? 26.308 9.976 113.561 1.00 103.75 409 ASN F C 1
ATOM 7344 O O . ASN F 2 264 ? 26.972 9.096 114.109 1.00 103.40 409 ASN F O 1
ATOM 7345 N N . SER F 2 265 ? 26.504 11.278 113.781 1.00 104.10 410 SER F N 1
ATOM 7346 C CA . SER F 2 265 ? 27.516 11.751 114.729 1.00 104.32 410 SER F CA 1
ATOM 7347 C C . SER F 2 265 ? 27.177 13.042 115.496 1.00 103.85 410 SER F C 1
ATOM 7348 O O . SER F 2 265 ? 27.956 13.483 116.355 1.00 102.86 410 SER F O 1
ATOM 7349 N N . GLU F 2 266 ? 26.025 13.641 115.174 1.00 104.20 411 GLU F N 1
ATOM 7350 C CA . GLU F 2 266 ? 25.567 14.869 115.810 1.00 104.94 411 GLU F CA 1
ATOM 7351 C C . GLU F 2 266 ? 26.416 16.131 115.662 1.00 104.62 411 GLU F C 1
ATOM 7352 O O . GLU F 2 266 ? 27.360 16.321 116.430 1.00 105.35 411 GLU F O 1
ATOM 7353 N N . GLY F 2 267 ? 26.075 16.985 114.689 1.00 103.67 412 GLY F N 1
ATOM 7354 C CA . GLY F 2 267 ? 26.770 18.256 114.444 1.00 102.64 412 GLY F CA 1
ATOM 7355 C C . GLY F 2 267 ? 28.148 18.583 115.026 1.00 101.91 412 GLY F C 1
ATOM 7356 O O . GLY F 2 267 ? 28.481 18.166 116.134 1.00 101.70 412 GLY F O 1
ATOM 7357 N N . HIS F 2 268 ? 28.933 19.377 114.288 1.00 100.81 413 HIS F N 1
ATOM 7358 C CA . HIS F 2 268 ? 30.308 19.766 114.681 1.00 99.26 413 HIS F CA 1
ATOM 7359 C C . HIS F 2 268 ? 30.438 21.128 115.384 1.00 97.73 413 HIS F C 1
ATOM 7360 O O . HIS F 2 268 ? 29.814 22.132 114.977 1.00 97.92 413 HIS F O 1
ATOM 7367 N N . GLU F 2 269 ? 31.268 21.143 116.431 1.00 95.12 414 GLU F N 1
ATOM 7368 C CA . GLU F 2 269 ? 31.509 22.328 117.249 1.00 92.79 414 GLU F CA 1
ATOM 7369 C C . GLU F 2 269 ? 32.614 23.280 116.724 1.00 92.52 414 GLU F C 1
ATOM 7370 O O . GLU F 2 269 ? 33.391 22.923 115.825 1.00 92.66 414 GLU F O 1
ATOM 7376 N N . PRO F 2 270 ? 32.704 24.506 117.294 1.00 92.24 415 PRO F N 1
ATOM 7377 C CA . PRO F 2 270 ? 31.825 24.983 118.373 1.00 91.56 415 PRO F CA 1
ATOM 7378 C C . PRO F 2 270 ? 30.450 25.440 117.910 1.00 90.87 415 PRO F C 1
ATOM 7379 O O . PRO F 2 270 ? 30.320 26.485 117.290 1.00 91.27 415 PRO F O 1
ATOM 7383 N N . LEU F 2 271 ? 29.426 24.648 118.209 1.00 90.38 416 LEU F N 1
ATOM 7384 C CA . LEU F 2 271 ? 28.069 25.005 117.841 1.00 90.73 416 LEU F CA 1
ATOM 7385 C C . LEU F 2 271 ? 27.277 25.326 119.119 1.00 90.25 416 LEU F C 1
ATOM 7386 O O . LEU F 2 271 ? 27.200 24.506 120.031 1.00 90.10 416 LEU F O 1
ATOM 7391 N N . THR F 2 272 ? 26.702 26.526 119.187 1.00 90.47 417 THR F N 1
ATOM 7392 C CA . THR F 2 272 ? 25.940 26.925 120.365 1.00 91.37 417 THR F CA 1
ATOM 7393 C C . THR F 2 272 ? 24.560 26.291 120.426 1.00 90.17 417 THR F C 1
ATOM 7394 O O . THR F 2 272 ? 23.935 26.018 119.400 1.00 89.27 417 THR F O 1
ATOM 7398 N N . PRO F 2 273 ? 24.071 26.054 121.651 1.00 90.23 418 PRO F N 1
ATOM 7399 C CA . PRO F 2 273 ? 22.772 25.436 121.960 1.00 91.60 418 PRO F CA 1
ATOM 7400 C C . PRO F 2 273 ? 21.490 26.134 121.503 1.00 91.47 418 PRO F C 1
ATOM 7401 O O . PRO F 2 273 ? 21.384 27.372 121.478 1.00 90.51 418 PRO F O 1
ATOM 7405 N N . SER F 2 274 ? 20.518 25.302 121.137 1.00 92.20 419 SER F N 1
ATOM 7406 C CA . SER F 2 274 ? 19.200 25.773 120.707 1.00 93.15 419 SER F CA 1
ATOM 7407 C C . SER F 2 274 ? 18.166 25.435 121.803 1.00 93.79 419 SER F C 1
ATOM 7408 O O . SER F 2 274 ? 17.177 24.720 121.502 1.00 94.05 419 SER F O 1
ATOM 7411 N N . ASN G 3 1 ? 63.761 26.596 114.096 1.00 104.02 641 ASN G N 1
ATOM 7412 C CA . ASN G 3 1 ? 62.808 27.689 113.729 1.00 104.02 641 ASN G CA 1
ATOM 7413 C C . ASN G 3 1 ? 62.323 28.455 114.966 1.00 103.93 641 ASN G C 1
ATOM 7414 O O . ASN G 3 1 ? 63.099 29.172 115.620 1.00 104.08 641 ASN G O 1
ATOM 7419 N N . HIS G 3 2 ? 61.029 28.284 115.254 1.00 103.15 642 HIS G N 1
ATOM 7420 C CA . HIS G 3 2 ? 60.312 28.888 116.379 1.00 101.58 642 HIS G CA 1
ATOM 7421 C C . HIS G 3 2 ? 61.194 29.174 117.597 1.00 99.64 642 HIS G C 1
ATOM 7422 O O . HIS G 3 2 ? 61.747 28.253 118.206 1.00 99.54 642 HIS G O 1
ATOM 7429 N N . PRO G 3 3 ? 61.326 30.463 117.968 1.00 97.48 643 PRO G N 1
ATOM 7430 C CA . PRO G 3 3 ? 62.119 30.977 119.092 1.00 95.75 643 PRO G CA 1
ATOM 7431 C C . PRO G 3 3 ? 61.907 30.449 120.516 1.00 95.28 643 PRO G C 1
ATOM 7432 O O . PRO G 3 3 ? 62.502 29.454 120.927 1.00 94.85 643 PRO G O 1
ATOM 7436 N N . MET G 3 4 ? 61.068 31.148 121.267 1.00 96.12 644 MET G N 1
ATOM 7437 C CA . MET G 3 4 ? 60.784 30.841 122.673 1.00 96.52 644 MET G CA 1
ATOM 7438 C C . MET G 3 4 ? 60.901 29.407 123.176 1.00 96.10 644 MET G C 1
ATOM 7439 O O . MET G 3 4 ? 61.442 29.162 124.266 1.00 95.18 644 MET G O 1
ATOM 7444 N N . LEU G 3 5 ? 60.377 28.465 122.400 1.00 96.31 645 LEU G N 1
ATOM 7445 C CA . LEU G 3 5 ? 60.443 27.051 122.775 1.00 96.50 645 LEU G CA 1
ATOM 7446 C C . LEU G 3 5 ? 61.857 26.556 122.515 1.00 96.95 645 LEU G C 1
ATOM 7447 O O . LEU G 3 5 ? 62.480 25.916 123.379 1.00 96.25 645 LEU G O 1
ATOM 7452 N N . MET G 3 6 ? 62.338 26.858 121.305 1.00 96.93 646 MET G N 1
ATOM 7453 C CA . MET G 3 6 ? 63.671 26.474 120.854 1.00 97.60 646 MET G CA 1
ATOM 7454 C C . MET G 3 6 ? 64.628 26.855 121.977 1.00 97.98 646 MET G C 1
ATOM 7455 O O . MET G 3 6 ? 65.346 26.006 122.554 1.00 98.26 646 MET G O 1
ATOM 7460 N N . ASN G 3 7 ? 64.603 28.149 122.282 1.00 97.21 647 ASN G N 1
ATOM 7461 C CA . ASN G 3 7 ? 65.405 28.703 123.339 1.00 96.10 647 ASN G CA 1
ATOM 7462 C C . ASN G 3 7 ? 65.032 28.011 124.660 1.00 94.96 647 ASN G C 1
ATOM 7463 O O . ASN G 3 7 ? 65.510 26.919 124.952 1.00 94.41 647 ASN G O 1
ATOM 7468 N N . LEU G 3 8 ? 64.153 28.651 125.424 1.00 93.97 648 LEU G N 1
ATOM 7469 C CA . LEU G 3 8 ? 63.683 28.169 126.718 1.00 93.19 648 LEU G CA 1
ATOM 7470 C C . LEU G 3 8 ? 64.155 26.771 127.103 1.00 93.12 648 LEU G C 1
ATOM 7471 O O . LEU G 3 8 ? 64.694 26.568 128.192 1.00 93.29 648 LEU G O 1
ATOM 7476 N N . LEU G 3 9 ? 63.922 25.809 126.215 1.00 93.02 649 LEU G N 1
ATOM 7477 C CA . LEU G 3 9 ? 64.326 24.417 126.430 1.00 92.55 649 LEU G CA 1
ATOM 7478 C C . LEU G 3 9 ? 65.674 24.351 127.142 1.00 93.33 649 LEU G C 1
ATOM 7479 O O . LEU G 3 9 ? 65.792 23.775 128.236 1.00 91.56 649 LEU G O 1
ATOM 7484 N N . LYS G 3 10 ? 66.661 24.970 126.476 1.00 95.19 650 LYS G N 1
ATOM 7485 C CA . LYS G 3 10 ? 68.084 25.115 126.877 1.00 97.00 650 LYS G CA 1
ATOM 7486 C C . LYS G 3 10 ? 68.473 25.356 128.364 1.00 98.45 650 LYS G C 1
ATOM 7487 O O . LYS G 3 10 ? 68.771 24.417 129.138 1.00 98.08 650 LYS G O 1
ATOM 7493 N N . ASP G 3 11 ? 68.501 26.649 128.706 1.00 99.75 651 ASP G N 1
ATOM 7494 C CA . ASP G 3 11 ? 68.879 27.191 130.019 1.00 101.27 651 ASP G CA 1
ATOM 7495 C C . ASP G 3 11 ? 68.495 26.394 131.265 1.00 101.38 651 ASP G C 1
ATOM 7496 O O . ASP G 3 11 ? 67.372 25.833 131.276 1.00 101.32 651 ASP G O 1
ATOM 7501 N N . HIS H 3 2 ? 18.185 2.399 112.081 1.00 101.06 642 HIS H N 1
ATOM 7502 C CA . HIS H 3 2 ? 19.134 1.258 111.866 1.00 101.02 642 HIS H CA 1
ATOM 7503 C C . HIS H 3 2 ? 18.459 -0.069 111.474 1.00 100.36 642 HIS H C 1
ATOM 7504 O O . HIS H 3 2 ? 18.512 -1.072 112.209 1.00 99.13 642 HIS H O 1
ATOM 7511 N N . PRO H 3 3 ? 17.833 -0.080 110.281 1.00 99.97 643 PRO H N 1
ATOM 7512 C CA . PRO H 3 3 ? 17.120 -1.214 109.687 1.00 99.13 643 PRO H CA 1
ATOM 7513 C C . PRO H 3 3 ? 18.055 -2.411 109.575 1.00 98.96 643 PRO H C 1
ATOM 7514 O O . PRO H 3 3 ? 17.960 -3.365 110.359 1.00 99.31 643 PRO H O 1
ATOM 7518 N N . MET H 3 4 ? 18.953 -2.335 108.585 1.00 97.25 644 MET H N 1
ATOM 7519 C CA . MET H 3 4 ? 19.938 -3.376 108.304 1.00 95.10 644 MET H CA 1
ATOM 7520 C C . MET H 3 4 ? 20.645 -3.928 109.542 1.00 94.36 644 MET H C 1
ATOM 7521 O O . MET H 3 4 ? 20.437 -5.089 109.912 1.00 94.18 644 MET H O 1
ATOM 7526 N N . LEU H 3 5 ? 21.475 -3.103 110.177 1.00 93.76 645 LEU H N 1
ATOM 7527 C CA . LEU H 3 5 ? 22.202 -3.520 111.378 1.00 93.51 645 LEU H CA 1
ATOM 7528 C C . LEU H 3 5 ? 21.306 -4.327 112.306 1.00 94.54 645 LEU H C 1
ATOM 7529 O O . LEU H 3 5 ? 21.707 -5.375 112.843 1.00 93.47 645 LEU H O 1
ATOM 7534 N N . MET H 3 6 ? 20.086 -3.824 112.479 1.00 95.98 646 MET H N 1
ATOM 7535 C CA . MET H 3 6 ? 19.093 -4.466 113.331 1.00 97.12 646 MET H CA 1
ATOM 7536 C C . MET H 3 6 ? 18.910 -5.947 112.950 1.00 96.57 646 MET H C 1
ATOM 7537 O O . MET H 3 6 ? 18.853 -6.826 113.818 1.00 95.69 646 MET H O 1
ATOM 7542 N N . ASN H 3 7 ? 18.827 -6.207 111.647 1.00 96.11 647 ASN H N 1
ATOM 7543 C CA . ASN H 3 7 ? 18.646 -7.564 111.127 1.00 96.26 647 ASN H CA 1
ATOM 7544 C C . ASN H 3 7 ? 19.910 -8.404 111.150 1.00 95.09 647 ASN H C 1
ATOM 7545 O O . ASN H 3 7 ? 19.860 -9.638 111.249 1.00 94.24 647 ASN H O 1
ATOM 7550 N N . LEU H 3 8 ? 21.042 -7.721 111.029 1.00 94.19 648 LEU H N 1
ATOM 7551 C CA . LEU H 3 8 ? 22.329 -8.379 111.003 1.00 93.26 648 LEU H CA 1
ATOM 7552 C C . LEU H 3 8 ? 22.619 -9.060 112.333 1.00 93.46 648 LEU H C 1
ATOM 7553 O O . LEU H 3 8 ? 23.065 -10.211 112.349 1.00 91.69 648 LEU H O 1
ATOM 7558 N N . LEU H 3 9 ? 22.343 -8.366 113.441 1.00 94.97 649 LEU H N 1
ATOM 7559 C CA . LEU H 3 9 ? 22.541 -8.949 114.778 1.00 96.57 649 LEU H CA 1
ATOM 7560 C C . LEU H 3 9 ? 21.296 -9.766 115.179 1.00 98.03 649 LEU H C 1
ATOM 7561 O O . LEU H 3 9 ? 21.274 -10.412 116.233 1.00 98.12 649 LEU H O 1
ATOM 7566 N N . LYS H 3 10 ? 20.269 -9.727 114.325 1.00 99.73 650 LYS H N 1
ATOM 7567 C CA . LYS H 3 10 ? 19.010 -10.449 114.545 1.00 101.17 650 LYS H CA 1
ATOM 7568 C C . LYS H 3 10 ? 19.233 -11.975 114.555 1.00 102.86 650 LYS H C 1
ATOM 7569 O O . LYS H 3 10 ? 19.445 -12.582 115.626 1.00 102.35 650 LYS H O 1
ATOM 7575 N N . ASP H 3 11 ? 19.176 -12.579 113.359 1.00 104.23 651 ASP H N 1
ATOM 7576 C CA . ASP H 3 11 ? 19.370 -14.025 113.168 1.00 105.16 651 ASP H CA 1
ATOM 7577 C C . ASP H 3 11 ? 20.588 -14.595 113.953 1.00 105.27 651 ASP H C 1
ATOM 7578 O O . ASP H 3 11 ? 21.706 -14.687 113.386 1.00 105.55 651 ASP H O 1
#

B-factor: mean 73.74, std 14.51, range [17.06, 111.61]

CATH classification: 1.10.565.10

Foldseek 3Di:
DCPQQVLVQLLCLLVVLPPPDAPVLVVLVLLLVVLVSVLRSQCSGRCSVVADDVQLVQLCLQCVLLLVLLVQLLVALPPDAFTAGPVRDTAHLVRCVVVVNSVLRVLSVPLHNPLCNVLVPDSRLSSLLSLLSSLDLPGPPRDPSVVSVVRNVVSLVSSVVVCCVPVVVDDCPSVSSCVSSVSSVVSSVVVLVVVVVCPVVPDHDNDPVSVVSNDDD/DVLVVQLVQLLVLLCVLAPALVVADADEDCVQQPAADLADVVLLVVVLVLLLSSLVSLVSSQCSHVCSVVFDPVQLLQLQLQCVLLLVLLRQLSQADVVQQWTAGPNNYIGHQRSVQNNQCPPLGVLSSVLSVLCVVLVADSSLSSLLSNLSSLALPRPPHPCSVSSHVSNVSSLVCNLVVVCVVDVVCSVSSVVSNCSSVSSSVSVVVVLVSLPVSLVVDPDGRDDVCDSRSDDDPDDDPDDDD/DDPPVVPVVDD/DVVVCVVVPD/DCPQQVLVQLLCLLVVLPPPDAPVLVVLVLLLVVLVSVLRSQCSGRCSVVADDVQLVQLCLQCVLLLVLLVQLLVALPPDAFTAGPVRDTAHLVRCVVVVNSVLRVLSVPLHNPLCNVLVPDSRLSSLLSLLSSLDLPGPPRDPSVVSVVRNVVSLVSSVVVCCVPVVVDDCPSVSSCVSSVSSVVSSVVVLVVVVVCPVVPDHDNDPVSVVSNDDD/DVLVVQLVQLLVLLCVLAPALVVADADEDCVQQPAADLADVVLLVVVLVLLLSSLVSLVSSQCSHVCSVVFDPVQLLQLQLQCVLLLVLLRQLSQADVVQQWTAGPNNYIGHQSSVQNNQCPPLGVLSSVLSVLCVVLVADSSLSSLLSNLSSLALPRPPHPCSVSSHVSNVSSLVCNLVVVCVVDVVCSVSSVVSNCSSVSSSVSVVVVLVSLPVSLVVDPDGRDDVCDSRSDDDPDDDPDDDD/DDPPVVPVVDD/DVVVCVVVPD

GO terms:
  GO:0045944 positive regulation of transcription by RNA polymerase II (P, IDA)
  GO:0003007 heart morphogenesis (P, TAS)
  GO:0045893 positive regulation of DNA-templated transcription (P, TAS)
  GO:0010629 negative regulation of gene expression (P, TAS)
  GO:0055007 cardiac muscle cell differentiation (P, TAS)
  GO:0060038 cardiac muscle cell proliferation (P, TAS)
  GO:0007507 heart development (P, TAS)
  GO:0060485 mesenchyme development (P, TAS)
  GO:0060978 angiogenesis involved in coronary vascular morphogenesis (P, TAS)
  GO:0061032 visceral serous pericardium development (P, TAS)
  GO:0004879 nuclear receptor activity (F, IDA)
  GO:0005634 nucleus (C, IDA)
  GO:0000978 RNA polymerase II cis-regulatory region sequence-specific DNA binding (F, IDA)
  GO:0001162 RNA polymerase II intronic transcription regulatory region sequence-specific DNA binding (F, IDA)
  GO:0003677 DNA binding (F, IDA)
  GO:0031490 chromatin DNA binding (F, IDA)
  GO:0048384 retinoic acid receptor signaling pathway (P, IDA)
  GO:0006355 regulation of DNA-templated transcription (P, IDA)
  GO:0001701 in utero embryonic development (P, IGI)
  GO:0001893 maternal placenta development (P, IGI)

Radius of gyration: 32.11 Å; Cα contacts (8 Å, |Δi|>4): 1331; chains: 8; bounding box: 73×82×81 Å

Nearest PDB structures (foldseek):
  1xdk-assembly1_B  TM=1.004E+00  e=4.729E-37  Mus musculus
  5uan-assembly1_B  TM=9.979E-01  e=2.399E-31  Homo sapiens
  3a9e-assembly1_B  TM=9.956E-01  e=9.244E-30  Homo sapiens
  1fcx-assembly1_A  TM=9.915E-01  e=1.288E-29  Homo sapiens
  5m24-assembly1_A  TM=9.915E-01  e=1.417E-29  Homo sapiens

Organism: Mus musculus (NCBI:txid10090)

Solvent-accessible surface area: 39680 Å² total; per-residue (Å²): 89,51,156,52,1,41,2,106,106,2,45,88,0,8,77,47,39,48,172,95,91,48,28,11,15,21,50,2,76,7,18,9,99,35,0,87,40,3,0,55,4,0,68,88,3,16,61,0,58,131,10,65,68,101,2,21,8,44,1,0,46,50,5,10,15,16,0,17,8,7,25,40,0,20,81,0,43,101,29,180,48,2,2,41,7,28,60,49,82,128,8,85,73,99,34,2,56,82,27,2,11,0,55,13,12,30,44,5,15,77,7,3,3,25,48,7,93,100,17,131,9,28,90,10,0,7,0,0,6,12,1,2,17,0,0,34,18,76,15,191,58,12,73,89,61,67,78,0,65,39,6,40,24,74,0,7,38,0,0,19,19,13,4,126,125,96,48,88,176,86,101,16,11,4,2,72,0,0,24,24,15,2,0,3,53,25,0,0,58,59,28,43,72,6,24,75,23,28,35,134,49,67,80,19,77,29,60,97,0,0,69,20,13,9,77,93,110,116,166,46,63,92,25,9,73,92,0,58,97,0,8,72,86,3,16,35,36,43,125,120,36,66,99,85,99,37,128,55,25,30,128,90,66,24,58,0,5,23,26,5,16,68,92,32,7,101,21,14,20,99,24,1,60,62,0,3,71,0,0,49,93,3,37,40,0,88,62,20,41,74,53,0,5,8,28,0,0,46,43,0,2,27,3,0,29,8,0,2,17,3,48,3,14,19,48,136,125,41,15,0,0,17,53,67,0,0,9,0,46,66,26,4,0,15,0,0,8,25,2,106,15,0,75,75,0,1,64,1,0,61,46,12,74,95,11,113,36,39,48,10,3,6,0,0,0,0,0,4,5,0,2,18,9,18,26,110,120,24,108,56,48,99,120,0,43,127,35,15,60,42,7,5,30,2,0,22,54,55,2,47,146,84,110,97,99,67,72,59,19,2,2,42,1,0,16,15,8,20,34,0,34,21,8,18,46,78,2,46,91,26,13,41,78,5,57,65,16,9,65,69,91,14,27,80,5,10,54,17,2,24,44,73,77,53,14,62,17,2,20,30,80,102,122,14,96,54,0,59,83,51,6,142,134,92,96,60,0,94,74,43,19,132,132,89,48,156,51,1,42,2,106,102,1,46,85,0,8,77,48,38,47,170,94,91,47,26,12,15,21,51,2,74,7,18,9,100,35,0,88,40,4,0,55,4,0,67,88,3,16,61,0,58,129,10,63,67,100,3,21,8,43,1,0,46,50,6,11,14,17,0,16,9,6,24,41,0,22,80,0,43,101,30,179,49,2,2,41,6,30,59,48,82,128,8,87,72,99,34,1,57,84,27,2,12,0,55,12,11,30,44,5,14,79,8,3,3,26,46,6,94,102,17,130,10,28,89,10,0,7,0,0,7,12,1,2,16,0,0,34,20,76,15,190,58,12,71,86,63,67,79,1,65,40,6,39,23,73,0,8,39,0,0,18,19,13,4,125,124,98,48,87,178,87,102,16,10,5,2,71,0,0,24,23,16,2,0,4,52,26,0,0,58,60,28,42,73,7,24,74,24,27,34,134,51,67,78,19,78,29,60,96,0,0,70,20,12,10,77,93,110,113,165,45,63,92,24,9,74,92,0,60,94,0,8,73,86,2,15,35,36,41,125,119,36,66,97,84,100,37,129,56,25,29,128,91,65,23,59,0,4,24,26,5,16,68,93,31,6,103,21,13,19,100,24,1,59,64,0,3,70,0,0,48,95,5,36,39,0,88,61,19,42,75,52,0,4,9,29,0,0,45,43,0,1,27,3,0,28,7,0,2,16,3,48,3,14,20,48,137,125,42,13,0,0,18,52,68,0,1,10,1,45,65,25,4,0,15,0,0,7,24,2,106,15,0,76,74,1,0,61,1,0,61,45,11,74,95,12,111,35,39,48,9,3,6,0,0,0,0,0,4,7,0,2,19,9,18,26,109,122,24,108,56,48,102,120,0,42,128,35,15,58,40,6,5,30,1,0,22,56,56,2,47,147,86,111,96,99,67,74,58,19,1,1,41,2,0,15,16,10,20,34,0,34,22,9,17,46,78,1,47,92,25,13,43,78,5,58,65,16,10,67,69,90,15,28,78,6,10,54,17,2,25,45,71,76,53,14,62,16,1,20,29,78,102,122,15,96,56,0,59,83,52,5,142,135,95,97,64,0,94,74,43,20,132,131